Protein AF-0000000074541426 (afdb_homodimer)

Structure (mmCIF, N/CA/C/O backbone):
data_AF-0000000074541426-model_v1
#
loop_
_entity.id
_entity.type
_entity.pdbx_description
1 polymer 'Outer membrane efflux protein'
#
loop_
_atom_site.group_PDB
_atom_site.id
_atom_site.type_symbol
_atom_site.label_atom_id
_atom_site.label_alt_id
_atom_site.label_comp_id
_atom_site.label_asym_id
_atom_site.label_entity_id
_atom_site.label_seq_id
_atom_site.pdbx_PDB_ins_code
_atom_site.Cartn_x
_atom_site.Cartn_y
_atom_site.Cartn_z
_atom_site.occupancy
_atom_site.B_iso_or_equiv
_atom_site.auth_seq_id
_atom_site.auth_comp_id
_atom_site.auth_asym_id
_atom_site.auth_atom_id
_atom_site.pdbx_PDB_model_num
ATOM 1 N N . MET A 1 1 ? -15.211 45.75 -44.531 1 46.34 1 MET A N 1
ATOM 2 C CA . MET A 1 1 ? -15.938 44.594 -44.031 1 46.34 1 MET A CA 1
ATOM 3 C C . MET A 1 1 ? -15 43.625 -43.312 1 46.34 1 MET A C 1
ATOM 5 O O . MET A 1 1 ? -15.445 42.656 -42.688 1 46.34 1 MET A O 1
ATOM 9 N N . LYS A 1 2 ? -13.711 43.75 -43.688 1 56.62 2 LYS A N 1
ATOM 10 C CA . LYS A 1 2 ? -12.711 42.875 -43.094 1 56.62 2 LYS A CA 1
ATOM 11 C C . LYS A 1 2 ? -12.336 43.312 -41.688 1 56.62 2 LYS A C 1
ATOM 13 O O . LYS A 1 2 ? -12.047 42.469 -40.844 1 56.62 2 LYS A O 1
ATOM 18 N N . LYS A 1 3 ? -12.156 44.719 -41.469 1 61.34 3 LYS A N 1
ATOM 19 C CA . LYS A 1 3 ? -11.781 45.188 -40.125 1 61.34 3 LYS A CA 1
ATOM 20 C C . LYS A 1 3 ? -12.875 44.875 -39.094 1 61.34 3 LYS A C 1
ATOM 22 O O . LYS A 1 3 ? -12.586 44.531 -37.938 1 61.34 3 LYS A O 1
ATOM 27 N N . TYR A 1 4 ? -14.141 45 -39.625 1 60.19 4 TYR A N 1
ATOM 28 C CA . TYR A 1 4 ? -15.227 44.688 -38.719 1 60.19 4 TYR A CA 1
ATOM 29 C C . TYR A 1 4 ? -15.297 43.188 -38.438 1 60.19 4 TYR A C 1
ATOM 31 O O . TYR A 1 4 ? -15.625 42.781 -37.312 1 60.19 4 TYR A O 1
ATOM 39 N N . LEU A 1 5 ? -14.812 42.344 -39.375 1 60.94 5 LEU A N 1
ATOM 40 C CA . LEU A 1 5 ? -14.812 40.906 -39.156 1 60.94 5 LEU A CA 1
ATOM 41 C C . LEU A 1 5 ? -13.727 40.531 -38.156 1 60.94 5 LEU A C 1
ATOM 43 O O . LEU A 1 5 ? -13.953 39.656 -37.281 1 60.94 5 LEU A O 1
ATOM 47 N N . VAL A 1 6 ? -12.586 41.281 -38.219 1 62.78 6 VAL A N 1
ATOM 48 C CA . VAL A 1 6 ? -11.516 40.938 -37.312 1 62.78 6 VAL A CA 1
ATOM 49 C C . VAL A 1 6 ? -11.906 41.375 -35.875 1 62.78 6 VAL A C 1
ATOM 51 O O . VAL A 1 6 ? -11.641 40.656 -34.938 1 62.78 6 VAL A O 1
ATOM 54 N N . PHE A 1 7 ? -12.617 42.594 -35.844 1 60.62 7 PHE A N 1
ATOM 55 C CA . PHE A 1 7 ? -13.055 43.031 -34.531 1 60.62 7 PHE A CA 1
ATOM 56 C C . PHE A 1 7 ? -14.141 42.125 -33.969 1 60.62 7 PHE A C 1
ATOM 58 O O . PHE A 1 7 ? -14.125 41.75 -32.781 1 60.62 7 PHE A O 1
ATOM 65 N N . THR A 1 8 ? -15.078 41.594 -34.844 1 62.62 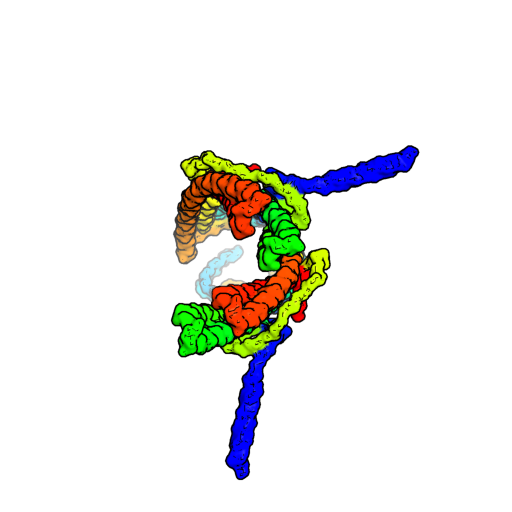8 THR A N 1
ATOM 66 C CA . THR A 1 8 ? -16.078 40.656 -34.344 1 62.62 8 THR A CA 1
ATOM 67 C C . THR A 1 8 ? -15.438 39.281 -34.031 1 62.62 8 THR A C 1
ATOM 69 O O . THR A 1 8 ? -15.805 38.656 -33.031 1 62.62 8 THR A O 1
ATOM 72 N N . CYS A 1 9 ? -14.422 38.844 -34.812 1 63.31 9 CYS A N 1
ATOM 73 C CA . CYS A 1 9 ? -13.75 37.594 -34.469 1 63.31 9 CYS A CA 1
ATOM 74 C C . CYS A 1 9 ? -12.922 37.75 -33.188 1 63.31 9 CYS A C 1
ATOM 76 O O . CYS A 1 9 ? -12.867 36.844 -32.375 1 63.31 9 CYS A O 1
ATOM 78 N N . SER A 1 10 ? -12.305 38.969 -33.031 1 61.44 10 SER A N 1
ATOM 79 C CA . SER A 1 10 ? -11.547 39.156 -31.797 1 61.44 10 SER A CA 1
ATOM 80 C C . SER A 1 10 ? -12.477 39.281 -30.594 1 61.44 10 SER A C 1
ATOM 82 O O . SER A 1 10 ? -12.18 38.75 -29.516 1 61.44 10 SER A O 1
ATOM 84 N N . LEU A 1 11 ? -13.672 39.875 -30.812 1 57.88 11 LEU A N 1
ATOM 85 C CA . LEU A 1 11 ? -14.633 39.906 -29.703 1 57.88 11 LEU A CA 1
ATOM 86 C C . LEU A 1 11 ? -15.195 38.5 -29.438 1 57.88 11 LEU A C 1
ATOM 88 O O . LEU A 1 11 ? -15.391 38.125 -28.297 1 57.88 11 LEU A O 1
ATOM 92 N N . LEU A 1 12 ? -15.523 37.688 -30.547 1 56.78 12 LEU A N 1
ATOM 93 C CA . LEU A 1 12 ? -15.93 36.312 -30.312 1 56.78 12 LEU A CA 1
ATOM 94 C C . LEU A 1 12 ? -14.805 35.5 -29.672 1 56.78 12 LEU A C 1
ATOM 96 O O . LEU A 1 12 ? -15.047 34.688 -28.797 1 56.78 12 LEU A O 1
ATOM 100 N N . PHE A 1 13 ? -13.547 35.719 -30.156 1 54.72 13 PHE A N 1
ATOM 101 C CA . PHE A 1 13 ? -12.43 35.031 -29.516 1 54.72 13 PHE A CA 1
ATOM 102 C C . PHE A 1 13 ? -12.273 35.469 -28.062 1 54.72 13 PHE A C 1
ATOM 104 O O . PHE A 1 13 ? -12.031 34.656 -27.172 1 54.72 13 PHE A O 1
ATOM 111 N N . LEU A 1 14 ? -12.414 36.812 -27.781 1 48.91 14 LEU A N 1
ATOM 112 C CA . LEU A 1 14 ? -12.398 37.25 -26.391 1 48.91 14 LEU A CA 1
ATOM 113 C C . LEU A 1 14 ? -13.617 36.719 -25.641 1 48.91 14 LEU A C 1
ATOM 115 O O . LEU A 1 14 ? -13.547 36.5 -24.438 1 48.91 14 LEU A O 1
ATOM 119 N N . ALA A 1 15 ? -14.914 36.75 -26.266 1 49.41 15 ALA A N 1
ATOM 120 C CA . ALA A 1 15 ? -16.078 36.156 -25.625 1 49.41 15 ALA A CA 1
ATOM 121 C C . ALA A 1 15 ? -15.859 34.656 -25.375 1 49.41 15 ALA A C 1
ATOM 123 O O . ALA A 1 15 ? -16.312 34.094 -24.375 1 49.41 15 ALA A O 1
ATOM 124 N N . LEU A 1 16 ? -15.266 33.906 -26.297 1 48.47 16 LEU A N 1
ATOM 125 C CA . LEU A 1 16 ? -14.945 32.5 -26.062 1 48.47 16 LEU A CA 1
ATOM 126 C C . LEU A 1 16 ? -13.875 32.344 -24.984 1 48.47 16 LEU A C 1
ATOM 128 O O . LEU A 1 16 ? -13.852 31.375 -24.234 1 48.47 16 LEU A O 1
ATOM 132 N N . LEU A 1 17 ? -12.922 33.312 -24.953 1 44.53 17 LEU A N 1
ATOM 133 C CA . LEU A 1 17 ? -11.969 33.25 -23.844 1 44.53 17 LEU A CA 1
ATOM 134 C C . LEU A 1 17 ? -12.656 33.594 -22.516 1 44.53 17 LEU A C 1
ATOM 136 O O . LEU A 1 17 ? -12.234 33.094 -21.469 1 44.53 17 LEU A O 1
ATOM 140 N N . ASN A 1 18 ? -13.617 34.594 -22.531 1 40.25 18 ASN A N 1
ATOM 141 C CA . ASN A 1 18 ? -14.312 34.875 -21.281 1 40.25 18 ASN A CA 1
ATOM 142 C C . ASN A 1 18 ? -15.172 33.688 -20.844 1 40.25 18 ASN A C 1
ATOM 144 O O . ASN A 1 18 ? -15.656 33.656 -19.703 1 40.25 18 ASN A O 1
ATOM 148 N N . GLN A 1 19 ? -15.852 33 -21.812 1 41.41 19 GLN A N 1
ATOM 149 C CA . GLN A 1 19 ? -16.547 31.844 -21.266 1 41.41 19 GLN A CA 1
ATOM 150 C C . GLN A 1 19 ? -15.562 30.906 -20.562 1 41.41 19 GLN A C 1
ATOM 152 O O . GLN A 1 19 ? -15.969 29.906 -19.969 1 41.41 19 GLN A O 1
ATOM 157 N N . ALA A 1 20 ? -14.352 31.016 -20.953 1 37.75 20 ALA A N 1
ATOM 158 C CA . ALA A 1 20 ? -13.438 30.078 -20.344 1 37.75 20 ALA A CA 1
ATOM 159 C C . ALA A 1 20 ? -13.297 30.344 -18.844 1 37.75 20 ALA A C 1
ATOM 161 O O . ALA A 1 20 ? -13.18 29.406 -18.047 1 37.75 20 ALA A O 1
ATOM 162 N N . ALA A 1 21 ? -12.961 31.75 -18.516 1 40.5 21 ALA A N 1
ATOM 163 C CA . ALA A 1 21 ? -12.656 31.859 -17.094 1 40.5 21 ALA A CA 1
ATOM 164 C C . ALA A 1 21 ? -13.922 31.703 -16.25 1 40.5 21 ALA A C 1
ATOM 166 O O . ALA A 1 21 ? -14.008 32.219 -15.141 1 40.5 21 ALA A O 1
ATOM 167 N N . ALA A 1 22 ? -15.117 31.688 -16.828 1 41.69 22 ALA A N 1
ATOM 168 C CA . ALA A 1 22 ? -16.219 31.484 -15.883 1 41.69 22 ALA A CA 1
ATOM 169 C C . ALA A 1 22 ? -15.797 30.547 -14.758 1 41.69 22 ALA A C 1
ATOM 171 O O . ALA A 1 22 ? -15.32 29.438 -15.016 1 41.69 22 ALA A O 1
ATOM 172 N N . GLN A 1 23 ? -15.422 31.062 -13.688 1 55.47 23 GLN A N 1
ATOM 173 C CA . GLN A 1 23 ? -15.094 30.328 -12.477 1 55.47 23 GLN A CA 1
ATOM 174 C C . GLN A 1 23 ? -15.992 29.109 -12.305 1 55.47 23 GLN A C 1
ATOM 176 O O . GLN A 1 23 ? -17.188 29.25 -12.086 1 55.47 23 GLN A O 1
ATOM 181 N N . ASN A 1 24 ? -15.844 27.969 -13.102 1 76.81 24 ASN A N 1
ATOM 182 C CA . ASN A 1 24 ? -16.625 26.75 -13.195 1 76.81 24 ASN A CA 1
ATOM 183 C C . ASN A 1 24 ? -17.016 26.219 -11.812 1 76.81 24 ASN A C 1
ATOM 185 O O . ASN A 1 24 ? -16.141 25.969 -10.977 1 76.81 24 ASN A O 1
ATOM 189 N N . ILE A 1 25 ? -18.234 26.641 -11.461 1 93.06 25 ILE A N 1
ATOM 190 C CA . ILE A 1 25 ? -18.828 26.109 -10.234 1 93.06 25 ILE A CA 1
ATOM 191 C C . ILE A 1 25 ? -18.953 24.594 -10.336 1 93.06 25 ILE A C 1
ATOM 193 O O . ILE A 1 25 ? -19.547 24.078 -11.297 1 93.06 25 ILE A O 1
ATOM 197 N N . LEU A 1 26 ? -18.281 23.938 -9.539 1 97.06 26 LEU A N 1
ATOM 198 C CA . LEU A 1 26 ? -18.391 22.484 -9.445 1 97.06 26 LEU A CA 1
ATOM 199 C C . LEU A 1 26 ? -19.5 22.078 -8.492 1 97.06 26 LEU A C 1
ATOM 201 O O . LEU A 1 26 ? -19.469 22.406 -7.305 1 97.06 26 LEU A O 1
ATOM 205 N N . THR A 1 27 ? -20.516 21.453 -9.031 1 96.5 27 THR A N 1
ATOM 206 C CA . THR A 1 27 ? -21.578 20.953 -8.172 1 96.5 27 THR A CA 1
ATOM 207 C C . THR A 1 27 ? -21.219 19.578 -7.613 1 96.5 27 THR A C 1
ATOM 209 O O . THR A 1 27 ? -20.344 18.891 -8.141 1 96.5 27 THR A O 1
ATOM 212 N N . LEU A 1 28 ? -21.875 19.234 -6.523 1 96.5 28 LEU A N 1
ATOM 213 C CA . LEU A 1 28 ? -21.641 17.922 -5.934 1 96.5 28 LEU A CA 1
ATOM 214 C C . LEU A 1 28 ? -21.953 16.812 -6.93 1 96.5 28 LEU A C 1
ATOM 216 O O . LEU A 1 28 ? -21.203 15.844 -7.051 1 96.5 28 LEU A O 1
ATOM 220 N N . ASP A 1 29 ? -23.078 16.938 -7.629 1 95.81 29 ASP A N 1
ATOM 221 C CA . ASP A 1 29 ? -23.5 15.914 -8.594 1 95.81 29 ASP A CA 1
ATOM 222 C C . ASP A 1 29 ? -22.438 15.727 -9.68 1 95.81 29 ASP A C 1
ATOM 224 O O . ASP A 1 29 ? -22.141 14.594 -10.078 1 95.81 29 ASP A O 1
ATOM 228 N N . GLU A 1 30 ? -21.953 16.828 -10.133 1 96.5 30 GLU A N 1
ATOM 229 C CA . GLU A 1 30 ? -20.891 16.75 -11.141 1 96.5 30 GLU A CA 1
ATOM 230 C C . GLU A 1 30 ? -19.641 16.078 -10.57 1 96.5 30 GLU A C 1
ATOM 232 O O . GLU A 1 30 ? -19.016 15.266 -11.25 1 96.5 30 GLU A O 1
ATOM 237 N N . ALA A 1 31 ? -19.25 16.406 -9.336 1 97.62 31 ALA A N 1
ATOM 238 C CA . ALA A 1 31 ? -18.078 15.82 -8.695 1 97.62 31 ALA A CA 1
ATOM 239 C C . ALA A 1 31 ? -18.234 14.305 -8.562 1 97.62 31 ALA A C 1
ATOM 241 O O . ALA A 1 31 ? -17.312 13.555 -8.844 1 97.62 31 ALA A O 1
ATOM 242 N N . ILE A 1 32 ? -19.406 13.898 -8.156 1 97.69 32 ILE A N 1
ATOM 243 C CA . ILE A 1 32 ? -19.688 12.477 -7.992 1 97.69 32 ILE A CA 1
ATOM 244 C C . ILE A 1 32 ? -19.641 11.781 -9.352 1 97.69 32 ILE A C 1
ATOM 246 O O . ILE A 1 32 ? -19.047 10.711 -9.484 1 97.69 32 ILE A O 1
ATOM 250 N N . ARG A 1 33 ? -20.234 12.367 -10.359 1 97.31 33 ARG A N 1
ATOM 251 C CA . ARG A 1 33 ? -20.25 11.789 -11.703 1 97.31 33 ARG A CA 1
ATOM 252 C C . ARG A 1 33 ? -18.828 11.609 -12.234 1 97.31 33 ARG A C 1
ATOM 254 O O . ARG A 1 33 ? -18.484 10.539 -12.742 1 97.31 33 ARG A O 1
ATOM 261 N N . ILE A 1 34 ? -18 12.641 -12.102 1 97.44 34 ILE A N 1
ATOM 262 C CA . ILE A 1 34 ? -16.625 12.586 -12.57 1 97.44 34 ILE A CA 1
ATOM 263 C C . ILE A 1 34 ? -15.867 11.5 -11.82 1 97.44 34 ILE A C 1
ATOM 265 O O . ILE A 1 34 ? -15.078 10.758 -12.406 1 97.44 34 ILE A O 1
ATOM 269 N N . THR A 1 35 ? -16.094 11.367 -10.516 1 97.62 35 THR A N 1
ATOM 270 C CA . THR A 1 35 ? -15.438 10.359 -9.688 1 97.62 35 THR A CA 1
ATOM 271 C C . THR A 1 35 ? -15.805 8.953 -10.148 1 97.62 35 THR A C 1
ATOM 273 O O . THR A 1 35 ? -14.93 8.102 -10.305 1 97.62 35 THR A O 1
ATOM 276 N N . LEU A 1 36 ? -17.094 8.75 -10.367 1 97.38 36 LEU A N 1
ATOM 277 C CA . LEU A 1 36 ? -17.562 7.434 -10.789 1 97.38 36 LEU A CA 1
ATOM 278 C C . LEU A 1 36 ? -16.969 7.047 -12.133 1 97.38 36 LEU A C 1
ATOM 280 O O . LEU A 1 36 ? -16.688 5.875 -12.383 1 97.38 36 LEU A O 1
ATOM 284 N N . GLU A 1 37 ? -16.656 8 -12.922 1 96.19 37 GLU A N 1
ATOM 285 C CA . GLU A 1 37 ? -16.156 7.738 -14.266 1 96.19 37 GLU A CA 1
ATOM 286 C C . GLU A 1 37 ? -14.648 7.574 -14.273 1 96.19 37 GLU A C 1
ATOM 288 O O . GLU A 1 37 ? -14.109 6.77 -15.039 1 96.19 37 GLU A O 1
ATOM 293 N N . ASN A 1 38 ? -13.953 8.305 -13.383 1 96.19 38 ASN A N 1
ATOM 294 C CA . ASN A 1 38 ? -12.523 8.445 -13.609 1 96.19 38 ASN A CA 1
ATOM 295 C C . ASN A 1 38 ? -11.711 7.918 -12.43 1 96.19 38 ASN A C 1
ATOM 297 O O . ASN A 1 38 ? -10.5 7.711 -12.547 1 96.19 38 ASN A O 1
ATOM 301 N N . ASN A 1 39 ? -12.32 7.715 -11.297 1 96.5 39 ASN A N 1
ATOM 302 C CA . ASN A 1 39 ? -11.555 7.359 -10.109 1 96.5 39 ASN A CA 1
ATOM 303 C C . ASN A 1 39 ? -10.773 6.062 -10.312 1 96.5 39 ASN A C 1
ATOM 305 O O . ASN A 1 39 ? -11.344 5.055 -10.734 1 96.5 39 ASN A O 1
ATOM 309 N N . TYR A 1 40 ? -9.492 6.059 -10.016 1 97.31 40 TYR A N 1
ATOM 310 C CA . TYR A 1 40 ? -8.594 4.953 -10.312 1 97.31 40 TYR A CA 1
ATOM 311 C C . TYR A 1 40 ? -8.906 3.74 -9.445 1 97.31 40 TYR A C 1
ATOM 313 O O . TYR A 1 40 ? -8.82 2.6 -9.906 1 97.31 40 TYR A O 1
ATOM 321 N N . ASN A 1 41 ? -9.234 3.92 -8.203 1 97 41 ASN A N 1
ATOM 322 C CA . ASN A 1 41 ? -9.555 2.805 -7.32 1 97 41 ASN A CA 1
ATOM 323 C C . ASN A 1 41 ? -10.758 2.02 -7.828 1 97 41 ASN A C 1
ATOM 325 O O . ASN A 1 41 ? -10.742 0.787 -7.84 1 97 41 ASN A O 1
ATOM 329 N N . ILE A 1 42 ? -11.773 2.758 -8.227 1 97.69 42 ILE A N 1
ATOM 330 C CA . ILE A 1 42 ? -12.977 2.121 -8.758 1 97.69 42 ILE A CA 1
ATOM 331 C C . ILE A 1 42 ? -12.625 1.327 -10.016 1 97.69 42 ILE A C 1
ATOM 333 O O . ILE A 1 42 ? -13.031 0.172 -10.156 1 97.69 42 ILE A O 1
ATOM 337 N N . LYS A 1 43 ? -11.805 1.904 -10.859 1 98.06 43 LYS A N 1
ATOM 338 C CA . LYS A 1 43 ? -11.414 1.243 -12.102 1 98.06 43 LYS A CA 1
ATOM 339 C C . LYS A 1 43 ? -10.594 -0.012 -11.82 1 98.06 43 LYS A C 1
ATOM 341 O O . LYS A 1 43 ? -10.758 -1.031 -12.5 1 98.06 43 LYS A O 1
ATOM 346 N N . LEU A 1 44 ? -9.711 0.07 -10.852 1 98.25 44 LEU A N 1
ATOM 347 C CA . LEU A 1 44 ? -8.875 -1.071 -10.5 1 98.25 44 LEU A CA 1
ATOM 348 C C . LEU A 1 44 ? -9.719 -2.215 -9.945 1 98.25 44 LEU A C 1
ATOM 350 O O . LEU A 1 44 ? -9.516 -3.375 -10.305 1 98.25 44 LEU A O 1
ATOM 354 N N . ILE A 1 45 ? -10.719 -1.908 -9.094 1 98.19 45 ILE A N 1
ATOM 355 C CA . ILE A 1 45 ? -11.586 -2.936 -8.523 1 98.19 45 ILE A CA 1
ATOM 356 C C . ILE A 1 45 ? -12.492 -3.504 -9.609 1 98.19 45 ILE A C 1
ATOM 358 O O . ILE A 1 45 ? -12.805 -4.695 -9.609 1 98.19 45 ILE A O 1
ATOM 362 N N . ALA A 1 46 ? -12.914 -2.672 -10.547 1 98.25 46 ALA A N 1
ATOM 363 C CA . ALA A 1 46 ? -13.688 -3.137 -11.695 1 98.25 46 ALA A CA 1
ATOM 364 C C . ALA A 1 46 ? -12.898 -4.141 -12.523 1 98.25 46 ALA A C 1
ATOM 366 O O . ALA A 1 46 ? -13.461 -5.113 -13.039 1 98.25 46 ALA A O 1
ATOM 367 N N . ASN A 1 47 ? -11.578 -3.896 -12.703 1 98 47 ASN A N 1
ATOM 368 C CA . ASN A 1 47 ? -10.719 -4.852 -13.391 1 98 47 ASN A CA 1
ATOM 369 C C . ASN A 1 47 ? -10.688 -6.195 -12.672 1 98 47 ASN A C 1
ATOM 371 O O . ASN A 1 47 ? -10.711 -7.246 -13.312 1 98 47 ASN A O 1
ATOM 375 N N . ASN A 1 48 ? -10.625 -6.219 -11.352 1 98.06 48 ASN A N 1
ATOM 376 C CA . ASN A 1 48 ? -10.664 -7.457 -10.578 1 98.06 48 ASN A CA 1
ATOM 377 C C . ASN A 1 48 ? -11.961 -8.227 -10.82 1 98.06 48 ASN A C 1
ATOM 379 O O . ASN A 1 48 ? -11.945 -9.453 -10.938 1 98.06 48 ASN A O 1
ATOM 383 N N . LEU A 1 49 ? -13.094 -7.469 -10.859 1 98.31 49 LEU A N 1
ATOM 384 C CA . LEU A 1 49 ? -14.383 -8.094 -11.141 1 98.31 49 LEU A CA 1
ATOM 385 C C . LEU A 1 49 ? -14.391 -8.719 -12.531 1 98.31 49 LEU A C 1
ATOM 387 O O . LEU A 1 49 ? -14.898 -9.82 -12.719 1 98.31 49 LEU A O 1
ATOM 391 N N . GLU A 1 50 ? -13.805 -8.023 -13.508 1 98.38 50 GLU A N 1
ATOM 392 C CA . GLU A 1 50 ? -13.742 -8.555 -14.867 1 98.38 50 GLU A CA 1
ATOM 393 C C . GLU A 1 50 ? -12.953 -9.859 -14.914 1 98.38 50 GLU A C 1
ATOM 395 O O . GLU A 1 50 ? -13.336 -10.805 -15.609 1 98.38 50 GLU A O 1
ATOM 400 N N . ILE A 1 51 ? -11.891 -9.922 -14.156 1 98.44 51 ILE A N 1
ATOM 401 C CA . ILE A 1 51 ? -11.086 -11.141 -14.086 1 98.44 51 ILE A CA 1
ATOM 402 C C . ILE A 1 51 ? -11.914 -12.266 -13.477 1 98.44 51 ILE A C 1
ATOM 404 O O . ILE A 1 51 ? -11.938 -13.383 -14 1 98.44 51 ILE A O 1
ATOM 408 N N . SER A 1 52 ? -12.609 -11.961 -12.375 1 98.19 52 SER A N 1
ATOM 409 C CA . SER A 1 52 ? -13.453 -12.969 -11.734 1 98.19 52 SER A CA 1
ATOM 410 C C . SER A 1 52 ? -14.547 -13.453 -12.688 1 98.19 52 SER A C 1
ATOM 412 O O . SER A 1 52 ? -14.867 -14.641 -12.711 1 98.19 52 SER A O 1
ATOM 414 N N . ARG A 1 53 ? -15.094 -12.57 -13.445 1 98.06 53 ARG A N 1
ATOM 415 C CA . ARG A 1 53 ? -16.125 -12.922 -14.422 1 98.06 53 ARG A CA 1
ATOM 416 C C . ARG A 1 53 ? -15.562 -13.828 -15.508 1 98.06 53 ARG A C 1
ATOM 418 O O . ARG A 1 53 ? -16.203 -14.805 -15.898 1 98.06 53 ARG A O 1
ATOM 425 N N . ASN A 1 54 ? -14.336 -13.523 -15.961 1 97.56 54 ASN A N 1
ATOM 426 C CA . ASN A 1 54 ? -13.672 -14.344 -16.969 1 97.56 54 ASN A CA 1
ATOM 427 C C . ASN A 1 54 ? -13.414 -15.758 -16.453 1 97.56 54 ASN A C 1
ATOM 429 O O . ASN A 1 54 ? -13.461 -16.719 -17.219 1 97.56 54 ASN A O 1
ATOM 433 N N . ASN A 1 55 ? -13.203 -15.914 -15.195 1 97.62 55 ASN A N 1
ATOM 434 C CA . ASN A 1 55 ? -12.828 -17.188 -14.609 1 97.62 55 ASN A CA 1
ATOM 435 C C . ASN A 1 55 ? -14.023 -18.125 -14.477 1 97.62 55 ASN A C 1
ATOM 437 O O . ASN A 1 55 ? -13.859 -19.328 -14.281 1 97.62 55 ASN A O 1
ATOM 441 N N . VAL A 1 56 ? -15.297 -17.547 -14.555 1 98 56 VAL A N 1
ATOM 442 C CA . VAL A 1 56 ? -16.5 -18.391 -14.484 1 98 56 VAL A CA 1
ATOM 443 C C . VAL A 1 56 ? -16.656 -19.156 -15.789 1 98 56 VAL A C 1
ATOM 445 O O . VAL A 1 56 ? -17.422 -18.766 -16.656 1 98 56 VAL A O 1
ATOM 448 N N . ASN A 1 57 ? -15.891 -20.281 -15.891 1 97.44 57 ASN A N 1
ATOM 449 C CA . ASN A 1 57 ? -15.82 -21.141 -17.062 1 97.44 57 ASN A CA 1
ATOM 450 C C . ASN A 1 57 ? -15.633 -22.609 -16.672 1 97.44 57 ASN A C 1
ATOM 452 O O . ASN A 1 57 ? -14.867 -22.906 -15.75 1 97.44 57 ASN A O 1
ATOM 456 N N . PRO A 1 58 ? -16.312 -23.531 -17.266 1 96.62 58 PRO A N 1
ATOM 457 C CA . PRO A 1 58 ? -16.172 -24.953 -16.938 1 96.62 58 PRO A CA 1
ATOM 458 C C . PRO A 1 58 ? -14.742 -25.453 -17.125 1 96.62 58 PRO A C 1
ATOM 460 O O . PRO A 1 58 ? -14.32 -26.391 -16.438 1 96.62 58 PRO A O 1
ATOM 463 N N . GLY A 1 59 ? -14.047 -24.812 -18.078 1 96.12 59 GLY A N 1
ATOM 464 C CA . GLY A 1 59 ? -12.656 -25.188 -18.266 1 96.12 59 GLY A CA 1
ATOM 465 C C . GLY A 1 59 ? -11.781 -24.859 -17.062 1 96.12 59 GLY A C 1
ATOM 466 O O . GLY A 1 59 ? -10.953 -25.688 -16.656 1 96.12 59 GLY A O 1
ATOM 467 N N . VAL A 1 60 ? -12.031 -23.766 -16.484 1 95.5 60 VAL A N 1
ATOM 468 C CA . VAL A 1 60 ? -11.281 -23.344 -15.305 1 95.5 60 VAL A CA 1
ATOM 469 C C . VAL A 1 60 ? -11.656 -24.234 -14.117 1 95.5 60 VAL A C 1
ATOM 471 O O . VAL A 1 60 ? -10.82 -24.5 -13.258 1 95.5 60 VAL A O 1
ATOM 474 N N . ALA A 1 61 ? -12.891 -24.797 -14.188 1 96.69 61 ALA A N 1
ATOM 475 C CA . ALA A 1 61 ? -13.375 -25.672 -13.125 1 96.69 61 ALA A CA 1
ATOM 476 C C . ALA A 1 61 ? -12.859 -27.094 -13.312 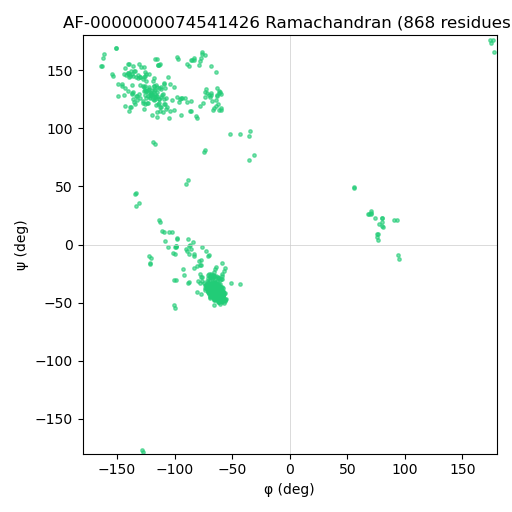1 96.69 61 ALA A C 1
ATOM 478 O O . ALA A 1 61 ? -13.07 -27.953 -12.453 1 96.69 61 ALA A O 1
ATOM 479 N N . GLY A 1 62 ? -12.219 -27.406 -14.422 1 95.38 62 GLY A N 1
ATOM 480 C CA . GLY A 1 62 ? -11.633 -28.703 -14.672 1 95.38 62 GLY A CA 1
ATOM 481 C C . GLY A 1 62 ? -12.594 -29.672 -15.359 1 95.38 62 GLY A C 1
ATOM 482 O O . GLY A 1 62 ? -12.367 -30.875 -15.359 1 95.38 62 GLY A O 1
ATOM 483 N N . ALA A 1 63 ? -13.672 -29.109 -16.047 1 95.19 63 ALA A N 1
ATOM 484 C CA . ALA A 1 63 ? -14.727 -29.969 -16.578 1 95.19 63 ALA A CA 1
ATOM 485 C C . ALA A 1 63 ? -14.523 -30.25 -18.062 1 95.19 63 ALA A C 1
ATOM 487 O O . ALA A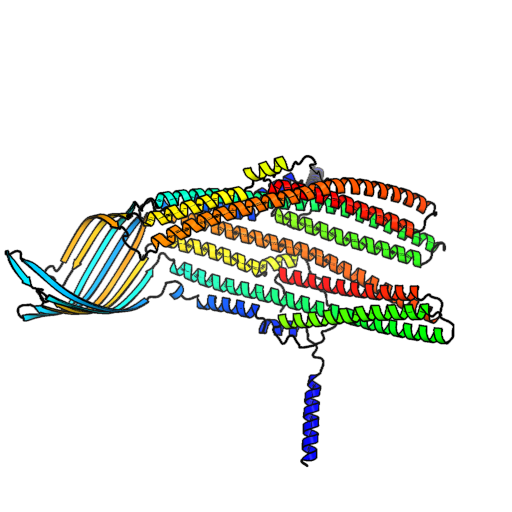 1 63 ? -15.25 -31.047 -18.672 1 95.19 63 ALA A O 1
ATOM 488 N N . LEU A 1 64 ? -13.453 -29.641 -18.672 1 95.88 64 LEU A N 1
ATOM 489 C CA . LEU A 1 64 ? -13.258 -29.797 -20.109 1 95.88 64 LEU A CA 1
ATOM 490 C C . LEU A 1 64 ? -11.992 -30.609 -20.406 1 95.88 64 LEU A C 1
ATOM 492 O O . LEU A 1 64 ? -11.07 -30.641 -19.594 1 95.88 64 LEU A O 1
ATOM 496 N N . PRO A 1 65 ? -11.898 -31.25 -21.531 1 96.06 65 PRO A N 1
ATOM 497 C CA . PRO A 1 65 ? -10.758 -32.094 -21.859 1 96.06 65 PRO A CA 1
ATOM 498 C C . PRO A 1 65 ? -9.508 -31.312 -22.25 1 96.06 65 PRO A C 1
ATOM 500 O O . PRO A 1 65 ? -9.594 -30.109 -22.484 1 96.06 65 PRO A O 1
ATOM 503 N N . TYR A 1 66 ? -8.375 -32 -22.234 1 94.81 66 TYR A N 1
ATOM 504 C CA . TYR A 1 66 ? -7.098 -31.531 -22.75 1 94.81 66 TYR A CA 1
ATOM 505 C C . TYR A 1 66 ? -6.668 -32.312 -23.984 1 94.81 66 TYR A C 1
ATOM 507 O O . TYR A 1 66 ? -6.766 -33.531 -24.016 1 94.81 66 TYR A O 1
ATOM 515 N N . VAL A 1 67 ? -6.344 -31.641 -25.094 1 95.56 67 VAL A N 1
ATOM 516 C CA . VAL A 1 67 ? -5.816 -32.281 -26.297 1 95.56 67 VAL A CA 1
ATOM 517 C C . VAL A 1 67 ? -4.398 -31.766 -26.562 1 95.56 67 VAL A C 1
ATOM 519 O O . VAL A 1 67 ? -4.152 -30.562 -26.562 1 95.56 67 VAL A O 1
ATOM 522 N N . GLY A 1 68 ? -3.523 -32.719 -26.75 1 94.31 68 GLY A N 1
ATOM 523 C CA . GLY A 1 68 ? -2.141 -32.375 -27.031 1 94.31 68 GLY A CA 1
ATOM 524 C C . GLY A 1 68 ? -1.498 -33.25 -28.094 1 94.31 68 GLY A C 1
ATOM 525 O O . GLY A 1 68 ? -1.947 -34.375 -28.328 1 94.31 68 GLY A O 1
ATOM 526 N N . GLY A 1 69 ? -0.45 -32.688 -28.766 1 93.44 69 GLY A N 1
ATOM 527 C CA . GLY A 1 69 ? 0.409 -33.438 -29.672 1 93.44 69 GLY A CA 1
ATOM 528 C C . GLY A 1 69 ? 1.779 -33.719 -29.078 1 93.44 69 GLY A C 1
ATOM 529 O O . GLY A 1 69 ? 2.334 -32.906 -28.344 1 93.44 69 GLY A O 1
ATOM 530 N N . THR A 1 70 ? 2.256 -34.906 -29.422 1 93.25 70 THR A N 1
ATOM 531 C CA . THR A 1 70 ? 3.576 -35.281 -28.922 1 93.25 70 THR A CA 1
ATOM 532 C C . THR A 1 70 ? 4.398 -35.938 -30.016 1 93.25 70 THR A C 1
ATOM 534 O O . THR A 1 70 ? 3.863 -36.688 -30.844 1 93.25 70 THR A O 1
ATOM 537 N N . LEU A 1 71 ? 5.668 -35.594 -30.141 1 91.75 71 LEU A N 1
ATOM 538 C CA . LEU A 1 71 ? 6.664 -36.219 -31 1 91.75 71 LEU A CA 1
ATOM 539 C C . LEU A 1 71 ? 7.914 -36.594 -30.203 1 91.75 71 LEU A C 1
ATOM 541 O O . LEU A 1 71 ? 8.484 -35.75 -29.516 1 91.75 71 LEU A O 1
ATOM 545 N N . THR A 1 72 ? 8.273 -37.875 -30.203 1 91.25 72 THR A N 1
ATOM 546 C CA . THR A 1 72 ? 9.469 -38.344 -29.516 1 91.25 72 THR A CA 1
ATOM 547 C C . THR A 1 72 ? 10.375 -39.125 -30.469 1 91.25 72 THR A C 1
ATOM 549 O O . THR A 1 72 ? 9.961 -40.125 -31.047 1 91.25 72 THR A O 1
ATOM 552 N N . ASN A 1 73 ? 11.555 -38.688 -30.641 1 90.5 73 ASN A N 1
ATOM 553 C CA . ASN A 1 73 ? 12.602 -39.344 -31.391 1 90.5 73 ASN A CA 1
ATOM 554 C C . ASN A 1 73 ? 13.734 -39.812 -30.484 1 90.5 73 ASN A C 1
ATOM 556 O O . ASN A 1 73 ? 14.375 -39.031 -29.812 1 90.5 73 ASN A O 1
ATOM 560 N N . THR A 1 74 ? 13.93 -41.125 -30.391 1 88.19 74 THR A N 1
ATOM 561 C CA . THR A 1 74 ? 14.961 -41.719 -29.531 1 88.19 74 THR A CA 1
ATOM 562 C C . THR A 1 74 ? 15.945 -42.531 -30.359 1 88.19 74 THR A C 1
ATOM 564 O O . THR A 1 74 ? 15.547 -43.344 -31.203 1 88.19 74 THR A O 1
ATOM 567 N N . ASN A 1 75 ? 17.25 -42.312 -30.094 1 87.62 75 ASN A N 1
ATOM 568 C CA . ASN A 1 75 ? 18.344 -43.031 -30.75 1 87.62 75 ASN A CA 1
ATOM 569 C C . ASN A 1 75 ? 19.344 -43.594 -29.734 1 87.62 75 ASN A C 1
ATOM 571 O O . ASN A 1 75 ? 19.531 -43 -28.656 1 87.62 75 ASN A O 1
ATOM 575 N N . SER A 1 76 ? 19.875 -44.781 -30.047 1 88.12 76 SER A N 1
ATOM 576 C CA . SER A 1 76 ? 20.875 -45.344 -29.141 1 88.12 76 SER A CA 1
ATOM 577 C C . SER A 1 76 ? 21.953 -46.094 -29.906 1 88.12 76 SER A C 1
ATOM 579 O O . SER A 1 76 ? 21.719 -46.562 -31.016 1 88.12 76 SER A O 1
ATOM 581 N N . VAL A 1 77 ? 23.172 -46.062 -29.391 1 87.06 77 VAL A N 1
ATOM 582 C CA . VAL A 1 77 ? 24.297 -46.906 -29.781 1 87.06 77 VAL A CA 1
ATOM 583 C C . VAL A 1 77 ? 24.766 -47.719 -28.594 1 87.06 77 VAL A C 1
ATOM 585 O O . VAL A 1 77 ? 25.312 -47.188 -27.625 1 87.06 77 VAL A O 1
ATOM 588 N N . LEU A 1 78 ? 24.531 -49.062 -28.688 1 85.56 78 LEU A N 1
ATOM 589 C CA . LEU A 1 78 ? 24.703 -49.906 -27.516 1 85.56 78 LEU A CA 1
ATOM 590 C C . LEU A 1 78 ? 25.672 -51.062 -27.797 1 85.56 78 LEU A C 1
ATOM 592 O O . LEU A 1 78 ? 25.672 -51.625 -28.891 1 85.56 78 LEU A O 1
ATOM 596 N N . ASP A 1 79 ? 26.469 -51.312 -26.766 1 86 79 ASP A N 1
ATOM 597 C CA . ASP A 1 79 ? 27.203 -52.562 -26.672 1 86 79 ASP A CA 1
ATOM 598 C C . ASP A 1 79 ? 26.469 -53.562 -25.766 1 86 79 ASP A C 1
ATOM 600 O O . ASP A 1 79 ? 26.016 -53.188 -24.688 1 86 79 ASP A O 1
ATOM 604 N N . SER A 1 80 ? 26.234 -54.75 -26.266 1 82.12 80 SER A N 1
ATOM 605 C CA . SER A 1 80 ? 25.484 -55.719 -25.469 1 82.12 80 SER A CA 1
ATOM 606 C C . SER A 1 80 ? 26.156 -57.094 -25.469 1 82.12 80 SER A C 1
ATOM 608 O O . SER A 1 80 ? 26.859 -57.438 -26.406 1 82.12 80 SER A O 1
ATOM 610 N N . ARG A 1 81 ? 26.016 -57.719 -24.281 1 82.12 81 ARG A N 1
ATOM 611 C CA . ARG A 1 81 ? 26.438 -59.094 -24.094 1 82.12 81 ARG A CA 1
ATOM 612 C C . ARG A 1 81 ? 25.328 -59.938 -23.438 1 82.12 81 ARG A C 1
ATOM 614 O O . ARG A 1 81 ? 24.703 -59.469 -22.469 1 82.12 81 ARG A O 1
ATOM 621 N N . GLN A 1 82 ? 24.984 -61.031 -24.062 1 82.12 82 GLN A N 1
ATOM 622 C CA . GLN A 1 82 ? 23.938 -61.875 -23.516 1 82.12 82 GLN A CA 1
ATOM 623 C C . GLN A 1 82 ? 24.438 -63.312 -23.391 1 82.12 82 GLN A C 1
ATOM 625 O O . GLN A 1 82 ? 25.094 -63.844 -24.297 1 82.12 82 GLN A O 1
ATOM 630 N N . VAL A 1 83 ? 24.125 -63.906 -22.281 1 79.75 83 VAL A N 1
ATOM 631 C CA . VAL A 1 83 ? 24.344 -65.312 -22.078 1 79.75 83 VAL A CA 1
ATOM 632 C C . VAL A 1 83 ? 23.016 -66.062 -22.031 1 79.75 83 VAL A C 1
ATOM 634 O O . VAL A 1 83 ? 22.156 -65.75 -21.203 1 79.75 83 VAL A O 1
ATOM 637 N N . GLN A 1 84 ? 22.75 -66.875 -22.938 1 78.62 84 GLN A N 1
ATOM 638 C CA . GLN A 1 84 ? 21.5 -67.625 -23.031 1 78.62 84 GLN A CA 1
ATOM 639 C C . GLN A 1 84 ? 21.469 -68.75 -22.047 1 78.62 84 GLN A C 1
ATOM 641 O O . GLN A 1 84 ? 22.5 -69.125 -21.453 1 78.62 84 GLN A O 1
ATOM 646 N N . ALA A 1 85 ? 20.234 -69.25 -21.891 1 76.25 85 ALA A N 1
ATOM 647 C CA . ALA A 1 85 ? 20.047 -70.312 -20.938 1 76.25 85 ALA A CA 1
ATOM 648 C C . ALA A 1 85 ? 20.828 -71.562 -21.359 1 76.25 85 ALA A C 1
ATOM 650 O O . ALA A 1 85 ? 21.266 -72.375 -20.5 1 76.25 85 ALA A O 1
ATOM 651 N N . ASN A 1 86 ? 21.047 -71.688 -22.656 1 74.81 86 ASN A N 1
ATOM 652 C CA . ASN A 1 86 ? 21.781 -72.812 -23.156 1 74.81 86 ASN A CA 1
ATOM 653 C C . ASN A 1 86 ? 23.281 -72.625 -23.109 1 74.81 86 ASN A C 1
ATOM 655 O O . ASN A 1 86 ? 24.062 -73.438 -23.578 1 74.81 86 ASN A O 1
ATOM 659 N N . GLY A 1 87 ? 23.75 -71.5 -22.578 1 77.44 87 GLY A N 1
ATOM 660 C CA . GLY A 1 87 ? 25.172 -71.188 -22.422 1 77.44 87 GLY A CA 1
ATOM 661 C C . GLY A 1 87 ? 25.734 -70.375 -23.562 1 77.44 87 GLY A C 1
ATOM 662 O O . GLY A 1 87 ? 26.875 -69.938 -23.484 1 77.44 87 GLY A O 1
ATOM 663 N N . THR A 1 88 ? 25 -70.25 -24.672 1 79.88 88 THR A N 1
ATOM 664 C CA . THR A 1 88 ? 25.469 -69.438 -25.828 1 79.88 88 THR A CA 1
ATOM 665 C C . THR A 1 88 ? 25.609 -68 -25.469 1 79.88 88 THR A C 1
ATOM 667 O O . THR A 1 88 ? 24.719 -67.375 -24.859 1 79.88 88 THR A O 1
ATOM 670 N N . VAL A 1 89 ? 26.875 -67.438 -25.781 1 83.69 89 VAL A N 1
ATOM 671 C CA . VAL A 1 89 ? 27.141 -66.062 -25.516 1 83.69 89 VAL A CA 1
ATOM 672 C C . VAL A 1 89 ? 27.016 -65.25 -26.812 1 83.69 89 VAL A C 1
ATOM 674 O O . VAL A 1 89 ? 27.641 -65.562 -27.812 1 83.69 89 VAL A O 1
ATOM 677 N N . THR A 1 90 ? 26.188 -64.438 -26.922 1 80.12 90 THR A N 1
ATOM 678 C CA . THR A 1 90 ? 26.031 -63.5 -28.062 1 80.12 90 THR A CA 1
ATOM 679 C C . THR A 1 90 ? 26.453 -62.094 -27.672 1 80.12 90 THR A C 1
ATOM 681 O O . THR A 1 90 ? 26 -61.562 -26.656 1 80.12 90 THR A O 1
ATOM 684 N N . GLU A 1 91 ? 27.5 -61.562 -28.375 1 82.75 91 GLU A N 1
ATOM 685 C CA . GLU A 1 91 ? 28 -60.219 -28.125 1 82.75 91 GLU A CA 1
ATOM 686 C C . GLU A 1 91 ? 27.812 -59.344 -29.359 1 82.75 91 GLU A C 1
ATOM 688 O O . GLU A 1 91 ? 28 -59.781 -30.484 1 82.75 91 GLU A O 1
ATOM 693 N N . ARG A 1 92 ? 27.312 -58.188 -29.172 1 80.81 92 ARG A N 1
ATOM 694 C CA . ARG A 1 92 ? 27.188 -57.188 -30.25 1 80.81 92 ARG A CA 1
ATOM 695 C C . ARG A 1 92 ? 27.734 -55.844 -29.797 1 80.81 92 ARG A C 1
ATOM 697 O O . ARG A 1 92 ? 27.438 -55.375 -28.703 1 80.81 92 ARG A O 1
ATOM 704 N N . ALA A 1 93 ? 28.672 -55.25 -30.703 1 83 93 ALA A N 1
ATOM 705 C CA . ALA A 1 93 ? 29.25 -53.938 -30.391 1 83 93 ALA A CA 1
ATOM 706 C C . ALA A 1 93 ? 28.688 -52.844 -31.328 1 83 93 ALA A C 1
ATOM 708 O O . ALA A 1 93 ? 28.578 -53.062 -32.531 1 83 93 ALA A O 1
ATOM 709 N N . GLY A 1 94 ? 28.312 -51.688 -30.766 1 84.25 94 GLY A N 1
ATOM 710 C CA . GLY A 1 94 ? 27.906 -50.5 -31.531 1 84.25 94 GLY A CA 1
ATOM 711 C C . GLY A 1 94 ? 26.562 -50.688 -32.219 1 84.25 94 GLY A C 1
ATOM 712 O O . GLY A 1 94 ? 26.359 -50.188 -33.312 1 84.25 94 GLY A O 1
ATOM 713 N N . ALA A 1 95 ? 25.672 -51.5 -31.688 1 82.81 95 ALA A N 1
ATOM 714 C CA . ALA A 1 95 ? 24.344 -51.688 -32.281 1 82.81 95 ALA A CA 1
ATOM 715 C C . ALA A 1 95 ? 23.531 -50.375 -32.25 1 82.81 95 ALA A C 1
ATOM 717 O O . ALA A 1 95 ? 23.422 -49.75 -31.203 1 82.81 95 ALA A O 1
ATOM 718 N N . ARG A 1 96 ? 23.062 -49.938 -33.438 1 86.69 96 ARG A N 1
ATOM 719 C CA . ARG A 1 96 ? 22.281 -48.719 -33.562 1 86.69 96 ARG A CA 1
ATOM 720 C C . ARG A 1 96 ? 20.781 -49.031 -33.531 1 86.69 96 ARG A C 1
ATOM 722 O O . ARG A 1 96 ? 20.312 -49.906 -34.281 1 86.69 96 ARG A O 1
ATOM 729 N N . ASN A 1 97 ? 20.078 -48.406 -32.656 1 85.12 97 ASN A N 1
ATOM 730 C CA . ASN A 1 97 ? 18.625 -48.5 -32.562 1 85.12 97 ASN A CA 1
ATOM 731 C C . ASN A 1 97 ? 17.969 -47.125 -32.688 1 85.12 97 ASN A C 1
ATOM 733 O O . ASN A 1 97 ? 18.5 -46.125 -32.188 1 85.12 97 ASN A O 1
ATOM 737 N N . THR A 1 98 ? 16.906 -47 -33.469 1 87.88 98 THR A N 1
ATOM 738 C CA . THR A 1 98 ? 16.141 -45.75 -33.594 1 87.88 98 THR A CA 1
ATOM 739 C C . THR A 1 98 ? 14.688 -45.969 -33.219 1 87.88 98 THR A C 1
ATOM 741 O O . THR A 1 98 ? 14.172 -47.094 -33.375 1 87.88 98 THR A O 1
ATOM 744 N N . GLY A 1 99 ? 14.047 -45.031 -32.656 1 88.69 99 GLY A N 1
ATOM 745 C CA . GLY A 1 99 ? 12.625 -45.031 -32.344 1 88.69 99 GLY A CA 1
ATOM 746 C C . GLY A 1 99 ? 11.969 -43.688 -32.531 1 88.69 99 GLY A C 1
ATOM 747 O O . GLY A 1 99 ? 12.438 -42.688 -32 1 88.69 99 GLY A O 1
ATOM 748 N N . LEU A 1 100 ? 10.961 -43.656 -33.469 1 89 100 LEU A N 1
ATOM 749 C CA . LEU A 1 100 ? 10.172 -42.469 -33.688 1 89 100 LEU A CA 1
ATOM 750 C C . LEU A 1 100 ? 8.703 -42.688 -33.344 1 89 100 LEU A C 1
ATOM 752 O O . LEU A 1 100 ? 8.078 -43.625 -33.875 1 89 100 LEU A O 1
ATOM 756 N N . ASN A 1 101 ? 8.25 -41.906 -32.406 1 92.19 101 ASN A N 1
ATOM 757 C CA . ASN A 1 101 ? 6.852 -41.938 -32 1 92.19 101 ASN A CA 1
ATOM 758 C C . ASN A 1 101 ? 6.211 -40.562 -32.094 1 92.19 101 ASN A C 1
ATOM 760 O O . ASN A 1 101 ? 6.762 -39.594 -31.562 1 92.19 101 ASN A O 1
ATOM 764 N N . TYR A 1 102 ? 5.105 -40.344 -32.781 1 92.5 102 TYR A N 1
ATOM 765 C CA . TYR A 1 102 ? 4.355 -39.094 -32.781 1 92.5 102 TYR A CA 1
ATOM 766 C C . TYR A 1 102 ? 2.854 -39.344 -32.844 1 92.5 102 TYR A C 1
ATOM 768 O O . TYR A 1 102 ? 2.42 -40.406 -33.312 1 92.5 102 TYR A O 1
ATOM 776 N N . GLY A 1 103 ? 2.053 -38.469 -32.312 1 94.81 103 GLY A N 1
ATOM 777 C CA . GLY A 1 103 ? 0.61 -38.656 -32.25 1 94.81 103 GLY A CA 1
ATOM 778 C C . GLY A 1 103 ? -0.111 -37.562 -31.531 1 94.81 103 GLY A C 1
ATOM 779 O O . GLY A 1 103 ? 0.503 -36.562 -31.141 1 94.81 103 GLY A O 1
ATOM 780 N N . ILE A 1 104 ? -1.502 -37.688 -31.547 1 94.44 104 ILE A N 1
ATOM 781 C CA . ILE A 1 104 ? -2.402 -36.781 -30.859 1 94.44 104 ILE A CA 1
ATOM 782 C C . ILE A 1 104 ? -3.141 -37.531 -29.75 1 94.44 104 ILE A C 1
ATOM 784 O O . ILE A 1 104 ? -3.533 -38.688 -29.938 1 94.44 104 ILE A O 1
ATOM 788 N N . GLY A 1 105 ? -3.186 -36.812 -28.578 1 95.06 105 GLY A N 1
ATOM 789 C CA . GLY A 1 105 ? -3.852 -37.438 -27.453 1 95.06 105 GLY A CA 1
ATOM 790 C C . GLY A 1 105 ? -4.871 -36.562 -26.781 1 95.06 105 GLY A C 1
ATOM 791 O O . GLY A 1 105 ? -4.703 -35.344 -26.75 1 95.06 105 GLY A O 1
ATOM 792 N N . LEU A 1 106 ? -5.965 -37.094 -26.297 1 95.81 106 LEU A N 1
ATOM 793 C CA . LEU A 1 106 ? -7.012 -36.438 -25.531 1 95.81 106 LEU A CA 1
ATOM 794 C C . LEU A 1 106 ? -7.125 -37.031 -24.125 1 95.81 106 LEU A C 1
ATOM 796 O O . LEU A 1 106 ? -7.156 -38.25 -23.969 1 95.81 106 LEU A O 1
ATOM 800 N N . ASN A 1 107 ? -7.027 -36.156 -23.188 1 95.75 107 ASN A N 1
ATOM 801 C CA . ASN A 1 107 ? -7.25 -36.531 -21.797 1 95.75 107 ASN A CA 1
ATOM 802 C C . ASN A 1 107 ? -8.422 -35.781 -21.188 1 95.75 107 ASN A C 1
ATOM 804 O O . ASN A 1 107 ? -8.453 -34.531 -21.234 1 95.75 107 ASN A O 1
ATOM 808 N N . TRP A 1 108 ? -9.43 -36.5 -20.625 1 96.31 108 TRP A N 1
ATOM 809 C CA . TRP A 1 108 ? -10.641 -35.875 -20.109 1 96.31 108 TRP A CA 1
ATOM 810 C C . TRP A 1 108 ? -11.039 -36.5 -18.781 1 96.31 108 TRP A C 1
ATOM 812 O O . TRP A 1 108 ? -11.305 -37.688 -18.688 1 96.31 108 TRP A O 1
ATOM 822 N N . THR A 1 109 ? -11.039 -35.656 -17.75 1 96.88 109 THR A N 1
ATOM 823 C CA . THR A 1 109 ? -11.625 -36.094 -16.5 1 96.88 109 THR A CA 1
ATOM 824 C C . THR A 1 109 ? -13.141 -35.969 -16.531 1 96.88 109 THR A C 1
ATOM 826 O O . THR A 1 109 ? -13.672 -34.844 -16.422 1 96.88 109 THR A O 1
ATOM 829 N N . ILE A 1 110 ? -13.812 -36.969 -16.578 1 95.62 110 ILE A N 1
ATOM 830 C CA . ILE A 1 110 ? -15.258 -36.906 -16.766 1 95.62 110 ILE A CA 1
ATOM 831 C C . ILE A 1 110 ? -15.961 -36.875 -15.406 1 95.62 110 ILE A C 1
ATOM 833 O O . ILE A 1 110 ? -17.125 -36.5 -15.312 1 95.62 110 ILE A O 1
ATOM 837 N N . PHE A 1 111 ? -15.281 -37.438 -14.406 1 96.62 111 PHE A N 1
ATOM 838 C CA . PHE A 1 111 ? -15.82 -37.438 -13.055 1 96.62 111 PHE A CA 1
ATOM 839 C C . PHE A 1 111 ? -14.703 -37.281 -12.031 1 96.62 111 PHE A C 1
ATOM 841 O O . PHE A 1 111 ? -13.703 -37.969 -12.086 1 96.62 111 PHE A O 1
ATOM 848 N N . ASP A 1 112 ? -14.914 -36.25 -11.086 1 96.75 112 ASP A N 1
ATOM 849 C CA . ASP A 1 112 ? -13.898 -36.031 -10.07 1 96.75 112 ASP A CA 1
ATOM 850 C C . ASP A 1 112 ? -14.523 -35.875 -8.688 1 96.75 112 ASP A C 1
ATOM 852 O O . ASP A 1 112 ? -14.148 -34.969 -7.922 1 96.75 112 ASP A O 1
ATOM 856 N N . GLY A 1 113 ? -15.484 -36.75 -8.398 1 96.75 113 GLY A N 1
ATOM 857 C CA . GLY A 1 113 ? -16.141 -36.719 -7.098 1 96.75 113 GLY A CA 1
ATOM 858 C C . GLY A 1 113 ? -17 -35.469 -6.895 1 96.75 113 GLY A C 1
ATOM 859 O O . GLY A 1 113 ? -17.078 -34.938 -5.789 1 96.75 113 GLY A O 1
ATOM 860 N N . PHE A 1 114 ? -17.516 -34.844 -7.973 1 96.94 114 PHE A N 1
ATOM 861 C CA . PHE A 1 114 ? -18.391 -33.688 -8 1 96.94 114 PHE A CA 1
ATOM 862 C C . PHE A 1 114 ? -17.609 -32.406 -7.719 1 96.94 114 PHE A C 1
ATOM 864 O O . PHE A 1 114 ? -18.203 -31.359 -7.461 1 96.94 114 PHE A O 1
ATOM 871 N N . GLY A 1 115 ? -16.281 -32.531 -7.699 1 97.69 115 GLY A N 1
ATOM 872 C CA . GLY A 1 115 ? -15.43 -31.375 -7.453 1 97.69 115 GLY A CA 1
ATOM 873 C C . GLY A 1 115 ? -15.562 -30.297 -8.516 1 97.69 115 GLY A C 1
ATOM 874 O O . GLY A 1 115 ? -15.578 -29.109 -8.203 1 97.69 115 GLY A O 1
ATOM 875 N N . MET A 1 116 ? -15.648 -30.703 -9.727 1 97.44 116 MET A N 1
ATOM 876 C CA . MET A 1 116 ? -15.734 -29.75 -10.828 1 97.44 116 MET A CA 1
ATOM 877 C C . MET A 1 116 ? -16.984 -28.891 -10.711 1 97.44 116 MET A C 1
ATOM 879 O O . MET A 1 116 ? -16.953 -27.688 -11.023 1 97.44 116 MET A O 1
ATOM 883 N N . PHE A 1 117 ? -18.109 -29.422 -10.234 1 97.75 117 PHE A N 1
ATOM 884 C CA . PHE A 1 117 ? -19.344 -28.656 -10.047 1 97.75 117 PHE A CA 1
ATOM 885 C C . PHE A 1 117 ? -19.203 -27.688 -8.875 1 97.75 117 PHE A C 1
ATOM 887 O O . PHE A 1 117 ? -19.625 -26.547 -8.961 1 97.75 117 PHE A O 1
ATOM 894 N N . ALA A 1 118 ? -18.547 -28.172 -7.812 1 98.31 118 ALA A N 1
ATOM 895 C CA . ALA A 1 118 ? -18.312 -27.312 -6.652 1 98.31 118 ALA A CA 1
ATOM 896 C C . ALA A 1 118 ? -17.391 -26.156 -7.012 1 98.31 118 ALA A C 1
ATOM 898 O O . ALA A 1 118 ? -17.625 -25.016 -6.609 1 98.31 118 ALA A O 1
ATOM 899 N N . ARG A 1 119 ? -16.391 -26.406 -7.738 1 98.44 119 ARG A N 1
ATOM 900 C CA . ARG A 1 119 ? -15.469 -25.359 -8.164 1 98.44 119 ARG A CA 1
ATOM 901 C C . ARG A 1 119 ? -16.156 -24.344 -9.055 1 98.44 119 ARG A C 1
ATOM 903 O O . ARG A 1 119 ? -15.922 -23.141 -8.93 1 98.44 119 ARG A O 1
ATOM 910 N N . TYR A 1 120 ? -16.984 -24.875 -10.016 1 98.25 120 TYR A N 1
ATOM 911 C CA . TYR A 1 120 ? -17.719 -23.969 -10.891 1 98.25 120 TYR A CA 1
ATOM 912 C C . TYR A 1 120 ? -18.625 -23.062 -10.07 1 98.25 120 TYR A C 1
ATOM 914 O O . TYR A 1 120 ? -18.688 -21.844 -10.312 1 98.25 120 TYR A O 1
ATOM 922 N N . ASP A 1 121 ? -19.297 -23.641 -9.102 1 98.56 121 ASP A N 1
ATOM 923 C CA . ASP A 1 121 ? -20.141 -22.844 -8.211 1 98.56 121 ASP A CA 1
ATOM 924 C C . ASP A 1 121 ? -19.312 -21.828 -7.418 1 98.56 121 ASP A C 1
ATOM 926 O O . ASP A 1 121 ? -19.766 -20.703 -7.184 1 98.56 121 ASP A O 1
ATOM 930 N N . GLN A 1 122 ? -18.156 -22.25 -6.953 1 98.5 122 GLN A N 1
ATOM 931 C CA . GLN A 1 122 ? -17.25 -21.344 -6.242 1 98.5 122 GLN A CA 1
ATOM 932 C C . GLN A 1 122 ? -16.875 -20.156 -7.109 1 98.5 122 GLN A C 1
ATOM 934 O O . GLN A 1 122 ? -16.844 -19.016 -6.629 1 98.5 122 GLN A O 1
ATOM 939 N N . LEU A 1 123 ? -16.547 -20.406 -8.398 1 98.56 123 LEU A N 1
ATOM 940 C CA . LEU A 1 123 ? -16.188 -19.344 -9.328 1 98.56 123 LEU A CA 1
ATOM 941 C C . LEU A 1 123 ? -17.328 -18.344 -9.484 1 98.56 123 LEU A C 1
ATOM 943 O O . LEU A 1 123 ? -17.094 -17.141 -9.539 1 98.56 123 LEU A O 1
ATOM 947 N N . LYS A 1 124 ? -18.547 -18.797 -9.531 1 98.56 124 LYS A N 1
ATOM 948 C CA . LYS A 1 124 ? -19.719 -17.938 -9.625 1 98.56 124 LYS A CA 1
ATOM 949 C C . LYS A 1 124 ? -19.844 -17.047 -8.383 1 98.56 124 LYS A C 1
ATOM 951 O O . LYS A 1 124 ? -20.125 -15.859 -8.492 1 98.56 124 LYS A O 1
ATOM 956 N N . GLU A 1 125 ? -19.641 -17.703 -7.207 1 98.56 125 GLU A N 1
ATOM 957 C CA . GLU A 1 125 ? -19.719 -16.938 -5.965 1 98.56 125 GLU A CA 1
ATOM 958 C C . GLU A 1 125 ? -18.609 -15.891 -5.895 1 98.56 125 GLU A C 1
ATOM 960 O O . GLU A 1 125 ? -18.828 -14.789 -5.375 1 98.56 125 GLU A O 1
ATOM 965 N N . LEU A 1 126 ? -17.453 -16.172 -6.41 1 98.44 126 LEU A N 1
ATOM 966 C CA . LEU A 1 126 ? -16.344 -15.234 -6.414 1 98.44 126 LEU A CA 1
ATOM 967 C C . LEU A 1 126 ? -16.641 -14.055 -7.332 1 98.44 126 LEU A C 1
ATOM 969 O O . LEU A 1 126 ? -16.219 -12.922 -7.051 1 98.44 126 LEU A O 1
ATOM 973 N N . GLU A 1 127 ? -17.344 -14.312 -8.445 1 98.5 127 GLU A N 1
ATOM 974 C CA . GLU A 1 127 ? -17.797 -13.211 -9.289 1 98.5 127 GLU A CA 1
ATOM 975 C C . GLU A 1 127 ? -18.766 -12.297 -8.539 1 98.5 127 GLU A C 1
ATOM 977 O O . GLU A 1 127 ? -18.625 -11.078 -8.578 1 98.5 127 GLU A O 1
ATOM 982 N N . ARG A 1 128 ? -19.672 -12.891 -7.789 1 98.38 128 ARG A N 1
ATOM 983 C CA . ARG A 1 128 ? -20.609 -12.117 -6.988 1 98.38 128 ARG A CA 1
ATOM 984 C C . ARG A 1 128 ? -19.891 -11.32 -5.902 1 98.38 128 ARG A C 1
ATOM 986 O O . ARG A 1 128 ? -20.266 -10.188 -5.602 1 98.38 128 ARG A O 1
ATOM 993 N N . LEU A 1 129 ? -18.891 -11.945 -5.285 1 98.25 129 LEU A N 1
ATOM 994 C CA . LEU A 1 129 ? -18.062 -11.258 -4.305 1 98.25 129 LEU A CA 1
ATOM 995 C C . LEU A 1 129 ? -17.406 -10.031 -4.918 1 98.25 129 LEU A C 1
ATOM 997 O O . LEU A 1 129 ? -17.328 -8.977 -4.285 1 98.25 129 LEU A O 1
ATOM 1001 N N . GLY A 1 130 ? -16.938 -10.195 -6.137 1 98.38 130 GLY A N 1
ATOM 1002 C CA . GLY A 1 130 ? -16.359 -9.07 -6.855 1 98.38 130 GLY A CA 1
ATOM 1003 C C . GLY A 1 130 ? -17.328 -7.93 -7.059 1 98.38 130 GLY A C 1
ATOM 1004 O O . GLY A 1 130 ? -16.953 -6.758 -6.965 1 98.38 130 GLY A O 1
ATOM 1005 N N . GLU A 1 131 ? -18.594 -8.266 -7.32 1 98.06 131 GLU A N 1
ATOM 1006 C CA . GLU A 1 131 ? -19.625 -7.254 -7.492 1 98.06 131 GLU A CA 1
ATOM 1007 C C . GLU A 1 131 ? -19.844 -6.461 -6.207 1 98.06 131 GLU A C 1
ATOM 1009 O O . GLU A 1 131 ? -19.938 -5.23 -6.238 1 98.06 131 GLU A O 1
ATOM 1014 N N . GLU A 1 132 ? -19.891 -7.18 -5.09 1 97.75 132 GLU A N 1
ATOM 1015 C CA . GLU A 1 132 ? -20.062 -6.512 -3.805 1 97.75 132 GLU A CA 1
ATOM 1016 C C . GLU A 1 132 ? -18.859 -5.648 -3.465 1 97.75 132 GLU A C 1
ATOM 1018 O O . GLU A 1 132 ? -19 -4.543 -2.939 1 97.75 132 GLU A O 1
ATOM 1023 N N . ASN A 1 133 ? -17.688 -6.109 -3.74 1 97.69 133 ASN A N 1
ATOM 1024 C CA . ASN A 1 133 ? -16.469 -5.344 -3.484 1 97.69 133 ASN A CA 1
ATOM 1025 C C . ASN A 1 133 ? -16.438 -4.059 -4.309 1 97.69 133 ASN A C 1
ATOM 1027 O O . ASN A 1 133 ? -15.945 -3.031 -3.84 1 97.69 133 ASN A O 1
ATOM 1031 N N . LEU A 1 134 ? -16.906 -4.152 -5.57 1 97.56 134 LEU A N 1
ATOM 1032 C CA . LEU A 1 134 ? -17 -2.951 -6.398 1 97.56 134 LEU A CA 1
ATOM 1033 C C . LEU A 1 134 ? -17.969 -1.941 -5.785 1 97.56 134 LEU A C 1
ATOM 1035 O O . LEU A 1 134 ? -17.688 -0.742 -5.762 1 97.56 134 LEU A O 1
ATOM 1039 N N . GLN A 1 135 ? -19.078 -2.418 -5.207 1 96.75 135 GLN A N 1
ATOM 1040 C CA . GLN A 1 135 ? -20.047 -1.533 -4.559 1 96.75 135 GLN A CA 1
ATOM 1041 C C . GLN A 1 135 ? -19.438 -0.875 -3.324 1 96.75 135 GLN A C 1
ATOM 1043 O O . GLN A 1 135 ? -19.688 0.302 -3.055 1 96.75 135 GLN A O 1
ATOM 1048 N N . VAL A 1 136 ? -18.656 -1.601 -2.562 1 96.62 136 VAL A N 1
ATOM 1049 C CA . VAL A 1 136 ? -17.969 -1.046 -1.406 1 96.62 136 VAL A CA 1
ATOM 1050 C C . VAL A 1 136 ? -17.047 0.087 -1.852 1 96.62 136 VAL A C 1
ATOM 1052 O O . VAL A 1 136 ? -17.047 1.165 -1.251 1 96.62 136 VAL A O 1
ATOM 1055 N N . ALA A 1 137 ? -16.312 -0.156 -2.934 1 96.88 137 ALA A N 1
ATOM 1056 C CA . ALA A 1 137 ? -15.375 0.838 -3.445 1 96.88 137 ALA A CA 1
ATOM 1057 C C . ALA A 1 137 ? -16.109 2.094 -3.91 1 96.88 137 ALA A C 1
ATOM 1059 O O . ALA A 1 137 ? -15.68 3.213 -3.611 1 96.88 137 ALA A O 1
ATOM 1060 N N . VAL A 1 138 ? -17.188 1.881 -4.594 1 96.94 138 VAL A N 1
ATOM 1061 C CA . VAL A 1 138 ? -17.969 3.006 -5.094 1 96.94 138 VAL A CA 1
ATOM 1062 C C . VAL A 1 138 ? -18.484 3.836 -3.924 1 96.94 138 VAL A C 1
ATOM 1064 O O . VAL A 1 138 ? -18.312 5.055 -3.887 1 96.94 138 VAL A O 1
ATOM 1067 N N . MET A 1 139 ? -19.062 3.217 -2.936 1 96.31 139 MET A N 1
ATOM 1068 C CA . MET A 1 139 ? -19.656 3.914 -1.794 1 96.31 139 MET A CA 1
ATOM 1069 C C . MET A 1 139 ? -18.578 4.652 -1.001 1 96.31 139 MET A C 1
ATOM 1071 O O . MET A 1 139 ? -18.797 5.789 -0.577 1 96.31 139 MET A O 1
ATOM 1075 N N . GLU A 1 140 ? -17.469 4.023 -0.808 1 96.19 140 GLU A N 1
ATOM 1076 C CA . GLU A 1 140 ? -16.375 4.637 -0.059 1 96.19 140 GLU A CA 1
ATOM 1077 C C . GLU A 1 140 ? -15.852 5.883 -0.764 1 96.19 140 GLU A C 1
ATOM 1079 O O . GLU A 1 140 ? -15.609 6.91 -0.124 1 96.19 140 GLU A O 1
ATOM 1084 N N . ASN A 1 141 ? -15.664 5.789 -2.08 1 97.06 141 ASN A N 1
ATOM 1085 C CA . ASN A 1 141 ? -15.125 6.922 -2.824 1 97.06 141 ASN A CA 1
ATOM 1086 C C . ASN A 1 141 ? -16.156 8.047 -2.953 1 97.06 141 ASN A C 1
ATOM 1088 O O . ASN A 1 141 ? -15.797 9.227 -2.891 1 97.06 141 ASN A O 1
ATOM 1092 N N . VAL A 1 142 ? -17.453 7.703 -3.107 1 97.06 142 VAL A N 1
ATOM 1093 C CA . VAL A 1 142 ? -18.5 8.711 -3.154 1 97.06 142 VAL A CA 1
ATOM 1094 C C . VAL A 1 142 ? -18.578 9.438 -1.81 1 97.06 142 VAL A C 1
ATOM 1096 O O . VAL A 1 142 ? -18.703 10.656 -1.761 1 97.06 142 VAL A O 1
ATOM 1099 N N . ALA A 1 143 ? -18.531 8.703 -0.724 1 97.25 143 ALA A N 1
ATOM 1100 C CA . ALA A 1 143 ? -18.547 9.305 0.606 1 97.25 143 ALA A CA 1
ATOM 1101 C C . ALA A 1 143 ? -17.375 10.258 0.791 1 97.25 143 ALA A C 1
ATOM 1103 O O . ALA A 1 143 ? -17.547 11.375 1.292 1 97.25 143 ALA A O 1
ATOM 1104 N N . GLU A 1 144 ? -16.203 9.852 0.347 1 97.56 144 GLU A N 1
ATOM 1105 C CA . GLU A 1 144 ? -15 10.664 0.507 1 97.56 144 GLU A CA 1
ATOM 1106 C C . GLU A 1 144 ? -15.086 11.945 -0.317 1 97.56 144 GLU A C 1
ATOM 1108 O O . GLU A 1 144 ? -14.734 13.023 0.165 1 97.56 144 GLU A O 1
ATOM 1113 N N . VAL A 1 145 ? -15.562 11.797 -1.497 1 97.94 145 VAL A N 1
ATOM 1114 C CA . VAL A 1 145 ? -15.727 12.961 -2.365 1 97.94 145 VAL A CA 1
ATOM 1115 C C . VAL A 1 145 ? -16.766 13.914 -1.768 1 97.94 145 VAL A C 1
ATOM 1117 O O . VAL A 1 145 ? -16.562 15.133 -1.755 1 97.94 145 VAL A O 1
ATOM 1120 N N . THR A 1 146 ? -17.875 13.406 -1.272 1 97.62 146 THR A N 1
ATOM 1121 C CA . THR A 1 146 ? -18.922 14.227 -0.677 1 97.62 146 THR A CA 1
ATOM 1122 C C . THR A 1 146 ? -18.391 14.984 0.539 1 97.62 146 THR A C 1
ATOM 1124 O O . THR A 1 146 ? -18.594 16.188 0.662 1 97.62 146 THR A O 1
ATOM 1127 N N . LYS A 1 147 ? -17.656 14.266 1.406 1 97.81 147 LYS A N 1
ATOM 1128 C CA . LYS A 1 147 ? -17.094 14.891 2.594 1 97.81 147 LYS A CA 1
ATOM 1129 C C . LYS A 1 147 ? -16.078 15.977 2.213 1 97.81 147 LYS A C 1
ATOM 1131 O O . LYS A 1 147 ? -16.109 17.078 2.775 1 97.81 147 LYS A O 1
ATOM 1136 N N . THR A 1 148 ? -15.227 15.68 1.277 1 98.31 148 THR A N 1
ATOM 1137 C CA . THR A 1 148 ? -14.211 16.641 0.854 1 98.31 148 THR A CA 1
ATOM 1138 C C . THR A 1 148 ? -14.859 17.859 0.189 1 98.31 148 THR A C 1
ATOM 1140 O O . THR A 1 148 ? -14.414 18.984 0.381 1 98.31 148 THR A O 1
ATOM 1143 N N . TYR A 1 149 ? -15.93 17.625 -0.598 1 98 149 TYR A N 1
ATOM 1144 C CA . TYR A 1 149 ? -16.672 18.703 -1.242 1 98 149 TYR A CA 1
ATOM 1145 C C . TYR A 1 149 ? -17.234 19.688 -0.21 1 98 149 TYR A C 1
ATOM 1147 O O . TYR A 1 149 ? -17.031 20.891 -0.314 1 98 149 TYR A O 1
ATOM 1155 N N . TYR A 1 150 ? -17.828 19.172 0.792 1 98.19 150 TYR A N 1
ATOM 1156 C CA . TYR A 1 150 ? -18.453 20.047 1.774 1 98.19 150 TYR A CA 1
ATOM 1157 C C . TYR A 1 150 ? -17.406 20.641 2.711 1 98.19 150 TYR A C 1
ATOM 1159 O O . TYR A 1 150 ? -17.609 21.703 3.293 1 98.19 150 TYR A O 1
ATOM 1167 N N . TYR A 1 151 ? -16.281 19.922 2.846 1 97.69 151 TYR A N 1
ATOM 1168 C CA . TYR A 1 151 ? -15.164 20.547 3.543 1 97.69 151 TYR A CA 1
ATOM 1169 C C . TYR A 1 151 ? -14.695 21.797 2.818 1 97.69 151 TYR A C 1
ATOM 1171 O O . TYR A 1 151 ? -14.367 22.812 3.451 1 97.69 151 TYR A O 1
ATOM 1179 N N . LEU A 1 152 ? -14.711 21.703 1.547 1 97.62 152 LEU A N 1
ATOM 1180 C CA . LEU A 1 152 ? -14.352 22.859 0.724 1 97.62 152 LEU A CA 1
ATOM 1181 C C . LEU A 1 152 ? -15.367 23.984 0.892 1 97.62 152 LEU A C 1
ATOM 1183 O O . LEU A 1 152 ? -14.992 25.156 0.954 1 97.62 152 LEU A O 1
ATOM 1187 N N . VAL A 1 153 ? -16.625 23.625 0.948 1 97.25 153 VAL A N 1
ATOM 1188 C CA . VAL A 1 153 ? -17.672 24.609 1.158 1 97.25 153 VAL A CA 1
ATOM 1189 C C . VAL A 1 153 ? -17.453 25.328 2.488 1 97.25 153 VAL A C 1
ATOM 1191 O O . VAL A 1 153 ? -17.516 26.562 2.557 1 97.25 153 VAL A O 1
ATOM 1194 N N . GLN A 1 154 ? -17.172 24.531 3.508 1 97.38 154 GLN A N 1
ATOM 1195 C CA . GLN A 1 154 ? -16.891 25.094 4.824 1 97.38 154 GLN A CA 1
ATOM 1196 C C . GLN A 1 154 ? -15.688 26.031 4.773 1 97.38 154 GLN A C 1
ATOM 1198 O O . GLN A 1 154 ? -15.719 27.125 5.359 1 97.38 154 GLN A O 1
ATOM 1203 N N . GLN A 1 155 ? -14.648 25.656 4.125 1 96.81 155 GLN A N 1
ATOM 1204 C CA . GLN A 1 155 ? -13.445 26.469 4.027 1 96.81 155 GLN A CA 1
ATOM 1205 C C . GLN A 1 155 ? -13.703 27.75 3.244 1 96.81 155 GLN A C 1
ATOM 1207 O O . GLN A 1 155 ? -13.125 28.797 3.549 1 96.81 155 GLN A O 1
ATOM 1212 N N . GLN A 1 156 ? -14.523 27.609 2.236 1 95.44 156 GLN A N 1
ATOM 1213 C CA . GLN A 1 156 ? -14.914 28.797 1.465 1 95.44 156 GLN A CA 1
ATOM 1214 C C . GLN A 1 156 ? -15.633 29.812 2.346 1 95.44 156 GLN A C 1
ATOM 1216 O O . GLN A 1 156 ? -15.375 31.016 2.24 1 95.44 156 GLN A O 1
ATOM 1221 N N . GLN A 1 157 ? -16.5 29.359 3.236 1 94.06 157 GLN A N 1
ATOM 1222 C CA . GLN A 1 157 ? -17.203 30.234 4.18 1 94.06 157 GLN A CA 1
ATOM 1223 C C . GLN A 1 157 ? -16.219 30.875 5.16 1 94.06 157 GLN A C 1
ATOM 1225 O O . GLN A 1 157 ? -16.312 32.062 5.453 1 94.06 157 GLN A O 1
ATOM 1230 N N . GLN A 1 158 ? -15.258 30.062 5.605 1 94.69 158 GLN A N 1
ATOM 1231 C CA . GLN A 1 158 ? -14.242 30.578 6.523 1 94.69 158 GLN A CA 1
ATOM 1232 C C . GLN A 1 158 ? -13.352 31.609 5.84 1 94.69 158 GLN A C 1
ATOM 1234 O O . GLN A 1 158 ? -12.992 32.625 6.441 1 94.69 158 GLN A O 1
ATOM 1239 N N . LEU A 1 159 ? -13 31.328 4.66 1 94.81 159 LEU A N 1
ATOM 1240 C CA . LEU A 1 159 ? -12.18 32.25 3.889 1 94.81 159 LEU A CA 1
ATOM 1241 C C . LEU A 1 159 ? -12.859 33.594 3.764 1 94.81 159 LEU A C 1
ATOM 1243 O O . LEU A 1 159 ? -12.203 34.656 3.908 1 94.81 159 LEU A O 1
ATOM 1247 N N . ASN A 1 160 ? -14.141 33.625 3.535 1 92.25 160 ASN A N 1
ATOM 1248 C CA . ASN A 1 160 ? -14.898 34.875 3.457 1 92.25 160 ASN A CA 1
ATOM 1249 C C . ASN A 1 160 ? -14.891 35.625 4.785 1 92.25 160 ASN A C 1
ATOM 1251 O O . ASN A 1 160 ? -14.781 36.844 4.809 1 92.25 160 ASN A O 1
ATOM 1255 N N . ALA A 1 161 ? -14.977 34.875 5.863 1 90.5 161 ALA A N 1
ATOM 1256 C CA . ALA A 1 161 ? -14.945 35.469 7.191 1 90.5 161 ALA A CA 1
ATOM 1257 C C . ALA A 1 161 ? -13.586 36.094 7.469 1 90.5 161 ALA A C 1
ATOM 1259 O O . ALA A 1 161 ? -13.516 37.219 7.98 1 90.5 161 ALA A O 1
ATOM 1260 N N . TYR A 1 162 ? -12.531 35.438 7.129 1 93.75 162 TYR A N 1
ATOM 1261 C CA . TYR A 1 162 ? -11.18 35.938 7.355 1 93.75 162 TYR A CA 1
ATOM 1262 C C . TYR A 1 162 ? -10.898 37.125 6.461 1 93.75 162 TYR A C 1
ATOM 1264 O O . TYR A 1 162 ? -10.188 38.062 6.859 1 93.75 162 TYR A O 1
ATOM 1272 N N . ASP A 1 163 ? -11.414 37.094 5.27 1 92.94 163 ASP A N 1
ATOM 1273 C CA . ASP A 1 163 ? -11.258 38.219 4.363 1 92.94 163 ASP A CA 1
ATOM 1274 C C . ASP A 1 163 ? -11.914 39.469 4.941 1 92.94 163 ASP A C 1
ATOM 1276 O O . ASP A 1 163 ? -11.32 40.562 4.906 1 92.94 163 ASP A O 1
ATOM 1280 N N . THR A 1 164 ? -13.102 39.312 5.484 1 89.19 164 THR A N 1
ATOM 1281 C CA . THR A 1 164 ? -13.805 40.406 6.133 1 89.19 164 THR A CA 1
ATOM 1282 C C . THR A 1 164 ? -13.031 40.906 7.344 1 89.19 164 THR A C 1
ATOM 1284 O O . THR A 1 164 ? -12.969 42.125 7.594 1 89.19 164 THR A O 1
ATOM 1287 N N . ALA A 1 165 ? -12.398 39.969 8.07 1 90.06 165 ALA A N 1
ATOM 1288 C CA . ALA A 1 165 ? -11.609 40.344 9.242 1 90.06 165 ALA A CA 1
ATOM 1289 C C . ALA A 1 165 ? -10.406 41.188 8.844 1 90.06 165 ALA A C 1
ATOM 1291 O O . ALA A 1 165 ? -10.109 42.188 9.508 1 90.06 165 ALA A O 1
ATOM 1292 N N . VAL A 1 166 ? -9.766 40.875 7.832 1 92.25 166 VAL A N 1
ATOM 1293 C CA . VAL A 1 166 ? -8.602 41.625 7.367 1 92.25 166 VAL A CA 1
ATOM 1294 C C . VAL A 1 166 ? -9.031 43.031 6.91 1 92.25 166 VAL A C 1
ATOM 1296 O O . VAL A 1 166 ? -8.352 44 7.191 1 92.25 166 VAL A O 1
ATOM 1299 N N . PHE A 1 167 ? -10.156 43.094 6.301 1 90.69 167 PHE A N 1
ATOM 1300 C CA . PHE A 1 167 ? -10.695 44.375 5.855 1 90.69 167 PHE A CA 1
ATOM 1301 C C . PHE A 1 167 ? -10.961 45.281 7.039 1 90.69 167 PHE A C 1
ATOM 1303 O O . PHE A 1 167 ? -10.562 46.469 7.031 1 90.69 167 PHE A O 1
ATOM 1310 N N . ILE A 1 168 ? -11.562 44.75 8.055 1 86.62 168 ILE A N 1
ATOM 1311 C CA . ILE A 1 168 ? -11.891 45.531 9.25 1 86.62 168 ILE A CA 1
ATOM 1312 C C . ILE A 1 168 ? -10.602 45.969 9.953 1 86.62 168 ILE A C 1
ATOM 1314 O O . ILE A 1 168 ? -10.477 47.094 10.398 1 86.62 168 ILE A O 1
ATOM 1318 N N . SER A 1 169 ? -9.688 45.031 10.016 1 90.5 169 SER A N 1
ATOM 1319 C CA . SER A 1 169 ? -8.422 45.344 10.672 1 90.5 169 SER A CA 1
ATOM 1320 C C . SER A 1 169 ? -7.656 46.406 9.906 1 90.5 169 SER A C 1
ATOM 1322 O O . SER A 1 169 ? -6.973 47.25 10.516 1 90.5 169 SER A O 1
ATOM 1324 N N . GLN A 1 170 ? -7.738 46.406 8.641 1 91.44 170 GLN A N 1
ATOM 1325 C CA . GLN A 1 170 ? -7.098 47.438 7.824 1 91.44 170 GLN A CA 1
ATOM 1326 C C . GLN A 1 170 ? -7.707 48.812 8.086 1 91.44 170 GLN A C 1
ATOM 1328 O O . GLN A 1 170 ? -6.988 49.812 8.172 1 91.44 170 GLN A O 1
ATOM 1333 N N . GLN A 1 171 ? -9.008 48.875 8.234 1 87.88 171 GLN A N 1
ATOM 1334 C CA . GLN A 1 171 ? -9.695 50.125 8.555 1 87.88 171 GLN A CA 1
ATOM 1335 C C . GLN A 1 171 ? -9.289 50.625 9.938 1 87.88 171 GLN A C 1
ATOM 1337 O O . GLN A 1 171 ? -9.141 51.812 10.141 1 87.88 171 GLN A O 1
ATOM 1342 N N . ARG A 1 172 ? -9.078 49.719 10.805 1 87.31 172 ARG A N 1
ATOM 1343 C CA . ARG A 1 172 ? -8.68 50.094 12.156 1 87.31 172 ARG A CA 1
ATOM 1344 C C . ARG A 1 172 ? -7.281 50.688 12.172 1 87.31 172 ARG A C 1
ATOM 1346 O O . ARG A 1 172 ? -7.023 51.656 12.914 1 87.31 172 ARG A O 1
ATOM 1353 N N . VAL A 1 173 ? -6.441 50.094 11.422 1 89.12 173 VAL A N 1
ATOM 1354 C CA . VAL A 1 173 ? -5.082 50.625 11.336 1 89.12 173 VAL A CA 1
ATOM 1355 C C . VAL A 1 173 ? -5.113 52.062 10.773 1 89.12 173 VAL A C 1
ATOM 1357 O O . VAL A 1 173 ? -4.465 52.969 11.305 1 89.12 173 VAL A O 1
ATOM 1360 N N . GLN A 1 174 ? -5.922 52.25 9.766 1 90.44 174 GLN A N 1
ATOM 1361 C CA . GLN A 1 174 ? -6.039 53.594 9.156 1 90.44 174 GLN A CA 1
ATOM 1362 C C . GLN A 1 174 ? -6.633 54.594 10.141 1 90.44 174 GLN A C 1
ATOM 1364 O O . GLN A 1 174 ? -6.176 55.719 10.219 1 90.44 174 GLN A O 1
ATOM 1369 N N . PHE A 1 175 ? -7.555 54.125 10.914 1 85.81 175 PHE A N 1
ATOM 1370 C CA . PHE A 1 175 ? -8.195 55 11.906 1 85.81 175 PHE A CA 1
ATOM 1371 C C . PHE A 1 175 ? -7.215 55.344 13.016 1 85.81 175 PHE A C 1
ATOM 1373 O O . PHE A 1 175 ? -7.137 56.531 13.414 1 85.81 175 PHE A O 1
ATOM 1380 N N . ALA A 1 176 ? -6.492 54.344 13.445 1 85.88 176 ALA A N 1
ATOM 1381 C CA . ALA A 1 176 ? -5.508 54.562 14.5 1 85.88 176 ALA A CA 1
ATOM 1382 C C . ALA A 1 176 ? -4.398 55.5 14.016 1 85.88 176 ALA A C 1
ATOM 1384 O O . ALA A 1 176 ? -3.928 56.344 14.766 1 85.88 176 ALA A O 1
ATOM 1385 N N . GLN A 1 177 ? -4.004 55.375 12.797 1 90.44 177 GLN A N 1
ATOM 1386 C CA . GLN A 1 177 ? -2.975 56.219 12.211 1 90.44 177 GLN A CA 1
ATOM 1387 C C . GLN A 1 177 ? -3.449 57.688 12.109 1 90.44 177 GLN A C 1
ATOM 1389 O O . GLN A 1 177 ? -2.691 58.594 12.398 1 90.44 177 GLN A O 1
ATOM 1394 N N . ASN A 1 178 ? -4.707 57.844 11.719 1 88 178 ASN A N 1
ATOM 1395 C CA . ASN A 1 178 ? -5.281 59.188 11.625 1 88 178 ASN A CA 1
ATOM 1396 C C . ASN A 1 178 ? -5.379 59.875 12.992 1 88 178 ASN A C 1
ATOM 1398 O O . ASN A 1 178 ? -5.07 61.031 13.133 1 88 178 ASN A O 1
ATOM 1402 N N . ARG A 1 179 ? -5.688 59.125 14 1 86.38 179 ARG A N 1
ATOM 1403 C CA . ARG A 1 179 ? -5.797 59.656 15.359 1 86.38 179 ARG A CA 1
ATOM 1404 C C . ARG A 1 179 ? -4.422 60 15.93 1 86.38 179 ARG A C 1
ATOM 1406 O O . ARG A 1 179 ? -4.273 60.969 16.688 1 86.38 179 ARG A O 1
ATOM 1413 N N . TYR A 1 180 ? -3.469 59.156 15.578 1 87.44 180 TYR A N 1
ATOM 1414 C CA . TYR A 1 180 ? -2.102 59.375 16.031 1 87.44 180 TYR A CA 1
ATOM 1415 C C . TYR A 1 180 ? -1.553 60.688 15.422 1 87.44 180 TYR A C 1
ATOM 1417 O O . TYR A 1 180 ? -0.896 61.469 16.109 1 87.44 180 TYR A O 1
ATOM 1425 N N . GLN A 1 181 ? -1.847 60.938 14.211 1 89.81 181 GLN A N 1
ATOM 1426 C CA . GLN A 1 181 ? -1.36 62.125 13.5 1 89.81 181 GLN A CA 1
ATOM 1427 C C . GLN A 1 181 ? -1.952 63.406 14.078 1 89.81 181 GLN A C 1
ATOM 1429 O O . GLN A 1 181 ? -1.304 64.438 14.078 1 89.81 181 GLN A O 1
ATOM 1434 N N . VAL A 1 182 ? -3.152 63.25 14.648 1 89.31 182 VAL A N 1
ATOM 1435 C CA . VAL A 1 182 ? -3.811 64.438 15.211 1 89.31 182 VAL A CA 1
ATOM 1436 C C . VAL A 1 182 ? -3.561 64.5 16.719 1 89.31 182 VAL A C 1
ATOM 1438 O O . VAL A 1 182 ? -4.066 65.375 17.391 1 89.31 182 VAL A O 1
ATOM 1441 N N . GLY A 1 183 ? -2.701 63.562 17.359 1 85.94 183 GLY A N 1
ATOM 1442 C CA . GLY A 1 183 ? -2.266 63.562 18.75 1 85.94 183 GLY A CA 1
ATOM 1443 C C . GLY A 1 183 ? -3.289 62.969 19.688 1 85.94 183 GLY A C 1
ATOM 1444 O O . GLY A 1 183 ? -3.213 63.156 20.906 1 85.94 183 GLY A O 1
ATOM 1445 N N . LYS A 1 184 ? -4.211 62.312 19.188 1 80.31 184 LYS A N 1
ATOM 1446 C CA . LYS A 1 184 ? -5.297 61.781 20.016 1 80.31 184 LYS A CA 1
ATOM 1447 C C . LYS A 1 184 ? -5.074 60.312 20.344 1 80.31 184 LYS A C 1
ATOM 1449 O O . LYS A 1 184 ? -5.828 59.719 21.125 1 80.31 184 LYS A O 1
ATOM 1454 N N . ALA A 1 185 ? -4.051 59.656 19.719 1 77.31 185 ALA A N 1
ATOM 1455 C CA . ALA A 1 185 ? -3.748 58.25 20.016 1 77.31 185 ALA A CA 1
ATOM 1456 C C . ALA A 1 185 ? -2.248 58.031 20.203 1 77.31 185 ALA A C 1
ATOM 1458 O O . ALA A 1 185 ? -1.438 58.812 19.703 1 77.31 185 ALA A O 1
ATOM 1459 N N . SER A 1 186 ? -1.998 57.094 21.016 1 80.12 186 SER A N 1
ATOM 1460 C CA . SER A 1 186 ? -0.598 56.75 21.266 1 80.12 186 SER A CA 1
ATOM 1461 C C . SER A 1 186 ? -0.016 55.906 20.156 1 80.12 186 SER A C 1
ATOM 1463 O O . SER A 1 186 ? -0.757 55.25 19.406 1 80.12 186 SER A O 1
ATOM 1465 N N . LYS A 1 187 ? 1.264 56 20.031 1 81.44 187 LYS A N 1
ATOM 1466 C CA . LYS A 1 187 ? 1.977 55.156 19.062 1 81.44 187 LYS A CA 1
ATOM 1467 C C . LYS A 1 187 ? 1.746 53.688 19.359 1 81.44 187 LYS A C 1
ATOM 1469 O O . LYS A 1 187 ? 1.701 52.875 18.438 1 81.44 187 LYS A O 1
ATOM 1474 N N . LEU A 1 188 ? 1.454 53.375 20.578 1 75.06 188 LEU A N 1
ATOM 1475 C CA . LEU A 1 188 ? 1.2 52 21 1 75.06 188 LEU A CA 1
ATOM 1476 C C . LEU A 1 188 ? -0.101 51.469 20.406 1 75.06 188 LEU A C 1
ATOM 1478 O O . LEU A 1 188 ? -0.191 50.312 20.031 1 75.06 188 LEU A O 1
ATOM 1482 N N . GLU A 1 189 ? -1.014 52.375 20.266 1 79.56 189 GLU A N 1
ATOM 1483 C CA . GLU A 1 189 ? -2.299 51.969 19.703 1 79.56 189 GLU A CA 1
ATOM 1484 C C . GLU A 1 189 ? -2.158 51.625 18.219 1 79.56 189 GLU A C 1
ATOM 1486 O O . GLU A 1 189 ? -2.783 50.688 17.75 1 79.56 189 GLU A O 1
ATOM 1491 N N . VAL A 1 190 ? -1.368 52.375 17.562 1 84.75 190 VAL A N 1
ATOM 1492 C CA . VAL A 1 190 ? -1.129 52.125 16.141 1 84.75 190 VAL A CA 1
ATOM 1493 C C . VAL A 1 190 ? -0.395 50.812 15.969 1 84.75 190 VAL A C 1
ATOM 1495 O O . VAL A 1 190 ? -0.767 50 15.125 1 84.75 190 VAL A O 1
ATOM 1498 N N . LEU A 1 191 ? 0.591 50.562 16.828 1 81.62 191 LEU A N 1
ATOM 1499 C CA . LEU A 1 191 ? 1.371 49.312 16.75 1 81.62 191 LEU A CA 1
ATOM 1500 C C . LEU A 1 191 ? 0.503 48.094 17.062 1 81.62 191 LEU A C 1
ATOM 1502 O O . LEU A 1 191 ? 0.635 47.062 16.406 1 81.62 191 LEU A O 1
ATOM 1506 N N . ASN A 1 192 ? -0.423 48.219 17.969 1 79.12 192 ASN A N 1
ATOM 1507 C CA . ASN A 1 192 ? -1.328 47.125 18.312 1 79.12 192 ASN A CA 1
ATOM 1508 C C . ASN A 1 192 ? -2.281 46.812 17.172 1 79.12 192 ASN A C 1
ATOM 1510 O O . ASN A 1 192 ? -2.541 45.625 16.875 1 79.12 192 ASN A O 1
ATOM 1514 N N . ALA A 1 193 ? -2.74 47.844 16.562 1 84.75 193 ALA A N 1
ATOM 1515 C CA . ALA A 1 193 ? -3.625 47.656 15.422 1 84.75 193 ALA A CA 1
ATOM 1516 C C . ALA A 1 193 ? -2.893 46.969 14.273 1 84.75 193 ALA A C 1
ATOM 1518 O O . ALA A 1 193 ? -3.473 46.125 13.57 1 84.75 193 ALA A O 1
ATOM 1519 N N . GLU A 1 194 ? -1.636 47.344 14.141 1 85.75 194 GLU A N 1
ATOM 1520 C CA . GLU A 1 194 ? -0.82 46.75 13.094 1 85.75 194 GLU A CA 1
ATOM 1521 C C . GLU A 1 194 ? -0.563 45.25 13.375 1 85.75 194 GLU A C 1
ATOM 1523 O O . GLU A 1 194 ? -0.581 44.438 12.469 1 85.75 194 GLU A O 1
ATOM 1528 N N . VAL A 1 195 ? -0.343 44.906 14.57 1 81.38 195 VAL A N 1
ATOM 1529 C CA . VAL A 1 195 ? -0.127 43.531 14.977 1 81.38 195 VAL A CA 1
ATOM 1530 C C . VAL A 1 195 ? -1.388 42.688 14.719 1 81.38 195 VAL A C 1
ATOM 1532 O O . VAL A 1 195 ? -1.312 41.562 14.219 1 81.38 195 VAL A O 1
ATOM 1535 N N . ASP A 1 196 ? -2.508 43.281 15.055 1 85.44 196 ASP A N 1
ATOM 1536 C CA . ASP A 1 196 ? -3.775 42.594 14.82 1 85.44 196 ASP A CA 1
ATOM 1537 C C . ASP A 1 196 ? -3.996 42.344 13.328 1 85.44 196 ASP A C 1
ATOM 1539 O O . ASP A 1 196 ? -4.43 41.25 12.938 1 85.44 196 ASP A O 1
ATOM 1543 N N . MET A 1 197 ? -3.693 43.375 12.594 1 88.44 197 MET A N 1
ATOM 1544 C CA . MET A 1 197 ? -3.842 43.25 11.148 1 88.44 197 MET A CA 1
ATOM 1545 C C . MET A 1 197 ? -2.928 42.156 10.602 1 88.44 197 MET A C 1
ATOM 1547 O O . MET A 1 197 ? -3.338 41.375 9.75 1 88.44 197 MET A O 1
ATOM 1551 N N . ASN A 1 198 ? -1.705 42.125 11.086 1 85.38 198 ASN A N 1
ATOM 1552 C CA . ASN A 1 198 ? -0.765 41.094 10.672 1 85.38 198 ASN A CA 1
ATOM 1553 C C . ASN A 1 198 ? -1.261 39.688 11.055 1 85.38 198 ASN A C 1
ATOM 1555 O O . ASN A 1 198 ? -1.126 38.75 10.273 1 85.38 198 ASN A O 1
ATOM 1559 N N . THR A 1 199 ? -1.771 39.562 12.219 1 85.75 199 THR A N 1
ATOM 1560 C CA . THR A 1 199 ? -2.318 38.281 12.68 1 85.75 199 THR A CA 1
ATOM 1561 C C . THR A 1 199 ? -3.473 37.844 11.789 1 85.75 199 THR A C 1
ATOM 1563 O O . THR A 1 199 ? -3.537 36.656 11.391 1 85.75 199 THR A O 1
ATOM 1566 N N . ASP A 1 200 ? -4.34 38.781 11.477 1 90.5 200 ASP A N 1
ATOM 1567 C CA . ASP A 1 200 ? -5.473 38.469 10.617 1 90.5 200 ASP A CA 1
ATOM 1568 C C . ASP A 1 200 ? -5.008 38.094 9.211 1 90.5 200 ASP A C 1
ATOM 1570 O O . ASP A 1 200 ? -5.562 37.188 8.594 1 90.5 200 ASP A O 1
ATOM 1574 N N . THR A 1 201 ? -4.035 38.781 8.789 1 90.12 201 THR A N 1
ATOM 1575 C CA . THR A 1 201 ? -3.479 38.5 7.477 1 90.12 201 THR A CA 1
ATOM 1576 C C . THR A 1 201 ? -2.854 37.094 7.457 1 90.12 201 THR A C 1
ATOM 1578 O O . THR A 1 201 ? -3.033 36.344 6.496 1 90.12 201 THR A O 1
ATOM 1581 N N . THR A 1 202 ? -2.146 36.75 8.461 1 88.62 202 THR A N 1
ATOM 1582 C CA . THR A 1 202 ? -1.559 35.438 8.586 1 88.62 202 THR A CA 1
ATOM 1583 C C . THR A 1 202 ? -2.643 34.344 8.562 1 88.62 202 THR A C 1
ATOM 1585 O O . THR A 1 202 ? -2.502 33.344 7.875 1 88.62 202 THR A O 1
ATOM 1588 N N . ASN A 1 203 ? -3.691 34.594 9.281 1 90.75 203 ASN A N 1
ATOM 1589 C CA . ASN A 1 203 ? -4.797 33.625 9.312 1 90.75 203 ASN A CA 1
ATOM 1590 C C . ASN A 1 203 ? -5.434 33.469 7.938 1 90.75 203 ASN A C 1
ATOM 1592 O O . ASN A 1 203 ? -5.781 32.344 7.539 1 90.75 203 ASN A O 1
ATOM 1596 N N . LEU A 1 204 ? -5.59 34.562 7.238 1 93.81 204 LEU A N 1
ATOM 1597 C CA . LEU A 1 204 ? -6.152 34.531 5.891 1 93.81 204 LEU A CA 1
ATOM 1598 C C . LEU A 1 204 ? -5.25 33.75 4.949 1 93.81 204 LEU A C 1
ATOM 1600 O O . LEU A 1 204 ? -5.73 32.906 4.176 1 93.81 204 LEU A O 1
ATOM 1604 N N . VAL A 1 205 ? -3.982 33.969 5 1 92.62 205 VAL A N 1
ATOM 1605 C CA . VAL A 1 205 ? -3.01 33.312 4.145 1 92.62 205 VAL A CA 1
ATOM 1606 C C . VAL A 1 205 ? -3.037 31.812 4.418 1 92.62 205 VAL A C 1
ATOM 1608 O O . VAL A 1 205 ? -3.047 31 3.482 1 92.62 205 VAL A O 1
ATOM 1611 N N . ARG A 1 206 ? -3.115 31.375 5.664 1 92.88 206 ARG A N 1
ATOM 1612 C CA . ARG A 1 206 ? -3.176 29.969 6.047 1 92.88 206 ARG A CA 1
ATOM 1613 C C . ARG A 1 206 ? -4.461 29.312 5.547 1 92.88 206 ARG A C 1
ATOM 1615 O O . ARG A 1 206 ? -4.445 28.188 5.055 1 92.88 206 ARG A O 1
ATOM 1622 N N . GLN A 1 207 ? -5.504 30.078 5.715 1 95 207 GLN A N 1
ATOM 1623 C CA . GLN A 1 207 ? -6.789 29.547 5.258 1 95 207 GLN A CA 1
ATOM 1624 C C . GLN A 1 207 ? -6.805 29.375 3.742 1 95 207 GLN A C 1
ATOM 1626 O O . GLN A 1 207 ? -7.387 28.422 3.227 1 95 207 GLN A O 1
ATOM 1631 N N . ASN A 1 208 ? -6.211 30.344 3.088 1 95 208 ASN A N 1
ATOM 1632 C CA . ASN A 1 208 ? -6.113 30.234 1.637 1 95 208 ASN A CA 1
ATOM 1633 C C . ASN A 1 208 ? -5.312 29.016 1.211 1 95 208 ASN A C 1
ATOM 1635 O O . ASN A 1 208 ? -5.676 28.328 0.251 1 95 208 ASN A O 1
ATOM 1639 N N . GLU A 1 209 ? -4.266 28.734 1.807 1 95.19 209 GLU A N 1
ATOM 1640 C CA . GLU A 1 209 ? -3.473 27.547 1.537 1 95.19 209 GLU A CA 1
ATOM 1641 C C . GLU A 1 209 ? -4.297 26.281 1.754 1 95.19 209 GLU A C 1
ATOM 1643 O O . GLU A 1 209 ? -4.273 25.359 0.922 1 95.19 209 GLU A O 1
ATOM 1648 N N . LEU A 1 210 ? -4.969 26.266 2.896 1 96.44 210 LEU A N 1
ATOM 1649 C CA . LEU A 1 210 ? -5.797 25.109 3.215 1 96.44 210 LEU A CA 1
ATOM 1650 C C . LEU A 1 210 ? -6.863 24.891 2.145 1 96.44 210 LEU A C 1
ATOM 1652 O O . LEU A 1 210 ? -7.09 23.75 1.712 1 96.44 210 LEU A O 1
ATOM 1656 N N . TYR A 1 211 ? -7.469 25.984 1.746 1 97 211 TYR A N 1
ATOM 1657 C CA . TYR A 1 211 ? -8.492 25.922 0.707 1 97 211 TYR A CA 1
ATOM 1658 C C . TYR A 1 211 ? -7.918 25.375 -0.595 1 97 211 TYR A C 1
ATOM 1660 O O . TYR A 1 211 ? -8.477 24.453 -1.188 1 97 211 TYR A O 1
ATOM 1668 N N . ASN A 1 212 ? -6.805 25.875 -1.032 1 96 212 ASN A N 1
ATOM 1669 C CA . ASN A 1 212 ? -6.16 25.438 -2.266 1 96 212 ASN A CA 1
ATOM 1670 C C . ASN A 1 212 ? -5.746 23.969 -2.199 1 96 212 ASN A C 1
ATOM 1672 O O . ASN A 1 212 ? -5.918 23.234 -3.166 1 96 212 ASN A O 1
ATOM 1676 N N . ASN A 1 213 ? -5.242 23.578 -1.138 1 96.88 213 ASN A N 1
ATOM 1677 C CA . ASN A 1 213 ? -4.82 22.188 -0.963 1 96.88 213 ASN A CA 1
ATOM 1678 C C . ASN A 1 213 ? -6.012 21.234 -0.972 1 96.88 213 ASN A C 1
ATOM 1680 O O . ASN A 1 213 ? -5.914 20.109 -1.485 1 96.88 213 ASN A O 1
ATOM 1684 N N . THR A 1 214 ? -7.086 21.672 -0.377 1 97.88 214 THR A N 1
ATOM 1685 C CA . THR A 1 214 ? -8.297 20.859 -0.396 1 97.88 214 THR A CA 1
ATOM 1686 C C . THR A 1 214 ? -8.836 20.734 -1.815 1 97.88 214 THR A C 1
ATOM 1688 O O . THR A 1 214 ? -9.336 19.672 -2.203 1 97.88 214 THR A O 1
ATOM 1691 N N . GLN A 1 215 ? -8.766 21.812 -2.562 1 97.12 215 GLN A N 1
ATOM 1692 C CA . GLN A 1 215 ? -9.148 21.734 -3.969 1 97.12 215 GLN A CA 1
ATOM 1693 C C . GLN A 1 215 ? -8.297 20.703 -4.707 1 97.12 215 GLN A C 1
ATOM 1695 O O . GLN A 1 215 ? -8.812 19.906 -5.488 1 97.12 215 GLN A O 1
ATOM 1700 N N . THR A 1 216 ? -7.02 20.766 -4.496 1 97.44 216 THR A N 1
ATOM 1701 C CA . THR A 1 216 ? -6.098 19.812 -5.102 1 97.44 216 THR A CA 1
ATOM 1702 C C . THR A 1 216 ? -6.469 18.375 -4.719 1 97.44 216 THR A C 1
ATOM 1704 O O . THR A 1 216 ? -6.484 17.484 -5.57 1 97.44 216 THR A O 1
ATOM 1707 N N . SER A 1 217 ? -6.824 18.172 -3.453 1 97.69 217 SER A N 1
ATOM 1708 C CA . SER A 1 217 ? -7.215 16.859 -2.959 1 97.69 217 SER A CA 1
ATOM 1709 C C . SER A 1 217 ?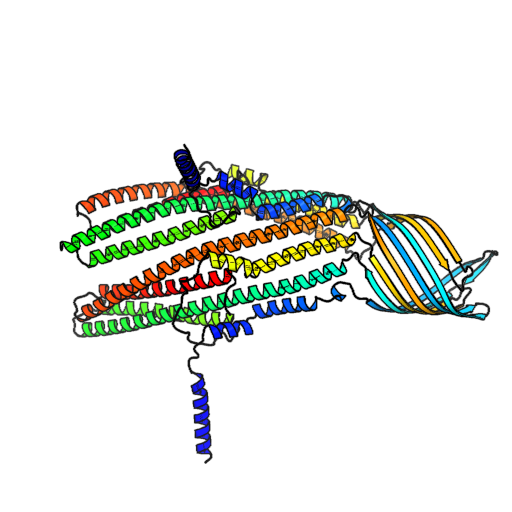 -8.484 16.359 -3.646 1 97.69 217 SER A C 1
ATOM 1711 O O . SER A 1 217 ? -8.586 15.188 -4.012 1 97.69 217 SER A O 1
ATOM 1713 N N . LEU A 1 218 ? -9.438 17.266 -3.75 1 98.06 218 LEU A N 1
ATOM 1714 C CA . LEU A 1 218 ? -10.688 16.891 -4.414 1 98.06 218 LEU A CA 1
ATOM 1715 C C . LEU A 1 218 ? -10.43 16.531 -5.875 1 98.06 218 LEU A C 1
ATOM 1717 O O . LEU A 1 218 ? -10.992 15.562 -6.387 1 98.06 218 LEU A O 1
ATOM 1721 N N . ASN A 1 219 ? -9.594 17.312 -6.523 1 97.44 219 ASN A N 1
ATOM 1722 C CA . ASN A 1 219 ? -9.219 17 -7.898 1 97.44 219 ASN A CA 1
ATOM 1723 C C . ASN A 1 219 ? -8.594 15.609 -8.008 1 97.44 219 ASN A C 1
ATOM 1725 O O . ASN A 1 219 ? -8.883 14.875 -8.945 1 97.44 219 ASN A O 1
ATOM 1729 N N . GLN A 1 220 ? -7.793 15.281 -7.074 1 97.38 220 GLN A N 1
ATOM 1730 C CA . GLN A 1 220 ? -7.16 13.969 -7.059 1 97.38 220 GLN A CA 1
ATOM 1731 C C . GLN A 1 220 ? -8.203 12.859 -6.93 1 97.38 220 GLN A C 1
ATOM 1733 O O . GLN A 1 220 ? -8.133 11.852 -7.641 1 97.38 220 GLN A O 1
ATOM 1738 N N . LEU A 1 221 ? -9.133 13.078 -6.023 1 97.19 221 LEU A N 1
ATOM 1739 C CA . LEU A 1 221 ? -10.203 12.102 -5.84 1 97.19 221 LEU A CA 1
ATOM 1740 C C . LEU A 1 221 ? -10.992 11.914 -7.129 1 97.19 221 LEU A C 1
ATOM 1742 O O . LEU A 1 221 ? -11.438 10.805 -7.438 1 97.19 221 LEU A O 1
ATOM 1746 N N . MET A 1 222 ? -11.172 12.977 -7.863 1 97.5 222 MET A N 1
ATOM 1747 C CA . MET A 1 222 ? -11.93 12.945 -9.109 1 97.5 222 MET A CA 1
ATOM 1748 C C . MET A 1 222 ? -11.047 12.555 -10.281 1 97.5 222 MET A C 1
ATOM 1750 O O . MET A 1 222 ? -11.5 12.508 -11.43 1 97.5 222 MET A O 1
ATOM 1754 N N . ALA A 1 223 ? -9.789 12.32 -10 1 96.44 223 ALA A N 1
ATOM 1755 C CA . ALA A 1 223 ? -8.812 11.906 -11.008 1 96.44 223 ALA A CA 1
ATOM 1756 C C . ALA A 1 223 ? -8.75 12.906 -12.156 1 96.44 223 ALA A C 1
ATOM 1758 O O . ALA A 1 223 ? -8.836 12.523 -13.328 1 96.44 223 ALA A O 1
ATOM 1759 N N . ARG A 1 224 ? -8.641 14.117 -11.875 1 95.31 224 ARG A N 1
ATOM 1760 C CA . ARG A 1 224 ? -8.445 15.164 -12.867 1 95.31 224 ARG A CA 1
ATOM 1761 C C . ARG A 1 224 ? -7.246 16.047 -12.516 1 95.31 224 ARG A C 1
ATOM 1763 O O . ARG A 1 224 ? -6.574 15.805 -11.508 1 95.31 224 ARG A O 1
ATOM 1770 N N . ASP A 1 225 ? -6.977 17.062 -13.281 1 94.5 225 ASP A N 1
ATOM 1771 C CA . ASP A 1 225 ? -5.785 17.891 -13.117 1 94.5 225 ASP A CA 1
ATOM 1772 C C . ASP A 1 225 ? -5.789 18.578 -11.75 1 94.5 225 ASP A C 1
ATOM 1774 O O . ASP A 1 225 ? -6.699 19.344 -11.445 1 94.5 225 ASP A O 1
ATOM 1778 N N . PRO A 1 226 ? -4.75 18.297 -10.992 1 94.31 226 PRO A N 1
ATOM 1779 C CA . PRO A 1 226 ? -4.695 18.859 -9.641 1 94.31 226 PRO A CA 1
ATOM 1780 C C . PRO A 1 226 ? -4.609 20.375 -9.641 1 94.31 226 PRO A C 1
ATOM 1782 O O . PRO A 1 226 ? -4.883 21.016 -8.617 1 94.31 226 PRO A O 1
ATOM 1785 N N . GLY A 1 227 ? -4.227 21.031 -10.688 1 92.19 227 GLY A N 1
ATOM 1786 C CA . GLY A 1 227 ? -4.043 22.469 -10.766 1 92.19 227 GLY A CA 1
ATOM 1787 C C . GLY A 1 227 ? -5.324 23.219 -11.086 1 92.19 227 GLY A C 1
ATOM 1788 O O . GLY A 1 227 ? -5.352 24.453 -11.055 1 92.19 227 GLY A O 1
ATOM 1789 N N . ILE A 1 228 ? -6.383 22.469 -11.328 1 94 228 ILE A N 1
ATOM 1790 C CA . ILE A 1 228 ? -7.652 23.094 -11.68 1 94 228 ILE A CA 1
ATOM 1791 C C . ILE A 1 228 ? -8.211 23.844 -10.469 1 94 228 ILE A C 1
ATOM 1793 O O . ILE A 1 228 ? -8.234 23.297 -9.359 1 94 228 ILE A O 1
ATOM 1797 N N . ARG A 1 229 ? -8.57 25.078 -10.648 1 94.62 229 ARG A N 1
ATOM 1798 C CA . ARG A 1 229 ? -9.211 25.875 -9.609 1 94.62 229 ARG A CA 1
ATOM 1799 C C . ARG A 1 229 ? -10.68 26.125 -9.938 1 94.62 229 ARG A C 1
ATOM 1801 O O . ARG A 1 229 ? -11.039 26.344 -11.094 1 94.62 229 ARG A O 1
ATOM 1808 N N . PHE A 1 230 ? -11.469 26.016 -8.898 1 95.38 230 PHE A N 1
ATOM 1809 C CA . PHE A 1 230 ? -12.914 26.141 -9.055 1 95.38 230 PHE A CA 1
ATOM 1810 C C . PHE A 1 230 ? -13.555 26.688 -7.785 1 95.38 230 PHE A C 1
ATOM 1812 O O . PHE A 1 230 ? -12.883 26.844 -6.766 1 95.38 230 PHE A O 1
ATOM 1819 N N . THR A 1 231 ? -14.844 27.062 -7.875 1 94 231 THR A N 1
ATOM 1820 C CA . THR A 1 231 ? -15.648 27.438 -6.719 1 94 231 THR A CA 1
ATOM 1821 C C . THR A 1 231 ? -16.781 26.438 -6.508 1 94 231 THR A C 1
ATOM 1823 O O . THR A 1 231 ? -17.094 25.641 -7.406 1 94 231 THR A O 1
ATOM 1826 N N . VAL A 1 232 ? -17.219 26.344 -5.293 1 96.31 232 VAL A N 1
ATOM 1827 C CA . VAL A 1 232 ? -18.281 25.391 -4.969 1 96.31 232 VAL A CA 1
ATOM 1828 C C . VAL A 1 232 ? -19.531 26.141 -4.508 1 96.31 232 VAL A C 1
ATOM 1830 O O . VAL A 1 232 ? -19.469 27.328 -4.199 1 96.31 232 VAL A O 1
ATOM 1833 N N . VAL A 1 233 ? -20.688 25.438 -4.598 1 94.62 233 VAL A N 1
ATOM 1834 C CA . VAL A 1 233 ? -21.938 26.016 -4.121 1 94.62 233 VAL A CA 1
ATOM 1835 C C . VAL A 1 233 ? -21.844 26.297 -2.623 1 94.62 233 VAL A C 1
ATOM 1837 O O . VAL A 1 233 ? -21.406 25.438 -1.852 1 94.62 233 VAL A O 1
ATOM 1840 N N . ASN A 1 234 ? -22.234 27.484 -2.217 1 93.12 234 ASN A N 1
ATOM 1841 C CA . ASN A 1 234 ? -22.016 27.922 -0.842 1 93.12 234 ASN A CA 1
ATOM 1842 C C . ASN A 1 234 ? -23.172 27.516 0.064 1 93.12 234 ASN A C 1
ATOM 1844 O O . ASN A 1 234 ? -23.797 28.359 0.712 1 93.12 234 ASN A O 1
ATOM 1848 N N . GLU A 1 235 ? -23.531 26.281 0.143 1 92.56 235 GLU A N 1
ATOM 1849 C CA . GLU A 1 235 ? -24.594 25.75 1 1 92.56 235 GLU A CA 1
ATOM 1850 C C . GLU A 1 235 ? -24.281 24.312 1.431 1 92.56 235 GLU A C 1
ATOM 1852 O O . GLU A 1 235 ? -23.75 23.531 0.649 1 92.56 235 GLU A O 1
ATOM 1857 N N . ILE A 1 236 ? -24.562 24.078 2.693 1 96.19 236 ILE A N 1
ATOM 1858 C CA . ILE A 1 236 ? -24.406 22.719 3.207 1 96.19 236 ILE A CA 1
ATOM 1859 C C . ILE A 1 236 ? -25.75 22.203 3.703 1 96.19 236 ILE A C 1
ATOM 1861 O O . ILE A 1 236 ? -26.078 22.312 4.891 1 96.19 236 ILE A O 1
ATOM 1865 N N . PRO A 1 237 ? -26.531 21.578 2.777 1 94.19 237 PRO A N 1
ATOM 1866 C CA . PRO A 1 237 ? -27.812 21.031 3.207 1 94.19 237 PRO A CA 1
ATOM 1867 C C . PRO A 1 237 ? -27.656 19.781 4.082 1 94.19 237 PRO A C 1
ATOM 1869 O O . PRO A 1 237 ? -26.922 18.859 3.73 1 94.19 237 PRO A O 1
ATOM 1872 N N . VAL A 1 238 ? -28.328 19.75 5.223 1 94.69 238 VAL A N 1
ATOM 1873 C CA . VAL A 1 238 ? -28.266 18.609 6.129 1 94.69 238 VAL A CA 1
ATOM 1874 C C . VAL A 1 238 ? -29.641 17.969 6.262 1 94.69 238 VAL A C 1
ATOM 1876 O O . VAL A 1 238 ? -30.641 18.672 6.469 1 94.69 238 VAL A O 1
ATOM 1879 N N . ASP A 1 239 ? -29.734 16.688 6.043 1 93.5 239 ASP A N 1
ATOM 1880 C CA . ASP A 1 239 ? -30.969 15.938 6.223 1 93.5 239 ASP A CA 1
ATOM 1881 C C . ASP A 1 239 ? -31.266 15.695 7.703 1 93.5 239 ASP A C 1
ATOM 1883 O O . ASP A 1 239 ? -30.531 14.977 8.375 1 93.5 239 ASP A O 1
ATOM 1887 N N . LYS A 1 240 ? -32.375 16.125 8.188 1 93.56 240 LYS A N 1
ATOM 1888 C CA . LYS A 1 240 ? -32.688 16.047 9.609 1 93.56 240 LYS A CA 1
ATOM 1889 C C . LYS A 1 240 ? -33.688 14.93 9.891 1 93.56 240 LYS A C 1
ATOM 1891 O O . LYS A 1 240 ? -34.156 14.789 11.016 1 93.56 240 LYS A O 1
ATOM 1896 N N . SER A 1 241 ? -33.969 14.055 8.922 1 94.38 241 SER A N 1
ATOM 1897 C CA . SER A 1 241 ? -35.062 13.109 9.055 1 94.38 241 SER A CA 1
ATOM 1898 C C . SER A 1 241 ? -34.562 11.68 9.203 1 94.38 241 SER A C 1
ATOM 1900 O O . SER A 1 241 ? -35.344 10.727 9.102 1 94.38 241 SER A O 1
ATOM 1902 N N . LEU A 1 242 ? -33.312 11.453 9.43 1 96.19 242 LEU A N 1
ATOM 1903 C CA . LEU A 1 242 ? -32.75 10.102 9.508 1 96.19 242 LEU A CA 1
ATOM 1904 C C . LEU A 1 242 ? -33.156 9.422 10.812 1 96.19 242 LEU A C 1
ATOM 1906 O O . LEU A 1 242 ? -33.156 10.055 11.867 1 96.19 242 LEU A O 1
ATOM 1910 N N . LEU A 1 243 ? -33.656 8.133 10.695 1 96.12 243 LEU A N 1
ATOM 1911 C CA . LEU A 1 243 ? -34.094 7.367 11.859 1 96.12 243 LEU A CA 1
ATOM 1912 C C . LEU A 1 243 ? -33.25 6.105 12.023 1 96.12 243 LEU A C 1
ATOM 1914 O O . LEU A 1 243 ? -33 5.375 11.062 1 96.12 243 LEU A O 1
ATOM 1918 N N . ILE A 1 244 ? -32.875 5.844 13.273 1 96.19 244 ILE A N 1
ATOM 1919 C CA . ILE A 1 244 ? -31.953 4.75 13.562 1 96.19 244 ILE A CA 1
ATOM 1920 C C . ILE A 1 244 ? -32.594 3.422 13.156 1 96.19 244 ILE A C 1
ATOM 1922 O O . ILE A 1 244 ? -31.906 2.533 12.641 1 96.19 244 ILE A O 1
ATOM 1926 N N . GLY A 1 245 ? -33.875 3.197 13.438 1 95.62 245 GLY A N 1
ATOM 1927 C CA . GLY A 1 245 ? -34.562 1.967 13.078 1 95.62 245 GLY A CA 1
ATOM 1928 C C . GLY A 1 245 ? -34.5 1.677 11.586 1 95.62 245 GLY A C 1
ATOM 1929 O O . GLY A 1 245 ? -34.188 0.559 11.18 1 95.62 245 GLY A O 1
ATOM 1930 N N . THR A 1 246 ? -34.844 2.639 10.773 1 95.56 246 THR A N 1
ATOM 1931 C CA . THR A 1 246 ? -34.812 2.514 9.32 1 95.56 246 THR A CA 1
ATOM 1932 C C . THR A 1 246 ? -33.406 2.24 8.82 1 95.56 246 THR A C 1
ATOM 1934 O O . THR A 1 246 ? -33.188 1.37 7.973 1 95.56 246 THR A O 1
ATOM 1937 N N . LEU A 1 247 ? -32.438 2.936 9.359 1 96.62 247 LEU A N 1
ATOM 1938 C CA . LEU A 1 247 ? -31.031 2.793 8.953 1 96.62 247 LEU A CA 1
ATOM 1939 C C . LEU A 1 247 ? -30.5 1.397 9.281 1 96.62 247 LEU A C 1
ATOM 1941 O O . LEU A 1 247 ? -29.766 0.81 8.492 1 96.62 247 LEU A O 1
ATOM 1945 N N . THR A 1 248 ? -30.922 0.912 10.43 1 96.38 248 THR A N 1
ATOM 1946 C CA . THR A 1 248 ? -30.484 -0.421 10.844 1 96.38 248 THR A CA 1
ATOM 1947 C C . THR A 1 248 ? -31.047 -1.482 9.891 1 96.38 248 THR A C 1
ATOM 1949 O O . THR A 1 248 ? -30.312 -2.398 9.492 1 96.38 248 THR A O 1
ATOM 1952 N N . GLU A 1 249 ? -32.281 -1.355 9.523 1 95.25 249 GLU A N 1
ATOM 1953 C CA . GLU A 1 249 ? -32.906 -2.285 8.578 1 95.25 249 GLU A CA 1
ATOM 1954 C C . GLU A 1 249 ? -32.25 -2.209 7.211 1 95.25 249 GLU A C 1
ATOM 1956 O O . GLU A 1 249 ? -32 -3.236 6.578 1 95.25 249 GLU A O 1
ATOM 1961 N N . GLN A 1 250 ? -31.969 -1.068 6.82 1 95.06 250 GLN A N 1
ATOM 1962 C CA . GLN A 1 250 ? -31.328 -0.858 5.527 1 95.06 250 GLN A CA 1
ATOM 1963 C C . GLN A 1 250 ? -29.906 -1.428 5.523 1 95.06 250 GLN A C 1
ATOM 1965 O O . GLN A 1 250 ? -29.484 -2.025 4.535 1 95.06 250 GLN A O 1
ATOM 1970 N N . ALA A 1 251 ? -29.109 -1.222 6.582 1 95.62 251 ALA A N 1
ATOM 1971 C CA . ALA A 1 251 ? -27.75 -1.739 6.684 1 95.62 251 ALA A CA 1
ATOM 1972 C C . ALA A 1 251 ? -27.734 -3.26 6.555 1 95.62 251 ALA A C 1
ATOM 1974 O O . ALA A 1 251 ? -26.875 -3.82 5.867 1 95.62 251 ALA A O 1
ATOM 1975 N N . SER A 1 252 ? -28.734 -3.873 7.176 1 93.88 252 SER A N 1
ATOM 1976 C CA . SER A 1 252 ? -28.797 -5.328 7.148 1 93.88 252 SER A CA 1
ATOM 1977 C C . SER A 1 252 ? -29.078 -5.844 5.742 1 93.88 252 SER A C 1
ATOM 1979 O O . SER A 1 252 ? -28.578 -6.902 5.352 1 93.88 252 SER A O 1
ATOM 1981 N N . LYS A 1 253 ? -29.75 -5.07 4.961 1 93 253 LYS A N 1
ATOM 1982 C CA . LYS A 1 253 ? -30.203 -5.535 3.654 1 93 253 LYS A CA 1
ATOM 1983 C C . LYS A 1 253 ? -29.266 -5.047 2.545 1 93 253 LYS A C 1
ATOM 1985 O O . LYS A 1 253 ? -29.062 -5.742 1.546 1 93 253 LYS A O 1
ATOM 1990 N N . HIS A 1 254 ? -28.656 -3.902 2.748 1 91.81 254 HIS A N 1
ATOM 1991 C CA . HIS A 1 254 ? -28.062 -3.25 1.586 1 91.81 254 HIS A CA 1
ATOM 1992 C C . HIS A 1 254 ? -26.578 -3.018 1.788 1 91.81 254 HIS A C 1
ATOM 1994 O O . HIS A 1 254 ? -25.875 -2.65 0.848 1 91.81 254 HIS A O 1
ATOM 2000 N N . ASN A 1 255 ? -26.016 -3.217 2.992 1 95.56 255 ASN A N 1
ATOM 2001 C CA . ASN A 1 255 ? -24.594 -2.967 3.207 1 95.56 255 ASN A CA 1
ATOM 2002 C C . ASN A 1 255 ? -23.719 -3.955 2.43 1 95.56 255 ASN A C 1
ATOM 2004 O O . ASN A 1 255 ? -23.75 -5.156 2.699 1 95.56 255 ASN A O 1
ATOM 2008 N N . PRO A 1 256 ? -22.969 -3.459 1.506 1 96.31 256 PRO A N 1
ATOM 2009 C CA . PRO A 1 256 ? -22.234 -4.375 0.63 1 96.31 256 PRO A CA 1
ATOM 2010 C C . PRO A 1 256 ? -21.172 -5.168 1.374 1 96.31 256 PRO A C 1
ATOM 2012 O O . PRO A 1 256 ? -20.844 -6.293 0.983 1 96.31 256 PRO A O 1
ATOM 2015 N N . ALA A 1 257 ? -20.578 -4.645 2.391 1 97 257 ALA A N 1
ATOM 2016 C CA . ALA A 1 257 ? -19.594 -5.383 3.168 1 97 257 ALA A CA 1
ATOM 2017 C C . ALA A 1 257 ? -20.219 -6.59 3.855 1 97 257 ALA A C 1
ATOM 2019 O O . ALA A 1 257 ? -19.609 -7.66 3.922 1 97 257 ALA A O 1
ATOM 2020 N N . LEU A 1 258 ? -21.438 -6.422 4.34 1 96.38 258 LEU A N 1
ATOM 2021 C CA . LEU A 1 258 ? -22.172 -7.527 4.957 1 96.38 258 LEU A CA 1
ATOM 2022 C C . LEU A 1 258 ? -22.562 -8.57 3.92 1 96.38 258 LEU A C 1
ATOM 2024 O O . LEU A 1 258 ? -22.453 -9.773 4.176 1 96.38 258 LEU A O 1
ATOM 2028 N N . GLN A 1 259 ? -22.984 -8.07 2.789 1 96.62 259 GLN A N 1
ATOM 2029 C CA . GLN A 1 259 ? -23.297 -8.992 1.704 1 96.62 259 GLN A CA 1
ATOM 2030 C C . GLN A 1 259 ? -22.078 -9.797 1.276 1 96.62 259 GLN A C 1
ATOM 2032 O O . GLN A 1 259 ? -22.172 -10.992 1.016 1 96.62 259 GLN A O 1
ATOM 2037 N N . ALA A 1 260 ? -20.922 -9.125 1.209 1 97.94 260 ALA A N 1
ATOM 2038 C CA . ALA A 1 260 ? -19.672 -9.812 0.879 1 97.94 260 ALA A CA 1
ATOM 2039 C C . ALA A 1 260 ? -19.344 -10.883 1.909 1 97.94 260 ALA A C 1
ATOM 2041 O O . ALA A 1 260 ? -18.875 -11.969 1.556 1 97.94 260 ALA A O 1
ATOM 2042 N N . ALA A 1 261 ? -19.609 -10.617 3.148 1 97.81 261 ALA A N 1
ATOM 2043 C CA . ALA A 1 261 ? -19.344 -11.578 4.211 1 97.81 261 ALA A CA 1
ATOM 2044 C C . ALA A 1 261 ? -20.234 -12.805 4.078 1 97.81 261 ALA A C 1
ATOM 2046 O O . ALA A 1 261 ? -19.797 -13.93 4.344 1 97.81 261 ALA A O 1
ATOM 2047 N N . ILE A 1 262 ? -21.484 -12.641 3.672 1 97.44 262 ILE A N 1
ATOM 2048 C CA . ILE A 1 262 ? -22.406 -13.742 3.438 1 97.44 262 ILE A CA 1
ATOM 2049 C C . ILE A 1 262 ? -21.875 -14.617 2.301 1 97.44 262 ILE A C 1
ATOM 2051 O O . ILE A 1 262 ? -21.891 -15.844 2.396 1 97.44 262 ILE A O 1
ATOM 2055 N N . ILE A 1 263 ? -21.391 -13.945 1.301 1 98.25 263 ILE A N 1
ATOM 2056 C CA . ILE A 1 263 ? -20.875 -14.68 0.155 1 98.25 263 ILE A CA 1
ATOM 2057 C C . ILE A 1 263 ? -19.609 -15.445 0.568 1 98.25 263 ILE A C 1
ATOM 2059 O O . ILE A 1 263 ? -19.406 -16.578 0.142 1 98.25 263 ILE A O 1
ATOM 2063 N N . ASN A 1 264 ? -18.734 -14.883 1.396 1 98.12 264 ASN A N 1
ATOM 2064 C CA . ASN A 1 264 ? -17.531 -15.555 1.885 1 98.12 264 ASN A CA 1
ATOM 2065 C C . ASN A 1 264 ? -17.875 -16.812 2.66 1 98.12 264 ASN A C 1
ATOM 2067 O O . ASN A 1 264 ? -17.141 -17.812 2.598 1 98.12 264 ASN A O 1
ATOM 2071 N N . LYS A 1 265 ? -19 -16.781 3.365 1 97.88 265 LYS A N 1
ATOM 2072 C CA . LYS A 1 265 ? -19.484 -17.969 4.055 1 97.88 265 LYS A CA 1
ATOM 2073 C C . LYS A 1 265 ? -19.859 -19.062 3.061 1 97.88 265 LYS A C 1
ATOM 2075 O O . LYS A 1 265 ? -19.516 -20.234 3.252 1 97.88 265 LYS A O 1
ATOM 2080 N N . ARG A 1 266 ? -20.5 -18.656 2.025 1 98.25 266 ARG A N 1
ATOM 2081 C CA . ARG A 1 266 ? -20.875 -19.609 0.981 1 98.25 266 ARG A CA 1
ATOM 2082 C C . ARG A 1 266 ? -19.641 -20.188 0.302 1 98.25 266 ARG A C 1
ATOM 2084 O O . ARG A 1 266 ? -19.609 -21.391 -0.014 1 98.25 266 ARG A O 1
ATOM 2091 N N . VAL A 1 267 ? -18.625 -19.328 0.1 1 98.56 267 VAL A N 1
ATOM 2092 C CA . VAL A 1 267 ? -17.375 -19.781 -0.499 1 98.56 267 VAL A CA 1
ATOM 2093 C C . VAL A 1 267 ? -16.719 -20.828 0.411 1 98.56 267 VAL A C 1
ATOM 2095 O O . VAL A 1 267 ? -16.219 -21.844 -0.063 1 98.56 267 VAL A O 1
ATOM 2098 N N . ALA A 1 268 ? -16.75 -20.594 1.687 1 98.56 268 ALA A N 1
ATOM 2099 C CA . ALA A 1 268 ? -16.188 -21.547 2.641 1 98.56 268 ALA A CA 1
ATOM 2100 C C . ALA A 1 268 ? -16.922 -22.875 2.594 1 98.56 268 ALA A C 1
ATOM 2102 O O . ALA A 1 268 ? -16.312 -23.953 2.686 1 98.56 268 ALA A O 1
ATOM 2103 N N . GLN A 1 269 ? -18.297 -22.859 2.436 1 98.69 269 GLN A N 1
ATOM 2104 C CA . GLN A 1 269 ? -19.094 -24.078 2.307 1 98.69 269 GLN A CA 1
ATOM 2105 C C . GLN A 1 269 ? -18.734 -24.844 1.037 1 98.69 269 GLN A C 1
ATOM 2107 O O . GLN A 1 269 ? -18.656 -26.078 1.048 1 98.69 269 GLN A O 1
ATOM 2112 N N . LEU A 1 270 ? -18.469 -24.094 -0.005 1 98.62 270 LEU A N 1
ATOM 2113 C CA . LEU A 1 270 ? -18.094 -24.719 -1.266 1 98.62 270 LEU A CA 1
ATOM 2114 C C . LEU A 1 270 ? -16.688 -25.312 -1.177 1 98.62 270 LEU A C 1
ATOM 2116 O O . LEU A 1 270 ? -16.391 -26.344 -1.782 1 98.62 270 LEU A O 1
ATOM 2120 N N . ASP A 1 271 ? -15.781 -24.734 -0.391 1 98.5 271 ASP A N 1
ATOM 2121 C CA . ASP A 1 271 ? -14.453 -25.281 -0.157 1 98.5 271 ASP A CA 1
ATOM 2122 C C . ASP A 1 271 ? -14.547 -26.656 0.499 1 98.5 271 ASP A C 1
ATOM 2124 O O . ASP A 1 271 ? -13.812 -27.578 0.126 1 98.5 271 ASP A O 1
ATOM 2128 N N . LEU A 1 272 ? -15.43 -26.766 1.499 1 98.56 272 LEU A N 1
ATOM 2129 C CA . LEU A 1 272 ? -15.633 -28.078 2.133 1 98.56 272 LEU A CA 1
ATOM 2130 C C . LEU A 1 272 ? -16.141 -29.094 1.124 1 98.56 272 LEU A C 1
ATOM 2132 O O . LEU A 1 272 ? -15.703 -30.25 1.125 1 98.56 272 LEU A O 1
ATOM 2136 N N . ARG A 1 273 ? -17.031 -28.641 0.235 1 98.31 273 ARG A N 1
ATOM 2137 C CA . ARG A 1 273 ? -17.547 -29.547 -0.787 1 98.31 273 ARG A CA 1
ATOM 2138 C C . ARG A 1 273 ? -16.438 -30.016 -1.716 1 98.31 273 ARG A C 1
ATOM 2140 O O . ARG A 1 273 ? -16.422 -31.188 -2.135 1 98.31 273 ARG A O 1
ATOM 2147 N N . ILE A 1 274 ? -15.477 -29.125 -2.02 1 98.31 274 ILE A N 1
ATOM 2148 C CA . ILE A 1 274 ? -14.344 -29.469 -2.869 1 98.31 274 ILE A CA 1
ATOM 2149 C C . ILE A 1 274 ? -13.445 -30.484 -2.15 1 98.31 274 ILE A C 1
ATOM 2151 O O . ILE A 1 274 ? -13.047 -31.484 -2.734 1 98.31 274 ILE A O 1
ATOM 2155 N N . ILE A 1 275 ? -13.242 -30.266 -0.89 1 98.06 275 ILE A N 1
ATOM 2156 C CA . ILE A 1 275 ? -12.406 -31.172 -0.113 1 98.06 275 ILE A CA 1
ATOM 2157 C C . ILE A 1 275 ? -13.078 -32.531 0.004 1 98.06 275 ILE A C 1
ATOM 2159 O O . ILE A 1 275 ? -12.422 -33.562 -0.113 1 98.06 275 ILE A O 1
ATOM 2163 N N . LYS A 1 276 ? -14.391 -32.656 0.171 1 97.56 276 LYS A N 1
ATOM 2164 C CA . LYS A 1 276 ? -15.133 -33.906 0.282 1 97.56 276 LYS A CA 1
ATOM 2165 C C . LYS A 1 276 ? -15.102 -34.688 -1.029 1 97.56 276 LYS A C 1
ATOM 2167 O O . LYS A 1 276 ? -15.164 -35.906 -1.028 1 97.56 276 LYS A O 1
ATOM 2172 N N . SER A 1 277 ? -14.93 -33.906 -2.082 1 97.31 277 SER A N 1
ATOM 2173 C CA . SER A 1 277 ? -14.93 -34.531 -3.391 1 97.31 277 SER A CA 1
ATOM 2174 C C . SER A 1 277 ? -13.727 -35.469 -3.547 1 97.31 277 SER A C 1
ATOM 2176 O O . SER A 1 277 ? -13.758 -36.406 -4.328 1 97.31 277 SER A O 1
ATOM 2178 N N . TYR A 1 278 ? -12.656 -35.25 -2.787 1 96.38 278 TYR A N 1
ATOM 2179 C CA . TYR A 1 278 ? -11.43 -36.031 -2.914 1 96.38 278 TYR A CA 1
ATOM 2180 C C . TYR A 1 278 ? -11.609 -37.438 -2.355 1 96.38 278 TYR A C 1
ATOM 2182 O O . TYR A 1 278 ? -10.758 -38.312 -2.553 1 96.38 278 TYR A O 1
ATOM 2190 N N . ARG A 1 279 ? -12.844 -37.781 -1.699 1 94.94 279 ARG A N 1
ATOM 2191 C CA . ARG A 1 279 ? -13.156 -39.125 -1.198 1 94.94 279 ARG A CA 1
ATOM 2192 C C . ARG A 1 279 ? -13.641 -40.031 -2.322 1 94.94 279 ARG A C 1
ATOM 2194 O O . ARG A 1 279 ? -13.57 -41.25 -2.215 1 94.94 279 ARG A O 1
ATOM 2201 N N . TYR A 1 280 ? -14.047 -39.375 -3.373 1 95.81 280 TYR A N 1
ATOM 2202 C CA . TYR A 1 280 ? -14.719 -40.125 -4.426 1 95.81 280 TYR A CA 1
ATOM 2203 C C . TYR A 1 280 ? -13.75 -40.5 -5.543 1 95.81 280 TYR A C 1
ATOM 2205 O O . TYR A 1 280 ? -12.664 -39.906 -5.641 1 95.81 280 TYR A O 1
ATOM 2213 N N . PRO A 1 281 ? -14.031 -41.438 -6.32 1 95.25 281 PRO A N 1
ATOM 2214 C CA . PRO A 1 281 ? -13.156 -41.812 -7.43 1 95.25 281 PRO A CA 1
ATOM 2215 C C . PRO A 1 281 ? -13.023 -40.719 -8.484 1 95.25 281 PRO A C 1
ATOM 2217 O O . PRO A 1 281 ? -13.945 -39.938 -8.672 1 95.25 281 PRO A O 1
ATOM 2220 N N . ILE A 1 282 ? -11.906 -40.625 -9.117 1 96.56 282 ILE A N 1
ATOM 2221 C CA . ILE A 1 282 ? -11.672 -39.812 -10.305 1 96.56 282 ILE A CA 1
ATOM 2222 C C . ILE A 1 282 ? -11.672 -40.688 -11.555 1 96.56 282 ILE A C 1
ATOM 2224 O O . ILE A 1 282 ? -10.992 -41.719 -11.594 1 96.56 282 ILE A O 1
ATOM 2228 N N . LEU A 1 283 ? -12.523 -40.344 -12.5 1 97.06 283 LEU A N 1
ATOM 2229 C CA . LEU A 1 283 ? -12.609 -41.094 -13.758 1 97.06 283 LEU A CA 1
ATOM 2230 C C . LEU A 1 283 ? -12.031 -40.25 -14.898 1 97.06 283 LEU A C 1
ATOM 2232 O O . LEU A 1 283 ? -12.477 -39.156 -15.156 1 97.06 283 LEU A O 1
ATOM 2236 N N . ASN A 1 284 ? -11.023 -40.812 -15.523 1 96.69 284 ASN A N 1
ATOM 2237 C CA . ASN A 1 284 ? -10.383 -40.188 -16.672 1 96.69 284 ASN A CA 1
ATOM 2238 C C . ASN A 1 284 ? -10.539 -41 -17.938 1 96.69 284 ASN A C 1
ATOM 2240 O O . ASN A 1 284 ? -10.445 -42.25 -17.906 1 96.69 284 ASN A O 1
ATOM 2244 N N . VAL A 1 285 ? -10.828 -40.312 -18.984 1 95.94 285 VAL A N 1
ATOM 2245 C CA . VAL A 1 285 ? -10.891 -40.906 -20.312 1 95.94 285 VAL A CA 1
ATOM 2246 C C . VAL A 1 285 ? -9.711 -40.438 -21.156 1 95.94 285 VAL A C 1
ATOM 2248 O O . VAL A 1 285 ? -9.398 -39.25 -21.188 1 95.94 285 VAL A O 1
ATOM 2251 N N . ASN A 1 286 ? -8.977 -41.375 -21.688 1 95.31 286 ASN A N 1
ATOM 2252 C CA . ASN A 1 286 ? -7.859 -41.062 -22.578 1 95.31 286 ASN A CA 1
ATOM 2253 C C . ASN A 1 286 ? -8.039 -41.688 -23.953 1 95.31 286 ASN A C 1
ATOM 2255 O O . ASN A 1 286 ? -8.508 -42.812 -24.062 1 95.31 286 ASN A O 1
ATOM 2259 N N . THR A 1 287 ? -7.875 -40.938 -24.953 1 94.25 287 THR A N 1
ATOM 2260 C CA . THR A 1 287 ? -7.875 -41.406 -26.328 1 94.25 287 THR A CA 1
ATOM 2261 C C . THR A 1 287 ? -6.758 -40.75 -27.141 1 94.25 287 THR A C 1
ATOM 2263 O O . THR A 1 287 ? -6.262 -39.688 -26.766 1 94.25 287 THR A O 1
ATOM 2266 N N . GLY A 1 288 ? -6.203 -41.562 -28.125 1 94.12 288 GLY A N 1
ATOM 2267 C CA . GLY A 1 288 ? -5.148 -41 -28.953 1 94.12 288 GLY A CA 1
ATOM 2268 C C . GLY A 1 288 ? -4.91 -41.781 -30.219 1 94.12 288 GLY A C 1
ATOM 2269 O O . GLY A 1 288 ? -5.379 -42.938 -30.359 1 94.12 288 GLY A O 1
ATOM 2270 N N . TYR A 1 289 ? -4.43 -41.156 -31.188 1 94.56 289 TYR A N 1
ATOM 2271 C CA . TYR A 1 289 ? -3.955 -41.75 -32.438 1 94.56 289 TYR A CA 1
ATOM 2272 C C . TYR A 1 289 ? -2.449 -41.594 -32.562 1 94.56 289 TYR A C 1
ATOM 2274 O O . TYR A 1 289 ? -1.955 -40.469 -32.656 1 94.56 289 TYR A O 1
ATOM 2282 N N . ASN A 1 290 ? -1.743 -42.75 -32.625 1 93.06 290 ASN A N 1
ATOM 2283 C CA . ASN A 1 290 ? -0.286 -42.688 -32.562 1 93.06 290 ASN A CA 1
ATOM 2284 C C . ASN A 1 290 ? 0.339 -43.406 -33.75 1 93.06 290 ASN A C 1
ATOM 2286 O O . ASN A 1 290 ? -0.253 -44.344 -34.312 1 93.06 290 ASN A O 1
ATOM 2290 N N . PHE A 1 291 ? 1.508 -42.906 -34.188 1 93.62 291 PHE A N 1
ATOM 2291 C CA . PHE A 1 291 ? 2.375 -43.531 -35.188 1 93.62 291 PHE A CA 1
ATOM 2292 C C . PHE A 1 291 ? 3.713 -43.906 -34.594 1 93.62 291 PHE A C 1
ATOM 2294 O O . PHE A 1 291 ? 4.328 -43.125 -33.875 1 93.62 291 PHE A O 1
ATOM 2301 N N . THR A 1 292 ? 4.133 -45.125 -34.75 1 91.44 292 THR A N 1
ATOM 2302 C CA . THR A 1 292 ? 5.398 -45.594 -34.219 1 91.44 292 THR A CA 1
ATOM 2303 C C . THR A 1 292 ? 6.262 -46.219 -35.312 1 91.44 292 THR A C 1
ATOM 2305 O O . THR A 1 292 ? 5.75 -46.875 -36.219 1 91.44 292 THR A O 1
ATOM 2308 N N . ASN A 1 293 ? 7.566 -45.875 -35.406 1 90 293 ASN A N 1
ATOM 2309 C CA . ASN A 1 293 ? 8.602 -46.469 -36.25 1 90 293 ASN A CA 1
ATOM 2310 C C . ASN A 1 293 ? 9.875 -46.75 -35.469 1 90 293 ASN A C 1
ATOM 2312 O O . ASN A 1 293 ? 10.367 -45.906 -34.75 1 90 293 ASN A O 1
ATOM 2316 N N . SER A 1 294 ? 10.328 -48 -35.5 1 89.5 294 SER A N 1
ATOM 2317 C CA . SER A 1 294 ? 11.562 -48.312 -34.781 1 89.5 294 SER A CA 1
ATOM 2318 C C . SER A 1 294 ? 12.43 -49.281 -35.594 1 89.5 294 SER A C 1
ATOM 2320 O O . SER A 1 294 ? 11.914 -50.062 -36.406 1 89.5 294 SER A O 1
ATOM 2322 N N . THR A 1 295 ? 13.75 -49.188 -35.5 1 85.44 295 THR A N 1
ATOM 2323 C CA . THR A 1 295 ? 14.727 -50.125 -36.062 1 85.44 295 THR A CA 1
ATOM 2324 C C . THR A 1 295 ? 15.625 -50.688 -34.938 1 85.44 295 THR A C 1
ATOM 2326 O O . THR A 1 295 ? 15.938 -50 -33.969 1 85.44 295 THR A O 1
ATOM 2329 N N . SER A 1 296 ? 15.836 -51.938 -34.906 1 81.62 296 SER A N 1
ATOM 2330 C CA . SER A 1 296 ? 16.719 -52.594 -33.938 1 81.62 296 SER A CA 1
ATOM 2331 C C . SER A 1 296 ? 17.75 -53.469 -34.656 1 81.62 296 SER A C 1
ATOM 2333 O O . SER A 1 296 ? 17.422 -54.281 -35.531 1 81.62 296 SER A O 1
ATOM 2335 N N . ALA A 1 297 ? 18.969 -53.312 -34.25 1 73.5 297 ALA A N 1
ATOM 2336 C CA . ALA A 1 297 ? 20.031 -54.094 -34.875 1 73.5 297 ALA A CA 1
ATOM 2337 C C . ALA A 1 297 ? 20.031 -55.531 -34.375 1 73.5 297 ALA A C 1
ATOM 2339 O O . ALA A 1 297 ? 20.484 -56.469 -35.094 1 73.5 297 ALA A O 1
ATOM 2340 N N . LEU A 1 298 ? 19.609 -55.625 -33.125 1 61.41 298 LEU A N 1
ATOM 2341 C CA . LEU A 1 298 ? 19.75 -56.969 -32.531 1 61.41 298 LEU A CA 1
ATOM 2342 C C . LEU A 1 298 ? 18.375 -57.625 -32.375 1 61.41 298 LEU A C 1
ATOM 2344 O O . LEU A 1 298 ? 18.297 -58.75 -31.906 1 61.41 298 LEU A O 1
ATOM 2348 N N . GLY A 1 299 ? 17.391 -56.969 -32.812 1 60.94 299 GLY A N 1
ATOM 2349 C CA . GLY A 1 299 ? 16.094 -57.594 -32.562 1 60.94 299 GLY A CA 1
ATOM 2350 C C . GLY A 1 299 ? 15.664 -58.562 -33.688 1 60.94 299 GLY A C 1
ATOM 2351 O O . GLY A 1 299 ? 16.297 -58.594 -34.719 1 60.94 299 GLY A O 1
ATOM 2352 N N . PHE A 1 300 ? 14.812 -59.469 -33.219 1 63.47 300 PHE A N 1
ATOM 2353 C CA . PHE A 1 300 ? 14.234 -60.375 -34.219 1 63.47 300 PHE A CA 1
ATOM 2354 C C . PHE A 1 300 ? 13.656 -59.594 -35.375 1 63.47 300 PHE A C 1
ATOM 2356 O O . PHE A 1 300 ? 13.773 -60.031 -36.531 1 63.47 300 PHE A O 1
ATOM 2363 N N . ALA A 1 301 ? 13.156 -58.438 -35.062 1 70.81 301 ALA A N 1
ATOM 2364 C CA . ALA A 1 301 ? 12.664 -57.531 -36.094 1 70.81 301 ALA A CA 1
ATOM 2365 C C . ALA A 1 301 ? 13.594 -56.344 -36.281 1 70.81 301 ALA A C 1
ATOM 2367 O O . ALA A 1 301 ? 13.789 -55.562 -35.344 1 70.81 301 ALA A O 1
ATOM 2368 N N . THR A 1 302 ? 14.164 -56.188 -37.344 1 78.12 302 THR A N 1
ATOM 2369 C CA . THR A 1 302 ? 15.125 -55.094 -37.625 1 78.12 302 THR A CA 1
ATOM 2370 C C . THR A 1 302 ? 14.406 -53.781 -37.844 1 78.12 302 THR A C 1
ATOM 2372 O O . THR A 1 302 ? 14.992 -52.719 -37.656 1 78.12 302 THR A O 1
ATOM 2375 N N . GLN A 1 303 ? 13.094 -53.906 -38.344 1 84.56 303 GLN A N 1
ATOM 2376 C CA . GLN A 1 303 ? 12.281 -52.719 -38.531 1 84.56 303 GLN A CA 1
ATOM 2377 C C . GLN A 1 303 ? 10.828 -52.969 -38.125 1 84.56 303 GLN A C 1
ATOM 2379 O O . GLN A 1 303 ? 10.258 -54.031 -38.469 1 84.56 303 GLN A O 1
ATOM 2384 N N . THR A 1 304 ? 10.305 -52.156 -37.406 1 86.5 304 THR A N 1
ATOM 2385 C CA . THR A 1 304 ? 8.906 -52.25 -37 1 86.5 304 THR A CA 1
ATOM 2386 C C . THR A 1 304 ? 8.195 -50.906 -37.156 1 86.5 304 THR A C 1
ATOM 2388 O O . THR A 1 304 ? 8.758 -49.875 -36.812 1 86.5 304 THR A O 1
ATOM 2391 N N . SER A 1 305 ? 7 -50.875 -37.875 1 89.62 305 SER A N 1
ATOM 2392 C CA . SER A 1 305 ? 6.164 -49.688 -37.969 1 89.62 305 SER A CA 1
ATOM 2393 C C . SER A 1 305 ? 4.73 -49.969 -37.531 1 89.62 305 SER A C 1
ATOM 2395 O O . SER A 1 305 ? 4.258 -51.094 -37.656 1 89.62 305 SER A O 1
ATOM 2397 N N . GLY A 1 306 ? 4.117 -49 -36.906 1 90.69 306 GLY A N 1
ATOM 2398 C CA . GLY A 1 306 ? 2.752 -49.188 -36.438 1 90.69 306 GLY A CA 1
ATOM 2399 C C . GLY A 1 306 ? 1.988 -47.875 -36.344 1 90.69 306 GLY A C 1
ATOM 2400 O O . GLY A 1 306 ? 2.59 -46.781 -36.25 1 90.69 306 GLY A O 1
ATOM 2401 N N . LYS A 1 307 ? 0.664 -47.781 -36.625 1 91.62 307 LYS A N 1
ATOM 2402 C CA . LYS A 1 307 ? -0.246 -46.656 -36.375 1 91.62 307 LYS A CA 1
ATOM 2403 C C . LYS A 1 307 ? -1.6 -47.156 -35.875 1 91.62 307 LYS A C 1
ATOM 2405 O O . LYS A 1 307 ? -2.039 -48.25 -36.25 1 91.62 307 LYS A O 1
ATOM 2410 N N . GLY A 1 308 ? -2.307 -46.469 -34.969 1 91.88 308 GLY A N 1
ATOM 2411 C CA . GLY A 1 308 ? -3.609 -46.938 -34.5 1 91.88 308 GLY A CA 1
ATOM 2412 C C . GLY A 1 308 ? -4.215 -46.062 -33.438 1 91.88 308 GLY A C 1
ATOM 2413 O O . GLY A 1 308 ? -3.58 -45.094 -32.969 1 91.88 308 GLY A O 1
ATOM 2414 N N . LEU A 1 309 ? -5.523 -46.312 -33.219 1 94 309 LEU A N 1
ATOM 2415 C CA . LEU A 1 309 ? -6.332 -45.625 -32.219 1 94 309 LEU A CA 1
ATOM 2416 C C . LEU A 1 309 ? -6.195 -46.312 -30.859 1 94 309 LEU A C 1
ATOM 2418 O O . LEU A 1 309 ? -6.207 -47.531 -30.781 1 94 309 LEU A O 1
ATOM 2422 N N . THR A 1 310 ? -5.797 -45.531 -29.906 1 92.62 310 THR A N 1
ATOM 2423 C CA . THR A 1 310 ? -5.805 -46.062 -28.531 1 92.62 310 THR A CA 1
ATOM 2424 C C . THR A 1 310 ? -6.883 -45.344 -27.703 1 92.62 310 THR A C 1
ATOM 2426 O O . THR A 1 310 ? -7.109 -44.156 -27.859 1 92.62 310 THR A O 1
ATOM 2429 N N . TYR A 1 311 ? -7.719 -46 -26.938 1 93 311 TYR A N 1
ATOM 2430 C CA . TYR A 1 311 ? -8.695 -45.469 -26 1 93 311 TYR A CA 1
ATOM 2431 C C . TYR A 1 311 ? -8.688 -46.25 -24.688 1 93 311 TYR A C 1
ATOM 2433 O O . TYR A 1 311 ? -8.328 -47.438 -24.656 1 93 311 TYR A O 1
ATOM 2441 N N . GLY A 1 312 ? -8.914 -45.594 -23.625 1 94.31 312 GLY A N 1
ATOM 2442 C CA . GLY A 1 312 ? -8.914 -46.25 -22.312 1 94.31 312 GLY A CA 1
ATOM 2443 C C . GLY A 1 312 ? -9.602 -45.438 -21.234 1 94.31 312 GLY A C 1
ATOM 2444 O O . GLY A 1 312 ? -9.945 -44.281 -21.469 1 94.31 312 GLY A O 1
ATOM 2445 N N . LEU A 1 313 ? -9.992 -46.062 -20.172 1 93.81 313 LEU A N 1
ATOM 2446 C CA . LEU A 1 313 ? -10.602 -45.5 -18.984 1 93.81 313 LEU A CA 1
ATOM 2447 C C . LEU A 1 313 ? -9.781 -45.812 -17.734 1 93.81 313 LEU A C 1
ATOM 2449 O O . LEU A 1 313 ? -9.305 -46.938 -17.578 1 93.81 313 LEU A O 1
ATOM 2453 N N . THR A 1 314 ? -9.5 -44.75 -17.047 1 94.94 314 THR A N 1
ATOM 2454 C CA . THR A 1 314 ? -8.781 -44.969 -15.789 1 94.94 314 THR A CA 1
ATOM 2455 C C . THR A 1 314 ? -9.586 -44.438 -14.609 1 94.94 314 THR A C 1
ATOM 2457 O O . THR A 1 314 ? -10.062 -43.312 -14.641 1 94.94 314 THR A O 1
ATOM 2460 N N . ALA A 1 315 ? -9.727 -45.281 -13.586 1 94.12 315 ALA A N 1
ATOM 2461 C CA . ALA A 1 315 ? -10.383 -44.875 -12.344 1 94.12 315 ALA A CA 1
ATOM 2462 C C . ALA A 1 315 ? -9.43 -45 -11.164 1 94.12 315 ALA A C 1
ATOM 2464 O O . ALA A 1 315 ? -8.688 -45.969 -11.039 1 94.12 315 ALA A O 1
ATOM 2465 N N . THR A 1 316 ? -9.367 -43.906 -10.445 1 95.25 316 THR A N 1
ATOM 2466 C CA . THR A 1 316 ? -8.531 -43.906 -9.242 1 95.25 316 THR A CA 1
ATOM 2467 C C . THR A 1 316 ? -9.359 -43.531 -8.016 1 95.25 316 THR A C 1
ATOM 2469 O O . THR A 1 316 ? -10.07 -42.531 -8.023 1 95.25 316 THR A O 1
ATOM 2472 N N . VAL A 1 317 ? -9.297 -44.344 -6.996 1 93.38 317 VAL A N 1
ATOM 2473 C CA . VAL A 1 317 ? -10.039 -44.094 -5.77 1 93.38 317 VAL A CA 1
ATOM 2474 C C . VAL A 1 317 ? -9.094 -44.125 -4.57 1 93.38 317 VAL A C 1
ATOM 2476 O O . VAL A 1 317 ? -8.406 -45.125 -4.359 1 93.38 317 VAL A O 1
ATOM 2479 N N . PRO A 1 318 ? -8.961 -43.031 -3.889 1 93.25 318 PRO A N 1
ATOM 2480 C CA . PRO A 1 318 ? -8.164 -43.094 -2.66 1 93.25 318 PRO A CA 1
ATOM 2481 C C . PRO A 1 318 ? -8.852 -43.906 -1.561 1 93.25 318 PRO A C 1
ATOM 2483 O O . PRO A 1 318 ? -10.016 -43.656 -1.235 1 93.25 318 PRO A O 1
ATOM 2486 N N . ILE A 1 319 ? -8.18 -44.875 -1.008 1 93.94 319 ILE A N 1
ATOM 2487 C CA . ILE A 1 319 ? -8.719 -45.75 0.044 1 93.94 319 ILE A CA 1
ATOM 2488 C C . ILE A 1 319 ? -8.211 -45.25 1.405 1 93.94 319 ILE A C 1
ATOM 2490 O O . ILE A 1 319 ? -9 -45.062 2.336 1 93.94 319 ILE A O 1
ATOM 2494 N N . PHE A 1 320 ? -6.91 -45.125 1.518 1 94.5 320 PHE A N 1
ATOM 2495 C CA . PHE A 1 320 ? -6.289 -44.656 2.748 1 94.5 320 PHE A CA 1
ATOM 2496 C C . PHE A 1 320 ? -5.184 -43.656 2.445 1 94.5 320 PHE A C 1
ATOM 2498 O O . PHE A 1 320 ? -4.324 -43.906 1.596 1 94.5 320 PHE A O 1
ATOM 2505 N N . ASN A 1 321 ? -5.254 -42.469 3.148 1 94.12 321 ASN A N 1
ATOM 2506 C CA . ASN A 1 321 ? -4.246 -41.438 2.934 1 94.12 321 ASN A CA 1
ATOM 2507 C C . ASN A 1 321 ? -3.688 -40.938 4.254 1 94.12 321 ASN A C 1
ATOM 2509 O O . ASN A 1 321 ? -3.527 -39.719 4.43 1 94.12 321 ASN A O 1
ATOM 2513 N N . GLY A 1 322 ? -3.52 -41.75 5.258 1 95.12 322 GLY A N 1
ATOM 2514 C CA . GLY A 1 322 ? -2.912 -41.375 6.52 1 95.12 322 GLY A CA 1
ATOM 2515 C C . GLY A 1 322 ? -3.777 -40.406 7.34 1 95.12 322 GLY A C 1
ATOM 2516 O O . GLY A 1 322 ? -3.264 -39.531 8.016 1 95.12 322 GLY A O 1
ATOM 2517 N N . PHE A 1 323 ? -5.121 -40.438 7.129 1 95.88 323 PHE A N 1
ATOM 2518 C CA . PHE A 1 323 ? -6.125 -39.688 7.875 1 95.88 323 PHE A CA 1
ATOM 2519 C C . PHE A 1 323 ? -6.121 -38.219 7.457 1 95.88 323 PHE A C 1
ATOM 2521 O O . PHE A 1 323 ? -6.797 -37.406 8.078 1 95.88 323 PHE A O 1
ATOM 2528 N N . THR A 1 324 ? -5.348 -37.844 6.414 1 96.56 324 THR A N 1
ATOM 2529 C CA . THR A 1 324 ? -5.23 -36.469 5.988 1 96.56 324 THR A CA 1
ATOM 2530 C C . THR A 1 324 ? -6.562 -35.938 5.441 1 96.56 324 THR A C 1
ATOM 2532 O O . THR A 1 324 ? -6.914 -34.781 5.641 1 96.56 324 THR A O 1
ATOM 2535 N N . GLN A 1 325 ? -7.375 -36.844 4.777 1 96.44 325 GLN A N 1
ATOM 2536 C CA . GLN A 1 325 ? -8.68 -36.469 4.246 1 96.44 325 GLN A CA 1
ATOM 2537 C C . GLN A 1 325 ? -9.648 -36.094 5.371 1 96.44 325 GLN A C 1
ATOM 2539 O O . GLN A 1 325 ? -10.32 -35.062 5.312 1 96.44 325 GLN A O 1
ATOM 2544 N N . ASN A 1 326 ? -9.703 -36.938 6.375 1 96.62 326 ASN A N 1
ATOM 2545 C CA . ASN A 1 326 ? -10.562 -36.688 7.523 1 96.62 326 ASN A CA 1
ATOM 2546 C C . ASN A 1 326 ? -10.172 -35.375 8.227 1 96.62 326 ASN A C 1
ATOM 2548 O O . ASN A 1 326 ? -11.039 -34.594 8.609 1 96.62 326 ASN A O 1
ATOM 2552 N N . ILE A 1 327 ? -8.898 -35.156 8.43 1 97.44 327 ILE A N 1
ATOM 2553 C CA . ILE A 1 327 ? -8.398 -33.969 9.086 1 97.44 327 ILE A CA 1
ATOM 2554 C C . ILE A 1 327 ? -8.75 -32.719 8.258 1 97.44 327 ILE A C 1
ATOM 2556 O O . ILE A 1 327 ? -9.219 -31.719 8.797 1 97.44 327 ILE A O 1
ATOM 2560 N N . ALA A 1 328 ? -8.523 -32.781 6.91 1 97.81 328 ALA A N 1
ATOM 2561 C CA . ALA A 1 328 ? -8.836 -31.656 6.031 1 97.81 328 ALA A CA 1
ATOM 2562 C C . ALA A 1 328 ? -10.32 -31.297 6.105 1 97.81 328 ALA A C 1
ATOM 2564 O O . ALA A 1 328 ? -10.672 -30.125 6.199 1 97.81 328 ALA A O 1
ATOM 2565 N N . GLU A 1 329 ? -11.234 -32.312 6.078 1 97.75 329 GLU A N 1
ATOM 2566 C CA . GLU A 1 329 ? -12.672 -32.031 6.164 1 97.75 329 GLU A CA 1
ATOM 2567 C C . GLU A 1 329 ? -13.031 -31.375 7.484 1 97.75 329 GLU A C 1
ATOM 2569 O O . GLU A 1 329 ? -13.836 -30.438 7.512 1 97.75 329 GLU A O 1
ATOM 2574 N N . HIS A 1 330 ? -12.43 -31.859 8.562 1 97.94 330 HIS A N 1
ATOM 2575 C CA . HIS A 1 330 ? -12.688 -31.25 9.859 1 97.94 330 HIS A CA 1
ATOM 2576 C C . HIS A 1 330 ? -12.195 -29.812 9.891 1 97.94 330 HIS A C 1
ATOM 2578 O O . HIS A 1 330 ? -12.891 -28.922 10.398 1 97.94 330 HIS A O 1
ATOM 2584 N N . ASN A 1 331 ? -10.961 -29.594 9.383 1 98.25 331 ASN A N 1
ATOM 2585 C CA . ASN A 1 331 ? -10.406 -28.234 9.344 1 98.25 331 ASN A CA 1
ATOM 2586 C C . ASN A 1 331 ? -11.297 -27.281 8.547 1 98.25 331 ASN A C 1
ATOM 2588 O O . ASN A 1 331 ? -11.516 -26.141 8.961 1 98.25 331 ASN A O 1
ATOM 2592 N N . TYR A 1 332 ? -11.781 -27.719 7.375 1 98.5 332 TYR A N 1
ATOM 2593 C CA . TYR A 1 332 ? -12.602 -26.844 6.539 1 98.5 332 TYR A CA 1
ATOM 2594 C C . TYR A 1 332 ? -13.953 -26.578 7.184 1 98.5 332 TYR A C 1
ATOM 2596 O O . TYR A 1 332 ? -14.562 -25.531 6.957 1 98.5 332 TYR A O 1
ATOM 2604 N N . LYS A 1 333 ? -14.477 -27.516 8.008 1 98.38 333 LYS A N 1
ATOM 2605 C CA . LYS A 1 333 ? -15.664 -27.234 8.812 1 98.38 333 LYS A CA 1
ATOM 2606 C C . LYS A 1 333 ? -15.398 -26.109 9.812 1 98.38 333 LYS A C 1
ATOM 2608 O O . LYS A 1 333 ? -16.25 -25.25 10.023 1 98.38 333 LYS A O 1
ATOM 2613 N N . ILE A 1 334 ? -14.195 -26.141 10.453 1 98.31 334 ILE A N 1
ATOM 2614 C CA . ILE A 1 334 ? -13.812 -25.078 11.375 1 98.31 334 ILE A CA 1
ATOM 2615 C C . ILE A 1 334 ? -13.734 -23.734 10.625 1 98.31 334 ILE A C 1
ATOM 2617 O O . ILE A 1 334 ? -14.141 -22.703 11.148 1 98.31 334 ILE A O 1
ATOM 2621 N N . LEU A 1 335 ? -13.25 -23.812 9.367 1 98.19 335 LEU A N 1
ATOM 2622 C CA . LEU A 1 335 ? -13.133 -22.594 8.578 1 98.19 335 LEU A CA 1
ATOM 2623 C C . LEU A 1 335 ? -14.508 -22.016 8.25 1 98.19 335 LEU A C 1
ATOM 2625 O O . LEU A 1 335 ? -14.688 -20.812 8.172 1 98.19 335 LEU A O 1
ATOM 2629 N N . ILE A 1 336 ? -15.555 -22.906 8.031 1 98.38 336 ILE A N 1
ATOM 2630 C CA . ILE A 1 336 ? -16.922 -22.453 7.848 1 98.38 336 ILE A CA 1
ATOM 2631 C C . ILE A 1 336 ? -17.406 -21.75 9.117 1 98.38 336 ILE A C 1
ATOM 2633 O O . ILE A 1 336 ? -18.016 -20.672 9.047 1 98.38 336 ILE A O 1
ATOM 2637 N N . ASN A 1 337 ? -17.109 -22.312 10.297 1 98.31 337 ASN A N 1
ATOM 2638 C CA . ASN A 1 337 ? -17.453 -21.672 11.562 1 98.31 337 ASN A CA 1
ATOM 2639 C C . ASN A 1 337 ? -16.766 -20.312 11.711 1 98.31 337 ASN A C 1
ATOM 2641 O O . ASN A 1 337 ? -17.375 -19.359 12.18 1 98.31 337 ASN A O 1
ATOM 2645 N N . SER A 1 338 ? -15.484 -20.266 11.289 1 98.25 338 SER A N 1
ATOM 2646 C CA . SER A 1 338 ? -14.758 -19 11.328 1 98.25 338 SER A CA 1
ATOM 2647 C C . SER A 1 338 ? -15.422 -17.953 10.445 1 98.25 338 SER A C 1
ATOM 2649 O O . SER A 1 338 ? -15.516 -16.781 10.828 1 98.25 338 SER A O 1
ATOM 2651 N N . ALA A 1 339 ? -15.875 -18.391 9.234 1 98.19 339 ALA A N 1
ATOM 2652 C CA . ALA A 1 339 ? -16.562 -17.469 8.336 1 98.19 339 ALA A CA 1
ATOM 2653 C C . ALA A 1 339 ? -17.859 -16.953 8.945 1 98.19 339 ALA A C 1
ATOM 2655 O O . ALA A 1 339 ? -18.203 -15.781 8.797 1 98.19 339 ALA A O 1
ATOM 2656 N N . ASP A 1 340 ? -18.547 -17.844 9.664 1 97.81 340 ASP A N 1
ATOM 2657 C CA . ASP A 1 340 ? -19.766 -17.469 10.367 1 97.81 340 ASP A CA 1
ATOM 2658 C C . ASP A 1 340 ? -19.484 -16.453 11.469 1 97.81 340 ASP A C 1
ATOM 2660 O O . ASP A 1 340 ? -20.188 -15.461 11.602 1 97.81 340 ASP A O 1
ATOM 2664 N N . LEU A 1 341 ? -18.453 -16.641 12.227 1 98.25 341 LEU A N 1
ATOM 2665 C CA . LEU A 1 341 ? -18.062 -15.734 13.297 1 98.25 341 LEU A CA 1
ATOM 2666 C C . LEU A 1 341 ? -17.625 -14.383 12.727 1 98.25 341 LEU A C 1
ATOM 2668 O O . LEU A 1 341 ? -17.922 -13.336 13.305 1 98.25 341 LEU A O 1
ATOM 2672 N N . ARG A 1 342 ? -16.938 -14.422 11.586 1 98.06 342 ARG A N 1
ATOM 2673 C CA . ARG A 1 342 ? -16.531 -13.172 10.938 1 98.06 342 ARG A CA 1
ATOM 2674 C C . ARG A 1 342 ? -17.75 -12.367 10.508 1 98.06 342 ARG A C 1
ATOM 2676 O O . ARG A 1 342 ? -17.75 -11.141 10.609 1 98.06 342 ARG A O 1
ATOM 2683 N N . TYR A 1 343 ? -18.781 -13.078 10.008 1 97.12 343 TYR A N 1
ATOM 2684 C CA . TYR A 1 343 ? -20.031 -12.414 9.648 1 97.12 343 TYR A CA 1
ATOM 2685 C C . TYR A 1 343 ? -20.672 -11.773 10.867 1 97.12 343 TYR A C 1
ATOM 2687 O O . TYR A 1 343 ? -21.078 -10.609 10.828 1 97.12 343 TYR A O 1
ATOM 2695 N N . GLU A 1 344 ? -20.734 -12.453 11.984 1 97.75 344 GLU A N 1
ATOM 2696 C CA . GLU A 1 344 ? -21.359 -11.945 13.211 1 97.75 344 GLU A CA 1
ATOM 2697 C C . GLU A 1 344 ? -20.562 -10.758 13.773 1 97.75 344 GLU A C 1
ATOM 2699 O O . GLU A 1 344 ? -21.156 -9.773 14.219 1 97.75 344 GLU A O 1
ATOM 2704 N N . GLN A 1 345 ? -19.266 -10.906 13.703 1 97.88 345 GLN A N 1
ATOM 2705 C CA . GLN A 1 345 ? -18.406 -9.828 14.148 1 97.88 345 GLN A CA 1
ATOM 2706 C C . GLN A 1 345 ? -18.625 -8.57 13.312 1 97.88 345 GLN A C 1
ATOM 2708 O O . GLN A 1 345 ? -18.75 -7.469 13.859 1 97.88 345 GLN A O 1
ATOM 2713 N N . LEU A 1 346 ? -18.688 -8.734 11.992 1 97.56 346 LEU A N 1
ATOM 2714 C CA . LEU A 1 346 ? -18.891 -7.602 11.102 1 97.56 346 LEU A CA 1
ATOM 2715 C C . LEU A 1 346 ? -20.266 -6.98 11.312 1 97.56 346 LEU A C 1
ATOM 2717 O O . LEU A 1 346 ? -20.406 -5.754 11.344 1 97.56 346 LEU A O 1
ATOM 2721 N N . ASN A 1 347 ? -21.219 -7.832 11.492 1 96.62 347 ASN A N 1
ATOM 2722 C CA . ASN A 1 347 ? -22.578 -7.344 11.758 1 96.62 347 ASN A CA 1
ATOM 2723 C C . ASN A 1 347 ? -22.625 -6.52 13.039 1 96.62 347 ASN A C 1
ATOM 2725 O O . ASN A 1 347 ? -23.219 -5.441 13.07 1 96.62 347 ASN A O 1
ATOM 2729 N N . GLN A 1 348 ? -21.984 -6.965 14.078 1 97.06 348 GLN A N 1
ATOM 2730 C CA . GLN A 1 348 ? -21.922 -6.234 15.336 1 97.06 348 GLN A CA 1
ATOM 2731 C C . GLN A 1 348 ? -21.188 -4.91 15.172 1 97.06 348 GLN A C 1
ATOM 2733 O O . GLN A 1 348 ? -21.594 -3.891 15.734 1 97.06 348 GLN A O 1
ATOM 2738 N N . THR A 1 349 ? -20.094 -4.973 14.438 1 97.62 349 THR A N 1
ATOM 2739 C CA . THR A 1 349 ? -19.312 -3.76 14.188 1 97.62 349 THR A CA 1
ATOM 2740 C C . THR A 1 349 ? -20.156 -2.73 13.438 1 97.62 349 THR A C 1
ATOM 2742 O O . THR A 1 349 ? -20.156 -1.549 13.789 1 97.62 349 THR A O 1
ATOM 2745 N N . ILE A 1 350 ? -20.891 -3.162 12.43 1 96.88 350 ILE A N 1
ATOM 2746 C CA . ILE A 1 350 ? -21.719 -2.271 11.625 1 96.88 350 ILE A CA 1
ATOM 2747 C C . ILE A 1 350 ? -22.812 -1.651 12.492 1 96.88 350 ILE A C 1
ATOM 2749 O O . ILE A 1 350 ? -23.031 -0.438 12.453 1 96.88 350 ILE A O 1
ATOM 2753 N N . ILE A 1 351 ? -23.438 -2.41 13.367 1 96.06 351 ILE A N 1
ATOM 2754 C CA . ILE A 1 351 ? -24.516 -1.918 14.234 1 96.06 351 ILE A CA 1
ATOM 2755 C C . ILE A 1 351 ? -23.938 -0.946 15.266 1 96.06 351 ILE A C 1
ATOM 2757 O O . ILE A 1 351 ? -24.531 0.091 15.555 1 96.06 351 ILE A O 1
ATOM 2761 N N . SER A 1 352 ? -22.797 -1.264 15.828 1 97.25 352 SER A N 1
ATOM 2762 C CA . SER A 1 352 ? -22.141 -0.375 16.781 1 97.25 352 SER A CA 1
ATOM 2763 C C . SER A 1 352 ? -21.781 0.955 16.125 1 97.25 352 SER A C 1
ATOM 2765 O O . SER A 1 352 ? -22.031 2.02 16.703 1 97.25 352 SER A O 1
ATOM 2767 N N . ASN A 1 353 ? -21.156 0.845 14.938 1 96.75 353 ASN A N 1
ATOM 2768 C CA . ASN A 1 353 ? -20.797 2.055 14.211 1 96.75 353 ASN A CA 1
ATOM 2769 C C . ASN A 1 353 ? -22.031 2.893 13.867 1 96.75 353 ASN A C 1
ATOM 2771 O O . ASN A 1 353 ? -21.984 4.121 13.961 1 96.75 353 ASN A O 1
ATOM 2775 N N . LEU A 1 354 ? -23.078 2.244 13.461 1 96.62 354 LEU A N 1
ATOM 2776 C CA . LEU A 1 354 ? -24.312 2.936 13.133 1 96.62 354 LEU A CA 1
ATOM 2777 C C . LEU A 1 354 ? -24.891 3.635 14.359 1 96.62 354 LEU A C 1
ATOM 2779 O O . LEU A 1 354 ? -25.312 4.789 14.281 1 96.62 354 LEU A O 1
ATOM 2783 N N . THR A 1 355 ? -24.859 3.023 15.555 1 96.88 355 THR A N 1
ATOM 2784 C CA . THR A 1 355 ? -25.359 3.582 16.812 1 96.88 355 THR A CA 1
ATOM 2785 C C . THR A 1 355 ? -24.562 4.812 17.219 1 96.88 355 THR A C 1
ATOM 2787 O O . THR A 1 355 ? -25.125 5.848 17.562 1 96.88 355 THR A O 1
ATOM 2790 N N . SER A 1 356 ? -23.25 4.695 17.094 1 97.56 356 SER A N 1
ATOM 2791 C CA . SER A 1 356 ? -22.391 5.812 17.438 1 97.56 356 SER A CA 1
ATOM 2792 C C . SER A 1 356 ? -22.547 6.965 16.453 1 97.56 356 SER A C 1
ATOM 2794 O O . SER A 1 356 ? -22.625 8.125 16.859 1 97.56 356 SER A O 1
ATOM 2796 N N . ALA A 1 357 ? -22.578 6.613 15.188 1 97.44 357 ALA A N 1
ATOM 2797 C CA . ALA A 1 357 ? -22.734 7.637 14.156 1 97.44 357 ALA A CA 1
ATOM 2798 C C . ALA A 1 357 ? -24.062 8.367 14.305 1 97.44 357 ALA A C 1
ATOM 2800 O O . ALA A 1 357 ? -24.141 9.578 14.07 1 97.44 357 ALA A O 1
ATOM 2801 N N . TYR A 1 358 ? -25.094 7.637 14.719 1 97.62 358 TYR A N 1
ATOM 2802 C CA . TYR A 1 358 ? -26.406 8.25 14.898 1 97.62 358 TYR A CA 1
ATOM 2803 C C . TYR A 1 358 ? -26.406 9.211 16.078 1 97.62 358 TYR A C 1
ATOM 2805 O O . TYR A 1 358 ? -27.016 10.289 16 1 97.62 358 TYR A O 1
ATOM 2813 N N . GLN A 1 359 ? -25.703 8.859 17.156 1 97.75 359 GLN A N 1
ATOM 2814 C CA . GLN A 1 359 ? -25.562 9.766 18.281 1 97.75 359 GLN A CA 1
ATOM 2815 C C . GLN A 1 359 ? -24.828 11.039 17.891 1 97.75 359 GLN A C 1
ATOM 2817 O O . GLN A 1 359 ? -25.219 12.141 18.281 1 97.75 359 GLN A O 1
ATOM 2822 N N . THR A 1 360 ? -23.797 10.828 17.125 1 97.75 360 THR A N 1
ATOM 2823 C CA . THR A 1 360 ? -23.047 11.977 16.625 1 97.75 360 THR A CA 1
ATOM 2824 C C . THR A 1 360 ? -23.938 12.852 15.742 1 97.75 360 THR A C 1
ATOM 2826 O O . THR A 1 360 ? -23.906 14.078 15.844 1 97.75 360 THR A O 1
ATOM 2829 N N . TYR A 1 361 ? -24.781 12.234 14.875 1 97.69 361 TYR A N 1
ATOM 2830 C CA . TYR A 1 361 ? -25.703 12.93 13.992 1 97.69 361 TYR A CA 1
ATOM 2831 C C . TYR A 1 361 ? -26.703 13.758 14.789 1 97.69 361 TYR A C 1
ATOM 2833 O O . TYR A 1 361 ? -26.906 14.945 14.516 1 97.69 361 TYR A O 1
ATOM 2841 N N . LYS A 1 362 ? -27.219 13.211 15.844 1 97.56 362 LYS A N 1
ATOM 2842 C CA . LYS A 1 362 ? -28.172 13.922 16.688 1 97.56 362 LYS A CA 1
ATOM 2843 C C . LYS A 1 362 ? -27.516 15.102 17.391 1 97.56 362 LYS A C 1
ATOM 2845 O O . LYS A 1 362 ? -28.078 16.203 17.422 1 97.56 362 LYS A O 1
ATOM 2850 N N . THR A 1 363 ? -26.391 14.828 17.906 1 97.81 363 THR A N 1
ATOM 2851 C CA . THR A 1 363 ? -25.672 15.883 18.609 1 97.81 363 THR A CA 1
ATOM 2852 C C . THR A 1 363 ? -25.281 17.016 17.656 1 97.81 363 THR A C 1
ATOM 2854 O O . THR A 1 363 ? -25.406 18.188 17.984 1 97.81 363 THR A O 1
ATOM 2857 N N . SER A 1 364 ? -24.781 16.625 16.5 1 97.88 364 SER A N 1
ATOM 2858 C CA . SER A 1 364 ? -24.359 17.625 15.5 1 97.88 364 SER A CA 1
ATOM 2859 C C . SER A 1 364 ? -25.531 18.5 15.086 1 97.88 364 SER A C 1
ATOM 2861 O O . SER A 1 364 ? -25.359 19.703 14.836 1 97.88 364 SER A O 1
ATOM 2863 N N . LEU A 1 365 ? -26.75 17.953 14.984 1 97.19 365 LEU A N 1
ATOM 2864 C CA . LEU A 1 365 ? -27.938 18.734 14.633 1 97.19 365 LEU A CA 1
ATOM 2865 C C . LEU A 1 365 ? -28.234 19.781 15.695 1 97.19 365 LEU A C 1
ATOM 2867 O O . LEU A 1 365 ? -28.547 20.922 15.375 1 97.19 365 LEU A O 1
ATOM 2871 N N . VAL A 1 366 ? -28.078 19.359 16.953 1 97.44 366 VAL A N 1
ATOM 2872 C CA . VAL A 1 366 ? -28.297 20.281 18.078 1 97.44 366 VAL A CA 1
ATOM 2873 C C . VAL A 1 366 ? -27.25 21.391 18.047 1 97.44 366 VAL A C 1
ATOM 2875 O O . VAL A 1 366 ? -27.578 22.562 18.234 1 97.44 366 VAL A O 1
ATOM 2878 N N . LEU A 1 367 ? -26 21 17.75 1 97.31 367 LEU A N 1
ATOM 2879 C CA . LEU A 1 367 ? -24.906 21.969 17.734 1 97.31 367 LEU A CA 1
ATOM 2880 C C . LEU A 1 367 ? -25.078 22.969 16.594 1 97.31 367 LEU A C 1
ATOM 2882 O O . LEU A 1 367 ? -24.734 24.156 16.734 1 97.31 367 LEU A O 1
ATOM 2886 N N . VAL A 1 368 ? -25.594 22.531 15.477 1 97.25 368 VAL A N 1
ATOM 2887 C CA . VAL A 1 368 ? -25.844 23.438 14.359 1 97.25 368 VAL A CA 1
ATOM 2888 C C . VAL A 1 368 ? -26.812 24.531 14.789 1 97.25 368 VAL A C 1
ATOM 2890 O O . VAL A 1 368 ? -26.594 25.719 14.531 1 97.25 368 VAL A O 1
ATOM 2893 N N . THR A 1 369 ? -27.891 24.188 15.516 1 96.5 369 THR A N 1
ATOM 2894 C CA . THR A 1 369 ? -28.906 25.125 15.961 1 96.5 369 THR A CA 1
ATOM 2895 C C . THR A 1 369 ? -28.328 26.094 17 1 96.5 369 THR A C 1
ATOM 2897 O O . THR A 1 369 ? -28.578 27.297 16.938 1 96.5 369 THR A O 1
ATOM 2900 N N . LEU A 1 370 ? -27.484 25.547 17.859 1 97.12 370 LEU A N 1
ATOM 2901 C CA . LEU A 1 370 ? -26.891 26.375 18.906 1 97.12 370 LEU A CA 1
ATOM 2902 C C . LEU A 1 370 ? -25.906 27.375 18.328 1 97.12 370 LEU A C 1
ATOM 2904 O O . LEU A 1 370 ? -25.922 28.562 18.672 1 97.12 370 LEU A O 1
ATOM 2908 N N . GLU A 1 371 ? -25.047 26.922 17.453 1 97.25 371 GLU A N 1
ATOM 2909 C CA . GLU A 1 371 ? -24 27.766 16.875 1 97.25 371 GLU A CA 1
ATOM 2910 C C . GLU A 1 371 ? -24.594 28.797 15.914 1 97.25 371 GLU A C 1
ATOM 2912 O O . GLU A 1 371 ? -24.078 29.906 15.781 1 97.25 371 GLU A O 1
ATOM 2917 N N . GLU A 1 372 ? -25.703 28.391 15.242 1 95.75 372 GLU A N 1
ATOM 2918 C CA . GLU A 1 372 ? -26.406 29.359 14.422 1 95.75 372 GLU A CA 1
ATOM 2919 C C . GLU A 1 372 ? -26.891 30.547 15.266 1 95.75 372 GLU A C 1
ATOM 2921 O O . GLU A 1 372 ? -26.75 31.703 14.867 1 95.75 372 GLU A O 1
ATOM 2926 N N . ARG A 1 373 ? -27.438 30.25 16.422 1 96.38 373 ARG A N 1
ATOM 2927 C CA . ARG A 1 373 ? -27.906 31.281 17.344 1 96.38 373 ARG A CA 1
ATOM 2928 C C . ARG A 1 373 ? -26.734 32.125 17.859 1 96.38 373 ARG A C 1
ATOM 2930 O O . ARG A 1 373 ? -26.828 33.344 17.938 1 96.38 373 ARG A O 1
ATOM 2937 N N . ASN A 1 374 ? -25.641 31.453 18.141 1 96.06 374 ASN A N 1
ATOM 2938 C CA . ASN A 1 374 ? -24.453 32.156 18.625 1 96.06 374 ASN A CA 1
ATOM 2939 C C . ASN A 1 374 ? -23.906 33.125 17.578 1 96.06 374 ASN A C 1
ATOM 2941 O O . ASN A 1 374 ? -23.484 34.219 17.891 1 96.06 374 ASN A O 1
ATOM 2945 N N . GLN A 1 375 ? -23.844 32.625 16.406 1 95.38 375 GLN A N 1
ATOM 2946 C CA . GLN A 1 375 ? -23.344 33.469 15.32 1 95.38 375 GLN A CA 1
ATOM 2947 C C . GLN A 1 375 ? -24.234 34.719 15.141 1 95.38 375 GLN A C 1
ATOM 2949 O O . GLN A 1 375 ? -23.734 35.812 14.914 1 95.38 375 GLN A O 1
ATOM 2954 N N . ARG A 1 376 ? -25.578 34.531 15.305 1 95.81 376 ARG A N 1
ATOM 2955 C CA . ARG A 1 376 ? -26.516 35.656 15.172 1 95.81 376 ARG A CA 1
ATOM 2956 C C . ARG A 1 376 ? -26.312 36.688 16.281 1 95.81 376 ARG A C 1
ATOM 2958 O O . ARG A 1 376 ? -26.312 37.875 16.016 1 95.81 376 ARG A O 1
ATOM 2965 N N . ILE A 1 377 ? -26.062 36.188 17.438 1 96.31 377 ILE A N 1
ATOM 2966 C CA . ILE A 1 377 ? -25.844 37.062 18.578 1 96.31 377 ILE A CA 1
ATOM 2967 C C . ILE A 1 377 ? -24.516 37.812 18.406 1 96.31 377 ILE A C 1
ATOM 2969 O O . ILE A 1 377 ? -24.453 39.031 18.641 1 96.31 377 ILE A O 1
ATOM 2973 N N . ALA A 1 378 ? -23.484 37.062 18 1 94.81 378 ALA A N 1
ATOM 2974 C CA . ALA A 1 378 ? -22.172 37.688 17.812 1 94.81 378 ALA A CA 1
ATOM 2975 C C . ALA A 1 378 ? -22.219 38.75 16.703 1 94.81 378 ALA A C 1
ATOM 2977 O O . ALA A 1 378 ? -21.531 39.75 16.797 1 94.81 378 ALA A O 1
ATOM 2978 N N . LYS A 1 379 ? -22.969 38.469 15.695 1 93.75 379 LYS A N 1
ATOM 2979 C CA . LYS A 1 379 ? -23.109 39.438 14.609 1 93.75 379 LYS A CA 1
ATOM 2980 C C . LYS A 1 379 ? -23.781 40.688 15.086 1 93.75 379 LYS A C 1
ATOM 2982 O O . LYS A 1 379 ? -23.328 41.812 14.773 1 93.75 379 LYS A O 1
ATOM 2987 N N . GLU A 1 380 ? -24.844 40.562 15.859 1 94.75 380 GLU A N 1
ATOM 2988 C CA . GLU A 1 380 ? -25.547 41.719 16.422 1 94.75 380 GLU A CA 1
ATOM 2989 C C . GLU A 1 380 ? -24.625 42.531 17.344 1 94.75 380 GLU A C 1
ATOM 2991 O O . GLU A 1 380 ? -24.625 43.75 17.312 1 94.75 380 GLU A O 1
ATOM 2996 N N . ASN A 1 381 ? -23.891 41.812 18.078 1 94.31 381 ASN A N 1
ATOM 2997 C CA . ASN A 1 381 ? -22.938 42.469 18.969 1 94.31 381 ASN A CA 1
ATOM 2998 C C . ASN A 1 381 ? -21.891 43.25 18.188 1 94.31 381 ASN A C 1
ATOM 3000 O O . ASN A 1 381 ? -21.531 44.375 18.578 1 94.31 381 ASN A O 1
ATOM 3004 N N . LEU A 1 382 ? -21.391 42.656 17.188 1 92.06 382 LEU A N 1
ATOM 3005 C CA . LEU A 1 382 ? -20.391 43.312 16.375 1 92.06 382 LEU A CA 1
ATOM 3006 C C . LEU A 1 382 ? -20.984 44.562 15.719 1 92.06 382 LEU A C 1
ATOM 3008 O O . LEU A 1 382 ? -20.328 45.625 15.695 1 92.06 382 LEU A O 1
ATOM 3012 N N . ASP A 1 383 ? -22.203 44.531 15.266 1 91.88 383 ASP A N 1
ATOM 3013 C CA . ASP A 1 383 ? -22.859 45.656 14.625 1 91.88 383 ASP A CA 1
ATOM 3014 C C . ASP A 1 383 ? -23.031 46.812 15.602 1 91.88 383 ASP A C 1
ATOM 3016 O O . ASP A 1 383 ? -22.75 47.969 15.258 1 91.88 383 ASP A O 1
ATOM 3020 N N . ILE A 1 384 ? -23.359 46.469 16.812 1 93.19 384 ILE A N 1
ATOM 3021 C CA . ILE A 1 384 ? -23.516 47.469 17.859 1 93.19 384 ILE A CA 1
ATOM 3022 C C . ILE A 1 384 ? -22.156 48.094 18.203 1 93.19 384 ILE A C 1
ATOM 3024 O O . ILE A 1 384 ? -22.031 49.312 18.344 1 93.19 384 ILE A O 1
ATOM 3028 N N . THR A 1 385 ? -21.188 47.188 18.281 1 91.69 385 THR A N 1
ATOM 3029 C CA . THR A 1 385 ? -19.844 47.625 18.641 1 91.69 385 THR A CA 1
ATOM 3030 C C . THR A 1 385 ? -19.266 48.531 17.562 1 91.69 385 THR A C 1
ATOM 3032 O O . THR A 1 385 ? -18.594 49.531 17.875 1 91.69 385 THR A O 1
ATOM 3035 N N . ILE A 1 386 ? -19.516 48.219 16.312 1 86.75 386 ILE A N 1
ATOM 3036 C CA . ILE A 1 386 ? -19.031 49.031 15.211 1 86.75 386 ILE A CA 1
ATOM 3037 C C . ILE A 1 386 ? -19.641 50.438 15.305 1 86.75 386 ILE A C 1
ATOM 3039 O O . ILE A 1 386 ? -18.953 51.438 15.148 1 86.75 386 ILE A O 1
ATOM 3043 N N . GLU A 1 387 ? -20.906 50.531 15.656 1 88.81 387 GLU A N 1
ATOM 3044 C CA . GLU A 1 387 ? -21.594 51.812 15.781 1 88.81 387 GLU A CA 1
ATOM 3045 C C . GLU A 1 387 ? -21.078 52.625 16.969 1 88.81 387 GLU A C 1
ATOM 3047 O O . GLU A 1 387 ? -20.844 53.844 16.859 1 88.81 387 GLU A O 1
ATOM 3052 N N . LYS A 1 388 ? -20.812 51.969 18.078 1 90.69 388 LYS A N 1
ATOM 3053 C CA . LYS A 1 388 ? -20.297 52.625 19.266 1 90.69 388 LYS A CA 1
ATOM 3054 C C . LYS A 1 388 ? -18.859 53.094 19.078 1 90.69 388 LYS A C 1
ATOM 3056 O O . LYS A 1 388 ? -18.453 54.125 19.609 1 90.69 388 LYS A O 1
ATOM 3061 N N . PHE A 1 389 ? -18.078 52.312 18.438 1 85.69 389 PHE A N 1
ATOM 3062 C CA . PHE A 1 389 ? -16.688 52.656 18.172 1 85.69 389 PHE A CA 1
ATOM 3063 C C . PHE A 1 389 ? -16.594 53.875 17.281 1 85.69 389 PHE A C 1
ATOM 3065 O O . PHE A 1 389 ? -15.742 54.75 17.5 1 85.69 389 PHE A O 1
ATOM 3072 N N . ARG A 1 390 ? -17.531 54 16.312 1 81.75 390 ARG A N 1
ATOM 3073 C CA . ARG A 1 390 ? -17.578 55.188 15.43 1 81.75 390 ARG A CA 1
ATOM 3074 C C . ARG A 1 390 ? -17.922 56.438 16.203 1 81.75 390 ARG A C 1
ATOM 3076 O O . ARG A 1 390 ? -17.438 57.531 15.883 1 81.75 390 ARG A O 1
ATOM 3083 N N . LEU A 1 391 ? -18.672 56.219 17.344 1 81.56 391 LEU A N 1
ATOM 3084 C CA . LEU A 1 391 ? -19.078 57.344 18.203 1 81.56 391 LEU A CA 1
ATOM 3085 C C . LEU A 1 391 ? -18.016 57.656 19.25 1 81.56 391 LEU A C 1
ATOM 3087 O O . LEU A 1 391 ? -18.078 58.688 19.922 1 81.56 391 LEU A O 1
ATOM 3091 N N . GLY A 1 392 ? -16.938 56.75 19.344 1 78.06 392 GLY A N 1
ATOM 3092 C CA . GLY A 1 392 ? -15.836 56.969 20.266 1 78.06 392 GLY A CA 1
ATOM 3093 C C . GLY A 1 392 ? -16.156 56.562 21.688 1 78.06 392 GLY A C 1
ATOM 3094 O O . GLY A 1 392 ? -15.492 56.969 22.625 1 78.06 392 GLY A O 1
ATOM 3095 N N . SER A 1 393 ? -17.156 55.75 21.844 1 84.38 393 SER A N 1
ATOM 3096 C CA . SER A 1 393 ? -17.625 55.438 23.188 1 84.38 393 SER A CA 1
ATOM 3097 C C . SER A 1 393 ? -17.062 54.094 23.656 1 84.38 393 SER A C 1
ATOM 3099 O O . SER A 1 393 ? -17.344 53.656 24.781 1 84.38 393 SER A O 1
ATOM 3101 N N . ILE A 1 394 ? -16.234 53.375 22.734 1 85.81 394 ILE A N 1
ATOM 3102 C CA . ILE A 1 394 ? -15.68 52.094 23.141 1 85.81 394 ILE A CA 1
ATOM 3103 C C . ILE A 1 394 ? -14.18 52.031 22.844 1 85.81 394 ILE A C 1
ATOM 3105 O O . ILE A 1 394 ? -13.688 52.781 22 1 85.81 394 ILE A O 1
ATOM 3109 N N . THR A 1 395 ? -13.602 51.219 23.578 1 82.19 395 THR A N 1
ATOM 3110 C CA . THR A 1 395 ? -12.156 51.094 23.438 1 82.19 395 THR A CA 1
ATOM 3111 C C . THR A 1 395 ? -11.797 50.156 22.297 1 82.19 395 THR A C 1
ATOM 3113 O O . THR A 1 395 ? -12.641 49.375 21.844 1 82.19 395 THR A O 1
ATOM 3116 N N . THR A 1 396 ? -10.617 50.312 21.828 1 80.62 396 THR A N 1
ATOM 3117 C CA . THR A 1 396 ? -10.109 49.438 20.75 1 80.62 396 THR A CA 1
ATOM 3118 C C . THR A 1 396 ? -10.07 48 21.188 1 80.62 396 THR A C 1
ATOM 3120 O O . THR A 1 396 ? -10.273 47.094 20.375 1 80.62 396 THR A O 1
ATOM 3123 N N . VAL A 1 397 ? -9.906 47.75 22.375 1 80.5 397 VAL A N 1
ATOM 3124 C CA . VAL A 1 397 ? -9.836 46.406 22.922 1 80.5 397 VAL A CA 1
ATOM 3125 C C . VAL A 1 397 ? -11.211 45.75 22.844 1 80.5 397 VAL A C 1
ATOM 3127 O O . VAL A 1 397 ? -11.328 44.562 22.484 1 80.5 397 VAL A O 1
ATOM 3130 N N . GLU A 1 398 ? -12.188 46.594 23.188 1 86.19 398 GLU A N 1
ATOM 3131 C CA . GLU A 1 398 ? -13.555 46.094 23.125 1 86.19 398 GLU A CA 1
ATOM 3132 C C . GLU A 1 398 ? -13.977 45.781 21.688 1 86.19 398 GLU A C 1
ATOM 3134 O O . GLU A 1 398 ? -14.672 44.812 21.438 1 86.19 398 GLU A O 1
ATOM 3139 N N . PHE A 1 399 ? -13.609 46.562 20.859 1 86.81 399 PHE A N 1
ATOM 3140 C CA . PHE A 1 399 ? -13.898 46.375 19.438 1 86.81 399 PHE A CA 1
ATOM 3141 C C . PHE A 1 399 ? -13.266 45.062 18.938 1 86.81 399 PHE A C 1
ATOM 3143 O O . PHE A 1 399 ? -13.922 44.25 18.297 1 86.81 399 PHE A O 1
ATOM 3150 N N . ARG A 1 400 ? -11.977 44.938 19.234 1 87.19 400 ARG A N 1
ATOM 3151 C CA . ARG A 1 400 ? -11.258 43.75 18.797 1 87.19 400 ARG A CA 1
ATOM 3152 C C . ARG A 1 400 ? -11.891 42.5 19.375 1 87.19 400 ARG A C 1
ATOM 3154 O O . ARG A 1 400 ? -12 41.469 18.688 1 87.19 400 ARG A O 1
ATOM 3161 N N . ALA A 1 401 ? -12.297 42.562 20.531 1 89.06 401 ALA A N 1
ATOM 3162 C CA . ALA A 1 401 ? -12.938 41.406 21.172 1 89.06 401 ALA A CA 1
ATOM 3163 C C . ALA A 1 401 ? -14.227 41.031 20.453 1 89.06 401 ALA A C 1
ATOM 3165 O O . ALA A 1 401 ? -14.484 39.844 20.219 1 89.06 401 ALA A O 1
ATOM 3166 N N . ALA A 1 402 ? -14.992 42.031 20.109 1 90.62 402 ALA A N 1
ATOM 3167 C CA . ALA A 1 402 ? -16.234 41.781 19.406 1 90.62 402 ALA A CA 1
ATOM 3168 C C . ALA A 1 402 ? -15.969 41.188 18.016 1 90.62 402 ALA A C 1
ATOM 3170 O O . ALA A 1 402 ? -16.703 40.312 17.547 1 90.62 402 ALA A O 1
ATOM 3171 N N . GLN A 1 403 ? -14.992 41.719 17.406 1 89.5 403 GLN A N 1
ATOM 3172 C CA . GLN A 1 403 ? -14.602 41.25 16.094 1 89.5 403 GLN A CA 1
ATOM 3173 C C . GLN A 1 403 ? -14.188 39.781 16.156 1 89.5 403 GLN A C 1
ATOM 3175 O O . GLN A 1 403 ? -14.648 38.969 15.344 1 89.5 403 GLN A O 1
ATOM 3180 N N . LEU A 1 404 ? -13.336 39.438 17.078 1 90.44 404 LEU A N 1
ATOM 3181 C CA . LEU A 1 404 ? -12.852 38.062 17.219 1 90.44 404 LEU A CA 1
ATOM 3182 C C . LEU A 1 404 ? -14 37.125 17.562 1 90.44 404 LEU A C 1
ATOM 3184 O O . LEU A 1 404 ? -14.039 36 17.078 1 90.44 404 LEU A O 1
ATOM 3188 N N . ASN A 1 405 ? -14.875 37.688 18.359 1 91.25 405 ASN A N 1
ATOM 3189 C CA . ASN A 1 405 ? -16.016 36.875 18.75 1 91.25 405 ASN A CA 1
ATOM 3190 C C . ASN A 1 405 ? -16.875 36.5 17.547 1 91.25 405 ASN A C 1
ATOM 3192 O O . ASN A 1 405 ? -17.344 35.375 17.422 1 91.25 405 ASN A O 1
ATOM 3196 N N . TYR A 1 406 ? -17.125 37.406 16.75 1 92.62 406 TYR A N 1
ATOM 3197 C CA . TYR A 1 406 ? -17.938 37.125 15.562 1 92.62 406 TYR A CA 1
ATOM 3198 C C . TYR A 1 406 ? -17.25 36.156 14.625 1 92.62 406 TYR A C 1
ATOM 3200 O O . TYR A 1 406 ? -17.875 35.219 14.109 1 92.62 406 TYR A O 1
ATOM 3208 N N . ILE A 1 407 ? -15.961 36.375 14.352 1 91.31 407 ILE A N 1
ATOM 3209 C CA . ILE A 1 407 ? -15.195 35.5 13.484 1 91.31 407 ILE A CA 1
ATOM 3210 C C . ILE A 1 407 ? -15.219 34.062 14.039 1 91.31 407 ILE A C 1
ATOM 3212 O O . ILE A 1 407 ? -15.492 33.125 13.305 1 91.31 407 ILE A O 1
ATOM 3216 N N . ASN A 1 408 ? -14.953 33.938 15.305 1 93.38 408 ASN A N 1
ATOM 3217 C CA . ASN A 1 408 ? -14.938 32.625 15.953 1 93.38 408 ASN A CA 1
ATOM 3218 C C . ASN A 1 408 ? -16.297 31.969 15.883 1 93.38 408 ASN A C 1
ATOM 3220 O O . ASN A 1 408 ? -16.391 30.75 15.641 1 93.38 408 ASN A O 1
ATOM 3224 N N . ALA A 1 409 ? -17.312 32.781 16.156 1 94.06 409 ALA A N 1
ATOM 3225 C CA . ALA A 1 409 ? -18.672 32.25 16.078 1 94.06 409 ALA A CA 1
ATOM 3226 C C . ALA A 1 409 ? -18.984 31.766 14.664 1 94.06 409 ALA A C 1
ATOM 3228 O O . ALA A 1 409 ? -19.672 30.75 14.484 1 94.06 409 ALA A O 1
ATOM 3229 N N . THR A 1 410 ? -18.578 32.5 13.68 1 93.38 410 THR A N 1
ATOM 3230 C CA . THR A 1 410 ? -18.797 32.125 12.289 1 93.38 410 THR A CA 1
ATOM 3231 C C . THR A 1 410 ? -18.062 30.844 11.953 1 93.38 410 THR A C 1
ATOM 3233 O O . THR A 1 410 ? -18.609 29.969 11.281 1 93.38 410 THR A O 1
ATOM 3236 N N . VAL A 1 411 ? -16.859 30.688 12.367 1 93.5 411 VAL A N 1
ATOM 3237 C CA . VAL A 1 411 ? -16.062 29.484 12.148 1 93.5 411 VAL A CA 1
ATOM 3238 C C . VAL A 1 411 ? -16.719 28.297 12.836 1 93.5 411 VAL A C 1
ATOM 3240 O O . VAL A 1 411 ? -16.828 27.219 12.25 1 93.5 411 VAL A O 1
ATOM 3243 N N . ARG A 1 412 ? -17.188 28.531 13.992 1 94.81 412 ARG A N 1
ATOM 3244 C CA . ARG A 1 412 ? -17.844 27.469 14.742 1 94.81 412 ARG A CA 1
ATOM 3245 C C . ARG A 1 412 ? -19.125 27.016 14.055 1 94.81 412 ARG A C 1
ATOM 3247 O O . ARG A 1 412 ? -19.406 25.828 13.984 1 94.81 412 ARG A O 1
ATOM 3254 N N . TYR A 1 413 ? -19.906 27.969 13.602 1 95.62 413 TYR A N 1
ATOM 3255 C CA . TYR A 1 413 ? -21.156 27.656 12.922 1 95.62 413 TYR A CA 1
ATOM 3256 C C . TYR A 1 413 ? -20.891 26.859 11.641 1 95.62 413 TYR A C 1
ATOM 3258 O O . TYR A 1 413 ? -21.531 25.844 11.398 1 95.62 413 TYR A O 1
ATOM 3266 N N . SER A 1 414 ? -19.969 27.281 10.852 1 95.12 414 SER A N 1
ATOM 3267 C CA . SER A 1 414 ? -19.625 26.578 9.625 1 95.12 414 SER A CA 1
ATOM 3268 C C . SER A 1 414 ? -19.094 25.188 9.922 1 95.12 414 SER A C 1
ATOM 3270 O O . SER A 1 414 ? -19.406 24.234 9.203 1 95.12 414 SER A O 1
ATOM 3272 N N . THR A 1 415 ? -18.297 25.016 10.953 1 96.56 415 THR A N 1
ATOM 3273 C CA . THR A 1 415 ? -17.781 23.719 11.375 1 96.56 415 THR A CA 1
ATOM 3274 C C . THR A 1 415 ? -18.906 22.797 11.82 1 96.56 415 THR A C 1
ATOM 3276 O O . THR A 1 415 ? -18.906 21.609 11.508 1 96.56 415 THR A O 1
ATOM 3279 N N . ALA A 1 416 ? -19.812 23.391 12.562 1 97.19 416 ALA A N 1
ATOM 3280 C CA . ALA A 1 416 ? -20.969 22.594 13.023 1 97.19 416 ALA A CA 1
ATOM 3281 C C . ALA A 1 416 ? -21.766 22.062 11.844 1 97.19 416 ALA A C 1
ATOM 3283 O O . ALA A 1 416 ? -22.188 20.906 11.836 1 97.19 416 ALA A O 1
ATOM 3284 N N . GLN A 1 417 ? -22.016 22.906 10.859 1 96.94 417 GLN A N 1
ATOM 3285 C CA . GLN A 1 417 ? -22.734 22.484 9.664 1 96.94 417 GLN A CA 1
ATOM 3286 C C . GLN A 1 417 ? -22 21.359 8.938 1 96.94 417 GLN A C 1
ATOM 3288 O O . GLN A 1 417 ? -22.609 20.375 8.516 1 96.94 417 GLN A O 1
ATOM 3293 N N . TYR A 1 418 ? -20.797 21.5 8.734 1 97.88 418 TYR A N 1
ATOM 3294 C CA . TYR A 1 418 ? -19.984 20.484 8.07 1 97.88 418 TYR A CA 1
ATOM 3295 C C . TYR A 1 418 ? -20.031 19.156 8.82 1 97.88 418 TYR A C 1
ATOM 3297 O O . TYR A 1 418 ? -20.219 18.109 8.219 1 97.88 418 TYR A O 1
ATOM 3305 N N . ASN A 1 419 ? -19.828 19.266 10.148 1 97.94 419 ASN A N 1
ATOM 3306 C CA . ASN A 1 419 ? -19.844 18.062 10.961 1 97.94 419 ASN A CA 1
ATOM 3307 C C . ASN A 1 419 ? -21.188 17.328 10.859 1 97.94 419 ASN A C 1
ATOM 3309 O O . ASN A 1 419 ? -21.219 16.094 10.844 1 97.94 419 ASN A O 1
ATOM 3313 N N . ALA A 1 420 ? -22.219 18.109 10.867 1 97.75 420 ALA A N 1
ATOM 3314 C CA . ALA A 1 420 ? -23.547 17.5 10.719 1 97.75 420 ALA A CA 1
ATOM 3315 C C . ALA A 1 420 ? -23.672 16.797 9.375 1 97.75 420 ALA A C 1
ATOM 3317 O O . ALA A 1 420 ? -24.219 15.695 9.297 1 97.75 420 ALA A O 1
ATOM 3318 N N . LYS A 1 421 ? -23.172 17.375 8.375 1 97.88 421 LYS A N 1
ATOM 3319 C CA . LYS A 1 421 ? -23.219 16.781 7.047 1 97.88 421 LYS A CA 1
ATOM 3320 C C . LYS A 1 421 ? -22.375 15.508 6.992 1 97.88 421 LYS A C 1
ATOM 3322 O O . LYS A 1 421 ? -22.781 14.508 6.41 1 97.88 421 LYS A O 1
ATOM 3327 N N . VAL A 1 422 ? -21.188 15.547 7.535 1 97.75 422 VAL A N 1
ATOM 3328 C CA . VAL A 1 422 ? -20.297 14.383 7.59 1 97.75 422 VAL A CA 1
ATOM 3329 C C . VAL A 1 422 ? -21 13.234 8.312 1 97.75 422 VAL A C 1
ATOM 3331 O O . VAL A 1 422 ? -20.906 12.078 7.895 1 97.75 422 VAL A O 1
ATOM 3334 N N . ALA A 1 423 ? -21.656 13.617 9.391 1 97.38 423 ALA A N 1
ATOM 3335 C CA . ALA A 1 423 ? -22.406 12.609 10.141 1 97.38 423 ALA A CA 1
ATOM 3336 C C . ALA A 1 423 ? -23.5 11.984 9.273 1 97.38 423 ALA A C 1
ATOM 3338 O O . ALA A 1 423 ? -23.672 10.758 9.273 1 97.38 423 ALA A O 1
ATOM 3339 N N . GLU A 1 424 ? -24.25 12.781 8.57 1 97.31 424 GLU A N 1
ATOM 3340 C CA . GLU A 1 424 ? -25.266 12.297 7.637 1 97.31 424 GLU A CA 1
ATOM 3341 C C . GLU A 1 424 ? -24.656 11.352 6.602 1 97.31 424 GLU A C 1
ATOM 3343 O O . GLU A 1 424 ? -25.188 10.266 6.367 1 97.31 424 GLU A O 1
ATOM 3348 N N . VAL A 1 425 ? -23.562 11.734 5.973 1 97.12 425 VAL A N 1
ATOM 3349 C CA . VAL A 1 425 ? -22.891 10.945 4.938 1 97.12 425 VAL A CA 1
ATOM 3350 C C . VAL A 1 425 ? -22.422 9.617 5.52 1 97.12 425 VAL A C 1
ATOM 3352 O O . VAL A 1 425 ? -22.562 8.57 4.883 1 97.12 425 VAL A O 1
ATOM 3355 N N . SER A 1 426 ? -21.891 9.68 6.719 1 96.94 426 SER A N 1
ATOM 3356 C CA . SER A 1 426 ? -21.422 8.469 7.387 1 96.94 426 SER A CA 1
ATOM 3357 C C . SER A 1 426 ? -22.562 7.48 7.605 1 96.94 426 SER A C 1
ATOM 3359 O O . SER A 1 426 ? -22.406 6.281 7.375 1 96.94 426 SER A O 1
ATOM 3361 N N . LEU A 1 427 ? -23.703 7.984 8.078 1 97.12 427 LEU A N 1
ATOM 3362 C CA . LEU A 1 427 ? -24.875 7.133 8.289 1 97.12 427 LEU A CA 1
ATOM 3363 C C . LEU A 1 427 ? -25.328 6.496 6.98 1 97.12 427 LEU A C 1
ATOM 3365 O O . LEU A 1 427 ? -25.609 5.297 6.938 1 97.12 427 LEU A O 1
ATOM 3369 N N . ASN A 1 428 ? -25.359 7.273 5.957 1 96 428 ASN A N 1
ATOM 3370 C CA . ASN A 1 428 ? -25.766 6.758 4.652 1 96 428 ASN A CA 1
ATOM 3371 C C . ASN A 1 428 ? -24.797 5.707 4.133 1 96 428 ASN A C 1
ATOM 3373 O O . ASN A 1 428 ? -25.219 4.723 3.516 1 96 428 ASN A O 1
ATOM 3377 N N . GLN A 1 429 ? -23.531 5.918 4.367 1 95.88 429 GLN A N 1
ATOM 3378 C CA . GLN A 1 429 ? -22.516 4.957 3.934 1 95.88 429 GLN A CA 1
ATOM 3379 C C . GLN A 1 429 ? -22.656 3.635 4.68 1 95.88 429 GLN A C 1
ATOM 3381 O O . GLN A 1 429 ? -22.672 2.566 4.062 1 95.88 429 GLN A O 1
ATOM 3386 N N . ILE A 1 430 ? -22.797 3.725 5.988 1 96.38 430 ILE A N 1
ATOM 3387 C CA . ILE A 1 430 ? -22.875 2.527 6.816 1 96.38 430 ILE A CA 1
ATOM 3388 C C . ILE A 1 430 ? -24.156 1.759 6.512 1 96.38 430 ILE A C 1
ATOM 3390 O O . ILE A 1 430 ? -24.156 0.526 6.496 1 96.38 430 ILE A O 1
ATOM 3394 N N . SER A 1 431 ? -25.297 2.457 6.285 1 94.88 431 SER A N 1
ATOM 3395 C CA . SER A 1 431 ? -26.578 1.824 6.027 1 94.88 431 SER A CA 1
ATOM 3396 C C . SER A 1 431 ? -26.672 1.301 4.598 1 94.88 431 SER A C 1
ATOM 3398 O O . SER A 1 431 ? -27.562 0.531 4.266 1 94.88 431 SER A O 1
ATOM 3400 N N . GLY A 1 432 ? -25.75 1.729 3.77 1 92.81 432 GLY A N 1
ATOM 3401 C CA . GLY A 1 432 ? -25.75 1.283 2.387 1 92.81 432 GLY A CA 1
ATOM 3402 C C . GLY A 1 432 ? -26.75 2.031 1.521 1 92.81 432 GLY A C 1
ATOM 3403 O O . GLY A 1 432 ? -27.219 1.508 0.506 1 92.81 432 GLY A O 1
ATOM 3404 N N . THR A 1 433 ? -27.141 3.197 1.9 1 88.31 433 THR A N 1
ATOM 3405 C CA . THR A 1 433 ? -28.188 3.924 1.189 1 88.31 433 THR A CA 1
ATOM 3406 C C . THR A 1 433 ? -27.625 5.176 0.522 1 88.31 433 THR A C 1
ATOM 3408 O O . THR A 1 433 ? -28.375 6.105 0.203 1 88.31 433 THR A O 1
ATOM 3411 N N . MET A 1 434 ? -26.344 5.211 0.301 1 88.12 434 MET A N 1
ATOM 3412 C CA . MET A 1 434 ? -25.781 6.352 -0.405 1 88.12 434 MET A CA 1
ATOM 3413 C C . MET A 1 434 ? -26.328 6.457 -1.82 1 88.12 434 MET A C 1
ATOM 3415 O O . MET A 1 434 ? -26.484 5.445 -2.506 1 88.12 434 MET A O 1
ATOM 3419 N N . GLU A 1 435 ? -26.781 7.609 -2.113 1 79.69 435 GLU A N 1
ATOM 3420 C CA . GLU A 1 435 ? -27.344 7.84 -3.443 1 79.69 435 GLU A CA 1
ATOM 3421 C C . GLU A 1 435 ? -26.281 8.391 -4.398 1 79.69 435 GLU A C 1
ATOM 3423 O O . GLU A 1 435 ? -25.453 9.219 -4.008 1 79.69 435 GLU A O 1
ATOM 3428 N N . TYR A 1 436 ? -26.125 7.738 -5.496 1 80.06 436 TYR A N 1
ATOM 3429 C CA . TYR A 1 436 ? -25.219 8.234 -6.531 1 80.06 436 TYR A CA 1
ATOM 3430 C C . TYR A 1 436 ? -25.672 7.766 -7.91 1 80.06 436 TYR A C 1
ATOM 3432 O O . TYR A 1 436 ? -26.391 6.773 -8.031 1 80.06 436 TYR A O 1
ATOM 3440 N N . MET B 1 1 ? 65.438 10.555 33.562 1 45.97 1 MET B N 1
ATOM 3441 C CA . MET B 1 1 ? 64.938 10.75 32.219 1 45.97 1 MET B CA 1
ATOM 3442 C C . MET B 1 1 ? 63.625 10.008 32 1 45.97 1 MET B C 1
ATOM 3444 O O . MET B 1 1 ? 62.969 10.156 30.969 1 45.97 1 MET B O 1
ATOM 3448 N N . LYS B 1 2 ? 63.406 9.039 32.906 1 56.28 2 LYS B N 1
ATOM 3449 C CA . LYS B 1 2 ? 62.188 8.227 32.781 1 56.28 2 LYS B CA 1
ATOM 3450 C C . LYS B 1 2 ? 61 8.961 33.344 1 56.28 2 LYS B C 1
ATOM 3452 O O . LYS B 1 2 ? 59.875 8.805 32.844 1 56.28 2 LYS B O 1
ATOM 3457 N N . LYS B 1 3 ? 61.156 9.711 34.562 1 62.09 3 LYS B N 1
ATOM 3458 C CA . LYS B 1 3 ? 60 10.414 35.125 1 62.09 3 LYS B CA 1
ATOM 3459 C C . LYS B 1 3 ? 59.5 11.5 34.156 1 62.09 3 LYS B C 1
ATOM 3461 O O . LYS B 1 3 ? 58.312 11.742 34.062 1 62.09 3 LYS B O 1
ATOM 3466 N N . TYR B 1 4 ? 60.562 12.109 33.5 1 61.06 4 TYR B N 1
ATOM 3467 C CA . TYR B 1 4 ? 60.156 13.133 32.531 1 61.06 4 TYR B CA 1
ATOM 3468 C C . TYR B 1 4 ? 59.469 12.516 31.328 1 61.06 4 TYR B C 1
ATOM 3470 O O . TYR B 1 4 ? 58.531 13.102 30.766 1 61.06 4 TYR B O 1
ATOM 3478 N N . LEU B 1 5 ? 59.812 11.25 31 1 62.81 5 LEU B N 1
ATOM 3479 C CA . LEU B 1 5 ? 59.156 10.578 29.859 1 62.81 5 LEU B CA 1
ATOM 3480 C C . LEU B 1 5 ? 57.719 10.211 30.203 1 62.81 5 LEU B C 1
ATOM 3482 O O . LEU B 1 5 ? 56.844 10.344 29.359 1 62.81 5 LEU B O 1
ATOM 3486 N N . VAL B 1 6 ? 57.5 9.859 31.469 1 64.75 6 VAL B N 1
ATOM 3487 C CA . VAL B 1 6 ? 56.125 9.492 31.859 1 64.75 6 VAL B CA 1
ATOM 3488 C C . VAL B 1 6 ? 55.25 10.734 31.891 1 64.75 6 VAL B C 1
ATOM 3490 O O . VAL B 1 6 ? 54.094 10.703 31.453 1 64.75 6 VAL B O 1
ATOM 3493 N N . PHE B 1 7 ? 55.938 11.883 32.406 1 61.78 7 PHE B N 1
ATOM 3494 C CA . PHE B 1 7 ? 55.156 13.125 32.438 1 61.78 7 PHE B CA 1
ATOM 3495 C C . PHE B 1 7 ? 54.875 13.641 31.047 1 61.78 7 PHE B C 1
ATOM 3497 O O . PHE B 1 7 ? 53.75 14.086 30.75 1 61.78 7 PHE B O 1
ATOM 3504 N N . THR B 1 8 ? 55.812 13.453 30.094 1 64.44 8 THR B N 1
ATOM 3505 C CA . THR B 1 8 ? 55.594 13.883 28.719 1 64.44 8 THR B CA 1
ATOM 3506 C C . THR B 1 8 ? 54.594 12.938 28.031 1 64.44 8 THR B C 1
ATOM 3508 O O . THR B 1 8 ? 53.75 13.383 27.266 1 64.44 8 THR B O 1
ATOM 3511 N N . CYS B 1 9 ? 54.656 11.633 28.312 1 64.62 9 CYS B N 1
ATOM 3512 C CA . CYS B 1 9 ? 53.688 10.727 27.734 1 64.62 9 CYS B CA 1
ATOM 3513 C C . CYS B 1 9 ? 52.281 10.969 28.312 1 64.62 9 CYS B C 1
ATOM 3515 O O . CYS B 1 9 ? 51.281 10.906 27.594 1 64.62 9 CYS B O 1
ATOM 3517 N N . SER B 1 10 ? 52.25 11.32 29.625 1 63.94 10 SER B N 1
ATOM 3518 C CA . SER B 1 10 ? 50.938 11.609 30.219 1 63.94 10 SER B CA 1
ATOM 3519 C C . SER B 1 10 ? 50.375 12.922 29.688 1 63.94 10 SER B C 1
ATOM 3521 O O . SER B 1 10 ? 49.156 13.031 29.438 1 63.94 10 SER B O 1
ATOM 3523 N N . LEU B 1 11 ? 51.281 13.859 29.453 1 60.03 11 LEU B N 1
ATOM 3524 C CA . LEU B 1 11 ? 50.812 15.102 28.859 1 60.03 11 LEU B CA 1
ATOM 3525 C C . LEU B 1 11 ? 50.375 14.891 27.406 1 60.03 11 LEU B C 1
ATOM 3527 O O . LEU B 1 11 ? 49.375 15.453 26.953 1 60.03 11 LEU B O 1
ATOM 3531 N N . LEU B 1 12 ? 51.188 14.047 26.609 1 58.88 12 LEU B N 1
ATOM 3532 C CA . LEU B 1 12 ? 50.75 13.719 25.25 1 58.88 12 LEU B CA 1
ATOM 3533 C C . LEU B 1 12 ? 49.438 12.93 25.266 1 58.88 12 LEU B C 1
ATOM 3535 O O . LEU B 1 12 ? 48.562 13.156 24.422 1 58.88 12 LEU B O 1
ATOM 3539 N N . PHE B 1 13 ? 49.281 11.992 26.219 1 58 13 PHE B N 1
ATOM 3540 C CA . PHE B 1 13 ? 48 11.266 26.328 1 58 13 PHE B CA 1
ATOM 3541 C C . PHE B 1 13 ? 46.875 12.203 26.703 1 58 13 PHE B C 1
ATOM 3543 O O . PHE B 1 13 ? 45.781 12.094 26.172 1 58 13 PHE B O 1
ATOM 3550 N N . LEU B 1 14 ? 47.125 13.164 27.625 1 51.56 14 LEU B N 1
ATOM 3551 C CA . LEU B 1 14 ? 46.094 14.141 27.953 1 51.56 14 LEU B CA 1
ATOM 3552 C C . LEU B 1 14 ? 45.844 15.07 26.766 1 51.56 14 LEU B C 1
ATOM 3554 O O . LEU B 1 14 ? 44.719 15.492 26.531 1 51.56 14 LEU B O 1
ATOM 3558 N N . ALA B 1 15 ? 46.938 15.523 26 1 51.97 15 ALA B N 1
ATOM 3559 C CA . ALA B 1 15 ? 46.75 16.328 24.797 1 51.97 15 ALA B CA 1
ATOM 3560 C C . ALA B 1 15 ? 45.969 15.555 23.734 1 51.97 15 ALA B C 1
ATOM 3562 O O . ALA B 1 15 ? 45.125 16.125 23.016 1 51.97 15 ALA B O 1
ATOM 3563 N N . LEU B 1 16 ? 46.25 14.266 23.547 1 50.97 16 LEU B N 1
ATOM 3564 C CA . LEU B 1 16 ? 45.438 13.461 22.625 1 50.97 16 LEU B CA 1
ATOM 3565 C C . LEU B 1 16 ? 44 13.305 23.125 1 50.97 16 LEU B C 1
ATOM 3567 O O . LEU B 1 16 ? 43.094 13.188 22.328 1 50.97 16 LEU B O 1
ATOM 3571 N N . LEU B 1 17 ? 43.812 13.258 24.453 1 46.41 17 LEU B N 1
ATOM 3572 C CA . LEU B 1 17 ? 42.438 13.203 24.969 1 46.41 17 LEU B CA 1
ATOM 3573 C C . LEU B 1 17 ? 41.719 14.523 24.734 1 46.41 17 LEU B C 1
ATOM 3575 O O . LEU B 1 17 ? 40.5 14.555 24.594 1 46.41 17 LEU B O 1
ATOM 3579 N N . ASN B 1 18 ? 42.5 15.648 24.875 1 41.69 18 ASN B N 1
ATOM 3580 C CA . ASN B 1 18 ? 41.812 16.922 24.688 1 41.69 18 ASN B CA 1
ATOM 3581 C C . ASN B 1 18 ? 41.344 17.094 23.234 1 41.69 18 ASN B C 1
ATOM 3583 O O . ASN B 1 18 ? 40.625 18.031 22.922 1 41.69 18 ASN B O 1
ATOM 3587 N N . GLN B 1 19 ? 42.219 16.609 22.266 1 42.22 19 GLN B N 1
ATOM 3588 C CA . GLN B 1 19 ? 41.625 16.75 20.938 1 42.22 19 GLN B CA 1
ATOM 3589 C C . GLN B 1 19 ? 40.281 16.062 20.844 1 42.22 19 GLN B C 1
ATOM 3591 O O . GLN B 1 19 ? 39.594 16.141 19.812 1 42.22 19 GLN B O 1
ATOM 3596 N N . ALA B 1 20 ? 40.094 15.18 21.734 1 37.44 20 ALA B N 1
ATOM 3597 C CA . ALA B 1 20 ? 38.844 14.461 21.562 1 37.44 20 ALA B CA 1
ATOM 3598 C C . ALA B 1 20 ? 37.656 15.391 21.766 1 37.44 20 ALA B C 1
ATOM 3600 O O . ALA B 1 20 ? 36.562 15.172 21.203 1 37.44 20 ALA B O 1
ATOM 3601 N N . ALA B 1 21 ? 37.719 16.234 22.938 1 39.28 21 ALA B N 1
ATOM 3602 C CA . ALA B 1 21 ? 36.438 16.859 23.188 1 39.28 21 ALA B CA 1
ATOM 3603 C C . ALA B 1 21 ? 36.125 17.906 22.125 1 39.28 21 ALA B C 1
ATOM 3605 O O . ALA B 1 21 ? 35.344 18.844 22.375 1 39.28 21 ALA B O 1
ATOM 3606 N N . ALA B 1 22 ? 37 18.25 21.297 1 41.5 22 ALA B N 1
ATOM 3607 C CA . ALA B 1 22 ? 36.5 19.203 20.312 1 41.5 22 ALA B CA 1
ATOM 3608 C C . ALA B 1 22 ? 35.062 18.906 19.953 1 41.5 22 ALA B C 1
ATOM 3610 O O . ALA B 1 22 ? 34.719 17.781 19.578 1 41.5 22 ALA B O 1
ATOM 3611 N N . GLN B 1 23 ? 34.062 19.516 20.609 1 54.59 23 GLN B N 1
ATOM 3612 C CA . GLN B 1 23 ? 32.625 19.469 20.375 1 54.59 23 GLN B CA 1
ATOM 3613 C C . GLN B 1 23 ? 32.344 19.266 18.891 1 54.59 23 GLN B C 1
ATOM 3615 O O . GLN B 1 23 ? 32.625 20.141 18.062 1 54.59 23 GLN B O 1
ATOM 3620 N N . ASN B 1 24 ? 32.469 18.062 18.281 1 76.12 24 ASN B N 1
ATOM 3621 C CA . ASN B 1 24 ? 32.406 17.641 16.875 1 76.12 24 ASN B CA 1
ATOM 3622 C C . ASN B 1 24 ? 31.125 18.156 16.203 1 76.12 24 ASN B C 1
ATOM 3624 O O . ASN B 1 24 ? 30.016 17.906 16.672 1 76.12 24 ASN B O 1
ATOM 3628 N N . ILE B 1 25 ? 31.297 19.281 15.562 1 93.19 25 ILE B N 1
ATOM 3629 C CA . ILE B 1 25 ? 30.219 19.844 14.758 1 93.19 25 ILE B CA 1
ATOM 3630 C C . ILE B 1 25 ? 29.859 18.875 13.633 1 93.19 25 ILE B C 1
ATOM 3632 O O . ILE B 1 25 ? 30.719 18.438 12.875 1 93.19 25 ILE B O 1
ATOM 3636 N N . LEU B 1 26 ? 28.688 18.406 13.711 1 96.62 26 LEU B N 1
ATOM 3637 C CA . LEU B 1 26 ? 28.156 17.562 12.656 1 96.62 26 LEU B CA 1
ATOM 3638 C C . LEU B 1 26 ? 27.531 18.391 11.539 1 96.62 26 LEU B C 1
ATOM 3640 O O . LEU B 1 26 ? 26.578 19.125 11.766 1 96.62 26 LEU B O 1
ATOM 3644 N N . THR B 1 27 ? 28.109 18.328 10.391 1 96.31 27 THR B N 1
ATOM 3645 C CA . THR B 1 27 ? 27.531 19.016 9.242 1 96.31 27 THR B CA 1
ATOM 3646 C C . THR B 1 27 ? 26.484 18.156 8.562 1 96.31 27 THR B C 1
ATOM 3648 O O . THR B 1 27 ? 26.438 16.938 8.766 1 96.31 27 THR B O 1
ATOM 3651 N N . LEU B 1 28 ? 25.625 18.812 7.816 1 96.56 28 LEU B N 1
ATOM 3652 C CA . LEU B 1 28 ? 24.594 18.062 7.09 1 96.56 28 LEU B CA 1
ATOM 3653 C C . LEU B 1 28 ? 25.234 17.078 6.129 1 96.56 28 LEU B C 1
ATOM 3655 O O . LEU B 1 28 ? 24.781 15.922 6.031 1 96.56 28 LEU B O 1
ATOM 3659 N N . ASP B 1 29 ? 26.281 17.469 5.418 1 95.75 29 ASP B N 1
ATOM 3660 C CA . ASP B 1 29 ? 26.953 16.594 4.449 1 95.75 29 ASP B CA 1
ATOM 3661 C C . ASP B 1 29 ? 27.5 15.344 5.125 1 95.75 29 ASP B C 1
ATOM 3663 O O . ASP B 1 29 ? 27.406 14.242 4.582 1 95.75 29 ASP B O 1
ATOM 3667 N N . GLU B 1 30 ? 28.062 15.586 6.254 1 96.19 30 GLU B N 1
ATOM 3668 C CA . GLU B 1 30 ? 28.594 14.453 7.012 1 96.19 30 GLU B CA 1
ATOM 3669 C C . GLU B 1 30 ? 27.484 13.516 7.469 1 96.19 30 GLU B C 1
ATOM 3671 O O . GLU B 1 30 ? 27.609 12.297 7.398 1 96.19 30 GLU B O 1
ATOM 3676 N N . ALA B 1 31 ? 26.375 14.102 7.977 1 97.56 31 ALA B N 1
ATOM 3677 C CA . ALA B 1 31 ? 25.234 13.305 8.422 1 97.56 31 ALA B CA 1
ATOM 3678 C C . ALA B 1 31 ? 24.672 12.453 7.277 1 97.56 31 ALA B C 1
ATOM 3680 O O . ALA B 1 31 ? 24.391 11.273 7.457 1 97.56 31 ALA B O 1
ATOM 3681 N N . ILE B 1 32 ? 24.547 13.016 6.102 1 97.69 32 ILE B N 1
ATOM 3682 C CA . ILE B 1 32 ? 24.031 12.32 4.926 1 97.69 32 ILE B CA 1
ATOM 3683 C C . ILE B 1 32 ? 25 11.203 4.523 1 97.69 32 ILE B C 1
ATOM 3685 O O . ILE B 1 32 ? 24.578 10.086 4.238 1 97.69 32 ILE B O 1
ATOM 3689 N N . ARG B 1 33 ? 26.312 11.5 4.527 1 97.12 33 ARG B N 1
ATOM 3690 C CA . ARG B 1 33 ? 27.312 10.508 4.16 1 97.12 33 ARG B CA 1
ATOM 3691 C C . ARG B 1 33 ? 27.266 9.305 5.09 1 97.12 33 ARG B C 1
ATOM 3693 O O . ARG B 1 33 ? 27.266 8.156 4.633 1 97.12 33 ARG B O 1
ATOM 3700 N N . ILE B 1 34 ? 27.203 9.578 6.387 1 97.25 34 ILE B N 1
ATOM 3701 C CA . ILE B 1 34 ? 27.156 8.508 7.379 1 97.25 34 ILE B CA 1
ATOM 3702 C C . ILE B 1 34 ? 25.891 7.684 7.172 1 97.25 34 ILE B C 1
ATOM 3704 O O . ILE B 1 34 ? 25.922 6.453 7.258 1 97.25 34 ILE B O 1
ATOM 3708 N N . THR B 1 35 ? 24.766 8.336 6.895 1 97.62 35 THR B N 1
ATOM 3709 C CA . THR B 1 35 ? 23.5 7.656 6.672 1 97.62 35 THR B CA 1
ATOM 3710 C C . THR B 1 35 ? 23.578 6.746 5.449 1 97.62 35 THR B C 1
ATOM 3712 O O . THR B 1 35 ? 23.156 5.586 5.504 1 97.62 35 THR B O 1
ATOM 3715 N N . LEU B 1 36 ? 24.125 7.246 4.375 1 97.31 36 LEU B N 1
ATOM 3716 C CA . LEU B 1 36 ? 24.234 6.473 3.143 1 97.31 36 LEU B CA 1
ATOM 3717 C C . LEU B 1 36 ? 25.109 5.238 3.355 1 97.31 36 LEU B C 1
ATOM 3719 O O . LEU B 1 36 ? 24.844 4.184 2.768 1 97.31 36 LEU B O 1
ATOM 3723 N N . GLU B 1 37 ? 26.016 5.344 4.246 1 96 37 GLU B N 1
ATOM 3724 C CA . GLU B 1 37 ? 26.969 4.258 4.469 1 96 37 GLU B CA 1
ATOM 3725 C C . GLU B 1 37 ? 26.422 3.24 5.465 1 96 37 GLU B C 1
ATOM 3727 O O . GLU B 1 37 ? 26.672 2.039 5.336 1 96 37 GLU B O 1
ATOM 3732 N N . ASN B 1 38 ? 25.609 3.75 6.434 1 96.44 38 ASN B N 1
ATOM 3733 C CA . ASN B 1 38 ? 25.391 2.893 7.594 1 96.44 38 ASN B CA 1
ATOM 3734 C C . ASN B 1 38 ? 23.906 2.592 7.777 1 96.44 38 ASN B C 1
ATOM 3736 O O . ASN B 1 38 ? 23.531 1.674 8.516 1 96.44 38 ASN B O 1
ATOM 3740 N N . ASN B 1 39 ? 23 3.299 7.188 1 96.56 39 ASN B N 1
ATOM 3741 C CA . ASN B 1 39 ? 21.562 3.139 7.469 1 96.56 39 ASN B CA 1
ATOM 3742 C C . ASN B 1 39 ? 21.094 1.729 7.129 1 96.56 39 ASN B C 1
ATOM 3744 O O . ASN B 1 39 ? 21.297 1.246 6.016 1 96.56 39 ASN B O 1
ATOM 3748 N N . TYR B 1 40 ? 20.375 1.09 8.039 1 96.75 40 TYR B N 1
ATOM 3749 C CA . TYR B 1 40 ? 19.984 -0.312 7.914 1 96.75 40 TYR B CA 1
ATOM 3750 C C . TYR B 1 40 ? 18.953 -0.5 6.816 1 96.75 40 TYR B C 1
ATOM 3752 O O . TYR B 1 40 ? 18.969 -1.509 6.105 1 96.75 40 TYR B O 1
ATOM 3760 N N . ASN B 1 41 ? 18.078 0.337 6.723 1 97.25 41 ASN B N 1
ATOM 3761 C CA . ASN B 1 41 ? 17.062 0.215 5.688 1 97.25 41 ASN B CA 1
ATOM 3762 C C . ASN B 1 41 ? 17.672 0.223 4.289 1 97.25 41 ASN B C 1
ATOM 3764 O O . ASN B 1 41 ? 17.297 -0.586 3.439 1 97.25 41 ASN B O 1
ATOM 3768 N N . ILE B 1 42 ? 18.578 1.171 4.031 1 97.38 42 ILE B N 1
ATOM 3769 C CA . ILE B 1 42 ? 19.25 1.261 2.74 1 97.38 42 ILE B CA 1
ATOM 3770 C C . ILE B 1 42 ? 20.016 -0.033 2.467 1 97.38 42 ILE B C 1
ATOM 3772 O O . ILE B 1 42 ? 19.922 -0.598 1.375 1 97.38 42 ILE B O 1
ATOM 3776 N N . LYS B 1 43 ? 20.656 -0.535 3.455 1 97.62 43 LYS B N 1
ATOM 3777 C CA . LYS B 1 43 ? 21.453 -1.755 3.303 1 97.62 43 LYS B CA 1
ATOM 3778 C C . LYS B 1 43 ? 20.547 -2.955 3.008 1 97.62 43 LYS B C 1
ATOM 3780 O O . LYS B 1 43 ? 20.906 -3.814 2.199 1 97.62 43 LYS B O 1
ATOM 3785 N N . LEU B 1 44 ? 19.453 -3.047 3.684 1 97.88 44 LEU B N 1
ATOM 3786 C CA . LEU B 1 44 ? 18.516 -4.145 3.467 1 97.88 44 LEU B CA 1
ATOM 3787 C C . LEU B 1 44 ? 17.969 -4.121 2.041 1 97.88 44 LEU B C 1
ATOM 3789 O O . LEU B 1 44 ? 17.875 -5.164 1.391 1 97.88 44 LEU B O 1
ATOM 3793 N N . ILE B 1 45 ? 17.578 -2.979 1.535 1 98.06 45 ILE B N 1
ATOM 3794 C CA . ILE B 1 45 ? 17.062 -2.861 0.177 1 98.06 45 ILE B CA 1
ATOM 3795 C C . ILE B 1 45 ? 18.172 -3.154 -0.828 1 98.06 45 ILE B C 1
ATOM 3797 O O . ILE B 1 45 ? 17.922 -3.74 -1.885 1 98.06 45 ILE B O 1
ATOM 3801 N N . ALA B 1 46 ? 19.391 -2.752 -0.506 1 98 46 ALA B N 1
ATOM 3802 C CA . ALA B 1 46 ? 20.531 -3.08 -1.35 1 98 46 ALA B CA 1
ATOM 3803 C C . ALA B 1 46 ? 20.719 -4.59 -1.464 1 98 46 ALA B C 1
ATOM 3805 O O . ALA B 1 46 ? 21.094 -5.098 -2.523 1 98 46 ALA B O 1
ATOM 3806 N N . ASN B 1 47 ? 20.469 -5.348 -0.378 1 98 47 ASN B N 1
ATOM 3807 C CA . ASN B 1 47 ? 20.516 -6.809 -0.41 1 98 47 ASN B CA 1
ATOM 3808 C C . ASN B 1 47 ? 19.484 -7.371 -1.383 1 98 47 ASN B C 1
ATOM 3810 O O . ASN B 1 47 ? 19.766 -8.32 -2.119 1 98 47 ASN B O 1
ATOM 3814 N N . ASN B 1 48 ? 18.328 -6.809 -1.304 1 97.94 48 ASN B N 1
ATOM 3815 C CA . ASN B 1 48 ? 17.297 -7.246 -2.24 1 97.94 48 ASN B CA 1
ATOM 3816 C C . ASN B 1 48 ? 17.719 -7.035 -3.688 1 97.94 48 ASN B C 1
ATOM 3818 O O . ASN B 1 48 ? 17.469 -7.879 -4.547 1 97.94 48 ASN B O 1
ATOM 3822 N N . LEU B 1 49 ? 18.328 -5.859 -3.967 1 98.12 49 LEU B N 1
ATOM 3823 C CA . LEU B 1 49 ? 18.828 -5.586 -5.309 1 98.12 49 LEU B CA 1
ATOM 3824 C C . LEU B 1 49 ? 19.891 -6.609 -5.711 1 98.12 49 LEU B C 1
ATOM 3826 O O . LEU B 1 49 ? 19.891 -7.086 -6.848 1 98.12 49 LEU B O 1
ATOM 3830 N N . GLU B 1 50 ? 20.734 -6.98 -4.77 1 98.31 50 GLU B N 1
ATOM 3831 C CA . GLU B 1 50 ? 21.766 -7.98 -5.047 1 98.31 50 GLU B CA 1
ATOM 3832 C C . GLU B 1 50 ? 21.141 -9.328 -5.414 1 98.31 50 GLU B C 1
ATOM 3834 O O . GLU B 1 50 ? 21.625 -10.008 -6.324 1 98.31 50 GLU B O 1
ATOM 3839 N N . ILE B 1 51 ? 20.109 -9.695 -4.723 1 98.25 51 ILE B N 1
ATOM 3840 C CA . ILE B 1 51 ? 19.391 -10.93 -5.027 1 98.25 51 ILE B CA 1
ATOM 3841 C C . ILE B 1 51 ? 18.844 -10.867 -6.445 1 98.25 51 ILE B C 1
ATOM 3843 O O . ILE B 1 51 ? 19 -11.805 -7.227 1 98.25 51 ILE B O 1
ATOM 3847 N N . SER B 1 52 ? 18.219 -9.758 -6.777 1 98.25 52 SER B N 1
ATOM 3848 C CA . SER B 1 52 ? 17.656 -9.594 -8.117 1 98.25 52 SER B CA 1
ATOM 3849 C C . SER B 1 52 ? 18.734 -9.664 -9.18 1 98.25 52 SER B C 1
ATOM 3851 O O . SER B 1 52 ? 18.531 -10.234 -10.25 1 98.25 52 SER B O 1
ATOM 3853 N N . ARG B 1 53 ? 19.859 -9.094 -8.875 1 98.06 53 ARG B N 1
ATOM 3854 C CA . ARG B 1 53 ? 21 -9.117 -9.797 1 98.06 53 ARG B CA 1
ATOM 3855 C C . ARG B 1 53 ? 21.5 -10.539 -10 1 98.06 53 ARG B C 1
ATOM 3857 O O . ARG B 1 53 ? 21.781 -10.945 -11.133 1 98.06 53 ARG B O 1
ATOM 3864 N N . ASN B 1 54 ? 21.547 -11.344 -8.922 1 97.94 54 ASN B N 1
ATOM 3865 C CA . ASN B 1 54 ? 21.969 -12.742 -8.984 1 97.94 54 ASN B CA 1
ATOM 3866 C C . ASN B 1 54 ? 21 -13.578 -9.82 1 97.94 54 ASN B C 1
ATOM 3868 O O . ASN B 1 54 ? 21.422 -14.523 -10.492 1 97.94 54 ASN B O 1
ATOM 3872 N N . ASN B 1 55 ? 19.812 -13.18 -9.805 1 97.94 55 ASN B N 1
ATOM 3873 C CA . ASN B 1 55 ? 18.781 -13.969 -10.469 1 97.94 55 ASN B CA 1
ATOM 3874 C C . ASN B 1 55 ? 18.812 -13.773 -11.984 1 97.94 55 ASN B C 1
ATOM 3876 O O . ASN B 1 55 ? 18.234 -14.57 -12.727 1 97.94 55 ASN B O 1
ATOM 3880 N N . VAL B 1 56 ? 19.484 -12.672 -12.438 1 98.06 56 VAL B N 1
ATOM 3881 C CA . VAL B 1 56 ? 19.578 -12.438 -13.875 1 98.06 56 VAL B CA 1
ATOM 3882 C C . VAL B 1 56 ? 20.578 -13.414 -14.492 1 98.06 56 VAL B C 1
ATOM 3884 O O . VAL B 1 56 ? 21.75 -13.07 -14.695 1 98.06 56 VAL B O 1
ATOM 3887 N N . ASN B 1 57 ? 20.078 -14.625 -14.703 1 97.69 57 ASN B N 1
ATOM 3888 C CA . ASN B 1 57 ? 20.844 -15.758 -15.203 1 97.69 57 ASN B CA 1
ATOM 3889 C C . ASN B 1 57 ? 20 -16.625 -16.141 1 97.69 57 ASN B C 1
ATOM 3891 O O . ASN B 1 57 ? 18.844 -16.906 -15.852 1 97.69 57 ASN B O 1
ATOM 3895 N N . PRO B 1 58 ? 20.531 -17.031 -17.266 1 96.69 58 PRO B N 1
ATOM 3896 C CA . PRO B 1 58 ? 19.766 -17.859 -18.203 1 96.69 58 PRO B CA 1
ATOM 3897 C C . PRO B 1 58 ? 19.312 -19.172 -17.562 1 96.69 58 PRO B C 1
ATOM 3899 O O . PRO B 1 58 ? 18.281 -19.719 -17.969 1 96.69 58 PRO B O 1
ATOM 3902 N N . GLY B 1 59 ? 20.078 -19.688 -16.594 1 96.62 59 GLY B N 1
ATOM 3903 C CA . GLY B 1 59 ? 19.672 -20.891 -15.898 1 96.62 59 GLY B CA 1
ATOM 3904 C C . GLY B 1 59 ? 18.391 -20.688 -15.094 1 96.62 59 GLY B C 1
ATOM 3905 O O . GLY B 1 59 ? 17.516 -21.547 -15.102 1 96.62 59 GLY B O 1
ATOM 3906 N N . VAL B 1 60 ? 18.312 -19.547 -14.492 1 95.5 60 VAL B N 1
ATOM 3907 C CA . VAL B 1 60 ? 17.125 -19.219 -13.719 1 95.5 60 VAL B CA 1
ATOM 3908 C C . VAL B 1 60 ? 15.938 -19.031 -14.648 1 95.5 60 VAL B C 1
ATOM 3910 O O . VAL B 1 60 ? 14.797 -19.359 -14.297 1 95.5 60 VAL B O 1
ATOM 3913 N N . ALA B 1 61 ? 16.25 -18.641 -15.914 1 96.69 61 ALA B N 1
ATOM 3914 C CA . ALA B 1 61 ? 15.219 -18.422 -16.922 1 96.69 61 ALA B CA 1
ATOM 3915 C C . ALA B 1 61 ? 14.812 -19.734 -17.578 1 96.69 61 ALA B C 1
ATOM 3917 O O . ALA B 1 61 ? 13.883 -19.766 -18.391 1 96.69 61 ALA B O 1
ATOM 3918 N N . GLY B 1 62 ? 15.516 -20.812 -17.344 1 95.56 62 GLY B N 1
ATOM 3919 C CA . GLY B 1 62 ? 15.18 -22.125 -17.859 1 95.56 62 GLY B CA 1
ATOM 3920 C C . GLY B 1 62 ? 15.867 -22.438 -19.188 1 95.56 62 GLY B C 1
ATOM 3921 O O . GLY B 1 62 ? 15.453 -23.344 -19.906 1 95.56 62 GLY B O 1
ATOM 3922 N N . ALA B 1 63 ? 16.984 -21.688 -19.453 1 95.38 63 ALA B N 1
ATOM 3923 C CA . ALA B 1 63 ? 17.578 -21.812 -20.781 1 95.38 63 ALA B CA 1
ATOM 3924 C C . ALA B 1 63 ? 18.781 -22.766 -20.766 1 95.38 63 ALA B C 1
ATOM 3926 O O . ALA B 1 63 ? 19.344 -23.078 -21.812 1 95.38 63 ALA B O 1
ATOM 3927 N N . LEU B 1 64 ? 19.109 -23.312 -19.516 1 96.19 64 LEU B N 1
ATOM 3928 C CA . LEU B 1 64 ? 20.312 -24.141 -19.422 1 96.19 64 LEU B CA 1
ATOM 3929 C C . LEU B 1 64 ? 19.953 -25.578 -19.109 1 96.19 64 LEU B C 1
ATOM 3931 O O . LEU B 1 64 ? 18.906 -25.844 -18.5 1 96.19 64 LEU B O 1
ATOM 3935 N N . PRO B 1 65 ? 20.766 -26.578 -19.469 1 96.25 65 PRO B N 1
ATOM 3936 C CA . PRO B 1 65 ? 20.469 -28 -19.266 1 96.25 65 PRO B CA 1
ATOM 3937 C C . PRO B 1 65 ? 20.672 -28.438 -17.828 1 96.25 65 PRO B C 1
ATOM 3939 O O . PRO B 1 65 ? 21.281 -27.719 -17.031 1 96.25 65 PRO B O 1
ATOM 3942 N N . TYR B 1 66 ? 20.047 -29.547 -17.531 1 96.06 66 TYR B N 1
ATOM 3943 C CA . TYR B 1 66 ? 20.266 -30.25 -16.266 1 96.06 66 TYR B CA 1
ATOM 3944 C C . TYR B 1 66 ? 21 -31.562 -16.5 1 96.06 66 TYR B C 1
ATOM 3946 O O . TYR B 1 66 ? 20.656 -32.312 -17.406 1 96.06 66 TYR B O 1
ATOM 3954 N N . VAL B 1 67 ? 22.078 -31.797 -15.781 1 95.88 67 VAL B N 1
ATOM 3955 C CA . VAL B 1 67 ? 22.828 -33.062 -15.828 1 95.88 67 VAL B CA 1
ATOM 3956 C C . VAL B 1 67 ? 22.703 -33.781 -14.5 1 95.88 67 VAL B C 1
ATOM 3958 O O . VAL B 1 67 ? 22.922 -33.188 -13.438 1 95.88 67 VAL B O 1
ATOM 3961 N N . GLY B 1 68 ? 22.25 -35.031 -14.602 1 95.31 68 GLY B N 1
ATOM 3962 C CA . GLY B 1 68 ? 22.094 -35.844 -13.391 1 95.31 68 GLY B CA 1
ATOM 3963 C C . GLY B 1 68 ? 22.594 -37.25 -13.539 1 95.31 68 GLY B C 1
ATOM 3964 O O . GLY B 1 68 ? 22.75 -37.75 -14.656 1 95.31 68 GLY B O 1
ATOM 3965 N N . GLY B 1 69 ? 22.984 -37.844 -12.414 1 93.62 69 GLY B N 1
ATOM 3966 C CA . GLY B 1 69 ? 23.297 -39.25 -12.297 1 93.62 69 GLY B CA 1
ATOM 3967 C C . GLY B 1 69 ? 22.219 -40.062 -11.617 1 93.62 69 GLY B C 1
ATOM 3968 O O . GLY B 1 69 ? 21.578 -39.594 -10.68 1 93.62 69 GLY B O 1
ATOM 3969 N N . THR B 1 70 ? 22.031 -41.281 -12.273 1 93.31 70 THR B N 1
ATOM 3970 C CA . THR B 1 70 ? 21.016 -42.125 -11.672 1 93.31 70 THR B CA 1
ATOM 3971 C C . THR B 1 70 ? 21.547 -43.562 -11.5 1 93.31 70 THR B C 1
ATOM 3973 O O . THR B 1 70 ? 22.328 -44.031 -12.32 1 93.31 70 THR B O 1
ATOM 3976 N N . LEU B 1 71 ? 21.125 -44.188 -10.375 1 92.38 71 LEU B N 1
ATOM 3977 C CA . LEU B 1 71 ? 21.375 -45.594 -10.094 1 92.38 71 LEU B CA 1
ATOM 3978 C C . LEU B 1 71 ? 20.109 -46.281 -9.586 1 92.38 71 LEU B C 1
ATOM 3980 O O . LEU B 1 71 ? 19.5 -45.812 -8.625 1 92.38 71 LEU B O 1
ATOM 3984 N N . THR B 1 72 ? 19.75 -47.312 -10.391 1 92.19 72 THR B N 1
ATOM 3985 C CA . THR B 1 72 ? 18.578 -48.094 -10 1 92.19 72 THR B CA 1
ATOM 3986 C C . THR B 1 72 ? 18.938 -49.562 -9.875 1 92.19 72 THR B C 1
ATOM 3988 O O . THR B 1 72 ? 19.406 -50.188 -10.844 1 92.19 72 THR B O 1
ATOM 3991 N N . ASN B 1 73 ? 18.734 -50.094 -8.75 1 91.5 73 ASN B N 1
ATOM 3992 C CA . ASN B 1 73 ? 18.906 -51.531 -8.477 1 91.5 73 ASN B CA 1
ATOM 3993 C C . ASN B 1 73 ? 17.578 -52.188 -8.125 1 91.5 73 ASN B C 1
ATOM 3995 O O . ASN B 1 73 ? 16.984 -51.875 -7.09 1 91.5 73 ASN B O 1
ATOM 3999 N N . THR B 1 74 ? 17.188 -53.062 -9.008 1 90.38 74 THR B N 1
ATOM 4000 C CA . THR B 1 74 ? 15.914 -53.75 -8.789 1 90.38 74 THR B CA 1
ATOM 4001 C C . THR B 1 74 ? 16.125 -55.25 -8.641 1 90.38 74 THR B C 1
ATOM 4003 O O . THR B 1 74 ? 16.828 -55.875 -9.445 1 90.38 74 THR B O 1
ATOM 4006 N N . ASN B 1 75 ? 15.539 -55.875 -7.648 1 89.19 75 ASN B N 1
ATOM 4007 C CA . ASN B 1 75 ? 15.586 -57.281 -7.379 1 89.19 75 ASN B CA 1
ATOM 4008 C C . ASN B 1 75 ? 14.188 -57.875 -7.152 1 89.19 75 ASN B C 1
ATOM 4010 O O . ASN B 1 75 ? 13.32 -57.188 -6.598 1 89.19 75 ASN B O 1
ATOM 4014 N N . SER B 1 76 ? 14.039 -59.031 -7.758 1 87.94 76 SER B N 1
ATOM 4015 C CA . SER B 1 76 ? 12.742 -59.656 -7.543 1 87.94 76 SER B CA 1
ATOM 4016 C C . SER B 1 76 ? 12.891 -61.156 -7.336 1 87.94 76 SER B C 1
ATOM 4018 O O . SER B 1 76 ? 13.875 -61.75 -7.777 1 87.94 76 SER B O 1
ATOM 4020 N N . VAL B 1 77 ? 12.125 -61.75 -6.586 1 88.56 77 VAL B N 1
ATOM 4021 C CA . VAL B 1 77 ? 11.898 -63.188 -6.43 1 88.56 77 VAL B CA 1
ATOM 4022 C C . VAL B 1 77 ? 10.469 -63.531 -6.848 1 88.56 77 VAL B C 1
ATOM 4024 O O . VAL B 1 77 ? 9.508 -63.094 -6.219 1 88.56 77 VAL B O 1
ATOM 4027 N N . LEU B 1 78 ? 10.422 -64.188 -7.938 1 86.25 78 LEU B N 1
ATOM 4028 C CA . LEU B 1 78 ? 9.102 -64.438 -8.5 1 86.25 78 LEU B CA 1
ATOM 4029 C C . LEU B 1 78 ? 8.859 -65.938 -8.742 1 86.25 78 LEU B C 1
ATOM 4031 O O . LEU B 1 78 ? 9.797 -66.625 -9.039 1 86.25 78 LEU B O 1
ATOM 4035 N N . ASP B 1 79 ? 7.664 -66.25 -8.578 1 85.19 79 ASP B N 1
ATOM 4036 C CA . ASP B 1 79 ? 7.16 -67.562 -9.086 1 85.19 79 ASP B CA 1
ATOM 4037 C C . ASP B 1 79 ? 6.512 -67.375 -10.453 1 85.19 79 ASP B C 1
ATOM 4039 O O . ASP B 1 79 ? 5.754 -66.438 -10.672 1 85.19 79 ASP B O 1
ATOM 4043 N N . SER B 1 80 ? 7.066 -68.125 -11.375 1 77.31 80 SER B N 1
ATOM 4044 C CA . SER B 1 80 ? 6.52 -67.938 -12.719 1 77.31 80 SER B CA 1
ATOM 4045 C C . SER B 1 80 ? 6.102 -69.25 -13.344 1 77.31 80 SER B C 1
ATOM 4047 O O . SER B 1 80 ? 6.648 -70.312 -13 1 77.31 80 SER B O 1
ATOM 4049 N N . ARG B 1 81 ? 5.02 -69.188 -14.055 1 81 81 ARG B N 1
ATOM 4050 C CA . ARG B 1 81 ? 4.551 -70.25 -14.922 1 81 81 ARG B CA 1
ATOM 4051 C C . ARG B 1 81 ? 4.359 -69.812 -16.344 1 81 81 ARG B C 1
ATOM 4053 O O . ARG B 1 81 ? 3.742 -68.75 -16.578 1 81 81 ARG B O 1
ATOM 4060 N N . GLN B 1 82 ? 5.09 -70.5 -17.297 1 78.56 82 GLN B N 1
ATOM 4061 C CA . GLN B 1 82 ? 4.961 -70.062 -18.703 1 78.56 82 GLN B CA 1
ATOM 4062 C C . GLN B 1 82 ? 4.551 -71.25 -19.562 1 78.56 82 GLN B C 1
ATOM 4064 O O . GLN B 1 82 ? 5.055 -72.375 -19.391 1 78.56 82 GLN B O 1
ATOM 4069 N N . VAL B 1 83 ? 3.574 -71 -20.359 1 82.5 83 VAL B N 1
ATOM 4070 C CA . VAL B 1 83 ? 3.193 -71.938 -21.375 1 82.5 83 VAL B CA 1
ATOM 4071 C C . VAL B 1 83 ? 3.633 -71.5 -22.75 1 82.5 83 VAL B C 1
ATOM 4073 O O . VAL B 1 83 ? 3.197 -70.438 -23.219 1 82.5 83 VAL B O 1
ATOM 4076 N N . GLN B 1 84 ? 4.5 -72.062 -23.297 1 74.56 84 GLN B N 1
ATOM 4077 C CA . GLN B 1 84 ? 5.039 -71.688 -24.594 1 74.56 84 GLN B CA 1
ATOM 4078 C C . GLN B 1 84 ? 4.074 -72.062 -25.719 1 74.56 84 GLN B C 1
ATOM 4080 O O . GLN B 1 84 ? 3.119 -72.812 -25.516 1 74.56 84 GLN B O 1
ATOM 4085 N N . ALA B 1 85 ? 4.434 -71.375 -26.844 1 80.88 85 ALA B N 1
ATOM 4086 C CA . ALA B 1 85 ? 3.576 -71.562 -28.016 1 80.88 85 ALA B CA 1
ATOM 4087 C C . ALA B 1 85 ? 3.529 -73 -28.391 1 80.88 85 ALA B C 1
ATOM 4089 O O . ALA B 1 85 ? 2.516 -73.5 -28.906 1 80.88 85 ALA B O 1
ATOM 4090 N N . ASN B 1 86 ? 4.566 -73.75 -28.078 1 80.06 86 ASN B N 1
ATOM 4091 C CA . ASN B 1 86 ? 4.625 -75.188 -28.438 1 80.06 86 ASN B CA 1
ATOM 4092 C C . ASN B 1 86 ? 3.998 -76.062 -27.359 1 80.06 86 ASN B C 1
ATOM 4094 O O . ASN B 1 86 ? 4.023 -77.25 -27.469 1 80.06 86 ASN B O 1
ATOM 4098 N N . GLY B 1 87 ? 3.4 -75.5 -26.312 1 80.62 87 GLY B N 1
ATOM 4099 C CA . GLY B 1 87 ? 2.699 -76.188 -25.281 1 80.62 87 GLY B CA 1
ATOM 4100 C C . GLY B 1 87 ? 3.568 -76.5 -24.062 1 80.62 87 GLY B C 1
ATOM 4101 O O . GLY B 1 87 ? 3.074 -77 -23.047 1 80.62 87 GLY B O 1
ATOM 4102 N N . THR B 1 88 ? 4.91 -76.25 -24.234 1 78.31 88 THR B N 1
ATOM 4103 C CA . THR B 1 88 ? 5.82 -76.562 -23.125 1 78.31 88 THR B CA 1
ATOM 4104 C C . THR B 1 88 ? 5.551 -75.625 -21.953 1 78.31 88 THR B C 1
ATOM 4106 O O . THR B 1 88 ? 5.422 -74.438 -22.141 1 78.31 88 THR B O 1
ATOM 4109 N N . VAL B 1 89 ? 5.262 -76.312 -20.781 1 82.5 89 VAL B N 1
ATOM 4110 C CA . VAL B 1 89 ? 5.02 -75.562 -19.562 1 82.5 89 VAL B CA 1
ATOM 4111 C C . VAL B 1 89 ? 6.309 -75.438 -18.75 1 82.5 89 VAL B C 1
ATOM 4113 O O . VAL B 1 89 ? 6.938 -76.5 -18.438 1 82.5 89 VAL B O 1
ATOM 4116 N N . THR B 1 90 ? 6.879 -74.375 -18.609 1 77.88 90 THR B N 1
ATOM 4117 C CA . THR B 1 90 ? 8.031 -74.125 -17.75 1 77.88 90 THR B CA 1
ATOM 4118 C C . THR B 1 90 ? 7.625 -73.375 -16.469 1 77.88 90 THR B C 1
ATOM 4120 O O . THR B 1 90 ? 6.977 -72.312 -16.531 1 77.88 90 THR B O 1
ATOM 4123 N N . GLU B 1 91 ? 7.793 -74.062 -15.312 1 81.19 91 GLU B N 1
ATOM 4124 C CA . GLU B 1 91 ? 7.492 -73.438 -14.016 1 81.19 91 GLU B CA 1
ATOM 4125 C C . GLU B 1 91 ? 8.758 -73.25 -13.188 1 81.19 91 GLU B C 1
ATOM 4127 O O . GLU B 1 91 ? 9.648 -74.125 -13.195 1 81.19 91 GLU B O 1
ATOM 4132 N N . ARG B 1 92 ? 9 -72.188 -12.789 1 78.06 92 ARG B N 1
ATOM 4133 C CA . ARG B 1 92 ? 10.125 -71.875 -11.891 1 78.06 92 ARG B CA 1
ATOM 4134 C C . ARG B 1 92 ? 9.648 -71.25 -10.609 1 78.06 92 ARG B C 1
ATOM 4136 O O . ARG B 1 92 ? 8.82 -70.312 -10.648 1 78.06 92 ARG B O 1
ATOM 4143 N N . ALA B 1 93 ? 10.039 -71.812 -9.445 1 82.19 93 ALA B N 1
ATOM 4144 C CA . ALA B 1 93 ? 9.727 -71.25 -8.141 1 82.19 93 ALA B CA 1
ATOM 4145 C C . ALA B 1 93 ? 10.922 -70.5 -7.578 1 82.19 93 ALA B C 1
ATOM 4147 O O . ALA B 1 93 ? 12.055 -71 -7.633 1 82.19 93 ALA B O 1
ATOM 4148 N N . GLY B 1 94 ? 10.68 -69.312 -7.031 1 84.31 94 GLY B N 1
ATOM 4149 C CA . GLY B 1 94 ? 11.703 -68.562 -6.348 1 84.31 94 GLY B CA 1
ATOM 4150 C C . GLY B 1 94 ? 12.758 -68 -7.285 1 84.31 94 GLY B C 1
ATOM 4151 O O . GLY B 1 94 ? 13.938 -67.938 -6.926 1 84.31 94 GLY B O 1
ATOM 4152 N N . ALA B 1 95 ? 12.383 -67.75 -8.562 1 83.56 95 ALA B N 1
ATOM 4153 C CA . ALA B 1 95 ? 13.344 -67.25 -9.531 1 83.56 95 ALA B CA 1
ATOM 4154 C C . ALA B 1 95 ? 13.844 -65.875 -9.125 1 83.56 95 ALA B C 1
ATOM 4156 O O . ALA B 1 95 ? 13.039 -64.938 -8.852 1 83.56 95 ALA B O 1
ATOM 4157 N N . ARG B 1 96 ? 15.078 -65.812 -8.922 1 87.44 96 ARG B N 1
ATOM 4158 C CA . ARG B 1 96 ? 15.695 -64.5 -8.57 1 87.44 96 ARG B CA 1
ATOM 4159 C C . ARG B 1 96 ? 16.109 -63.75 -9.812 1 87.44 96 ARG B C 1
ATOM 4161 O O . ARG B 1 96 ? 16.781 -64.312 -10.695 1 87.44 96 ARG B O 1
ATOM 4168 N N . ASN B 1 97 ? 15.594 -62.594 -9.953 1 87.81 97 ASN B N 1
ATOM 4169 C CA . ASN B 1 97 ? 15.969 -61.656 -11.023 1 87.81 97 ASN B CA 1
ATOM 4170 C C . ASN B 1 97 ? 16.625 -60.406 -10.461 1 87.81 97 ASN B C 1
ATOM 4172 O O . ASN B 1 97 ? 16.219 -59.906 -9.414 1 87.81 97 ASN B O 1
ATOM 4176 N N . THR B 1 98 ? 17.766 -60.031 -11.039 1 89.06 98 THR B N 1
ATOM 4177 C CA . THR B 1 98 ? 18.422 -58.781 -10.664 1 89.06 98 THR B CA 1
ATOM 4178 C C . THR B 1 98 ? 18.484 -57.844 -11.859 1 89.06 98 THR B C 1
ATOM 4180 O O . THR B 1 98 ? 18.5 -58.281 -13.016 1 89.06 98 THR B O 1
ATOM 4183 N N . GLY B 1 99 ? 18.328 -56.594 -11.625 1 90.44 99 GLY B N 1
ATOM 4184 C CA . GLY B 1 99 ? 18.516 -55.562 -12.609 1 90.44 99 GLY B CA 1
ATOM 4185 C C . GLY B 1 99 ? 19.219 -54.312 -12.055 1 90.44 99 GLY B C 1
ATOM 4186 O O . GLY B 1 99 ? 18.766 -53.719 -11.078 1 90.44 99 GLY B O 1
ATOM 4187 N N . LEU B 1 100 ? 20.453 -54.094 -12.625 1 90.25 100 LEU B N 1
ATOM 4188 C CA . LEU B 1 100 ? 21.219 -52.906 -12.258 1 90.25 100 LEU B CA 1
ATOM 4189 C C . LEU B 1 100 ? 21.359 -51.969 -13.445 1 90.25 100 LEU B C 1
ATOM 4191 O O . LEU B 1 100 ? 21.844 -52.344 -14.508 1 90.25 100 LEU B O 1
ATOM 4195 N N . ASN B 1 101 ? 20.875 -50.812 -13.18 1 92.94 101 ASN B N 1
ATOM 4196 C CA . ASN B 1 101 ? 21 -49.75 -14.18 1 92.94 101 ASN B CA 1
ATOM 4197 C C . ASN B 1 101 ? 21.609 -48.5 -13.594 1 92.94 101 ASN B C 1
ATOM 4199 O O . ASN B 1 101 ? 21.172 -48.031 -12.539 1 92.94 101 ASN B O 1
ATOM 4203 N N . TYR B 1 102 ? 22.719 -47.938 -14.102 1 93.12 102 TYR B N 1
ATOM 4204 C CA . TYR B 1 102 ? 23.266 -46.656 -13.688 1 93.12 102 TYR B CA 1
ATOM 4205 C C . TYR B 1 102 ? 23.797 -45.875 -14.883 1 93.12 102 TYR B C 1
ATOM 4207 O O . TYR B 1 102 ? 24.125 -46.469 -15.922 1 93.12 102 TYR B O 1
ATOM 4215 N N . GLY B 1 103 ? 23.859 -44.594 -14.773 1 94.38 103 GLY B N 1
ATOM 4216 C CA . GLY B 1 103 ? 24.312 -43.781 -15.883 1 94.38 103 GLY B CA 1
ATOM 4217 C C . GLY B 1 103 ? 24.172 -42.281 -15.602 1 94.38 103 GLY B C 1
ATOM 4218 O O . GLY B 1 103 ? 23.906 -41.875 -14.469 1 94.38 103 GLY B O 1
ATOM 4219 N N . ILE B 1 104 ? 24.688 -41.5 -16.609 1 94.81 104 ILE B N 1
ATOM 4220 C CA . ILE B 1 104 ? 24.594 -40.031 -16.594 1 94.81 104 ILE B CA 1
ATOM 4221 C C . ILE B 1 104 ? 23.656 -39.594 -17.719 1 94.81 104 ILE B C 1
ATOM 4223 O O . ILE B 1 104 ? 23.672 -40.156 -18.812 1 94.81 104 ILE B O 1
ATOM 4227 N N . GLY B 1 105 ? 22.812 -38.656 -17.312 1 94.69 105 GLY B N 1
ATOM 4228 C CA . GLY B 1 105 ? 21.875 -38.156 -18.297 1 94.69 105 GLY B CA 1
ATOM 4229 C C . GLY B 1 105 ? 21.828 -36.625 -18.328 1 94.69 105 GLY B C 1
ATOM 4230 O O . GLY B 1 105 ? 22.078 -35.969 -17.328 1 94.69 105 GLY B O 1
ATOM 4231 N N . LEU B 1 106 ? 21.609 -36 -19.516 1 95.62 106 LEU B N 1
ATOM 4232 C CA . LEU B 1 106 ? 21.422 -34.594 -19.75 1 95.62 106 LEU B CA 1
ATOM 4233 C C . LEU B 1 106 ? 20.047 -34.312 -20.328 1 95.62 106 LEU B C 1
ATOM 4235 O O . LEU B 1 106 ? 19.609 -34.969 -21.266 1 95.62 106 LEU B O 1
ATOM 4239 N N . ASN B 1 107 ? 19.375 -33.469 -19.656 1 95.88 107 ASN B N 1
ATOM 4240 C CA . ASN B 1 107 ? 18.094 -33 -20.141 1 95.88 107 ASN B CA 1
ATOM 4241 C C . ASN B 1 107 ? 18.141 -31.484 -20.406 1 95.88 107 ASN B C 1
ATOM 4243 O O . ASN B 1 107 ? 18.531 -30.703 -19.547 1 95.88 107 ASN B O 1
ATOM 4247 N N . TRP B 1 108 ? 17.734 -31.094 -21.641 1 96.31 108 TRP B N 1
ATOM 4248 C CA . TRP B 1 108 ? 17.844 -29.688 -22.031 1 96.31 108 TRP B CA 1
ATOM 4249 C C . TRP B 1 108 ? 16.594 -29.25 -22.797 1 96.31 108 TRP B C 1
ATOM 4251 O O . TRP B 1 108 ? 16.297 -29.797 -23.859 1 96.31 108 TRP B O 1
ATOM 4261 N N . THR B 1 109 ? 15.891 -28.266 -22.219 1 97.25 109 THR B N 1
ATOM 4262 C CA . THR B 1 109 ? 14.836 -27.625 -23 1 97.25 109 THR B CA 1
ATOM 4263 C C . THR B 1 109 ? 15.43 -26.562 -23.938 1 97.25 109 THR B C 1
ATOM 4265 O O . THR B 1 109 ? 15.82 -25.484 -23.484 1 97.25 109 THR B O 1
ATOM 4268 N N . ILE B 1 110 ? 15.391 -26.828 -25.172 1 95.62 110 ILE B N 1
ATOM 4269 C CA . ILE B 1 110 ? 16.078 -25.938 -26.094 1 95.62 110 ILE B CA 1
ATOM 4270 C C . ILE B 1 110 ? 15.102 -24.875 -26.609 1 95.62 110 ILE B C 1
ATOM 4272 O O . ILE B 1 110 ? 15.523 -23.844 -27.141 1 95.62 110 ILE B O 1
ATOM 4276 N N . PHE B 1 111 ? 13.812 -25.188 -26.516 1 96.56 111 PHE B N 1
ATOM 4277 C CA . PHE B 1 111 ? 12.781 -24.266 -26.953 1 96.56 111 PHE B CA 1
ATOM 4278 C C . PHE B 1 111 ? 11.516 -24.438 -26.109 1 96.56 111 PHE B C 1
ATOM 4280 O O . PHE B 1 111 ? 11.031 -25.562 -25.922 1 96.56 111 PHE B O 1
ATOM 4287 N N . ASP B 1 112 ? 11.008 -23.328 -25.562 1 96.75 112 ASP B N 1
ATOM 4288 C CA . ASP B 1 112 ? 9.805 -23.391 -24.75 1 96.75 112 ASP B CA 1
ATOM 4289 C C . ASP B 1 112 ? 8.82 -22.281 -25.125 1 96.75 112 ASP B C 1
ATOM 4291 O O . ASP B 1 112 ? 8.266 -21.609 -24.266 1 96.75 112 ASP B O 1
ATOM 4295 N N . GLY B 1 113 ? 8.648 -22.078 -26.453 1 96.81 113 GLY B N 1
ATOM 4296 C CA . GLY B 1 113 ? 7.723 -21.078 -26.953 1 96.81 113 GLY B CA 1
ATOM 4297 C C . GLY B 1 113 ? 8.188 -19.656 -26.703 1 96.81 113 GLY B C 1
ATOM 4298 O O . GLY B 1 113 ? 7.375 -18.766 -26.438 1 96.81 113 GLY B O 1
ATOM 4299 N N . PHE B 1 114 ? 9.461 -19.438 -26.594 1 97.06 114 PHE B N 1
ATOM 4300 C CA . PHE B 1 114 ? 10.109 -18.141 -26.375 1 97.06 114 PHE B CA 1
ATOM 4301 C C . PHE B 1 114 ? 9.953 -17.703 -24.922 1 97.06 114 PHE B C 1
ATOM 4303 O O . PHE B 1 114 ? 10.203 -16.531 -24.594 1 97.06 114 PHE B O 1
ATOM 4310 N N . GLY B 1 115 ? 9.43 -18.609 -24.016 1 97.75 115 GLY B N 1
ATOM 4311 C CA . GLY B 1 115 ? 9.25 -18.297 -22.609 1 97.75 115 GLY B CA 1
ATOM 4312 C C . GLY B 1 115 ? 10.555 -18 -21.906 1 97.75 115 GLY B C 1
ATOM 4313 O O . GLY B 1 115 ? 10.625 -17.094 -21.062 1 97.75 115 GLY B O 1
ATOM 4314 N N . MET B 1 116 ? 11.516 -18.734 -22.234 1 97.5 116 MET B N 1
ATOM 4315 C CA . MET B 1 116 ? 12.805 -18.562 -21.562 1 97.5 116 MET B CA 1
ATOM 4316 C C . MET B 1 116 ? 13.367 -17.172 -21.828 1 97.5 116 MET B C 1
ATOM 4318 O O . MET B 1 116 ? 13.977 -16.562 -20.953 1 97.5 116 MET B O 1
ATOM 4322 N N . PHE B 1 117 ? 13.164 -16.609 -23.047 1 97.88 117 PHE B N 1
ATOM 4323 C CA . PHE B 1 117 ? 13.641 -15.266 -23.359 1 97.88 117 PHE B CA 1
ATOM 4324 C C . PHE B 1 117 ? 12.828 -14.211 -22.625 1 97.88 117 PHE B C 1
ATOM 4326 O O . PHE B 1 117 ? 13.383 -13.242 -22.109 1 97.88 117 PHE B O 1
ATOM 4333 N N . ALA B 1 118 ? 11.508 -14.445 -22.578 1 98.25 118 ALA B N 1
ATOM 4334 C CA . ALA B 1 118 ? 10.641 -13.523 -21.844 1 98.25 118 ALA B CA 1
ATOM 4335 C C . ALA B 1 118 ? 10.977 -13.523 -20.359 1 98.25 118 ALA B C 1
ATOM 4337 O O . ALA B 1 118 ? 11.031 -12.461 -19.734 1 98.25 118 ALA B O 1
ATOM 4338 N N . ARG B 1 119 ? 11.219 -14.625 -19.781 1 98.5 119 ARG B N 1
ATOM 4339 C CA . ARG B 1 119 ? 11.57 -14.727 -18.375 1 98.5 119 ARG B CA 1
ATOM 4340 C C . ARG B 1 119 ? 12.906 -14.039 -18.094 1 98.5 119 ARG B C 1
ATOM 4342 O O . ARG B 1 119 ? 13.062 -13.359 -17.078 1 98.5 119 ARG B O 1
ATOM 4349 N N . TYR B 1 120 ? 13.859 -14.336 -19.031 1 98.44 120 TYR B N 1
ATOM 4350 C CA . TYR B 1 120 ? 15.148 -13.672 -18.859 1 98.44 120 TYR B CA 1
ATOM 4351 C C . TYR B 1 120 ? 14.992 -12.156 -18.891 1 98.44 120 TYR B C 1
ATOM 4353 O O . TYR B 1 120 ? 15.57 -11.461 -18.062 1 98.44 120 TYR B O 1
ATOM 4361 N N . ASP B 1 121 ? 14.234 -11.672 -19.812 1 98.56 121 ASP B N 1
ATOM 4362 C CA . ASP B 1 121 ? 13.953 -10.242 -19.891 1 98.56 121 ASP B CA 1
ATOM 4363 C C . ASP B 1 121 ? 13.258 -9.75 -18.625 1 98.56 121 ASP B C 1
ATOM 4365 O O . ASP B 1 121 ? 13.523 -8.641 -18.156 1 98.56 121 ASP B O 1
ATOM 4369 N N . GLN B 1 122 ? 12.305 -10.547 -18.109 1 98.5 122 GLN B N 1
ATOM 4370 C CA . GLN B 1 122 ? 11.617 -10.211 -16.859 1 98.5 122 GLN B CA 1
ATOM 4371 C C . GLN B 1 122 ? 12.609 -10.07 -15.703 1 98.5 122 GLN B C 1
ATOM 4373 O O . GLN B 1 122 ? 12.5 -9.148 -14.898 1 98.5 122 GLN B O 1
ATOM 4378 N N . LEU B 1 123 ? 13.539 -10.984 -15.617 1 98.62 123 LEU B N 1
ATOM 4379 C CA . LEU B 1 123 ? 14.547 -10.938 -14.562 1 98.62 123 LEU B CA 1
ATOM 4380 C C . LEU B 1 123 ? 15.375 -9.656 -14.656 1 98.62 123 LEU B C 1
ATOM 4382 O O . LEU B 1 123 ? 15.68 -9.039 -13.633 1 98.62 123 LEU B O 1
ATOM 4386 N N . LYS B 1 124 ? 15.727 -9.234 -15.859 1 98.62 124 LYS B N 1
ATOM 4387 C CA . LYS B 1 124 ? 16.469 -7.992 -16.062 1 98.62 124 LYS B CA 1
ATOM 4388 C C . LYS B 1 124 ? 15.648 -6.793 -15.578 1 98.62 124 LYS B C 1
ATOM 4390 O O . LYS B 1 124 ? 16.188 -5.891 -14.93 1 98.62 124 LYS B O 1
ATOM 4395 N N . GLU B 1 125 ? 14.359 -6.832 -15.953 1 98.56 125 GLU B N 1
ATOM 4396 C CA . GLU B 1 125 ? 13.492 -5.742 -15.516 1 98.56 125 GLU B CA 1
ATOM 4397 C C . GLU B 1 125 ? 13.367 -5.715 -13.992 1 98.56 125 GLU B C 1
ATOM 4399 O O . GLU B 1 125 ? 13.289 -4.645 -13.391 1 98.56 125 GLU B O 1
ATOM 4404 N N . LEU B 1 126 ? 13.32 -6.844 -13.352 1 98.44 126 LEU B N 1
ATOM 4405 C CA . LEU B 1 126 ? 13.219 -6.922 -11.898 1 98.44 126 LEU B CA 1
ATOM 4406 C C . LEU B 1 126 ? 14.484 -6.383 -11.242 1 98.44 126 LEU B C 1
ATOM 4408 O O . LEU B 1 126 ? 14.422 -5.793 -10.156 1 98.44 126 LEU B O 1
ATOM 4412 N N . GLU B 1 127 ? 15.625 -6.598 -11.914 1 98.56 127 GLU B N 1
ATOM 4413 C CA . GLU B 1 127 ? 16.859 -5.98 -11.43 1 98.56 127 GLU B CA 1
ATOM 4414 C C . GLU B 1 127 ? 16.766 -4.457 -11.492 1 98.56 127 GLU B C 1
ATOM 4416 O O . GLU B 1 127 ? 17.125 -3.77 -10.531 1 98.56 127 GLU B O 1
ATOM 4421 N N . ARG B 1 128 ? 16.297 -3.938 -12.57 1 98.44 128 ARG B N 1
ATOM 4422 C CA . ARG B 1 128 ? 16.109 -2.496 -12.719 1 98.44 128 ARG B CA 1
ATOM 4423 C C . ARG B 1 128 ? 15.133 -1.953 -11.688 1 98.44 128 ARG B C 1
ATOM 4425 O O . ARG B 1 128 ? 15.312 -0.848 -11.172 1 98.44 128 ARG B O 1
ATOM 4432 N N . LEU B 1 129 ? 14.031 -2.707 -11.453 1 98.31 129 LEU B N 1
ATOM 4433 C CA . LEU B 1 129 ? 13.07 -2.342 -10.414 1 98.31 129 LEU B CA 1
ATOM 4434 C C . LEU B 1 129 ? 13.758 -2.225 -9.062 1 98.31 129 LEU B C 1
ATOM 4436 O O . LEU B 1 129 ? 13.477 -1.303 -8.297 1 98.31 129 LEU B O 1
ATOM 4440 N N . GLY B 1 130 ? 14.648 -3.164 -8.805 1 98.31 130 GLY B N 1
ATOM 4441 C CA . GLY B 1 130 ? 15.422 -3.109 -7.574 1 98.31 130 GLY B CA 1
ATOM 4442 C C . GLY B 1 130 ? 16.266 -1.854 -7.453 1 98.31 130 GLY B C 1
ATOM 4443 O O . GLY B 1 130 ? 16.375 -1.28 -6.367 1 98.31 130 GLY B O 1
ATOM 4444 N N . GLU B 1 131 ? 16.859 -1.421 -8.555 1 98.25 131 GLU B N 1
ATOM 4445 C CA . GLU B 1 131 ? 17.656 -0.199 -8.57 1 98.25 131 GLU B CA 1
ATOM 4446 C C . GLU B 1 131 ? 16.812 1.019 -8.211 1 98.25 131 GLU B C 1
ATOM 4448 O O . GLU B 1 131 ? 17.234 1.862 -7.414 1 98.25 131 GLU B O 1
ATOM 4453 N N . GLU B 1 132 ? 15.609 1.066 -8.836 1 97.81 132 GLU B N 1
ATOM 4454 C CA . GLU B 1 132 ? 14.711 2.184 -8.539 1 97.81 132 GLU B CA 1
ATOM 4455 C C . GLU B 1 132 ? 14.25 2.148 -7.086 1 97.81 132 GLU B C 1
ATOM 4457 O O . GLU B 1 132 ? 14.148 3.191 -6.438 1 97.81 132 GLU B O 1
ATOM 4462 N N . ASN B 1 133 ? 13.969 1.015 -6.539 1 97.88 133 ASN B N 1
ATOM 4463 C CA . ASN B 1 133 ? 13.555 0.876 -5.148 1 97.88 133 ASN B CA 1
ATOM 4464 C C . ASN B 1 133 ? 14.648 1.317 -4.188 1 97.88 133 ASN B C 1
ATOM 4466 O O . ASN B 1 133 ? 14.367 1.897 -3.139 1 97.88 133 ASN B O 1
ATOM 4470 N N . LEU B 1 134 ? 15.883 0.987 -4.562 1 97.69 134 LEU B N 1
ATOM 4471 C CA . LEU B 1 134 ? 17 1.459 -3.754 1 97.69 134 LEU B CA 1
ATOM 4472 C C . LEU B 1 134 ? 17.062 2.982 -3.758 1 97.69 134 LEU B C 1
ATOM 4474 O O . LEU B 1 134 ? 17.297 3.6 -2.717 1 97.69 134 LEU B O 1
ATOM 4478 N N . GLN B 1 135 ? 16.875 3.602 -4.902 1 96.94 135 GLN B N 1
ATOM 4479 C CA . GLN B 1 135 ? 16.875 5.059 -4.996 1 96.94 135 GLN B CA 1
ATOM 4480 C C . GLN B 1 135 ? 15.766 5.672 -4.152 1 96.94 135 GLN B C 1
ATOM 4482 O O . GLN B 1 135 ? 15.953 6.723 -3.537 1 96.94 135 GLN B O 1
ATOM 4487 N N . VAL B 1 136 ? 14.555 5.047 -4.148 1 96.88 136 VAL B N 1
ATOM 4488 C CA . VAL B 1 136 ? 13.453 5.508 -3.305 1 96.88 136 VAL B CA 1
ATOM 4489 C C . VAL B 1 136 ? 13.883 5.492 -1.839 1 96.88 136 VAL B C 1
ATOM 4491 O O . VAL B 1 136 ? 13.664 6.461 -1.11 1 96.88 136 VAL B O 1
ATOM 4494 N N . ALA B 1 137 ? 14.523 4.422 -1.475 1 97.12 137 ALA B N 1
ATOM 4495 C CA . ALA B 1 137 ? 14.961 4.273 -0.09 1 97.12 137 ALA B CA 1
ATOM 4496 C C . ALA B 1 137 ? 15.992 5.328 0.276 1 97.12 137 ALA B C 1
ATOM 4498 O O . ALA B 1 137 ? 15.914 5.941 1.343 1 97.12 137 ALA B O 1
ATOM 4499 N N . VAL B 1 138 ? 16.938 5.527 -0.606 1 97.19 138 VAL B N 1
ATOM 4500 C CA . VAL B 1 138 ? 17.984 6.516 -0.372 1 97.19 138 VAL B CA 1
ATOM 4501 C C . VAL B 1 138 ? 17.375 7.902 -0.209 1 97.19 138 VAL B C 1
ATOM 4503 O O . VAL B 1 138 ? 17.641 8.602 0.768 1 97.19 138 VAL B O 1
ATOM 4506 N N . MET B 1 139 ? 16.516 8.273 -1.083 1 96.38 139 MET B N 1
ATOM 4507 C CA . MET B 1 139 ? 15.906 9.602 -1.065 1 96.38 139 MET B CA 1
ATOM 4508 C C . MET B 1 139 ? 15.062 9.797 0.19 1 96.38 139 MET B C 1
ATOM 4510 O O . MET B 1 139 ? 15.094 10.867 0.803 1 96.38 139 MET B O 1
ATOM 4514 N N . GLU B 1 140 ? 14.289 8.789 0.553 1 96.31 140 GLU B N 1
ATOM 4515 C CA . GLU B 1 140 ? 13.438 8.867 1.74 1 96.31 140 GLU B CA 1
ATOM 4516 C C . GLU B 1 140 ? 14.273 9.055 3.002 1 96.31 140 GLU B C 1
ATOM 4518 O O . GLU B 1 140 ? 13.938 9.875 3.859 1 96.31 140 GLU B O 1
ATOM 4523 N N . ASN B 1 141 ? 15.352 8.312 3.088 1 97.31 141 ASN B N 1
ATOM 4524 C CA . ASN B 1 141 ? 16.188 8.398 4.285 1 97.31 141 ASN B CA 1
ATOM 4525 C C . ASN B 1 141 ? 16.984 9.703 4.316 1 97.31 141 ASN B C 1
ATOM 4527 O O . ASN B 1 141 ? 17.156 10.297 5.379 1 97.31 141 ASN B O 1
ATOM 4531 N N . VAL B 1 142 ? 17.484 10.156 3.17 1 97.25 142 VAL B N 1
ATOM 4532 C CA . VAL B 1 142 ? 18.188 11.438 3.1 1 97.25 142 VAL B CA 1
ATOM 4533 C C . VAL B 1 142 ? 17.25 12.57 3.492 1 97.25 142 VAL B C 1
ATOM 4535 O O . VAL B 1 142 ? 17.641 13.484 4.227 1 97.25 142 VAL B O 1
ATOM 4538 N N . ALA B 1 143 ? 16.031 12.523 2.967 1 97.31 143 ALA B N 1
ATOM 4539 C CA . ALA B 1 143 ? 15.039 13.539 3.328 1 97.31 143 ALA B CA 1
ATOM 4540 C C . ALA B 1 143 ? 14.789 13.547 4.832 1 97.31 143 ALA B C 1
ATOM 4542 O O . ALA B 1 143 ? 14.742 14.609 5.457 1 97.31 143 ALA B O 1
ATOM 4543 N N . GLU B 1 144 ? 14.68 12.391 5.426 1 97.69 144 GLU B N 1
ATOM 4544 C CA . GLU B 1 144 ? 14.398 12.281 6.855 1 97.69 144 GLU B CA 1
ATOM 4545 C C . GLU B 1 144 ? 15.555 12.805 7.691 1 97.69 144 GLU B C 1
ATOM 4547 O O . GLU B 1 144 ? 15.352 13.523 8.664 1 97.69 144 GLU B O 1
ATOM 4552 N N . VAL B 1 145 ? 16.703 12.484 7.258 1 98 145 VAL B N 1
ATOM 4553 C CA . VAL B 1 145 ? 17.891 12.953 7.961 1 98 145 VAL B CA 1
ATOM 4554 C C . VAL B 1 145 ? 18 14.469 7.836 1 98 145 VAL B C 1
ATOM 4556 O O . VAL B 1 145 ? 18.297 15.164 8.812 1 98 145 VAL B O 1
ATOM 4559 N N . THR B 1 146 ? 17.781 14.984 6.68 1 97.69 146 THR B N 1
ATOM 4560 C CA . THR B 1 146 ? 17.859 16.422 6.449 1 97.69 146 THR B CA 1
ATOM 4561 C C . THR B 1 146 ? 16.844 17.156 7.312 1 97.69 146 THR B C 1
ATOM 4563 O O . THR B 1 146 ? 17.172 18.141 7.973 1 97.69 146 THR B O 1
ATOM 4566 N N . LYS B 1 147 ? 15.586 16.656 7.32 1 98 147 LYS B N 1
ATOM 4567 C CA . LYS B 1 147 ? 14.539 17.266 8.133 1 98 147 LYS B CA 1
ATOM 4568 C C . LYS B 1 147 ? 14.891 17.219 9.617 1 98 147 LYS B C 1
ATOM 4570 O O . LYS B 1 147 ? 14.75 18.203 10.336 1 98 147 LYS B O 1
ATOM 4575 N N . THR B 1 148 ? 15.383 16.094 10.031 1 98.38 148 THR B N 1
ATOM 4576 C CA . THR B 1 148 ? 15.734 15.93 11.438 1 98.38 148 THR B CA 1
ATOM 4577 C C . THR B 1 148 ? 16.922 16.812 11.805 1 98.38 148 THR B C 1
ATOM 4579 O O . THR B 1 148 ? 16.969 17.391 12.891 1 98.38 148 THR B O 1
ATOM 4582 N N . TYR B 1 149 ? 17.906 16.938 10.938 1 98 149 TYR B N 1
ATOM 4583 C CA . TYR B 1 149 ? 19.062 17.797 11.156 1 98 149 TYR B CA 1
ATOM 4584 C C . TYR B 1 149 ? 18.641 19.25 11.367 1 98 149 TYR B C 1
ATOM 4586 O O . TYR B 1 149 ? 19.047 19.875 12.336 1 98 149 TYR B O 1
ATOM 4594 N N . TYR B 1 150 ? 17.797 19.703 10.555 1 98.25 150 TYR B N 1
ATOM 4595 C CA . TYR B 1 150 ? 17.406 21.094 10.672 1 98.25 150 TYR B CA 1
ATOM 4596 C C . TYR B 1 150 ? 16.422 21.297 11.82 1 98.25 150 TYR B C 1
ATOM 4598 O O . TYR B 1 150 ? 16.312 22.391 12.367 1 98.25 150 TYR B O 1
ATOM 4606 N N . TYR B 1 151 ? 15.641 20.234 12.141 1 97.88 151 TYR B N 1
ATOM 4607 C CA . TYR B 1 151 ? 14.852 20.297 13.375 1 97.88 151 TYR B CA 1
ATOM 4608 C C . TYR B 1 151 ? 15.75 20.516 14.586 1 97.88 151 TYR B C 1
ATOM 4610 O O . TYR B 1 151 ? 15.406 21.266 15.492 1 97.88 151 TYR B O 1
ATOM 4618 N N . LEU B 1 152 ? 16.875 19.875 14.508 1 97.81 152 LEU B N 1
ATOM 4619 C CA . LEU B 1 152 ? 17.875 20.047 15.57 1 97.81 152 LEU B CA 1
ATOM 4620 C C . LEU B 1 152 ? 18.422 21.469 15.578 1 97.81 152 LEU B C 1
ATOM 4622 O O . LEU B 1 152 ? 18.625 22.047 16.656 1 97.81 152 LEU B O 1
ATOM 4626 N N . VAL B 1 153 ? 18.688 21.984 14.414 1 97.31 153 VAL B N 1
ATOM 4627 C CA . VAL B 1 153 ? 19.172 23.359 14.32 1 97.31 153 VAL B CA 1
ATOM 4628 C C . VAL B 1 153 ? 18.156 24.312 14.93 1 97.31 153 VAL B C 1
ATOM 4630 O O . VAL B 1 153 ? 18.516 25.203 15.711 1 97.31 153 VAL B O 1
ATOM 4633 N N . GLN B 1 154 ? 16.906 24.078 14.555 1 97.5 154 GLN B N 1
ATOM 4634 C CA . GLN B 1 154 ? 15.828 24.906 15.109 1 97.5 154 GLN B CA 1
ATOM 4635 C C . GLN B 1 154 ? 15.789 24.797 16.641 1 97.5 154 GLN B C 1
ATOM 4637 O O . GLN B 1 154 ? 15.633 25.797 17.328 1 97.5 154 GLN B O 1
ATOM 4642 N N . GLN B 1 155 ? 15.93 23.641 17.156 1 97.06 155 GLN B N 1
ATOM 4643 C CA . GLN B 1 155 ? 15.898 23.438 18.594 1 97.06 155 GLN B CA 1
ATOM 4644 C C . GLN B 1 155 ? 17.109 24.078 19.281 1 97.06 155 GLN B C 1
ATOM 4646 O O . GLN B 1 155 ? 17 24.578 20.406 1 97.06 155 GLN B O 1
ATOM 4651 N N . GLN B 1 156 ? 18.234 24.047 18.625 1 95.75 156 GLN B N 1
ATOM 4652 C CA . GLN B 1 156 ? 19.438 24.703 19.125 1 95.75 156 GLN B CA 1
ATOM 4653 C C . GLN B 1 156 ? 19.219 26.203 19.25 1 95.75 156 GLN B C 1
ATOM 4655 O O . GLN B 1 156 ? 19.641 26.812 20.234 1 95.75 156 GLN B O 1
ATOM 4660 N N . GLN B 1 157 ? 18.562 26.766 18.281 1 94.12 157 GLN B N 1
ATOM 4661 C CA . GLN B 1 157 ? 18.234 28.188 18.328 1 94.12 157 GLN B CA 1
ATOM 4662 C C . GLN B 1 157 ? 17.266 28.5 19.469 1 94.12 157 GLN B C 1
ATOM 4664 O O . GLN B 1 157 ? 17.438 29.5 20.172 1 94.12 157 GLN B O 1
ATOM 4669 N N . GLN B 1 158 ? 16.281 27.625 19.625 1 95.19 158 GLN B N 1
ATOM 4670 C CA . GLN B 1 158 ? 15.328 27.797 20.719 1 95.19 158 GLN B CA 1
ATOM 4671 C C . GLN B 1 158 ? 16 27.656 22.078 1 95.19 158 GLN B C 1
ATOM 4673 O O . GLN B 1 158 ? 15.695 28.391 23.016 1 95.19 158 GLN B O 1
ATOM 4678 N N . LEU B 1 159 ? 16.891 26.734 22.125 1 95.19 159 LEU B N 1
ATOM 4679 C CA . LEU B 1 159 ? 17.641 26.516 23.359 1 95.19 159 LEU B CA 1
ATOM 4680 C C . LEU B 1 159 ? 18.422 27.766 23.75 1 95.19 159 LEU B C 1
ATOM 4682 O O . LEU B 1 159 ? 18.453 28.156 24.922 1 95.19 159 LEU B O 1
ATOM 4686 N N . ASN B 1 160 ? 19.031 28.406 22.828 1 92.81 160 ASN B N 1
ATOM 4687 C CA . ASN B 1 160 ? 19.766 29.641 23.078 1 92.81 160 ASN B CA 1
ATOM 4688 C C . ASN B 1 160 ? 18.844 30.75 23.547 1 92.81 160 ASN B C 1
ATOM 4690 O O . ASN B 1 160 ? 19.203 31.531 24.438 1 92.81 160 ASN B O 1
ATOM 4694 N N . ALA B 1 161 ? 17.672 30.766 22.938 1 91.12 161 ALA B N 1
ATOM 4695 C CA . ALA B 1 161 ? 16.703 31.766 23.344 1 91.12 161 ALA B CA 1
ATOM 4696 C C . ALA B 1 161 ? 16.25 31.547 24.781 1 91.12 161 ALA B C 1
ATOM 4698 O O . ALA B 1 161 ? 16.156 32.5 25.562 1 91.12 161 ALA B O 1
ATOM 4699 N N . TYR B 1 162 ? 15.977 30.344 25.141 1 94.81 162 TYR B N 1
ATOM 4700 C CA . TYR B 1 162 ? 15.547 30.031 26.484 1 94.81 162 TYR B CA 1
ATOM 4701 C C . TYR B 1 162 ? 16.672 30.266 27.5 1 94.81 162 TYR B C 1
ATOM 4703 O O . TYR B 1 162 ? 16.422 30.672 28.625 1 94.81 162 TYR B O 1
ATOM 4711 N N . ASP B 1 163 ? 17.875 29.984 27.109 1 93.56 163 ASP B N 1
ATOM 4712 C CA . ASP B 1 163 ? 19.031 30.25 27.969 1 93.56 163 ASP B CA 1
ATOM 4713 C C . ASP B 1 163 ? 19.156 31.734 28.266 1 93.56 163 ASP B C 1
ATOM 4715 O O . ASP B 1 163 ? 19.391 32.125 29.422 1 93.56 163 ASP B O 1
ATOM 4719 N N . THR B 1 164 ? 18.953 32.5 27.25 1 90 164 THR B N 1
ATOM 4720 C CA . THR B 1 164 ? 18.984 33.969 27.422 1 90 164 THR B CA 1
ATOM 4721 C C . THR B 1 164 ? 17.844 34.406 28.328 1 90 164 THR B C 1
ATOM 4723 O O . THR B 1 164 ? 18.016 35.312 29.141 1 90 164 THR B O 1
ATOM 4726 N N . ALA B 1 165 ? 16.688 33.781 28.156 1 91.44 165 ALA B N 1
ATOM 4727 C CA . ALA B 1 165 ? 15.531 34.125 28.984 1 91.44 165 ALA B CA 1
ATOM 4728 C C . ALA B 1 165 ? 15.812 33.812 30.453 1 91.44 165 ALA B C 1
ATOM 4730 O O . ALA B 1 165 ? 15.477 34.625 31.328 1 91.44 165 ALA B O 1
ATOM 4731 N N . VAL B 1 166 ? 16.438 32.781 30.75 1 93.56 166 VAL B N 1
ATOM 4732 C CA . VAL B 1 166 ? 16.766 32.406 32.125 1 93.56 166 VAL B CA 1
ATOM 4733 C C . VAL B 1 166 ? 17.797 33.406 32.688 1 93.56 166 VAL B C 1
ATOM 4735 O O . VAL B 1 166 ? 17.688 33.812 33.844 1 93.56 166 VAL B O 1
ATOM 4738 N N . PHE B 1 167 ? 18.688 33.781 31.906 1 91.75 167 PHE B N 1
ATOM 4739 C CA . PHE B 1 167 ? 19.688 34.75 32.312 1 91.75 167 PHE B CA 1
ATOM 4740 C C . PHE B 1 167 ? 19.047 36.062 32.688 1 91.75 167 PHE B C 1
ATOM 4742 O O . PHE B 1 167 ? 19.344 36.656 33.75 1 91.75 167 PHE B O 1
ATOM 4749 N N . ILE B 1 168 ? 18.156 36.5 31.875 1 87.75 168 ILE B N 1
ATOM 4750 C CA . ILE B 1 168 ? 17.453 37.75 32.094 1 87.75 168 ILE B CA 1
ATOM 4751 C C . ILE B 1 168 ? 16.609 37.656 33.375 1 87.75 168 ILE B C 1
ATOM 4753 O O . ILE B 1 168 ? 16.578 38.562 34.188 1 87.75 168 ILE B O 1
ATOM 4757 N N . SER B 1 169 ? 15.945 36.562 33.469 1 91.69 169 SER B N 1
ATOM 4758 C CA . SER B 1 169 ? 15.102 36.344 34.656 1 91.69 169 SER B CA 1
ATOM 4759 C C . SER B 1 169 ? 15.93 36.281 35.938 1 91.69 169 SER B C 1
ATOM 4761 O O . SER B 1 169 ? 15.484 36.75 36.969 1 91.69 169 SER B O 1
ATOM 4763 N N . GLN B 1 170 ? 17.078 35.781 35.875 1 92.75 170 GLN B N 1
ATOM 4764 C CA . GLN B 1 170 ? 17.984 35.75 37.031 1 92.75 170 GLN B CA 1
ATOM 4765 C C . GLN B 1 170 ? 18.422 37.156 37.438 1 92.75 170 GLN B C 1
ATOM 4767 O O . GLN B 1 170 ? 18.469 37.469 38.625 1 92.75 170 GLN B O 1
ATOM 4772 N N . GLN B 1 171 ? 18.688 37.938 36.469 1 88.88 171 GLN B N 1
ATOM 4773 C CA . GLN B 1 171 ? 19.047 39.344 36.75 1 88.88 171 GLN B CA 1
ATOM 4774 C C . GLN B 1 171 ? 17.891 40.094 37.375 1 88.88 171 GLN B C 1
ATOM 4776 O O . GLN B 1 171 ? 18.094 40.938 38.25 1 88.88 171 GLN B O 1
ATOM 4781 N N . ARG B 1 172 ? 16.734 39.781 36.938 1 88.69 172 ARG B N 1
ATOM 4782 C CA . ARG B 1 172 ? 15.531 40.406 37.469 1 88.69 172 ARG B CA 1
ATOM 4783 C C . ARG B 1 172 ? 15.328 40.062 38.938 1 88.69 172 ARG B C 1
ATOM 4785 O O . ARG B 1 172 ? 14.93 40.906 39.75 1 88.69 172 ARG B O 1
ATOM 4792 N N . VAL B 1 173 ? 15.562 38.812 39.188 1 91.81 173 VAL B N 1
ATOM 4793 C CA . VAL B 1 173 ? 15.43 38.375 40.594 1 91.81 173 VAL B CA 1
ATOM 4794 C C . VAL B 1 173 ? 16.438 39.094 41.469 1 91.81 173 VAL B C 1
ATOM 4796 O O . VAL B 1 173 ? 16.094 39.594 42.531 1 91.81 173 VAL B O 1
ATOM 4799 N N . GLN B 1 174 ? 17.641 39.25 41 1 91.31 174 GLN B N 1
ATOM 4800 C CA . GLN B 1 174 ? 18.672 39.938 41.75 1 91.31 174 GLN B CA 1
ATOM 4801 C C . GLN B 1 174 ? 18.344 41.406 41.938 1 91.31 174 GLN B C 1
ATOM 4803 O O . GLN B 1 174 ? 18.547 41.969 43.031 1 91.31 174 GLN B O 1
ATOM 4808 N N . PHE B 1 175 ? 17.797 41.938 40.906 1 86.62 175 PHE B N 1
ATOM 4809 C CA . PHE B 1 175 ? 17.422 43.344 40.969 1 86.62 175 PHE B CA 1
ATOM 4810 C C . PHE B 1 175 ? 16.281 43.562 41.938 1 86.62 175 PHE B C 1
ATOM 4812 O O . PHE B 1 175 ? 16.312 44.5 42.75 1 86.62 175 PHE B O 1
ATOM 4819 N N . ALA B 1 176 ? 15.297 42.719 41.875 1 88.5 176 ALA B N 1
ATOM 4820 C CA . ALA B 1 176 ? 14.156 42.812 42.781 1 88.5 176 ALA B CA 1
ATOM 4821 C C . ALA B 1 176 ? 14.578 42.594 44.219 1 88.5 176 ALA B C 1
ATOM 4823 O O . ALA B 1 176 ? 14.086 43.281 45.125 1 88.5 176 ALA B O 1
ATOM 4824 N N . GLN B 1 177 ? 15.523 41.719 44.406 1 91.56 177 GLN B N 1
ATOM 4825 C CA . GLN B 1 177 ? 16.031 41.438 45.75 1 91.56 177 GLN B CA 1
ATOM 4826 C C . GLN B 1 177 ? 16.781 42.656 46.312 1 91.56 177 GLN B C 1
ATOM 4828 O O . GLN B 1 177 ? 16.609 43 47.5 1 91.56 177 GLN B O 1
ATOM 4833 N N . ASN B 1 178 ? 17.547 43.281 45.5 1 89.44 178 ASN B N 1
ATOM 4834 C CA . ASN B 1 178 ? 18.281 44.469 45.906 1 89.44 178 ASN B CA 1
ATOM 4835 C C . ASN B 1 178 ? 17.344 45.625 46.25 1 89.44 178 ASN B C 1
ATOM 4837 O O . ASN B 1 178 ? 17.562 46.312 47.25 1 89.44 178 ASN B O 1
ATOM 4841 N N . ARG B 1 179 ? 16.344 45.781 45.469 1 87.62 179 ARG B N 1
ATOM 4842 C CA . ARG B 1 179 ? 15.367 46.844 45.719 1 87.62 179 ARG B CA 1
ATOM 4843 C C . ARG B 1 179 ? 14.555 46.562 47 1 87.62 179 ARG B C 1
ATOM 4845 O O . ARG B 1 179 ? 14.195 47.5 47.719 1 87.62 179 ARG B O 1
ATOM 4852 N N . TYR B 1 180 ? 14.273 45.281 47.188 1 89.75 180 TYR B N 1
ATOM 4853 C CA . TYR B 1 180 ? 13.547 44.875 48.375 1 89.75 180 TYR B CA 1
ATOM 4854 C C . TYR B 1 180 ? 14.375 45.156 49.625 1 89.75 180 TYR B C 1
ATOM 4856 O O . TYR B 1 180 ? 13.844 45.656 50.625 1 89.75 180 TYR B O 1
ATOM 4864 N N . GLN B 1 181 ? 15.594 44.938 49.562 1 90.81 181 GLN B N 1
ATOM 4865 C CA . GLN B 1 181 ? 16.5 45.125 50.688 1 90.81 181 GLN B CA 1
ATOM 4866 C C . GLN B 1 181 ? 16.625 46.625 51.031 1 90.81 181 GLN B C 1
ATOM 4868 O O . GLN B 1 181 ? 16.812 46.969 52.219 1 90.81 181 GLN B O 1
ATOM 4873 N N . VAL B 1 182 ? 16.438 47.469 50.031 1 90.31 182 VAL B N 1
ATOM 4874 C CA . VAL B 1 182 ? 16.562 48.906 50.281 1 90.31 182 VAL B CA 1
ATOM 4875 C C . VAL B 1 182 ? 15.188 49.531 50.5 1 90.31 182 VAL B C 1
ATOM 4877 O O . VAL B 1 182 ? 15.055 50.75 50.656 1 90.31 182 VAL B O 1
ATOM 4880 N N . GLY B 1 183 ? 14 48.688 50.562 1 86.56 183 GLY B N 1
ATOM 4881 C CA . GLY B 1 183 ? 12.641 49.094 50.875 1 86.56 183 GLY B CA 1
ATOM 4882 C C . GLY B 1 183 ? 11.922 49.719 49.688 1 86.56 183 GLY B C 1
ATOM 4883 O O . GLY B 1 183 ? 10.906 50.406 49.875 1 86.56 183 GLY B O 1
ATOM 4884 N N . LYS B 1 184 ? 12.461 49.531 48.5 1 82.81 184 LYS B N 1
ATOM 4885 C CA . LYS B 1 184 ? 11.898 50.188 47.344 1 82.81 184 LYS B CA 1
ATOM 4886 C C . LYS B 1 184 ? 11.031 49.25 46.531 1 82.81 184 LYS B C 1
ATOM 4888 O O . LYS B 1 184 ? 10.391 49.625 45.562 1 82.81 184 LYS B O 1
ATOM 4893 N N . ALA B 1 185 ? 11.062 47.938 46.938 1 81.44 185 ALA B N 1
ATOM 4894 C CA . ALA B 1 185 ? 10.219 46.969 46.25 1 81.44 185 ALA B CA 1
ATOM 4895 C C . ALA B 1 185 ? 9.516 46.062 47.25 1 81.44 185 ALA B C 1
ATOM 4897 O O . ALA B 1 185 ? 9.977 45.906 48.406 1 81.44 185 ALA B O 1
ATOM 4898 N N . SER B 1 186 ? 8.359 45.625 46.875 1 87.38 186 SER B N 1
ATOM 4899 C CA . SER B 1 186 ? 7.598 44.719 47.719 1 87.38 186 SER B CA 1
ATOM 4900 C C . SER B 1 186 ? 8.117 43.281 47.656 1 87.38 186 SER B C 1
ATOM 4902 O O . SER B 1 186 ? 8.781 42.938 46.656 1 87.38 186 SER B O 1
ATOM 4904 N N . LYS B 1 187 ? 7.809 42.562 48.656 1 90 187 LYS B N 1
ATOM 4905 C CA . LYS B 1 187 ? 8.133 41.125 48.656 1 90 187 LYS B CA 1
ATOM 4906 C C . LYS B 1 187 ? 7.434 40.406 47.5 1 90 187 LYS B C 1
ATOM 4908 O O . LYS B 1 187 ? 7.977 39.469 46.969 1 90 187 LYS B O 1
ATOM 4913 N N . LEU B 1 188 ? 6.285 40.938 47.156 1 88.12 188 LEU B N 1
ATOM 4914 C CA . LEU B 1 188 ? 5.5 40.375 46.094 1 88.12 188 LEU B CA 1
ATOM 4915 C C . LEU B 1 188 ? 6.25 40.469 44.75 1 88.12 188 LEU B C 1
ATOM 4917 O O . LEU B 1 188 ? 6.191 39.531 43.938 1 88.12 188 LEU B O 1
ATOM 4921 N N . GLU B 1 189 ? 6.977 41.469 44.625 1 87.88 189 GLU B N 1
ATOM 4922 C CA . GLU B 1 189 ? 7.75 41.656 43.406 1 87.88 189 GLU B CA 1
ATOM 4923 C C . GLU B 1 189 ? 8.875 40.625 43.281 1 87.88 189 GLU B C 1
ATOM 4925 O O . GLU B 1 189 ? 9.156 40.125 42.219 1 87.88 189 GLU B O 1
ATOM 4930 N N . VAL B 1 190 ? 9.461 40.406 44.406 1 90.75 190 VAL B N 1
ATOM 4931 C CA . VAL B 1 190 ? 10.555 39.438 44.438 1 90.75 190 VAL B CA 1
ATOM 4932 C C . VAL B 1 190 ? 10 38.031 44.156 1 90.75 190 VAL B C 1
ATOM 4934 O O . VAL B 1 190 ? 10.57 37.281 43.375 1 90.75 190 VAL B O 1
ATOM 4937 N N . LEU B 1 191 ? 8.859 37.719 44.75 1 92.5 191 LEU B N 1
ATOM 4938 C CA . LEU B 1 191 ? 8.25 36.406 44.562 1 92.5 191 LEU B CA 1
ATOM 4939 C C . LEU B 1 191 ? 7.809 36.188 43.125 1 92.5 191 LEU B C 1
ATOM 4941 O O . LEU B 1 191 ? 7.969 35.094 42.562 1 92.5 191 LEU B O 1
ATOM 4945 N N . ASN B 1 192 ? 7.301 37.219 42.5 1 90.56 192 ASN B N 1
ATOM 4946 C CA . ASN B 1 192 ? 6.895 37.156 41.094 1 90.56 192 ASN B CA 1
ATOM 4947 C C . ASN B 1 192 ? 8.086 36.938 40.188 1 90.56 192 ASN B C 1
ATOM 4949 O O . ASN B 1 192 ? 8.008 36.125 39.219 1 90.56 192 ASN B O 1
ATOM 4953 N N . ALA B 1 193 ? 9.125 37.562 40.469 1 90.81 193 ALA B N 1
ATOM 4954 C CA . ALA B 1 193 ? 10.344 37.406 39.656 1 90.81 193 ALA B CA 1
ATOM 4955 C C . ALA B 1 193 ? 10.891 35.969 39.781 1 90.81 193 ALA B C 1
ATOM 4957 O O . ALA B 1 193 ? 11.398 35.406 38.812 1 90.81 193 ALA B O 1
ATOM 4958 N N . GLU B 1 194 ? 10.734 35.469 41 1 93.62 194 GLU B N 1
ATOM 4959 C CA . GLU B 1 194 ? 11.203 34.094 41.25 1 93.62 194 GLU B CA 1
ATOM 4960 C C . GLU B 1 194 ? 10.352 33.094 40.5 1 93.62 194 GLU B C 1
ATOM 4962 O O . GLU B 1 194 ? 10.875 32.094 39.969 1 93.62 194 GLU B O 1
ATOM 4967 N N . VAL B 1 195 ? 9.102 33.25 40.531 1 92.94 195 VAL B N 1
ATOM 4968 C CA . VAL B 1 195 ? 8.188 32.375 39.812 1 92.94 195 VAL B CA 1
ATOM 4969 C C . VAL B 1 195 ? 8.5 32.438 38.312 1 92.94 195 VAL B C 1
ATOM 4971 O O . VAL B 1 195 ? 8.531 31.391 37.656 1 92.94 195 VAL B O 1
ATOM 4974 N N . ASP B 1 196 ? 8.719 33.594 37.719 1 92.94 196 ASP B N 1
ATOM 4975 C CA . ASP B 1 196 ? 9.07 33.75 36.312 1 92.94 196 ASP B CA 1
ATOM 4976 C C . ASP B 1 196 ? 10.375 33.031 36 1 92.94 196 ASP B C 1
ATOM 4978 O O . ASP B 1 196 ? 10.484 32.344 34.969 1 92.94 196 ASP B O 1
ATOM 4982 N N . MET B 1 197 ? 11.297 33.219 36.906 1 93.38 197 MET B N 1
ATOM 4983 C CA . MET B 1 197 ? 12.586 32.562 36.719 1 93.38 197 MET B CA 1
ATOM 4984 C C . MET B 1 197 ? 12.414 31.031 36.688 1 93.38 197 MET B C 1
ATOM 4986 O O . MET B 1 197 ? 13.016 30.344 35.875 1 93.38 197 MET B O 1
ATOM 4990 N N . ASN B 1 198 ? 11.586 30.5 37.625 1 94.75 198 ASN B N 1
ATOM 4991 C CA . ASN B 1 198 ? 11.312 29.078 37.688 1 94.75 198 ASN B CA 1
ATOM 4992 C C . ASN B 1 198 ? 10.633 28.594 36.406 1 94.75 198 ASN B C 1
ATOM 4994 O O . ASN B 1 198 ? 10.945 27.516 35.906 1 94.75 198 ASN B O 1
ATOM 4998 N N . THR B 1 199 ? 9.672 29.328 35.875 1 94.19 199 THR B N 1
ATOM 4999 C CA . THR B 1 199 ? 8.984 29 34.656 1 94.19 199 THR B CA 1
ATOM 5000 C C . THR B 1 199 ? 9.961 28.953 33.469 1 94.19 199 THR B C 1
ATOM 5002 O O . THR B 1 199 ? 9.922 28.031 32.656 1 94.19 199 THR B O 1
ATOM 5005 N N . ASP B 1 200 ? 10.852 29.938 33.406 1 94.75 200 ASP B N 1
ATOM 5006 C CA . ASP B 1 200 ? 11.836 29.969 32.312 1 94.75 200 ASP B CA 1
ATOM 5007 C C . ASP B 1 200 ? 12.812 28.797 32.438 1 94.75 200 ASP B C 1
ATOM 5009 O O . ASP B 1 200 ? 13.219 28.234 31.422 1 94.75 200 ASP B O 1
ATOM 5013 N N . THR B 1 201 ? 13.125 28.5 33.688 1 95.38 201 THR B N 1
ATOM 5014 C CA . THR B 1 201 ? 14.016 27.375 33.906 1 95.38 201 THR B CA 1
ATOM 5015 C C . THR B 1 201 ? 13.352 26.062 33.469 1 95.38 201 THR B C 1
ATOM 5017 O O . THR B 1 201 ? 13.992 25.203 32.875 1 95.38 201 THR B O 1
ATOM 5020 N N . THR B 1 202 ? 12.117 25.922 33.844 1 96.25 202 THR B N 1
ATOM 5021 C CA . THR B 1 202 ? 11.352 24.75 33.438 1 96.25 202 THR B CA 1
ATOM 5022 C C . THR B 1 202 ? 11.336 24.625 31.906 1 96.25 202 THR B C 1
ATOM 5024 O O . THR B 1 202 ? 11.539 23.531 31.359 1 96.25 202 THR B O 1
ATOM 5027 N N . ASN B 1 203 ? 11.062 25.703 31.172 1 95.62 203 ASN B N 1
ATOM 5028 C CA . ASN B 1 203 ? 11.047 25.688 29.719 1 95.62 203 ASN B CA 1
ATOM 5029 C C . ASN B 1 203 ? 12.406 25.312 29.141 1 95.62 203 ASN B C 1
ATOM 5031 O O . ASN B 1 203 ? 12.484 24.594 28.156 1 95.62 203 ASN B O 1
ATOM 5035 N N . LEU B 1 204 ? 13.508 25.812 29.75 1 96.25 204 LEU B N 1
ATOM 5036 C CA . LEU B 1 204 ? 14.859 25.484 29.312 1 96.25 204 LEU B CA 1
ATOM 5037 C C . LEU B 1 204 ? 15.133 24 29.469 1 96.25 204 LEU B C 1
ATOM 5039 O O . LEU B 1 204 ? 15.688 23.359 28.578 1 96.25 204 LEU B O 1
ATOM 5043 N N . VAL B 1 205 ? 14.711 23.422 30.594 1 96.94 205 VAL B N 1
ATOM 5044 C CA . VAL B 1 205 ? 14.922 22 30.875 1 96.94 205 VAL B CA 1
ATOM 5045 C C . VAL B 1 205 ? 14.164 21.156 29.875 1 96.94 205 VAL B C 1
ATOM 5047 O O . VAL B 1 205 ? 14.695 20.172 29.359 1 96.94 205 VAL B O 1
ATOM 5050 N N . ARG B 1 206 ? 12.898 21.531 29.578 1 97.19 206 ARG B N 1
ATOM 5051 C CA . ARG B 1 206 ? 12.086 20.812 28.594 1 97.19 206 ARG B CA 1
ATOM 5052 C C . ARG B 1 206 ? 12.711 20.875 27.219 1 97.19 206 ARG B C 1
ATOM 5054 O O . ARG B 1 206 ? 12.734 19.875 26.484 1 97.19 206 ARG B O 1
ATOM 5061 N N . GLN B 1 207 ? 13.164 22.047 26.844 1 96.88 207 GLN B N 1
ATOM 5062 C CA . GLN B 1 207 ? 13.789 22.203 25.547 1 96.88 207 GLN B CA 1
ATOM 5063 C C . GLN B 1 207 ? 15.07 21.391 25.438 1 96.88 207 GLN B C 1
ATOM 5065 O O . GLN B 1 207 ? 15.383 20.844 24.375 1 96.88 207 GLN B O 1
ATOM 5070 N N . ASN B 1 208 ? 15.805 21.328 26.547 1 96.5 208 ASN B N 1
ATOM 5071 C CA . ASN B 1 208 ? 17.016 20.516 26.578 1 96.5 208 ASN B CA 1
ATOM 5072 C C . ASN B 1 208 ? 16.703 19.047 26.375 1 96.5 208 ASN B C 1
ATOM 5074 O O . ASN B 1 208 ? 17.422 18.328 25.672 1 96.5 208 ASN B O 1
ATOM 5078 N N . GLU B 1 209 ? 15.703 18.578 27 1 97.31 209 GLU B N 1
ATOM 5079 C CA . GLU B 1 209 ? 15.258 17.203 26.812 1 97.31 209 GLU B CA 1
ATOM 5080 C C . GLU B 1 209 ? 14.898 16.938 25.344 1 97.31 209 GLU B C 1
ATOM 5082 O O . GLU B 1 209 ? 15.305 15.914 24.781 1 97.31 209 GLU B O 1
ATOM 5087 N N . LEU B 1 210 ? 14.117 17.828 24.797 1 97.62 210 LEU B N 1
ATOM 5088 C CA . LEU B 1 210 ? 13.711 17.688 23.406 1 97.62 210 LEU B CA 1
ATOM 5089 C C . LEU B 1 210 ? 14.93 17.656 22.484 1 97.62 210 LEU B C 1
ATOM 5091 O O . LEU B 1 210 ? 14.992 16.844 21.547 1 97.62 210 LEU B O 1
ATOM 5095 N N . TYR B 1 211 ? 15.875 18.547 22.734 1 97.56 211 TYR B N 1
ATOM 5096 C CA . TYR B 1 211 ? 17.109 18.625 21.969 1 97.56 211 TYR B CA 1
ATOM 5097 C C . TYR B 1 211 ? 17.891 17.312 22.047 1 97.56 211 TYR B C 1
ATOM 5099 O O . TYR B 1 211 ? 18.297 16.766 21.031 1 97.56 211 TYR B O 1
ATOM 5107 N N . ASN B 1 212 ? 18.016 16.797 23.203 1 96.94 212 ASN B N 1
ATOM 5108 C CA . ASN B 1 212 ? 18.734 15.547 23.422 1 96.94 212 ASN B CA 1
ATOM 5109 C C . ASN B 1 212 ? 18.047 14.375 22.75 1 96.94 212 ASN B C 1
ATOM 5111 O O . ASN B 1 212 ? 18.703 13.516 22.141 1 96.94 212 ASN B O 1
ATOM 5115 N N . ASN B 1 213 ? 16.797 14.32 22.844 1 97.88 213 ASN B N 1
ATOM 5116 C CA . ASN B 1 213 ? 16.016 13.258 22.219 1 97.88 213 ASN B CA 1
ATOM 5117 C C . ASN B 1 213 ? 16.141 13.312 20.688 1 97.88 213 ASN B C 1
ATOM 5119 O O . ASN B 1 213 ? 16.219 12.273 20.031 1 97.88 213 ASN B O 1
ATOM 5123 N N . THR B 1 214 ? 16.094 14.492 20.156 1 98.25 214 THR B N 1
ATOM 5124 C CA . THR B 1 214 ? 16.234 14.656 18.703 1 98.25 214 THR B CA 1
ATOM 5125 C C . THR B 1 214 ? 17.641 14.227 18.25 1 98.25 214 THR B C 1
ATOM 5127 O O . THR B 1 214 ? 17.797 13.648 17.172 1 98.25 214 THR B O 1
ATOM 5130 N N . GLN B 1 215 ? 18.641 14.562 19.094 1 97.31 215 GLN B N 1
ATOM 5131 C CA . GLN B 1 215 ? 19.984 14.07 18.797 1 97.31 215 GLN B CA 1
ATOM 5132 C C . GLN B 1 215 ? 20.016 12.547 18.734 1 97.31 215 GLN B C 1
ATOM 5134 O O . GLN B 1 215 ? 20.609 11.969 17.828 1 97.31 215 GLN B O 1
ATOM 5139 N N . THR B 1 216 ? 19.406 11.906 19.672 1 98 216 THR B N 1
ATOM 5140 C CA . THR B 1 216 ? 19.344 10.453 19.719 1 98 216 THR B CA 1
ATOM 5141 C C . THR B 1 216 ? 18.656 9.914 18.453 1 98 216 THR B C 1
ATOM 5143 O O . THR B 1 216 ? 19.109 8.938 17.859 1 98 216 THR B O 1
ATOM 5146 N N . SER B 1 217 ? 17.594 10.57 18.094 1 98.06 217 SER B N 1
ATOM 5147 C CA . SER B 1 217 ? 16.844 10.172 16.891 1 98.06 217 SER B CA 1
ATOM 5148 C C . SER B 1 217 ? 17.703 10.281 15.648 1 98.06 217 SER B C 1
ATOM 5150 O O . SER B 1 217 ? 17.672 9.414 14.773 1 98.06 217 SER B O 1
ATOM 5152 N N . LEU B 1 218 ? 18.406 11.406 15.555 1 98.25 218 LEU B N 1
ATOM 5153 C CA . LEU B 1 218 ? 19.281 11.594 14.398 1 98.25 218 LEU B CA 1
ATOM 5154 C C . LEU B 1 218 ? 20.375 10.531 14.367 1 98.25 218 LEU B C 1
ATOM 5156 O O . LEU B 1 218 ? 20.688 9.992 13.312 1 98.25 218 LEU B O 1
ATOM 5160 N N . ASN B 1 219 ? 20.906 10.203 15.539 1 97.62 219 ASN B N 1
ATOM 5161 C CA . ASN B 1 219 ? 21.891 9.133 15.633 1 97.62 219 ASN B CA 1
ATOM 5162 C C . ASN B 1 219 ? 21.312 7.805 15.148 1 97.62 219 ASN B C 1
ATOM 5164 O O . ASN B 1 219 ? 22 7.047 14.453 1 97.62 219 ASN B O 1
ATOM 5168 N N . GLN B 1 220 ? 20.141 7.551 15.508 1 97.69 220 GLN B N 1
ATOM 5169 C CA . GLN B 1 220 ? 19.469 6.328 15.07 1 97.69 220 GLN B CA 1
ATOM 5170 C C . GLN B 1 220 ? 19.359 6.281 13.547 1 97.69 220 GLN B C 1
ATOM 5172 O O . GLN B 1 220 ? 19.609 5.246 12.93 1 97.69 220 GLN B O 1
ATOM 5177 N N . LEU B 1 221 ? 18.969 7.383 12.945 1 97.44 221 LEU B N 1
ATOM 5178 C CA . LEU B 1 221 ? 18.844 7.465 11.492 1 97.44 221 LEU B CA 1
ATOM 5179 C C . LEU B 1 221 ? 20.188 7.215 10.82 1 97.44 221 LEU B C 1
ATOM 5181 O O . LEU B 1 221 ? 20.25 6.613 9.742 1 97.44 221 LEU B O 1
ATOM 5185 N N . MET B 1 222 ? 21.234 7.676 11.5 1 97.69 222 MET B N 1
ATOM 5186 C CA . MET B 1 222 ? 22.594 7.535 10.953 1 97.69 222 MET B CA 1
ATOM 5187 C C . MET B 1 222 ? 23.203 6.195 11.352 1 97.69 222 MET B C 1
ATOM 5189 O O . MET B 1 222 ? 24.344 5.898 10.992 1 97.69 222 MET B O 1
ATOM 5193 N N . ALA B 1 223 ? 22.484 5.395 12.109 1 97 223 ALA B N 1
ATOM 5194 C CA . ALA B 1 223 ? 22.906 4.074 12.562 1 97 223 ALA B CA 1
ATOM 5195 C C . ALA B 1 223 ? 24.234 4.148 13.297 1 97 223 ALA B C 1
ATOM 5197 O O . ALA B 1 223 ? 25.172 3.4 12.992 1 97 223 ALA B O 1
ATOM 5198 N N . ARG B 1 224 ? 24.344 5.039 14.234 1 95.69 224 ARG B N 1
ATOM 5199 C CA . ARG B 1 224 ? 25.516 5.152 15.102 1 95.69 224 ARG B CA 1
ATOM 5200 C C . ARG B 1 224 ? 25.094 5.156 16.578 1 95.69 224 ARG B C 1
ATOM 5202 O O . ARG B 1 224 ? 23.906 5.047 16.891 1 95.69 224 ARG B O 1
ATOM 5209 N N . ASP B 1 225 ? 26.031 5.281 17.453 1 96.19 225 ASP B N 1
ATOM 5210 C CA . ASP B 1 225 ? 25.75 5.211 18.891 1 96.19 225 ASP B CA 1
ATOM 5211 C C . ASP B 1 225 ? 24.766 6.293 19.312 1 96.19 225 ASP B C 1
ATOM 5213 O O . ASP B 1 225 ? 25.047 7.484 19.156 1 96.19 225 ASP B O 1
ATOM 5217 N N . PRO B 1 226 ? 23.625 5.805 19.797 1 95.94 226 PRO B N 1
ATOM 5218 C CA . PRO B 1 226 ? 22.594 6.77 20.188 1 95.94 226 PRO B CA 1
ATOM 5219 C C . PRO B 1 226 ? 23.062 7.738 21.266 1 95.94 226 PRO B C 1
ATOM 5221 O O . PRO B 1 226 ? 22.469 8.805 21.453 1 95.94 226 PRO B O 1
ATOM 5224 N N . GLY B 1 227 ? 24.156 7.535 22.031 1 94.62 227 GLY B N 1
ATOM 5225 C CA . GLY B 1 227 ? 24.625 8.344 23.141 1 94.62 227 GLY B CA 1
ATOM 5226 C C . GLY B 1 227 ? 25.578 9.438 22.719 1 94.62 227 GLY B C 1
ATOM 5227 O O . GLY B 1 227 ? 25.969 10.281 23.531 1 94.62 227 GLY B O 1
ATOM 5228 N N . ILE B 1 228 ? 25.953 9.523 21.438 1 95 228 ILE B N 1
ATOM 5229 C CA . ILE B 1 228 ? 26.891 10.531 20.953 1 95 228 ILE B CA 1
ATOM 5230 C C . ILE B 1 228 ? 26.25 11.914 21.031 1 95 228 ILE B C 1
ATOM 5232 O O . ILE B 1 228 ? 25.109 12.094 20.609 1 95 228 ILE B O 1
ATOM 5236 N N . ARG B 1 229 ? 26.891 12.859 21.578 1 95.44 229 ARG B N 1
ATOM 5237 C CA . ARG B 1 229 ? 26.438 14.242 21.641 1 95.44 229 ARG B CA 1
ATOM 5238 C C . ARG B 1 229 ? 27.281 15.133 20.734 1 95.44 229 ARG B C 1
ATOM 5240 O O . ARG B 1 229 ? 28.5 14.961 20.641 1 95.44 229 ARG B O 1
ATOM 5247 N N . PHE B 1 230 ? 26.594 16.031 20.031 1 95.44 230 PHE B N 1
ATOM 5248 C CA . PHE B 1 230 ? 27.25 16.906 19.062 1 95.44 230 PHE B CA 1
ATOM 5249 C C . PHE B 1 230 ? 26.5 18.234 18.938 1 95.44 230 PHE B C 1
ATOM 5251 O O . PHE B 1 230 ? 25.422 18.406 19.516 1 95.44 230 PHE B O 1
ATOM 5258 N N . THR B 1 231 ? 27.094 19.203 18.266 1 94 231 THR B N 1
ATOM 5259 C CA . THR B 1 231 ? 26.453 20.469 17.891 1 94 231 THR B CA 1
ATOM 5260 C C . THR B 1 231 ? 26.312 20.578 16.375 1 94 231 THR B C 1
ATOM 5262 O O . THR B 1 231 ? 26.953 19.844 15.633 1 94 231 THR B O 1
ATOM 5265 N N . VAL B 1 232 ? 25.344 21.359 15.984 1 96.19 232 VAL B N 1
ATOM 5266 C CA . VAL B 1 232 ? 25.078 21.516 14.562 1 96.19 232 VAL B CA 1
ATOM 5267 C C . VAL B 1 232 ? 25.312 22.969 14.141 1 96.19 232 VAL B C 1
ATOM 5269 O O . VAL B 1 232 ? 25.406 23.859 14.984 1 96.19 232 VAL B O 1
ATOM 5272 N N . VAL B 1 233 ? 25.516 23.125 12.82 1 94.25 233 VAL B N 1
ATOM 5273 C CA . VAL B 1 233 ? 25.688 24.484 12.281 1 94.25 233 VAL B CA 1
ATOM 5274 C C . VAL B 1 233 ? 24.406 25.281 12.508 1 94.25 233 VAL B C 1
ATOM 5276 O O . VAL B 1 233 ? 23.297 24.797 12.227 1 94.25 233 VAL B O 1
ATOM 5279 N N . ASN B 1 234 ? 24.516 26.5 12.969 1 92.75 234 ASN B N 1
ATOM 5280 C CA . ASN B 1 234 ? 23.375 27.281 13.406 1 92.75 234 ASN B CA 1
ATOM 5281 C C . ASN B 1 234 ? 22.781 28.109 12.266 1 92.75 234 ASN B C 1
ATOM 5283 O O . ASN B 1 234 ? 22.672 29.328 12.375 1 92.75 234 ASN B O 1
ATOM 5287 N N . GLU B 1 235 ? 22.484 27.562 11.195 1 92.12 235 GLU B N 1
ATOM 5288 C CA . GLU B 1 235 ? 21.875 28.234 10.055 1 92.12 235 GLU B CA 1
ATOM 5289 C C . GLU B 1 235 ? 20.922 27.312 9.305 1 92.12 235 GLU B C 1
ATOM 5291 O O . GLU B 1 235 ? 21.188 26.109 9.164 1 92.12 235 GLU B O 1
ATOM 5296 N N . ILE B 1 236 ? 19.797 27.875 8.93 1 95.69 236 ILE B N 1
ATOM 5297 C CA . ILE B 1 236 ? 18.844 27.141 8.109 1 95.69 236 ILE B CA 1
ATOM 5298 C C . ILE B 1 236 ? 18.672 27.828 6.758 1 95.69 236 ILE B C 1
ATOM 5300 O O . ILE B 1 236 ? 17.766 28.656 6.59 1 95.69 236 ILE B O 1
ATOM 5304 N N . PRO B 1 237 ? 19.547 27.484 5.797 1 94.06 237 PRO B N 1
ATOM 5305 C CA . PRO B 1 237 ? 19.406 28.094 4.473 1 94.06 237 PRO B CA 1
ATOM 5306 C C . PRO B 1 237 ? 18.172 27.594 3.725 1 94.06 237 PRO B C 1
ATOM 5308 O O . PRO B 1 237 ? 17.969 26.375 3.621 1 94.06 237 PRO B O 1
ATOM 5311 N N . VAL B 1 238 ? 17.344 28.516 3.225 1 94.38 238 VAL B N 1
ATOM 5312 C CA . VAL B 1 238 ? 16.141 28.141 2.48 1 94.38 238 VAL B CA 1
ATOM 5313 C C . VAL B 1 238 ? 16.266 28.609 1.036 1 94.38 238 VAL B C 1
ATOM 5315 O O . VAL B 1 238 ? 16.609 29.781 0.785 1 94.38 238 VAL B O 1
ATOM 5318 N N . ASP B 1 239 ? 16.062 27.734 0.088 1 93.12 239 ASP B N 1
ATOM 5319 C CA . ASP B 1 239 ? 16.062 28.062 -1.333 1 93.12 239 ASP B CA 1
ATOM 5320 C C . ASP B 1 239 ? 14.742 28.734 -1.735 1 93.12 239 ASP B C 1
ATOM 5322 O O . ASP B 1 239 ? 13.688 28.094 -1.72 1 93.12 239 ASP B O 1
ATOM 5326 N N . LYS B 1 240 ? 14.781 29.938 -2.215 1 93.19 240 LYS B N 1
ATOM 5327 C CA . LYS B 1 240 ? 13.57 30.703 -2.529 1 93.19 240 LYS B CA 1
ATOM 5328 C C . LYS B 1 240 ? 13.305 30.703 -4.031 1 93.19 240 LYS B C 1
ATOM 5330 O O . LYS B 1 240 ? 12.398 31.391 -4.504 1 93.19 240 LYS B O 1
ATOM 5335 N N . SER B 1 241 ? 14.031 29.875 -4.805 1 93.88 241 SER B N 1
ATOM 5336 C CA . SER B 1 241 ? 13.969 29.984 -6.258 1 93.88 241 SER B CA 1
ATOM 5337 C C . SER B 1 241 ? 13.227 28.812 -6.875 1 93.88 241 SER B C 1
ATOM 5339 O O . SER B 1 241 ? 13.234 28.641 -8.094 1 93.88 241 SER B O 1
ATOM 5341 N N . LEU B 1 242 ? 12.57 27.984 -6.113 1 95.5 242 LEU B N 1
ATOM 5342 C CA . LEU B 1 242 ? 11.922 26.781 -6.652 1 95.5 242 LEU B CA 1
ATOM 5343 C C . LEU B 1 242 ? 10.672 27.156 -7.441 1 95.5 242 LEU B C 1
ATOM 5345 O O . LEU B 1 242 ? 9.906 28.031 -7.027 1 95.5 242 LEU B O 1
ATOM 5349 N N . LEU B 1 243 ? 10.555 26.547 -8.648 1 95.56 243 LEU B N 1
ATOM 5350 C CA . LEU B 1 243 ? 9.406 26.797 -9.516 1 95.56 243 LEU B CA 1
ATOM 5351 C C . LEU B 1 243 ? 8.625 25.516 -9.773 1 95.56 243 LEU B C 1
ATOM 5353 O O . LEU B 1 243 ? 9.211 24.469 -10.062 1 95.56 243 LEU B O 1
ATOM 5357 N N . ILE B 1 244 ? 7.316 25.625 -9.789 1 94.88 244 ILE B N 1
ATOM 5358 C CA . ILE B 1 244 ? 6.434 24.469 -9.883 1 94.88 244 ILE B CA 1
ATOM 5359 C C . ILE B 1 244 ? 6.613 23.797 -11.242 1 94.88 244 ILE B C 1
ATOM 5361 O O . ILE B 1 244 ? 6.605 22.578 -11.344 1 94.88 244 ILE B O 1
ATOM 5365 N N . GLY B 1 245 ? 6.656 24.562 -12.305 1 94.56 245 GLY B N 1
ATOM 5366 C CA . GLY B 1 245 ? 6.832 24 -13.633 1 94.56 245 GLY B CA 1
ATOM 5367 C C . GLY B 1 245 ? 8.062 23.125 -13.766 1 94.56 245 GLY B C 1
ATOM 5368 O O . GLY B 1 245 ? 7.992 22.016 -14.289 1 94.56 245 GLY B O 1
ATOM 5369 N N . THR B 1 246 ? 9.203 23.625 -13.266 1 95.44 246 THR B N 1
ATOM 5370 C CA . THR B 1 246 ? 10.461 22.875 -13.297 1 95.44 246 THR B CA 1
ATOM 5371 C C . THR B 1 246 ? 10.359 21.609 -12.453 1 95.44 246 THR B C 1
ATOM 5373 O O . THR B 1 246 ? 10.789 20.547 -12.883 1 95.44 246 THR B O 1
ATOM 5376 N N . LEU B 1 247 ? 9.797 21.734 -11.297 1 96.38 247 LEU B N 1
ATOM 5377 C CA . LEU B 1 247 ? 9.68 20.609 -10.375 1 96.38 247 LEU B CA 1
ATOM 5378 C C . LEU B 1 247 ? 8.805 19.516 -10.969 1 96.38 247 LEU B C 1
ATOM 5380 O O . LEU B 1 247 ? 9.102 18.328 -10.812 1 96.38 247 LEU B O 1
ATOM 5384 N N . THR B 1 248 ? 7.758 19.953 -11.633 1 95.81 248 THR B N 1
ATOM 5385 C CA . THR B 1 248 ? 6.852 18.984 -12.258 1 95.81 248 THR B CA 1
ATOM 5386 C C . THR B 1 248 ? 7.566 18.219 -13.359 1 95.81 248 THR B C 1
ATOM 5388 O O . THR B 1 248 ? 7.422 17 -13.453 1 95.81 248 THR B O 1
ATOM 5391 N N . GLU B 1 249 ? 8.281 18.891 -14.172 1 95.19 249 GLU B N 1
ATOM 5392 C CA . GLU B 1 249 ? 9.047 18.25 -15.234 1 95.19 249 GLU B CA 1
ATOM 5393 C C . GLU B 1 249 ? 10.094 17.281 -14.656 1 95.19 249 GLU B C 1
ATOM 5395 O O . GLU B 1 249 ? 10.266 16.172 -15.164 1 95.19 249 GLU B O 1
ATOM 5400 N N . GLN B 1 250 ? 10.711 17.703 -13.617 1 95.25 250 GLN B N 1
ATOM 5401 C CA . GLN B 1 250 ? 11.727 16.875 -12.969 1 95.25 250 GLN B CA 1
ATOM 5402 C C . GLN B 1 250 ? 11.109 15.625 -12.352 1 95.25 250 GLN B C 1
ATOM 5404 O O . GLN B 1 250 ? 11.68 14.531 -12.43 1 95.25 250 GLN B O 1
ATOM 5409 N N . ALA B 1 251 ? 9.984 15.773 -11.703 1 95.88 251 ALA B N 1
ATOM 5410 C CA . ALA B 1 251 ? 9.297 14.633 -11.086 1 95.88 251 ALA B CA 1
ATOM 5411 C C . ALA B 1 251 ? 8.969 13.57 -12.125 1 95.88 251 ALA B C 1
ATOM 5413 O O . ALA B 1 251 ? 9.148 12.375 -11.883 1 95.88 251 ALA B O 1
ATOM 5414 N N . SER B 1 252 ? 8.531 14.055 -13.289 1 94.31 252 SER B N 1
ATOM 5415 C CA . SER B 1 252 ? 8.148 13.133 -14.352 1 94.31 252 SER B CA 1
ATOM 5416 C C . SER B 1 252 ? 9.344 12.344 -14.867 1 94.31 252 SER B C 1
ATOM 5418 O O . SER B 1 252 ? 9.219 11.164 -15.219 1 94.31 252 SER B O 1
ATOM 5420 N N . LYS B 1 253 ? 10.477 12.922 -14.75 1 93.31 253 LYS B N 1
ATOM 5421 C CA . LYS B 1 253 ? 11.656 12.312 -15.352 1 93.31 253 LYS B CA 1
ATOM 5422 C C . LYS B 1 253 ? 12.484 11.57 -14.312 1 93.31 253 LYS B C 1
ATOM 5424 O O . LYS B 1 253 ? 13.102 10.547 -14.609 1 93.31 253 LYS B O 1
ATOM 5429 N N . HIS B 1 254 ? 12.438 12.078 -13.078 1 91.94 254 HIS B N 1
ATOM 5430 C CA . HIS B 1 254 ? 13.477 11.625 -12.156 1 91.94 254 HIS B CA 1
ATOM 5431 C C . HIS B 1 254 ? 12.875 10.945 -10.938 1 91.94 254 HIS B C 1
ATOM 5433 O O . HIS B 1 254 ? 13.594 10.328 -10.141 1 91.94 254 HIS B O 1
ATOM 5439 N N . ASN B 1 255 ? 11.586 11.031 -10.711 1 95.88 255 ASN B N 1
ATOM 5440 C CA . ASN B 1 255 ? 11.008 10.406 -9.523 1 95.88 255 ASN B CA 1
ATOM 5441 C C . ASN B 1 255 ? 11.125 8.891 -9.57 1 95.88 255 ASN B C 1
ATOM 5443 O O . ASN B 1 255 ? 10.547 8.242 -10.453 1 95.88 255 ASN B O 1
ATOM 5447 N N . PRO B 1 256 ? 11.836 8.289 -8.641 1 96.5 256 PRO B N 1
ATOM 5448 C CA . PRO B 1 256 ? 12.109 6.852 -8.727 1 96.5 256 PRO B CA 1
ATOM 5449 C C . PRO B 1 256 ? 10.852 6.004 -8.547 1 96.5 256 PRO B C 1
ATOM 5451 O O . PRO B 1 256 ? 10.766 4.902 -9.094 1 96.5 256 PRO B O 1
ATOM 5454 N N . ALA B 1 257 ? 9.922 6.457 -7.77 1 97.12 257 ALA B N 1
ATOM 5455 C CA . ALA B 1 257 ? 8.68 5.707 -7.613 1 97.12 257 ALA B CA 1
ATOM 5456 C C . ALA B 1 257 ? 7.93 5.609 -8.938 1 97.12 257 ALA B C 1
ATOM 5458 O O . ALA B 1 257 ? 7.359 4.566 -9.258 1 97.12 257 ALA B O 1
ATOM 5459 N N . LEU B 1 258 ? 7.906 6.711 -9.695 1 96.62 258 LEU B N 1
ATOM 5460 C CA . LEU B 1 258 ? 7.266 6.715 -11.008 1 96.62 258 LEU B CA 1
ATOM 5461 C C . LEU B 1 258 ? 8.023 5.82 -11.984 1 96.62 258 LEU B C 1
ATOM 5463 O O . LEU B 1 258 ? 7.406 5.094 -12.773 1 96.62 258 LEU B O 1
ATOM 5467 N N . GLN B 1 259 ? 9.328 5.887 -11.883 1 96.81 259 GLN B N 1
ATOM 5468 C CA . GLN B 1 259 ? 10.133 5.008 -12.727 1 96.81 259 GLN B CA 1
ATOM 5469 C C . GLN B 1 259 ? 9.867 3.541 -12.398 1 96.81 259 GLN B C 1
ATOM 5471 O O . GLN B 1 259 ? 9.766 2.711 -13.305 1 96.81 259 GLN B O 1
ATOM 5476 N N . ALA B 1 260 ? 9.773 3.236 -11.125 1 97.88 260 ALA B N 1
ATOM 5477 C CA . ALA B 1 260 ? 9.453 1.877 -10.703 1 97.88 260 ALA B CA 1
ATOM 5478 C C . ALA B 1 260 ? 8.109 1.432 -11.266 1 97.88 260 ALA B C 1
ATOM 5480 O O . ALA B 1 260 ? 7.953 0.283 -11.688 1 97.88 260 ALA B O 1
ATOM 5481 N N . ALA B 1 261 ? 7.133 2.348 -11.281 1 97.62 261 ALA B N 1
ATOM 5482 C CA . ALA B 1 261 ? 5.809 2.023 -11.805 1 97.62 261 ALA B CA 1
ATOM 5483 C C . ALA B 1 261 ? 5.867 1.723 -13.297 1 97.62 261 ALA B C 1
ATOM 5485 O O . ALA B 1 261 ? 5.148 0.851 -13.789 1 97.62 261 ALA B O 1
ATOM 5486 N N . ILE B 1 262 ? 6.703 2.441 -14.039 1 97.56 262 ILE B N 1
ATOM 5487 C CA . ILE B 1 262 ? 6.891 2.189 -15.469 1 97.56 262 ILE B CA 1
ATOM 5488 C C . ILE B 1 262 ? 7.469 0.792 -15.672 1 97.56 262 ILE B C 1
ATOM 5490 O O . ILE B 1 262 ? 7.023 0.053 -16.547 1 97.56 262 ILE B O 1
ATOM 5494 N N . ILE B 1 263 ? 8.398 0.455 -14.828 1 98.25 263 ILE B N 1
ATOM 5495 C CA . ILE B 1 263 ? 9.023 -0.863 -14.922 1 98.25 263 ILE B CA 1
ATOM 5496 C C . ILE B 1 263 ? 7.992 -1.941 -14.594 1 98.25 263 ILE B C 1
ATOM 5498 O O . ILE B 1 263 ? 7.953 -2.992 -15.242 1 98.25 263 ILE B O 1
ATOM 5502 N N . ASN B 1 264 ? 7.152 -1.744 -13.609 1 97.94 264 ASN B N 1
ATOM 5503 C CA . ASN B 1 264 ? 6.105 -2.695 -13.258 1 97.94 264 ASN B CA 1
ATOM 5504 C C . ASN B 1 264 ? 5.16 -2.945 -14.43 1 97.94 264 ASN B C 1
ATOM 5506 O O . ASN B 1 264 ? 4.668 -4.062 -14.609 1 97.94 264 ASN B O 1
ATOM 5510 N N . LYS B 1 265 ? 4.895 -1.902 -15.203 1 97.81 265 LYS B N 1
ATOM 5511 C CA . LYS B 1 265 ? 4.098 -2.064 -16.406 1 97.81 265 LYS B CA 1
ATOM 5512 C C . LYS B 1 265 ? 4.793 -2.982 -17.406 1 97.81 265 LYS B C 1
ATOM 5514 O O . LYS B 1 265 ? 4.16 -3.857 -18 1 97.81 265 LYS B O 1
ATOM 5519 N N . ARG B 1 266 ? 6.07 -2.777 -17.531 1 98.25 266 ARG B N 1
ATOM 5520 C CA . ARG B 1 266 ? 6.848 -3.627 -18.422 1 98.25 266 ARG B CA 1
ATOM 5521 C C . ARG B 1 266 ? 6.855 -5.074 -17.938 1 98.25 266 ARG B C 1
ATOM 5523 O O . ARG B 1 266 ? 6.758 -6.004 -18.75 1 98.25 266 ARG B O 1
ATOM 5530 N N . VAL B 1 267 ? 6.98 -5.23 -16.625 1 98.44 267 VAL B N 1
ATOM 5531 C CA . VAL B 1 267 ? 6.945 -6.566 -16.047 1 98.44 267 VAL B CA 1
ATOM 5532 C C . VAL B 1 267 ? 5.605 -7.227 -16.344 1 98.44 267 VAL B C 1
ATOM 5534 O O . VAL B 1 267 ? 5.555 -8.406 -16.703 1 98.44 267 VAL B O 1
ATOM 5537 N N . ALA B 1 268 ? 4.52 -6.484 -16.266 1 98.31 268 ALA B N 1
ATOM 5538 C CA . ALA B 1 268 ? 3.195 -7.012 -16.578 1 98.31 268 ALA B CA 1
ATOM 5539 C C . ALA B 1 268 ? 3.107 -7.43 -18.047 1 98.31 268 ALA B C 1
ATOM 5541 O O . ALA B 1 268 ? 2.494 -8.445 -18.375 1 98.31 268 ALA B O 1
ATOM 5542 N N . GLN B 1 269 ? 3.729 -6.656 -18.938 1 98.62 269 GLN B N 1
ATOM 5543 C CA . GLN B 1 269 ? 3.762 -6.996 -20.359 1 98.62 269 GLN B CA 1
ATOM 5544 C C . GLN B 1 269 ? 4.547 -8.281 -20.594 1 98.62 269 GLN B C 1
ATOM 5546 O O . GLN B 1 269 ? 4.152 -9.109 -21.422 1 98.62 269 GLN B O 1
ATOM 5551 N N . LEU B 1 270 ? 5.648 -8.406 -19.844 1 98.56 270 LEU B N 1
ATOM 5552 C CA . LEU B 1 270 ? 6.453 -9.617 -19.969 1 98.56 270 LEU B CA 1
ATOM 5553 C C . LEU B 1 270 ? 5.711 -10.82 -19.406 1 98.56 270 LEU B C 1
ATOM 5555 O O . LEU B 1 270 ? 5.848 -11.938 -19.906 1 98.56 270 LEU B O 1
ATOM 5559 N N . ASP B 1 271 ? 4.875 -10.641 -18.406 1 98.31 271 ASP B N 1
ATOM 5560 C CA . ASP B 1 271 ? 4.031 -11.719 -17.891 1 98.31 271 ASP B CA 1
ATOM 5561 C C . ASP B 1 271 ? 3.09 -12.242 -18.969 1 98.31 271 ASP B C 1
ATOM 5563 O O . ASP B 1 271 ? 2.902 -13.461 -19.094 1 98.31 271 ASP B O 1
ATOM 5567 N N . LEU B 1 272 ? 2.463 -11.305 -19.703 1 98.38 272 LEU B N 1
ATOM 5568 C CA . LEU B 1 272 ? 1.599 -11.719 -20.812 1 98.38 272 LEU B CA 1
ATOM 5569 C C . LEU B 1 272 ? 2.387 -12.508 -21.859 1 98.38 272 LEU B C 1
ATOM 5571 O O . LEU B 1 272 ? 1.902 -13.508 -22.375 1 98.38 272 LEU B O 1
ATOM 5575 N N . ARG B 1 273 ? 3.633 -12.07 -22.094 1 98.19 273 ARG B N 1
ATOM 5576 C CA . ARG B 1 273 ? 4.469 -12.789 -23.062 1 98.19 273 ARG B CA 1
ATOM 5577 C C . ARG B 1 273 ? 4.766 -14.203 -22.578 1 98.19 273 ARG B C 1
ATOM 5579 O O . ARG B 1 273 ? 4.781 -15.148 -23.359 1 98.19 273 ARG B O 1
ATOM 5586 N N . ILE B 1 274 ? 5 -14.344 -21.281 1 98.19 274 ILE B N 1
ATOM 5587 C CA . ILE B 1 274 ? 5.254 -15.656 -20.688 1 98.19 274 ILE B CA 1
ATOM 5588 C C . ILE B 1 274 ? 4.008 -16.531 -20.828 1 98.19 274 ILE B C 1
ATOM 5590 O O . ILE B 1 274 ? 4.098 -17.688 -21.234 1 98.19 274 ILE B O 1
ATOM 5594 N N . ILE B 1 275 ? 2.877 -15.953 -20.578 1 97.75 275 ILE B N 1
ATOM 5595 C CA . ILE B 1 275 ? 1.629 -16.703 -20.688 1 97.75 275 ILE B CA 1
ATOM 5596 C C . ILE B 1 275 ? 1.382 -17.094 -22.141 1 97.75 275 ILE B C 1
ATOM 5598 O O . ILE B 1 275 ? 0.953 -18.219 -22.422 1 97.75 275 ILE B O 1
ATOM 5602 N N . LYS B 1 276 ? 1.681 -16.297 -23.109 1 97.62 276 LYS B N 1
ATOM 5603 C CA . LYS B 1 276 ? 1.493 -16.578 -24.531 1 97.62 276 LYS B CA 1
ATOM 5604 C C . LYS B 1 276 ? 2.432 -17.672 -25 1 97.62 276 LYS B C 1
ATOM 5606 O O . LYS B 1 276 ? 2.113 -18.406 -25.938 1 97.62 276 LYS B O 1
ATOM 5611 N N . SER B 1 277 ? 3.551 -17.766 -24.25 1 97.5 277 SER B N 1
ATOM 5612 C CA . SER B 1 277 ? 4.527 -18.781 -24.641 1 97.5 277 SER B CA 1
ATOM 5613 C C . SER B 1 277 ? 3.969 -20.188 -24.484 1 97.5 277 SER B C 1
ATOM 5615 O O . SER B 1 277 ? 4.41 -21.125 -25.156 1 97.5 277 SER B O 1
ATOM 5617 N N . TYR B 1 278 ? 2.949 -20.391 -23.688 1 95.94 278 TYR B N 1
ATOM 5618 C CA . TYR B 1 278 ? 2.395 -21.719 -23.406 1 95.94 278 TYR B CA 1
ATOM 5619 C C . TYR B 1 278 ? 1.567 -22.219 -24.578 1 95.94 278 TYR B C 1
ATOM 5621 O O . TYR B 1 278 ? 1.176 -23.391 -24.609 1 95.94 278 TYR B O 1
ATOM 5629 N N . ARG B 1 279 ? 1.404 -21.391 -25.688 1 94.88 279 ARG B N 1
ATOM 5630 C CA . ARG B 1 279 ? 0.707 -21.797 -26.906 1 94.88 279 ARG B CA 1
ATOM 5631 C C . ARG B 1 279 ? 1.634 -22.578 -27.828 1 94.88 279 ARG B C 1
ATOM 5633 O O . ARG B 1 279 ? 1.171 -23.328 -28.688 1 94.88 279 ARG B O 1
ATOM 5640 N N . TYR B 1 280 ? 2.896 -22.391 -27.594 1 95.62 280 TYR B N 1
ATOM 5641 C CA . TYR B 1 280 ? 3.873 -22.938 -28.531 1 95.62 280 TYR B CA 1
ATOM 5642 C C . TYR B 1 280 ? 4.418 -24.266 -28.031 1 95.62 280 TYR B C 1
ATOM 5644 O O . TYR B 1 280 ? 4.277 -24.609 -26.859 1 95.62 280 TYR B O 1
ATOM 5652 N N . PRO B 1 281 ? 4.996 -25.047 -28.906 1 95.31 281 PRO B N 1
ATOM 5653 C CA . PRO B 1 281 ? 5.555 -26.344 -28.5 1 95.31 281 PRO B CA 1
ATOM 5654 C C . PRO B 1 281 ? 6.773 -26.188 -27.594 1 95.31 281 PRO B C 1
ATOM 5656 O O . PRO B 1 281 ? 7.453 -25.172 -27.625 1 95.31 281 PRO B O 1
ATOM 5659 N N . ILE B 1 282 ? 6.984 -27.172 -26.812 1 96.25 282 ILE B N 1
ATOM 5660 C CA . ILE B 1 282 ? 8.195 -27.297 -26.016 1 96.25 282 ILE B CA 1
ATOM 5661 C C . ILE B 1 282 ? 9.094 -28.391 -26.594 1 96.25 282 ILE B C 1
ATOM 5663 O O . ILE B 1 282 ? 8.633 -29.484 -26.891 1 96.25 282 ILE B O 1
ATOM 5667 N N . LEU B 1 283 ? 10.344 -28.031 -26.859 1 96.62 283 LEU B N 1
ATOM 5668 C CA . LEU B 1 283 ? 11.328 -28.969 -27.391 1 96.62 283 LEU B CA 1
ATOM 5669 C C . LEU B 1 283 ? 12.367 -29.328 -26.328 1 96.62 283 LEU B C 1
ATOM 5671 O O . LEU B 1 283 ? 13.039 -28.438 -25.797 1 96.62 283 LEU B O 1
ATOM 5675 N N . ASN B 1 284 ? 12.453 -30.562 -26.047 1 96.31 284 ASN B N 1
ATOM 5676 C CA . ASN B 1 284 ? 13.438 -31.062 -25.094 1 96.31 284 ASN B CA 1
ATOM 5677 C C . ASN B 1 284 ? 14.422 -32.031 -25.75 1 96.31 284 ASN B C 1
ATOM 5679 O O . ASN B 1 284 ? 14.031 -32.844 -26.562 1 96.31 284 ASN B O 1
ATOM 5683 N N . VAL B 1 285 ? 15.656 -31.844 -25.406 1 95.38 285 VAL B N 1
ATOM 5684 C CA . VAL B 1 285 ? 16.703 -32.75 -25.844 1 95.38 285 VAL B CA 1
ATOM 5685 C C . VAL B 1 285 ? 17.219 -33.562 -24.656 1 95.38 285 VAL B C 1
ATOM 5687 O O . VAL B 1 285 ? 17.438 -33.031 -23.562 1 95.38 285 VAL B O 1
ATOM 5690 N N . ASN B 1 286 ? 17.266 -34.812 -24.844 1 94.44 286 ASN B N 1
ATOM 5691 C CA . ASN B 1 286 ? 17.797 -35.688 -23.828 1 94.44 286 ASN B CA 1
ATOM 5692 C C . ASN B 1 286 ? 18.953 -36.531 -24.344 1 94.44 286 ASN B C 1
ATOM 5694 O O . ASN B 1 286 ? 18.906 -37.031 -25.484 1 94.44 286 ASN B O 1
ATOM 5698 N N . THR B 1 287 ? 19.969 -36.594 -23.625 1 93.75 287 THR B N 1
ATOM 5699 C CA . THR B 1 287 ? 21.094 -37.469 -23.922 1 93.75 287 THR B CA 1
ATOM 5700 C C . THR B 1 287 ? 21.609 -38.156 -22.641 1 93.75 287 THR B C 1
ATOM 5702 O O . THR B 1 287 ? 21.375 -37.656 -21.547 1 93.75 287 THR B O 1
ATOM 5705 N N . GLY B 1 288 ? 22.125 -39.344 -22.844 1 93.62 288 GLY B N 1
ATOM 5706 C CA . GLY B 1 288 ? 22.641 -40.062 -21.688 1 93.62 288 GLY B CA 1
ATOM 5707 C C . GLY B 1 288 ? 23.531 -41.219 -22.047 1 93.62 288 GLY B C 1
ATOM 5708 O O . GLY B 1 288 ? 23.547 -41.688 -23.188 1 93.62 288 GLY B O 1
ATOM 5709 N N . TYR B 1 289 ? 24.375 -41.5 -21.141 1 93.31 289 TYR B N 1
ATOM 5710 C CA . TYR B 1 289 ? 25.156 -42.719 -21.188 1 93.31 289 TYR B CA 1
ATOM 5711 C C . TYR B 1 289 ? 24.812 -43.656 -20.031 1 93.31 289 TYR B C 1
ATOM 5713 O O . TYR B 1 289 ? 24.969 -43.281 -18.875 1 93.31 289 TYR B O 1
ATOM 5721 N N . ASN B 1 290 ? 24.375 -44.844 -20.406 1 91.88 290 ASN B N 1
ATOM 5722 C CA . ASN B 1 290 ? 23.859 -45.719 -19.375 1 91.88 290 ASN B CA 1
ATOM 5723 C C . ASN B 1 290 ? 24.547 -47.094 -19.406 1 91.88 290 ASN B C 1
ATOM 5725 O O . ASN B 1 290 ? 25.047 -47.531 -20.438 1 91.88 290 ASN B O 1
ATOM 5729 N N . PHE B 1 291 ? 24.562 -47.719 -18.203 1 91.38 291 PHE B N 1
ATOM 5730 C CA . PHE B 1 291 ? 25.016 -49.094 -17.984 1 91.38 291 PHE B CA 1
ATOM 5731 C C . PHE B 1 291 ? 23.891 -49.938 -17.438 1 91.38 291 PHE B C 1
ATOM 5733 O O . PHE B 1 291 ? 23.172 -49.531 -16.531 1 91.38 291 PHE B O 1
ATOM 5740 N N . THR B 1 292 ? 23.719 -51.062 -18.109 1 90.38 292 THR B N 1
ATOM 5741 C CA . THR B 1 292 ? 22.672 -51.969 -17.656 1 90.38 292 THR B CA 1
ATOM 5742 C C . THR B 1 292 ? 23.234 -53.375 -17.422 1 90.38 292 THR B C 1
ATOM 5744 O O . THR B 1 292 ? 24.078 -53.844 -18.188 1 90.38 292 THR B O 1
ATOM 5747 N N . ASN B 1 293 ? 22.859 -54 -16.312 1 88.44 293 ASN B N 1
ATOM 5748 C CA . ASN B 1 293 ? 23.125 -55.406 -15.977 1 88.44 293 ASN B CA 1
ATOM 5749 C C . ASN B 1 293 ? 21.891 -56.062 -15.398 1 88.44 293 ASN B C 1
ATOM 5751 O O . ASN B 1 293 ? 21.25 -55.531 -14.492 1 88.44 293 ASN B O 1
ATOM 5755 N N . SER B 1 294 ? 21.562 -57.156 -16.078 1 88.94 294 SER B N 1
ATOM 5756 C CA . SER B 1 294 ? 20.422 -57.875 -15.539 1 88.94 294 SER B CA 1
ATOM 5757 C C . SER B 1 294 ? 20.625 -59.375 -15.602 1 88.94 294 SER B C 1
ATOM 5759 O O . SER B 1 294 ? 21.359 -59.875 -16.453 1 88.94 294 SER B O 1
ATOM 5761 N N . THR B 1 295 ? 20.094 -60.125 -14.672 1 84.56 295 THR B N 1
ATOM 5762 C CA . THR B 1 295 ? 20.047 -61.562 -14.648 1 84.56 295 THR B CA 1
ATOM 5763 C C . THR B 1 295 ? 18.609 -62.062 -14.523 1 84.56 295 THR B C 1
ATOM 5765 O O . THR B 1 295 ? 17.781 -61.438 -13.867 1 84.56 295 THR B O 1
ATOM 5768 N N . SER B 1 296 ? 18.281 -62.969 -15.359 1 82.5 296 SER B N 1
ATOM 5769 C CA . SER B 1 296 ? 16.969 -63.594 -15.289 1 82.5 296 SER B CA 1
ATOM 5770 C C . SER B 1 296 ? 17.078 -65.125 -15.188 1 82.5 296 SER B C 1
ATOM 5772 O O . SER B 1 296 ? 17.781 -65.75 -15.977 1 82.5 296 SER B O 1
ATOM 5774 N N . ALA B 1 297 ? 16.359 -65.688 -14.266 1 72.38 297 ALA B N 1
ATOM 5775 C CA . ALA B 1 297 ? 16.422 -67.125 -14.062 1 72.38 297 ALA B CA 1
ATOM 5776 C C . ALA B 1 297 ? 15.609 -67.875 -15.117 1 72.38 297 ALA B C 1
ATOM 5778 O O . ALA B 1 297 ? 15.898 -69 -15.43 1 72.38 297 ALA B O 1
ATOM 5779 N N . LEU B 1 298 ? 14.57 -67.188 -15.477 1 63.53 298 LEU B N 1
ATOM 5780 C CA . LEU B 1 298 ? 13.664 -67.875 -16.375 1 63.53 298 LEU B CA 1
ATOM 5781 C C . LEU B 1 298 ? 13.742 -67.375 -17.781 1 63.53 298 LEU B C 1
ATOM 5783 O O . LEU B 1 298 ? 13.172 -67.938 -18.719 1 63.53 298 LEU B O 1
ATOM 5787 N N . GLY B 1 299 ? 14.562 -66.375 -18.031 1 64.94 299 GLY B N 1
ATOM 5788 C CA . GLY B 1 299 ? 14.539 -65.812 -19.359 1 64.94 299 GLY B CA 1
ATOM 5789 C C . GLY B 1 299 ? 15.453 -66.5 -20.344 1 64.94 299 GLY B C 1
ATOM 5790 O O . GLY B 1 299 ? 16.25 -67.375 -19.953 1 64.94 299 GLY B O 1
ATOM 5791 N N . PHE B 1 300 ? 15.031 -66.375 -21.641 1 67.94 300 PHE B N 1
ATOM 5792 C CA . PHE B 1 300 ? 15.906 -66.875 -22.672 1 67.94 300 PHE B CA 1
ATOM 5793 C C . PHE B 1 300 ? 17.344 -66.5 -22.438 1 67.94 300 PHE B C 1
ATOM 5795 O O . PHE B 1 300 ? 18.281 -67.25 -22.625 1 67.94 300 PHE B O 1
ATOM 5802 N N . ALA B 1 301 ? 17.453 -65.312 -21.859 1 73.06 301 ALA B N 1
ATOM 5803 C CA . ALA B 1 301 ? 18.766 -64.812 -21.484 1 73.06 301 ALA B CA 1
ATOM 5804 C C . ALA B 1 301 ? 18.922 -64.75 -19.969 1 73.06 301 ALA B C 1
ATOM 5806 O O . ALA B 1 301 ? 18.156 -64.062 -19.266 1 73.06 301 ALA B O 1
ATOM 5807 N N . THR B 1 302 ? 19.859 -65.5 -19.469 1 78.81 302 THR B N 1
ATOM 5808 C CA . THR B 1 302 ? 20.062 -65.562 -18.016 1 78.81 302 THR B CA 1
ATOM 5809 C C . THR B 1 302 ? 20.844 -64.375 -17.516 1 78.81 302 THR B C 1
ATOM 5811 O O . THR B 1 302 ? 20.719 -63.969 -16.344 1 78.81 302 THR B O 1
ATOM 5814 N N . GLN B 1 303 ? 21.719 -63.875 -18.359 1 83.81 303 GLN B N 1
ATOM 5815 C CA . GLN B 1 303 ? 22.469 -62.656 -18.031 1 83.81 303 GLN B CA 1
ATOM 5816 C C . GLN B 1 303 ? 22.531 -61.719 -19.234 1 83.81 303 GLN B C 1
ATOM 5818 O O . GLN B 1 303 ? 22.766 -62.156 -20.359 1 83.81 303 GLN B O 1
ATOM 5823 N N . THR B 1 304 ? 22.219 -60.562 -18.984 1 83.94 304 THR B N 1
ATOM 5824 C CA . THR B 1 304 ? 22.312 -59.562 -20.031 1 83.94 304 THR B CA 1
ATOM 5825 C C . THR B 1 304 ? 23.031 -58.312 -19.5 1 83.94 304 THR B C 1
ATOM 5827 O O . THR B 1 304 ? 22.766 -57.875 -18.391 1 83.94 304 THR B O 1
ATOM 5830 N N . SER B 1 305 ? 24.062 -57.844 -20.188 1 86.5 305 SER B N 1
ATOM 5831 C CA . SER B 1 305 ? 24.75 -56.594 -19.875 1 86.5 305 SER B CA 1
ATOM 5832 C C . SER B 1 305 ? 24.812 -55.688 -21.094 1 86.5 305 SER B C 1
ATOM 5834 O O . SER B 1 305 ? 24.859 -56.156 -22.234 1 86.5 305 SER B O 1
ATOM 5836 N N . GLY B 1 306 ? 24.703 -54.438 -20.797 1 85.25 306 GLY B N 1
ATOM 5837 C CA . GLY B 1 306 ? 24.75 -53.469 -21.875 1 85.25 306 GLY B CA 1
ATOM 5838 C C . GLY B 1 306 ? 25.234 -52.094 -21.438 1 85.25 306 GLY B C 1
ATOM 5839 O O . GLY B 1 306 ? 25.156 -51.781 -20.25 1 85.25 306 GLY B O 1
ATOM 5840 N N . LYS B 1 307 ? 25.922 -51.375 -22.281 1 89.31 307 LYS B N 1
ATOM 5841 C CA . LYS B 1 307 ? 26.297 -49.969 -22.094 1 89.31 307 LYS B CA 1
ATOM 5842 C C . LYS B 1 307 ? 26.219 -49.219 -23.406 1 89.31 307 LYS B C 1
ATOM 5844 O O . LYS B 1 307 ? 26.453 -49.75 -24.469 1 89.31 307 LYS B O 1
ATOM 5849 N N . GLY B 1 308 ? 25.828 -47.906 -23.266 1 90.19 308 GLY B N 1
ATOM 5850 C CA . GLY B 1 308 ? 25.797 -47.156 -24.516 1 90.19 308 GLY B CA 1
ATOM 5851 C C . GLY B 1 308 ? 25.25 -45.75 -24.344 1 90.19 308 GLY B C 1
ATOM 5852 O O . GLY B 1 308 ? 24.891 -45.344 -23.234 1 90.19 308 GLY B O 1
ATOM 5853 N N . LEU B 1 309 ? 25.375 -45 -25.531 1 92.69 309 LEU B N 1
ATOM 5854 C CA . LEU B 1 309 ? 24.891 -43.625 -25.656 1 92.69 309 LEU B CA 1
ATOM 5855 C C . LEU B 1 309 ? 23.453 -43.594 -26.156 1 92.69 309 LEU B C 1
ATOM 5857 O O . LEU B 1 309 ? 23.094 -44.312 -27.078 1 92.69 309 LEU B O 1
ATOM 5861 N N . THR B 1 310 ? 22.688 -42.938 -25.406 1 91.5 310 THR B N 1
ATOM 5862 C CA . THR B 1 310 ? 21.328 -42.656 -25.859 1 91.5 310 THR B CA 1
ATOM 5863 C C . THR B 1 310 ? 21.125 -41.156 -26.094 1 91.5 310 THR B C 1
ATOM 5865 O O . THR B 1 310 ? 21.641 -40.344 -25.328 1 91.5 310 THR B O 1
ATOM 5868 N N . TYR B 1 311 ? 20.5 -40.719 -27.219 1 92.25 311 TYR B N 1
ATOM 5869 C CA . TYR B 1 311 ? 20.125 -39.312 -27.5 1 92.25 311 TYR B CA 1
ATOM 5870 C C . TYR B 1 311 ? 18.75 -39.25 -28.156 1 92.25 311 TYR B C 1
ATOM 5872 O O . TYR B 1 311 ? 18.328 -40.188 -28.844 1 92.25 311 TYR B O 1
ATOM 5880 N N . GLY B 1 312 ? 18.062 -38.25 -27.812 1 93.88 312 GLY B N 1
ATOM 5881 C CA . GLY B 1 312 ? 16.719 -38.125 -28.328 1 93.88 312 GLY B CA 1
ATOM 5882 C C . GLY B 1 312 ? 16.156 -36.719 -28.234 1 93.88 312 GLY B C 1
ATOM 5883 O O . GLY B 1 312 ? 16.766 -35.844 -27.609 1 93.88 312 GLY B O 1
ATOM 5884 N N . LEU B 1 313 ? 15.031 -36.469 -29.016 1 93.81 313 LEU B N 1
ATOM 5885 C CA . LEU B 1 313 ? 14.289 -35.219 -29.062 1 93.81 313 LEU B CA 1
ATOM 5886 C C . LEU B 1 313 ? 12.812 -35.438 -28.781 1 93.81 313 LEU B C 1
ATOM 5888 O O . LEU B 1 313 ? 12.227 -36.406 -29.312 1 93.81 313 LEU B O 1
ATOM 5892 N N . THR B 1 314 ? 12.305 -34.656 -27.844 1 95 314 THR B N 1
ATOM 5893 C CA . THR B 1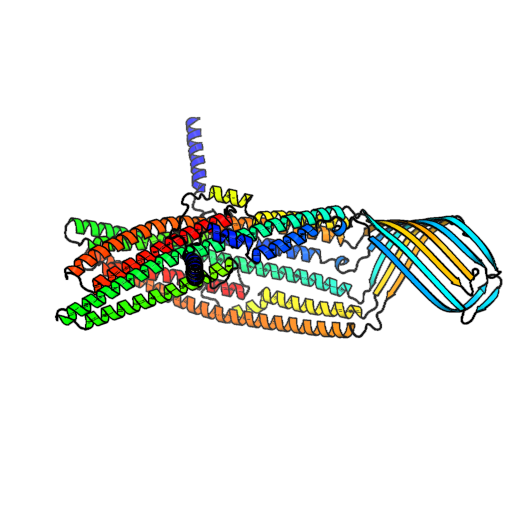 314 ? 10.883 -34.719 -27.547 1 95 314 THR B CA 1
ATOM 5894 C C . THR B 1 314 ? 10.227 -33.344 -27.766 1 95 314 THR B C 1
ATOM 5896 O O . THR B 1 314 ? 10.711 -32.344 -27.25 1 95 314 THR B O 1
ATOM 5899 N N . ALA B 1 315 ? 9.109 -33.312 -28.547 1 94.62 315 ALA B N 1
ATOM 5900 C CA . ALA B 1 315 ? 8.32 -32.094 -28.781 1 94.62 315 ALA B CA 1
ATOM 5901 C C . ALA B 1 315 ? 6.879 -32.312 -28.312 1 94.62 315 ALA B C 1
ATOM 5903 O O . ALA B 1 315 ? 6.262 -33.344 -28.594 1 94.62 315 ALA B O 1
ATOM 5904 N N . THR B 1 316 ? 6.43 -31.359 -27.5 1 95.38 316 THR B N 1
ATOM 5905 C CA . THR B 1 316 ? 5.043 -31.375 -27.047 1 95.38 316 THR B CA 1
ATOM 5906 C C . THR B 1 316 ? 4.352 -30.047 -27.359 1 95.38 316 THR B C 1
ATOM 5908 O O . THR B 1 316 ? 4.938 -28.984 -27.188 1 95.38 316 THR B O 1
ATOM 5911 N N . VAL B 1 317 ? 3.109 -30.125 -27.859 1 94.12 317 VAL B N 1
ATOM 5912 C CA . VAL B 1 317 ? 2.371 -28.922 -28.203 1 94.12 317 VAL B CA 1
ATOM 5913 C C . VAL B 1 317 ? 0.939 -29.016 -27.688 1 94.12 317 VAL B C 1
ATOM 5915 O O . VAL B 1 317 ? 0.235 -29.984 -27.969 1 94.12 317 VAL B O 1
ATOM 5918 N N . PRO B 1 318 ? 0.514 -28.047 -26.859 1 93.31 318 PRO B N 1
ATOM 5919 C CA . PRO B 1 318 ? -0.892 -28.031 -26.453 1 93.31 318 PRO B CA 1
ATOM 5920 C C . PRO B 1 318 ? -1.826 -27.562 -27.562 1 93.31 318 PRO B C 1
ATOM 5922 O O . PRO B 1 318 ? -1.611 -26.5 -28.156 1 93.31 318 PRO B O 1
ATOM 5925 N N . ILE B 1 319 ? -2.828 -28.344 -27.844 1 93.75 319 ILE B N 1
ATOM 5926 C CA . ILE B 1 319 ? -3.768 -28.016 -28.922 1 93.75 319 ILE B CA 1
ATOM 5927 C C . ILE B 1 319 ? -5.043 -27.422 -28.312 1 93.75 319 ILE B C 1
ATOM 5929 O O . ILE B 1 319 ? -5.547 -26.406 -28.797 1 93.75 319 ILE B O 1
ATOM 5933 N N . PHE B 1 320 ? -5.594 -28.141 -27.359 1 94.94 320 PHE B N 1
ATOM 5934 C CA . PHE B 1 320 ? -6.793 -27.688 -26.656 1 94.94 320 PHE B CA 1
ATOM 5935 C C . PHE B 1 320 ? -6.664 -27.922 -25.156 1 94.94 320 PHE B C 1
ATOM 5937 O O . PHE B 1 320 ? -6.273 -29 -24.734 1 94.94 320 PHE B O 1
ATOM 5944 N N . ASN B 1 321 ? -6.977 -26.844 -24.344 1 93.88 321 ASN B N 1
ATOM 5945 C CA . ASN B 1 321 ? -6.852 -26.969 -22.891 1 93.88 321 ASN B CA 1
ATOM 5946 C C . ASN B 1 321 ? -8.078 -26.422 -22.172 1 93.88 321 ASN B C 1
ATOM 5948 O O . ASN B 1 321 ? -7.957 -25.734 -21.156 1 93.88 321 ASN B O 1
ATOM 5952 N N . GLY B 1 322 ? -9.25 -26.547 -22.75 1 93.38 322 GLY B N 1
ATOM 5953 C CA . GLY B 1 322 ? -10.477 -26.125 -22.094 1 93.38 322 GLY B CA 1
ATOM 5954 C C . GLY B 1 322 ? -10.641 -24.625 -22.047 1 93.38 322 GLY B C 1
ATOM 5955 O O . GLY B 1 322 ? -11.172 -24.078 -21.078 1 93.38 322 GLY B O 1
ATOM 5956 N N . PHE B 1 323 ? -10.031 -23.906 -22.891 1 94.62 323 PHE B N 1
ATOM 5957 C CA . PHE B 1 323 ? -10.125 -22.453 -23.078 1 94.62 323 PHE B CA 1
ATOM 5958 C C . PHE B 1 323 ? -9.344 -21.734 -21.984 1 94.62 323 PHE B C 1
ATOM 5960 O O . PHE B 1 323 ? -9.391 -20.5 -21.891 1 94.62 323 PHE B O 1
ATOM 5967 N N . THR B 1 324 ? -8.656 -22.422 -21.109 1 95.31 324 THR B N 1
ATOM 5968 C CA . THR B 1 324 ? -7.941 -21.828 -19.984 1 95.31 324 THR B CA 1
ATOM 5969 C C . THR B 1 324 ? -6.816 -20.922 -20.484 1 95.31 324 THR B C 1
ATOM 5971 O O . THR B 1 324 ? -6.527 -19.891 -19.875 1 95.31 324 THR B O 1
ATOM 5974 N N . GLN B 1 325 ? -6.176 -21.312 -21.609 1 95.94 325 GLN B N 1
ATOM 5975 C CA . GLN B 1 325 ? -5.117 -20.5 -22.188 1 95.94 325 GLN B CA 1
ATOM 5976 C C . GLN B 1 325 ? -5.652 -19.141 -22.641 1 95.94 325 GLN B C 1
ATOM 5978 O O . GLN B 1 325 ? -5.066 -18.094 -22.328 1 95.94 325 GLN B O 1
ATOM 5983 N N . ASN B 1 326 ? -6.805 -19.156 -23.312 1 96.62 326 ASN B N 1
ATOM 5984 C CA . ASN B 1 326 ? -7.418 -17.922 -23.766 1 96.62 326 ASN B CA 1
ATOM 5985 C C . ASN B 1 326 ? -7.824 -17.031 -22.594 1 96.62 326 ASN B C 1
ATOM 5987 O O . ASN B 1 326 ? -7.609 -15.82 -22.625 1 96.62 326 ASN B O 1
ATOM 5991 N N . ILE B 1 327 ? -8.398 -17.625 -21.609 1 97.38 327 ILE B N 1
ATOM 5992 C CA . ILE B 1 327 ? -8.844 -16.891 -20.422 1 97.38 327 ILE B CA 1
ATOM 5993 C C . ILE B 1 327 ? -7.641 -16.281 -19.703 1 97.38 327 ILE B C 1
ATOM 5995 O O . ILE B 1 327 ? -7.668 -15.117 -19.312 1 97.38 327 ILE B O 1
ATOM 5999 N N . ALA B 1 328 ? -6.566 -17.031 -19.562 1 97.06 328 ALA B N 1
ATOM 6000 C CA . ALA B 1 328 ? -5.355 -16.531 -18.922 1 97.06 328 ALA B CA 1
ATOM 6001 C C . ALA B 1 328 ? -4.781 -15.344 -19.672 1 97.06 328 ALA B C 1
ATOM 6003 O O . ALA B 1 328 ? -4.41 -14.336 -19.062 1 97.06 328 ALA B O 1
ATOM 6004 N N . GLU B 1 329 ? -4.719 -15.43 -21 1 97.69 329 GLU B N 1
ATOM 6005 C CA . GLU B 1 329 ? -4.203 -14.328 -21.812 1 97.69 329 GLU B CA 1
ATOM 6006 C C . GLU B 1 329 ? -5.059 -13.07 -21.641 1 97.69 329 GLU B C 1
ATOM 6008 O O . GLU B 1 329 ? -4.531 -11.969 -21.516 1 97.69 329 GLU B O 1
ATOM 6013 N N . HIS B 1 330 ? -6.379 -13.289 -21.641 1 97.69 330 HIS B N 1
ATOM 6014 C CA . HIS B 1 330 ? -7.27 -12.148 -21.453 1 97.69 330 HIS B CA 1
ATOM 6015 C C . HIS B 1 330 ? -7.078 -11.531 -20.062 1 97.69 330 HIS B C 1
ATOM 6017 O O . HIS B 1 330 ? -7.02 -10.305 -19.938 1 97.69 330 HIS B O 1
ATOM 6023 N N . ASN B 1 331 ? -6.98 -12.375 -19.047 1 97.88 331 ASN B N 1
ATOM 6024 C CA . ASN B 1 331 ? -6.773 -11.891 -17.688 1 97.88 331 ASN B CA 1
ATOM 6025 C C . ASN B 1 331 ? -5.473 -11.102 -17.562 1 97.88 331 ASN B C 1
ATOM 6027 O O . ASN B 1 331 ? -5.438 -10.055 -16.906 1 97.88 331 ASN B O 1
ATOM 6031 N N . TYR B 1 332 ? -4.438 -11.578 -18.156 1 98.19 332 TYR B N 1
ATOM 6032 C CA . TYR B 1 332 ? -3.154 -10.891 -18.047 1 98.19 332 TYR B CA 1
ATOM 6033 C C . TYR B 1 332 ? -3.17 -9.578 -18.828 1 98.19 332 TYR B C 1
ATOM 6035 O O . TYR B 1 332 ? -2.443 -8.641 -18.484 1 98.19 332 TYR B O 1
ATOM 6043 N N . LYS B 1 333 ? -3.979 -9.484 -19.906 1 98.5 333 LYS B N 1
ATOM 6044 C CA . LYS B 1 333 ? -4.184 -8.203 -20.562 1 98.5 333 LYS B CA 1
ATOM 6045 C C . LYS B 1 333 ? -4.848 -7.199 -19.625 1 98.5 333 LYS B C 1
ATOM 6047 O O . LYS B 1 333 ? -4.477 -6.023 -19.594 1 98.5 333 LYS B O 1
ATOM 6052 N N . ILE B 1 334 ? -5.836 -7.664 -18.859 1 98.31 334 ILE B N 1
ATOM 6053 C CA . ILE B 1 334 ? -6.492 -6.824 -17.875 1 98.31 334 ILE B CA 1
ATOM 6054 C C . ILE B 1 334 ? -5.48 -6.383 -16.812 1 98.31 334 ILE B C 1
ATOM 6056 O O . ILE B 1 334 ? -5.504 -5.234 -16.359 1 98.31 334 ILE B O 1
ATOM 6060 N N . LEU B 1 335 ? -4.574 -7.25 -16.469 1 97.81 335 LEU B N 1
ATOM 6061 C CA . LEU B 1 335 ? -3.562 -6.922 -15.477 1 97.81 335 LEU B CA 1
ATOM 6062 C C . LEU B 1 335 ? -2.604 -5.863 -16 1 97.81 335 LEU B C 1
ATOM 6064 O O . LEU B 1 335 ? -2.111 -5.027 -15.242 1 97.81 335 LEU B O 1
ATOM 6068 N N . ILE B 1 336 ? -2.291 -5.883 -17.328 1 98.25 336 ILE B N 1
ATOM 6069 C CA . ILE B 1 336 ? -1.5 -4.816 -17.938 1 98.25 336 ILE B CA 1
ATOM 6070 C C . ILE B 1 336 ? -2.248 -3.49 -17.812 1 98.25 336 ILE B C 1
ATOM 6072 O O . ILE B 1 336 ? -1.658 -2.467 -17.469 1 98.25 336 ILE B O 1
ATOM 6076 N N . ASN B 1 337 ? -3.545 -3.533 -18.109 1 98.19 337 ASN B N 1
ATOM 6077 C CA . ASN B 1 337 ? -4.363 -2.34 -17.938 1 98.19 337 ASN B CA 1
ATOM 6078 C C . ASN B 1 337 ? -4.336 -1.849 -16.5 1 98.19 337 ASN B C 1
ATOM 6080 O O . ASN B 1 337 ? -4.25 -0.646 -16.25 1 98.19 337 ASN B O 1
ATOM 6084 N N . SER B 1 338 ? -4.441 -2.756 -15.555 1 98.12 338 SER B N 1
ATOM 6085 C CA . SER B 1 338 ? -4.367 -2.4 -14.141 1 98.12 338 SER B CA 1
ATOM 6086 C C . SER B 1 338 ? -3.029 -1.745 -13.805 1 98.12 338 SER B C 1
ATOM 6088 O O . SER B 1 338 ? -2.979 -0.792 -13.023 1 98.12 338 SER B O 1
ATOM 6090 N N . ALA B 1 339 ? -1.957 -2.266 -14.383 1 97.88 339 ALA B N 1
ATOM 6091 C CA . ALA B 1 339 ? -0.644 -1.664 -14.164 1 97.88 339 ALA B CA 1
ATOM 6092 C C . ALA B 1 339 ? -0.588 -0.248 -14.734 1 97.88 339 ALA B C 1
ATOM 6094 O O . ALA B 1 339 ? 0.009 0.646 -14.133 1 97.88 339 ALA B O 1
ATOM 6095 N N . ASP B 1 340 ? -1.216 -0.066 -15.852 1 97.75 340 ASP B N 1
ATOM 6096 C CA . ASP B 1 340 ? -1.309 1.26 -16.453 1 97.75 340 ASP B CA 1
ATOM 6097 C C . ASP B 1 340 ? -2.088 2.219 -15.555 1 97.75 340 ASP B C 1
ATOM 6099 O O . ASP B 1 340 ? -1.665 3.355 -15.336 1 97.75 340 ASP B O 1
ATOM 6103 N N . LEU B 1 341 ? -3.191 1.76 -15.062 1 97.81 341 LEU B N 1
ATOM 6104 C CA . LEU B 1 341 ? -4.012 2.566 -14.164 1 97.81 341 LEU B CA 1
ATOM 6105 C C . LEU B 1 341 ? -3.256 2.906 -12.891 1 97.81 341 LEU B C 1
ATOM 6107 O O . LEU B 1 341 ? -3.371 4.02 -12.367 1 97.81 341 LEU B O 1
ATOM 6111 N N . ARG B 1 342 ? -2.506 2.018 -12.359 1 97.69 342 ARG B N 1
ATOM 6112 C CA . ARG B 1 342 ? -1.711 2.268 -11.156 1 97.69 342 ARG B CA 1
ATOM 6113 C C . ARG B 1 342 ? -0.643 3.324 -11.422 1 97.69 342 ARG B C 1
ATOM 6115 O O . ARG B 1 342 ? -0.355 4.152 -10.555 1 97.69 342 ARG B O 1
ATOM 6122 N N . TYR B 1 343 ? -0.028 3.258 -12.586 1 97.44 343 TYR B N 1
ATOM 6123 C CA . TYR B 1 343 ? 0.914 4.297 -12.984 1 97.44 343 TYR B CA 1
ATOM 6124 C C . TYR B 1 343 ? 0.235 5.66 -13.023 1 97.44 343 TYR B C 1
ATOM 6126 O O . TYR B 1 343 ? 0.751 6.637 -12.477 1 97.44 343 TYR B O 1
ATOM 6134 N N . GLU B 1 344 ? -0.89 5.734 -13.648 1 97 344 GLU B N 1
ATOM 6135 C CA . GLU B 1 344 ? -1.62 6.992 -13.75 1 97 344 GLU B CA 1
ATOM 6136 C C . GLU B 1 344 ? -2.033 7.512 -12.375 1 97 344 GLU B C 1
ATOM 6138 O O . GLU B 1 344 ? -1.957 8.711 -12.109 1 97 344 GLU B O 1
ATOM 6143 N N . GLN B 1 345 ? -2.498 6.609 -11.562 1 97.12 345 GLN B N 1
ATOM 6144 C CA . GLN B 1 345 ? -2.867 6.965 -10.195 1 97.12 345 GLN B CA 1
ATOM 6145 C C . GLN B 1 345 ? -1.677 7.539 -9.438 1 97.12 345 GLN B C 1
ATOM 6147 O O . GLN B 1 345 ? -1.798 8.57 -8.773 1 97.12 345 GLN B O 1
ATOM 6152 N N . LEU B 1 346 ? -0.546 6.883 -9.57 1 97 346 LEU B N 1
ATOM 6153 C CA . LEU B 1 346 ? 0.661 7.348 -8.898 1 97 346 LEU B CA 1
ATOM 6154 C C . LEU B 1 346 ? 1.101 8.703 -9.445 1 97 346 LEU B C 1
ATOM 6156 O O . LEU B 1 346 ? 1.471 9.594 -8.68 1 97 346 LEU B O 1
ATOM 6160 N N . ASN B 1 347 ? 1.094 8.789 -10.695 1 96.19 347 ASN B N 1
ATOM 6161 C CA . ASN B 1 347 ? 1.437 10.062 -11.32 1 96.19 347 ASN B CA 1
ATOM 6162 C C . ASN B 1 347 ? 0.545 11.195 -10.812 1 96.19 347 ASN B C 1
ATOM 6164 O O . ASN B 1 347 ? 1.035 12.273 -10.469 1 96.19 347 ASN B O 1
ATOM 6168 N N . GLN B 1 348 ? -0.761 10.945 -10.789 1 95.88 348 GLN B N 1
ATOM 6169 C CA . GLN B 1 348 ? -1.711 11.922 -10.266 1 95.88 348 GLN B CA 1
ATOM 6170 C C . GLN B 1 348 ? -1.405 12.266 -8.812 1 95.88 348 GLN B C 1
ATOM 6172 O O . GLN B 1 348 ? -1.488 13.422 -8.406 1 95.88 348 GLN B O 1
ATOM 6177 N N . THR B 1 349 ? -1.121 11.266 -8.039 1 97 349 THR B N 1
ATOM 6178 C CA . THR B 1 349 ? -0.784 11.461 -6.633 1 97 349 THR B CA 1
ATOM 6179 C C . THR B 1 349 ? 0.469 12.32 -6.492 1 97 349 THR B C 1
ATOM 6181 O O . THR B 1 349 ? 0.5 13.258 -5.688 1 97 349 THR B O 1
ATOM 6184 N N . ILE B 1 350 ? 1.462 12.078 -7.273 1 96.88 350 ILE B N 1
ATOM 6185 C CA . ILE B 1 350 ? 2.725 12.805 -7.227 1 96.88 350 ILE B CA 1
ATOM 6186 C C . ILE B 1 350 ? 2.49 14.266 -7.613 1 96.88 350 ILE B C 1
ATOM 6188 O O . ILE B 1 350 ? 2.959 15.18 -6.926 1 96.88 350 ILE B O 1
ATOM 6192 N N . ILE B 1 351 ? 1.756 14.508 -8.594 1 96.06 351 ILE B N 1
ATOM 6193 C CA . ILE B 1 351 ? 1.494 15.867 -9.047 1 96.06 351 ILE B CA 1
ATOM 6194 C C . ILE B 1 351 ? 0.655 16.609 -8 1 96.06 351 ILE B C 1
ATOM 6196 O O . ILE B 1 351 ? 0.882 17.781 -7.734 1 96.06 351 ILE B O 1
ATOM 6200 N N . SER B 1 352 ? -0.332 15.914 -7.465 1 96.62 352 SER B N 1
ATOM 6201 C CA . SER B 1 352 ? -1.143 16.5 -6.406 1 96.62 352 SER B CA 1
ATOM 6202 C C . SER B 1 352 ? -0.288 16.875 -5.195 1 96.62 352 SER B C 1
ATOM 6204 O O . SER B 1 352 ? -0.401 17.969 -4.66 1 96.62 352 SER B O 1
ATOM 6206 N N . ASN B 1 353 ? 0.537 15.938 -4.809 1 96.81 353 ASN B N 1
ATOM 6207 C CA . ASN B 1 353 ? 1.432 16.188 -3.684 1 96.81 353 ASN B CA 1
ATOM 6208 C C . ASN B 1 353 ? 2.377 17.359 -3.975 1 96.81 353 ASN B C 1
ATOM 6210 O O . ASN B 1 353 ? 2.625 18.188 -3.104 1 96.81 353 ASN B O 1
ATOM 6214 N N . LEU B 1 354 ? 2.9 17.391 -5.141 1 96.31 354 LEU B N 1
ATOM 6215 C CA . LEU B 1 354 ? 3.787 18.469 -5.551 1 96.31 354 LEU B CA 1
ATOM 6216 C C . LEU B 1 354 ? 3.062 19.812 -5.512 1 96.31 354 LEU B C 1
ATOM 6218 O O . LEU B 1 354 ? 3.604 20.797 -5.016 1 96.31 354 LEU B O 1
ATOM 6222 N N . THR B 1 355 ? 1.864 19.844 -5.996 1 95.69 355 THR B N 1
ATOM 6223 C CA . THR B 1 355 ? 1.062 21.062 -6.02 1 95.69 355 THR B CA 1
ATOM 6224 C C . THR B 1 355 ? 0.793 21.562 -4.605 1 95.69 355 THR B C 1
ATOM 6226 O O . THR B 1 355 ? 0.984 22.734 -4.312 1 95.69 355 THR B O 1
ATOM 6229 N N . SER B 1 356 ? 0.432 20.625 -3.75 1 96.44 356 SER B N 1
ATOM 6230 C CA . SER B 1 356 ? 0.165 21 -2.361 1 96.44 356 SER B CA 1
ATOM 6231 C C . SER B 1 356 ? 1.442 21.422 -1.645 1 96.44 356 SER B C 1
ATOM 6233 O O . SER B 1 356 ? 1.449 22.406 -0.911 1 96.44 356 SER B O 1
ATOM 6235 N N . ALA B 1 357 ? 2.463 20.672 -1.871 1 96.69 357 ALA B N 1
ATOM 6236 C CA . ALA B 1 357 ? 3.744 21 -1.248 1 96.69 357 ALA B CA 1
ATOM 6237 C C . ALA B 1 357 ? 4.25 22.359 -1.709 1 96.69 357 ALA B C 1
ATOM 6239 O O . ALA B 1 357 ? 4.844 23.109 -0.927 1 96.69 357 ALA B O 1
ATOM 6240 N N . TYR B 1 358 ? 4.062 22.703 -2.916 1 96.69 358 TYR B N 1
ATOM 6241 C CA . TYR B 1 358 ? 4.5 23.984 -3.451 1 96.69 358 TYR B CA 1
ATOM 6242 C C . TYR B 1 358 ? 3.719 25.141 -2.824 1 96.69 358 TYR B C 1
ATOM 6244 O O . TYR B 1 358 ? 4.285 26.188 -2.521 1 96.69 358 TYR B O 1
ATOM 6252 N N . GLN B 1 359 ? 2.424 24.891 -2.711 1 94.94 359 GLN B N 1
ATOM 6253 C CA . GLN B 1 359 ? 1.627 25.906 -2.02 1 94.94 359 GLN B CA 1
ATOM 6254 C C . GLN B 1 359 ? 2.135 26.125 -0.598 1 94.94 359 GLN B C 1
ATOM 6256 O O . GLN B 1 359 ? 2.229 27.266 -0.137 1 94.94 359 GLN B O 1
ATOM 6261 N N . THR B 1 360 ? 2.434 25.062 0.06 1 95.75 360 THR B N 1
ATOM 6262 C CA . THR B 1 360 ? 2.977 25.141 1.411 1 95.75 360 THR B CA 1
ATOM 6263 C C . THR B 1 360 ? 4.32 25.875 1.41 1 95.75 360 THR B C 1
ATOM 6265 O O . THR B 1 360 ? 4.582 26.703 2.283 1 95.75 360 THR B O 1
ATOM 6268 N N . TYR B 1 361 ? 5.137 25.609 0.484 1 97.12 361 TYR B N 1
ATOM 6269 C CA . TYR B 1 361 ? 6.434 26.266 0.317 1 97.12 361 TYR B CA 1
ATOM 6270 C C . TYR B 1 361 ? 6.273 27.766 0.15 1 97.12 361 TYR B C 1
ATOM 6272 O O . TYR B 1 361 ? 6.914 28.547 0.86 1 97.12 361 TYR B O 1
ATOM 6280 N N . LYS B 1 362 ? 5.391 28.172 -0.73 1 95.75 362 LYS B N 1
ATOM 6281 C CA . LYS B 1 362 ? 5.145 29.594 -0.958 1 95.75 362 LYS B CA 1
ATOM 6282 C C . LYS B 1 362 ? 4.641 30.266 0.312 1 95.75 362 LYS B C 1
ATOM 6284 O O . LYS B 1 362 ? 5.117 31.344 0.676 1 95.75 362 LYS B O 1
ATOM 6289 N N . THR B 1 363 ? 3.734 29.594 0.928 1 95.5 363 THR B N 1
ATOM 6290 C CA . THR B 1 363 ? 3.18 30.125 2.162 1 95.5 363 THR B CA 1
ATOM 6291 C C . THR B 1 363 ? 4.254 30.234 3.242 1 95.5 363 THR B C 1
ATOM 6293 O O . THR B 1 363 ? 4.328 31.219 3.967 1 95.5 363 THR B O 1
ATOM 6296 N N . SER B 1 364 ? 5.059 29.203 3.352 1 96.19 364 SER B N 1
ATOM 6297 C CA . SER B 1 364 ? 6.113 29.188 4.359 1 96.19 364 SER B CA 1
ATOM 6298 C C . SER B 1 364 ? 7.109 30.328 4.137 1 96.19 364 SER B C 1
ATOM 6300 O O . SER B 1 364 ? 7.605 30.922 5.094 1 96.19 364 SER B O 1
ATOM 6302 N N . LEU B 1 365 ? 7.41 30.672 2.902 1 95.75 365 LEU B N 1
ATOM 6303 C CA . LEU B 1 365 ? 8.32 31.781 2.602 1 95.75 365 LEU B CA 1
ATOM 6304 C C . LEU B 1 365 ? 7.734 33.125 3.059 1 95.75 365 LEU B C 1
ATOM 6306 O O . LEU B 1 365 ? 8.438 33.938 3.635 1 95.75 365 LEU B O 1
ATOM 6310 N N . VAL B 1 366 ? 6.445 33.219 2.777 1 94.44 366 VAL B N 1
ATOM 6311 C CA . VAL B 1 366 ? 5.762 34.438 3.205 1 94.44 366 VAL B CA 1
ATOM 6312 C C . VAL B 1 366 ? 5.777 34.531 4.73 1 94.44 366 VAL B C 1
ATOM 6314 O O . VAL B 1 366 ? 6.039 35.594 5.289 1 94.44 366 VAL B O 1
ATOM 6317 N N . LEU B 1 367 ? 5.605 33.406 5.426 1 93.62 367 LEU B N 1
ATOM 6318 C CA . LEU B 1 367 ? 5.551 33.375 6.883 1 93.62 367 LEU B CA 1
ATOM 6319 C C . LEU B 1 367 ? 6.922 33.656 7.484 1 93.62 367 LEU B C 1
ATOM 6321 O O . LEU B 1 367 ? 7.027 34.281 8.547 1 93.62 367 LEU B O 1
ATOM 6325 N N . VAL B 1 368 ? 7.977 33.219 6.848 1 94.81 368 VAL B N 1
ATOM 6326 C CA . VAL B 1 368 ? 9.328 33.5 7.32 1 94.81 368 VAL B CA 1
ATOM 6327 C C . VAL B 1 368 ? 9.555 35.031 7.332 1 94.81 368 VAL B C 1
ATOM 6329 O O . VAL B 1 368 ? 10.07 35.562 8.312 1 94.81 368 VAL B O 1
ATOM 6332 N N . THR B 1 369 ? 9.133 35.719 6.297 1 93.19 369 THR B N 1
ATOM 6333 C CA . THR B 1 369 ? 9.32 37.156 6.191 1 93.19 369 THR B CA 1
ATOM 6334 C C . THR B 1 369 ? 8.477 37.906 7.234 1 93.19 369 THR B C 1
ATOM 6336 O O . THR B 1 369 ? 8.961 38.812 7.887 1 93.19 369 THR B O 1
ATOM 6339 N N . LEU B 1 370 ? 7.277 37.375 7.387 1 89.56 370 LEU B N 1
ATOM 6340 C CA . LEU B 1 370 ? 6.379 38 8.352 1 89.56 370 LEU B CA 1
ATOM 6341 C C . LEU B 1 370 ? 6.895 37.812 9.773 1 89.56 370 LEU B C 1
ATOM 6343 O O . LEU B 1 370 ? 6.906 38.75 10.562 1 89.56 370 LEU B O 1
ATOM 6347 N N . GLU B 1 371 ? 7.379 36.656 10.125 1 92.75 371 GLU B N 1
ATOM 6348 C CA . GLU B 1 371 ? 7.836 36.344 11.477 1 92.75 371 GLU B CA 1
ATOM 6349 C C . GLU B 1 371 ? 9.18 37 11.766 1 92.75 371 GLU B C 1
ATOM 6351 O O . GLU B 1 371 ? 9.461 37.406 12.906 1 92.75 371 GLU B O 1
ATOM 6356 N N . GLU B 1 372 ? 10.023 37.125 10.75 1 92.62 372 GLU B N 1
ATOM 6357 C CA . GLU B 1 372 ? 11.266 37.875 10.922 1 92.62 372 GLU B CA 1
ATOM 6358 C C . GLU B 1 372 ? 10.992 39.312 11.344 1 92.62 372 GLU B C 1
ATOM 6360 O O . GLU B 1 372 ? 11.625 39.844 12.266 1 92.62 372 GLU B O 1
ATOM 6365 N N . ARG B 1 373 ? 10.062 39.906 10.648 1 89.06 373 ARG B N 1
ATOM 6366 C CA . ARG B 1 373 ? 9.672 41.25 10.984 1 89.06 373 ARG B CA 1
ATOM 6367 C C . ARG B 1 373 ? 9.094 41.344 12.391 1 89.06 373 ARG B C 1
ATOM 6369 O O . ARG B 1 373 ? 9.406 42.25 13.148 1 89.06 373 ARG B O 1
ATOM 6376 N N . ASN B 1 374 ? 8.344 40.344 12.758 1 88.75 374 ASN B N 1
ATOM 6377 C CA . ASN B 1 374 ? 7.758 40.281 14.094 1 88.75 374 ASN B CA 1
ATOM 6378 C C . ASN B 1 374 ? 8.828 40.156 15.172 1 88.75 374 ASN B C 1
ATOM 6380 O O . ASN B 1 374 ? 8.734 40.75 16.234 1 88.75 374 ASN B O 1
ATOM 6384 N N . GLN B 1 375 ? 9.781 39.344 14.891 1 91.19 375 GLN B N 1
ATOM 6385 C CA . GLN B 1 375 ? 10.859 39.156 15.852 1 91.19 375 GLN B CA 1
ATOM 6386 C C . GLN B 1 375 ? 11.664 40.438 16.031 1 91.19 375 GLN B C 1
ATOM 6388 O O . GLN B 1 375 ? 12.039 40.781 17.156 1 91.19 375 GLN B O 1
ATOM 6393 N N . ARG B 1 376 ? 11.875 41.188 14.977 1 91.25 376 ARG B N 1
ATOM 6394 C CA . ARG B 1 376 ? 12.609 42.438 15.039 1 91.25 376 ARG B CA 1
ATOM 6395 C C . ARG B 1 376 ? 11.844 43.469 15.859 1 91.25 376 ARG B C 1
ATOM 6397 O 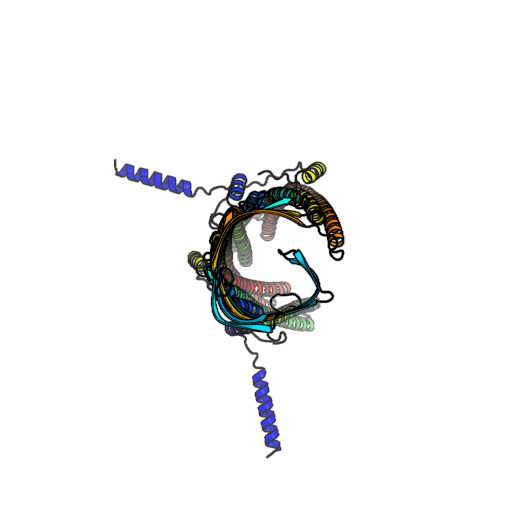O . ARG B 1 376 ? 12.438 44.188 16.688 1 91.25 376 ARG B O 1
ATOM 6404 N N . ILE B 1 377 ? 10.602 43.469 15.609 1 86.5 377 ILE B N 1
ATOM 6405 C CA . ILE B 1 377 ? 9.758 44.406 16.344 1 86.5 377 ILE B CA 1
ATOM 6406 C C . ILE B 1 377 ? 9.75 44.062 17.828 1 86.5 377 ILE B C 1
ATOM 6408 O O . ILE B 1 377 ? 9.867 44.938 18.688 1 86.5 377 ILE B O 1
ATOM 6412 N N . ALA B 1 378 ? 9.641 42.75 18.141 1 89.25 378 ALA B N 1
ATOM 6413 C CA . ALA B 1 378 ? 9.617 42.281 19.531 1 89.25 378 ALA B CA 1
ATOM 6414 C C . ALA B 1 378 ? 10.953 42.562 20.219 1 89.25 378 ALA B C 1
ATOM 6416 O O . ALA B 1 378 ? 10.984 42.906 21.391 1 89.25 378 ALA B O 1
ATOM 6417 N N . LYS B 1 379 ? 12.016 42.438 19.484 1 90.06 379 LYS B N 1
ATOM 6418 C CA . LYS B 1 379 ? 13.336 42.75 20.047 1 90.06 379 LYS B CA 1
ATOM 6419 C C . LYS B 1 379 ? 13.492 44.219 20.375 1 90.06 379 LYS B C 1
ATOM 6421 O O . LYS B 1 379 ? 13.984 44.562 21.438 1 90.06 379 LYS B O 1
ATOM 6426 N N . GLU B 1 380 ? 13.078 45.031 19.453 1 87.69 380 GLU B N 1
ATOM 6427 C CA . GLU B 1 380 ? 13.125 46.469 19.703 1 87.69 380 GLU B CA 1
ATOM 6428 C C . GLU B 1 380 ? 12.281 46.844 20.906 1 87.69 380 GLU B C 1
ATOM 6430 O O . GLU B 1 380 ? 12.703 47.656 21.719 1 87.69 380 GLU B O 1
ATOM 6435 N N . ASN B 1 381 ? 11.203 46.219 20.984 1 85.38 381 ASN B N 1
ATOM 6436 C CA . ASN B 1 381 ? 10.336 46.5 22.125 1 85.38 381 ASN B CA 1
ATOM 6437 C C . ASN B 1 381 ? 10.992 46.062 23.438 1 85.38 381 ASN B C 1
ATOM 6439 O O . ASN B 1 381 ? 10.891 46.75 24.453 1 85.38 381 ASN B O 1
ATOM 6443 N N . LEU B 1 382 ? 11.641 44.969 23.391 1 88 382 LEU B N 1
ATOM 6444 C CA . LEU B 1 382 ? 12.312 44.469 24.594 1 88 382 LEU B CA 1
ATOM 6445 C C . LEU B 1 382 ? 13.461 45.375 24.984 1 88 382 LEU B C 1
ATOM 6447 O O . LEU B 1 382 ? 13.625 45.688 26.156 1 88 382 LEU B O 1
ATOM 6451 N N . ASP B 1 383 ? 14.219 45.875 24.062 1 88.31 383 ASP B N 1
ATOM 6452 C CA . ASP B 1 383 ? 15.352 46.75 24.328 1 88.31 383 ASP B CA 1
ATOM 6453 C C . ASP B 1 383 ? 14.891 48.062 24.953 1 88.31 383 ASP B C 1
ATOM 6455 O O . ASP B 1 383 ? 15.484 48.531 25.922 1 88.31 383 ASP B O 1
ATOM 6459 N N . ILE B 1 384 ? 13.812 48.531 24.406 1 85.81 384 ILE B N 1
ATOM 6460 C CA . ILE B 1 384 ? 13.25 49.781 24.938 1 85.81 384 ILE B CA 1
ATOM 6461 C C . ILE B 1 384 ? 12.75 49.562 26.359 1 85.81 384 ILE B C 1
ATOM 6463 O O . ILE B 1 384 ? 12.984 50.375 27.25 1 85.81 384 ILE B O 1
ATOM 6467 N N . THR B 1 385 ? 12.141 48.406 26.547 1 85.75 385 THR B N 1
ATOM 6468 C CA . THR B 1 385 ? 11.578 48.062 27.844 1 85.75 385 THR B CA 1
ATOM 6469 C C . THR B 1 385 ? 12.68 47.875 28.891 1 85.75 385 THR B C 1
ATOM 6471 O O . THR B 1 385 ? 12.523 48.281 30.031 1 85.75 385 THR B O 1
ATOM 6474 N N . ILE B 1 386 ? 13.758 47.281 28.469 1 84.56 386 ILE B N 1
ATOM 6475 C CA . ILE B 1 386 ? 14.883 47.062 29.375 1 84.56 386 ILE B CA 1
ATOM 6476 C C . ILE B 1 386 ? 15.445 48.438 29.812 1 84.56 386 ILE B C 1
ATOM 6478 O O . ILE B 1 386 ? 15.711 48.625 31 1 84.56 386 ILE B O 1
ATOM 6482 N N . GLU B 1 387 ? 15.531 49.375 28.938 1 85.56 387 GLU B N 1
ATOM 6483 C CA . GLU B 1 387 ? 16.047 50.688 29.25 1 85.56 387 GLU B CA 1
ATOM 6484 C C . GLU B 1 387 ? 15.102 51.469 30.172 1 85.56 387 GLU B C 1
ATOM 6486 O O . GLU B 1 387 ? 15.539 52.094 31.141 1 85.56 387 GLU B O 1
ATOM 6491 N N . LYS B 1 388 ? 13.852 51.344 29.938 1 85.69 388 LYS B N 1
ATOM 6492 C CA . LYS B 1 388 ? 12.867 52.031 30.766 1 85.69 388 LYS B CA 1
ATOM 6493 C C . LYS B 1 388 ? 12.789 51.438 32.156 1 85.69 388 LYS B C 1
ATOM 6495 O O . LYS B 1 388 ? 12.539 52.125 33.125 1 85.69 388 LYS B O 1
ATOM 6500 N N . PHE B 1 389 ? 12.883 50.125 32.188 1 83.38 389 PHE B N 1
ATOM 6501 C CA . PHE B 1 389 ? 12.852 49.438 33.469 1 83.38 389 PHE B CA 1
ATOM 6502 C C . PHE B 1 389 ? 14.023 49.844 34.344 1 83.38 389 PHE B C 1
ATOM 6504 O O . PHE B 1 389 ? 13.875 50.031 35.562 1 83.38 389 PHE B O 1
ATOM 6511 N N . ARG B 1 390 ? 15.133 50.031 33.719 1 81.12 390 ARG B N 1
ATOM 6512 C CA . ARG B 1 390 ? 16.344 50.469 34.438 1 81.12 390 ARG B CA 1
ATOM 6513 C C . ARG B 1 390 ? 16.156 51.875 35 1 81.12 390 ARG B C 1
ATOM 6515 O O . ARG B 1 390 ? 16.672 52.188 36.062 1 81.12 390 ARG B O 1
ATOM 6522 N N . LEU B 1 391 ? 15.258 52.688 34.312 1 81.25 391 LEU B N 1
ATOM 6523 C CA . LEU B 1 391 ? 14.984 54.031 34.719 1 81.25 391 LEU B CA 1
ATOM 6524 C C . LEU B 1 391 ? 13.844 54.094 35.719 1 81.25 391 LEU B C 1
ATOM 6526 O O . LEU B 1 391 ? 13.586 55.125 36.344 1 81.25 391 LEU B O 1
ATOM 6530 N N . GLY B 1 392 ? 13.164 52.875 36 1 77.62 392 GLY B N 1
ATOM 6531 C CA . GLY B 1 392 ? 12.086 52.781 36.969 1 77.62 392 GLY B CA 1
ATOM 6532 C C . GLY B 1 392 ? 10.758 53.312 36.438 1 77.62 392 GLY B C 1
ATOM 6533 O O . GLY B 1 392 ? 9.852 53.594 37.219 1 77.62 392 GLY B O 1
ATOM 6534 N N . SER B 1 393 ? 10.633 53.438 35.125 1 81.38 393 SER B N 1
ATOM 6535 C CA . SER B 1 393 ? 9.453 54.062 34.562 1 81.38 393 SER B CA 1
ATOM 6536 C C . SER B 1 393 ? 8.445 53.031 34.062 1 81.38 393 SER B C 1
ATOM 6538 O O . SER B 1 393 ? 7.398 53.406 33.5 1 81.38 393 SER B O 1
ATOM 6540 N N . ILE B 1 394 ? 8.852 51.688 34.188 1 81.81 394 ILE B N 1
ATOM 6541 C CA . ILE B 1 394 ? 7.918 50.656 33.75 1 81.81 394 ILE B CA 1
ATOM 6542 C C . ILE B 1 394 ? 7.723 49.594 34.844 1 81.81 394 ILE B C 1
ATOM 6544 O O . ILE B 1 394 ? 8.586 49.438 35.719 1 81.81 394 ILE B O 1
ATOM 6548 N N . THR B 1 395 ? 6.57 49 34.781 1 81.88 395 THR B N 1
ATOM 6549 C CA . THR B 1 395 ? 6.246 48 35.812 1 81.88 395 THR B CA 1
ATOM 6550 C C . THR B 1 395 ? 6.855 46.656 35.438 1 81.88 395 THR B C 1
ATOM 6552 O O . THR B 1 395 ? 7.258 46.438 34.312 1 81.88 395 THR B O 1
ATOM 6555 N N . THR B 1 396 ? 6.984 45.812 36.406 1 81.06 396 THR B N 1
ATOM 6556 C CA . THR B 1 396 ? 7.52 44.469 36.219 1 81.06 396 THR B CA 1
ATOM 6557 C C . THR B 1 396 ? 6.621 43.656 35.281 1 81.06 396 THR B C 1
ATOM 6559 O O . THR B 1 396 ? 7.102 42.812 34.531 1 81.06 396 THR B O 1
ATOM 6562 N N . VAL B 1 397 ? 5.414 43.906 35.344 1 81.81 397 VAL B N 1
ATOM 6563 C CA . VAL B 1 397 ? 4.449 43.188 34.5 1 81.81 397 VAL B CA 1
ATOM 6564 C C . VAL B 1 397 ? 4.684 43.5 33.031 1 81.81 397 VAL B C 1
ATOM 6566 O O . VAL B 1 397 ? 4.645 42.625 32.188 1 81.81 397 VAL B O 1
ATOM 6569 N N . GLU B 1 398 ? 5.008 44.781 32.844 1 83.81 398 GLU B N 1
ATOM 6570 C CA . GLU B 1 398 ? 5.273 45.219 31.469 1 83.81 398 GLU B CA 1
ATOM 6571 C C . GLU B 1 398 ? 6.582 44.625 30.938 1 83.81 398 GLU B C 1
ATOM 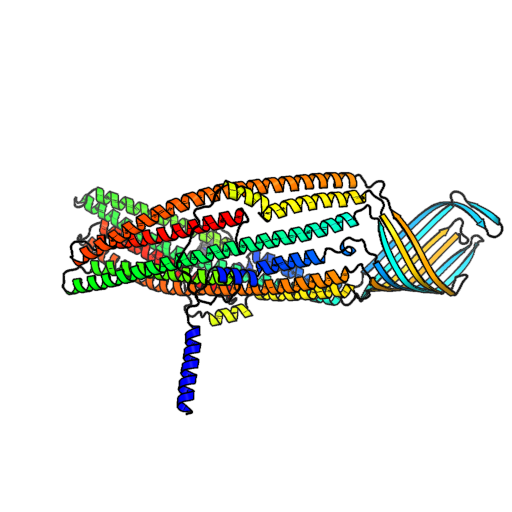6573 O O . GLU B 1 398 ? 6.684 44.25 29.766 1 83.81 398 GLU B O 1
ATOM 6578 N N . PHE B 1 399 ? 7.48 44.594 31.797 1 84.62 399 PHE B N 1
ATOM 6579 C CA . PHE B 1 399 ? 8.758 44 31.422 1 84.62 399 PHE B CA 1
ATOM 6580 C C . PHE B 1 399 ? 8.594 42.531 31.062 1 84.62 399 PHE B C 1
ATOM 6582 O O . PHE B 1 399 ? 9.094 42.062 30.031 1 84.62 399 PHE B O 1
ATOM 6589 N N . ARG B 1 400 ? 7.934 41.844 31.922 1 86.81 400 ARG B N 1
ATOM 6590 C CA . ARG B 1 400 ? 7.715 40.406 31.688 1 86.81 400 ARG B CA 1
ATOM 6591 C C . ARG B 1 400 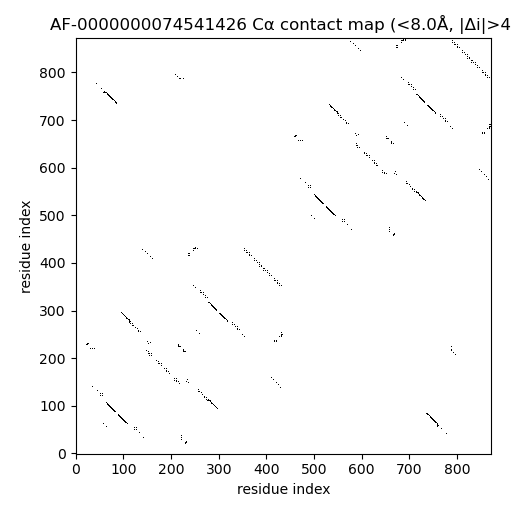? 6.965 40.188 30.375 1 86.81 400 ARG B C 1
ATOM 6593 O O . ARG B 1 400 ? 7.289 39.25 29.625 1 86.81 400 ARG B O 1
ATOM 6600 N N . ALA B 1 401 ? 6.039 40.969 30.094 1 86.62 401 ALA B N 1
ATOM 6601 C CA . ALA B 1 401 ? 5.266 40.844 28.859 1 86.62 401 ALA B CA 1
ATOM 6602 C C . ALA B 1 401 ? 6.156 41.031 27.625 1 86.62 401 ALA B C 1
ATOM 6604 O O . ALA B 1 401 ? 6.047 40.281 26.656 1 86.62 401 ALA B O 1
ATOM 6605 N N . ALA B 1 402 ? 7.016 42 27.688 1 85.69 402 ALA B N 1
ATOM 6606 C CA . ALA B 1 402 ? 7.941 42.25 26.578 1 85.69 402 ALA B CA 1
ATOM 6607 C C . ALA B 1 402 ? 8.914 41.094 26.406 1 85.69 402 ALA B C 1
ATOM 6609 O O . ALA B 1 402 ? 9.25 40.719 25.281 1 85.69 402 ALA B O 1
ATOM 6610 N N . GLN B 1 403 ? 9.336 40.594 27.516 1 88.56 403 GLN B N 1
ATOM 6611 C CA . GLN B 1 403 ? 10.234 39.438 27.484 1 88.56 403 GLN B CA 1
ATOM 6612 C C . GLN B 1 403 ? 9.578 38.25 26.828 1 88.56 403 GLN B C 1
ATOM 6614 O O . GLN B 1 403 ? 10.156 37.625 25.922 1 88.56 403 GLN B O 1
ATOM 6619 N N . LEU B 1 404 ? 8.367 37.938 27.266 1 89.62 404 LEU B N 1
ATOM 6620 C CA . LEU B 1 404 ? 7.645 36.781 26.719 1 89.62 404 LEU B CA 1
ATOM 6621 C C . LEU B 1 404 ? 7.359 36.969 25.234 1 89.62 404 LEU B C 1
ATOM 6623 O O . LEU B 1 404 ? 7.434 36.031 24.469 1 89.62 404 LEU B O 1
ATOM 6627 N N . ASN B 1 405 ? 7.062 38.156 24.906 1 87.56 405 ASN B N 1
ATOM 6628 C CA . ASN B 1 405 ? 6.785 38.469 23.5 1 87.56 405 ASN B CA 1
ATOM 6629 C C . ASN B 1 405 ? 8.008 38.219 22.625 1 87.56 405 ASN B C 1
ATOM 6631 O O . ASN B 1 405 ? 7.883 37.688 21.516 1 87.56 405 ASN B O 1
ATOM 6635 N N . TYR B 1 406 ? 9.094 38.594 23.109 1 89.19 406 TYR B N 1
ATOM 6636 C CA . TYR B 1 406 ? 10.32 38.406 22.344 1 89.19 406 TYR B CA 1
ATOM 6637 C C . TYR B 1 406 ? 10.648 36.906 22.219 1 89.19 406 TYR B C 1
ATOM 6639 O O . TYR B 1 406 ? 10.992 36.438 21.125 1 89.19 406 TYR B O 1
ATOM 6647 N N . ILE B 1 407 ? 10.523 36.188 23.25 1 90.69 407 ILE B N 1
ATOM 6648 C CA . ILE B 1 407 ? 10.797 34.781 23.234 1 90.69 407 ILE B CA 1
ATOM 6649 C C . ILE B 1 407 ? 9.844 34.062 22.266 1 90.69 407 ILE B C 1
ATOM 6651 O O . ILE B 1 407 ? 10.281 33.281 21.422 1 90.69 407 ILE B O 1
ATOM 6655 N N . ASN B 1 408 ? 8.555 34.375 22.359 1 91.06 408 ASN B N 1
ATOM 6656 C CA . ASN B 1 408 ? 7.547 33.781 21.5 1 91.06 408 ASN B CA 1
ATOM 6657 C C . ASN B 1 408 ? 7.797 34.094 20.031 1 91.06 408 ASN B C 1
ATOM 6659 O O . ASN B 1 408 ? 7.652 33.25 19.156 1 91.06 408 ASN B O 1
ATOM 6663 N N . ALA B 1 409 ? 8.148 35.344 19.797 1 90.06 409 ALA B N 1
ATOM 6664 C CA . ALA B 1 409 ? 8.445 35.781 18.422 1 90.06 409 ALA B CA 1
ATOM 6665 C C . ALA B 1 409 ? 9.656 35.031 17.875 1 90.06 409 ALA B C 1
ATOM 6667 O O . ALA B 1 409 ? 9.703 34.688 16.703 1 90.06 409 ALA B O 1
ATOM 6668 N N . THR B 1 410 ? 10.641 34.812 18.75 1 91.75 410 THR B N 1
ATOM 6669 C CA . THR B 1 410 ? 11.836 34.094 18.344 1 91.75 410 THR B CA 1
ATOM 6670 C C . THR B 1 410 ? 11.508 32.656 18.016 1 91.75 410 THR B C 1
ATOM 6672 O O . THR B 1 410 ? 12 32.094 17.031 1 91.75 410 THR B O 1
ATOM 6675 N N . VAL B 1 411 ? 10.703 32.031 18.797 1 92.12 411 VAL B N 1
ATOM 6676 C CA . VAL B 1 411 ? 10.281 30.656 18.578 1 92.12 411 VAL B CA 1
ATOM 6677 C C . VAL B 1 411 ? 9.492 30.547 17.266 1 92.12 411 VAL B C 1
ATOM 6679 O O . VAL B 1 411 ? 9.727 29.656 16.469 1 92.12 411 VAL B O 1
ATOM 6682 N N . ARG B 1 412 ? 8.648 31.484 17.078 1 91.88 412 ARG B N 1
ATOM 6683 C CA . ARG B 1 412 ? 7.84 31.484 15.859 1 91.88 412 ARG B CA 1
ATOM 6684 C C . ARG B 1 412 ? 8.711 31.656 14.625 1 91.88 412 ARG B C 1
ATOM 6686 O O . ARG B 1 412 ? 8.477 31.016 13.594 1 91.88 412 ARG B O 1
ATOM 6693 N N . TYR B 1 413 ? 9.617 32.594 14.773 1 93.62 413 TYR B N 1
ATOM 6694 C CA . TYR B 1 413 ? 10.516 32.844 13.648 1 93.62 413 TYR B CA 1
ATOM 6695 C C . TYR B 1 413 ? 11.328 31.578 13.32 1 93.62 413 TYR B C 1
ATOM 6697 O O . TYR B 1 413 ? 11.422 31.172 12.164 1 93.62 413 TYR B O 1
ATOM 6705 N N . SER B 1 414 ? 11.906 30.922 14.297 1 94.44 414 SER B N 1
ATOM 6706 C CA . SER B 1 414 ? 12.688 29.703 14.086 1 94.44 414 SER B CA 1
ATOM 6707 C C . SER B 1 414 ? 11.812 28.578 13.516 1 94.44 414 SER B C 1
ATOM 6709 O O . SER B 1 414 ? 12.258 27.828 12.648 1 94.44 414 SER B O 1
ATOM 6711 N N . THR B 1 415 ? 10.617 28.469 13.961 1 95.38 415 THR B N 1
ATOM 6712 C CA . THR B 1 415 ? 9.672 27.469 13.461 1 95.38 415 THR B CA 1
ATOM 6713 C C . THR B 1 415 ? 9.336 27.734 12 1 95.38 415 THR B C 1
ATOM 6715 O O . THR B 1 415 ? 9.25 26.797 11.195 1 95.38 415 THR B O 1
ATOM 6718 N N . ALA B 1 416 ? 9.109 28.984 11.695 1 95.12 416 ALA B N 1
ATOM 6719 C CA . ALA B 1 416 ? 8.805 29.359 10.312 1 95.12 416 ALA B CA 1
ATOM 6720 C C . ALA B 1 416 ? 9.953 28.984 9.383 1 95.12 416 ALA B C 1
ATOM 6722 O O . ALA B 1 416 ? 9.727 28.484 8.281 1 95.12 416 ALA B O 1
ATOM 6723 N N . GLN B 1 417 ? 11.18 29.234 9.859 1 96.06 417 GLN B N 1
ATOM 6724 C CA . GLN B 1 417 ? 12.352 28.875 9.07 1 96.06 417 GLN B CA 1
ATOM 6725 C C . GLN B 1 417 ? 12.43 27.375 8.852 1 96.06 417 GLN B C 1
ATOM 6727 O O . GLN B 1 417 ? 12.688 26.906 7.734 1 96.06 417 GLN B O 1
ATOM 6732 N N . TYR B 1 418 ? 12.25 26.672 9.844 1 97.38 418 TYR B N 1
ATOM 6733 C CA . TYR B 1 418 ? 12.281 25.219 9.766 1 97.38 418 TYR B CA 1
ATOM 6734 C C . TYR B 1 418 ? 11.211 24.703 8.805 1 97.38 418 TYR B C 1
ATOM 6736 O O . TYR B 1 418 ? 11.484 23.844 7.965 1 97.38 418 TYR B O 1
ATOM 6744 N N . ASN B 1 419 ? 10.016 25.203 8.984 1 96.88 419 ASN B N 1
ATOM 6745 C CA . ASN B 1 419 ? 8.914 24.766 8.133 1 96.88 419 ASN B CA 1
ATOM 6746 C C . ASN B 1 419 ? 9.203 25.047 6.66 1 96.88 419 ASN B C 1
ATOM 6748 O O . ASN B 1 419 ? 8.852 24.25 5.789 1 96.88 419 ASN B O 1
ATOM 6752 N N . ALA B 1 420 ? 9.75 26.203 6.426 1 97 420 ALA B N 1
ATOM 6753 C CA . ALA B 1 420 ? 10.125 26.531 5.051 1 97 420 ALA B CA 1
ATOM 6754 C C . ALA B 1 420 ? 11.148 25.547 4.508 1 97 420 ALA B C 1
ATOM 6756 O O . ALA B 1 420 ? 11.055 25.125 3.354 1 97 420 ALA B O 1
ATOM 6757 N N . LYS B 1 421 ? 12.078 25.172 5.324 1 97.62 421 LYS B N 1
ATOM 6758 C CA . LYS B 1 421 ? 13.094 24.203 4.914 1 97.62 421 LYS B CA 1
ATOM 6759 C C . LYS B 1 421 ? 12.477 22.828 4.668 1 97.62 421 LYS B C 1
ATOM 6761 O O . LYS B 1 421 ? 12.82 22.156 3.697 1 97.62 421 LYS B O 1
ATOM 6766 N N . VAL B 1 422 ? 11.625 22.406 5.531 1 97.44 422 VAL B N 1
ATOM 6767 C CA . VAL B 1 422 ? 10.938 21.125 5.383 1 97.44 422 VAL B CA 1
ATOM 6768 C C . VAL B 1 422 ? 10.164 21.109 4.062 1 97.44 422 VAL B C 1
ATOM 6770 O O . VAL B 1 422 ? 10.156 20.094 3.355 1 97.44 422 VAL B O 1
ATOM 6773 N N . ALA B 1 423 ? 9.492 22.234 3.791 1 96.88 423 ALA B N 1
ATOM 6774 C CA . ALA B 1 423 ? 8.758 22.344 2.533 1 96.88 423 ALA B CA 1
ATOM 6775 C C . ALA B 1 423 ? 9.695 22.203 1.336 1 96.88 423 ALA B C 1
ATOM 6777 O O . ALA B 1 423 ? 9.367 21.516 0.366 1 96.88 423 ALA B O 1
ATOM 6778 N N . GLU B 1 424 ? 10.828 22.875 1.423 1 97.06 424 GLU B N 1
ATOM 6779 C CA . GLU B 1 424 ? 11.844 22.766 0.377 1 97.06 424 GLU B CA 1
ATOM 6780 C C . GLU B 1 424 ? 12.289 21.312 0.195 1 97.06 424 GLU B C 1
ATOM 6782 O O . GLU B 1 424 ? 12.32 20.797 -0.928 1 97.06 424 GLU B O 1
ATOM 6787 N N . VAL B 1 425 ? 12.594 20.609 1.256 1 97.12 425 VAL B N 1
ATOM 6788 C CA . VAL B 1 425 ? 13.07 19.234 1.237 1 97.12 425 VAL B CA 1
ATOM 6789 C C . VAL B 1 425 ? 11.992 18.328 0.647 1 97.12 425 VAL B C 1
ATOM 6791 O O . VAL B 1 425 ? 12.297 17.422 -0.149 1 97.12 425 VAL B O 1
ATOM 6794 N N . SER B 1 426 ? 10.781 18.578 1.048 1 96.88 426 SER B N 1
ATOM 6795 C CA . SER B 1 426 ? 9.664 17.781 0.534 1 96.88 426 SER B CA 1
ATOM 6796 C C . SER B 1 426 ? 9.539 17.922 -0.979 1 96.88 426 SER B C 1
ATOM 6798 O O . SER B 1 426 ? 9.344 16.938 -1.685 1 96.88 426 SER B O 1
ATOM 6800 N N . LEU B 1 427 ? 9.633 19.172 -1.458 1 97.06 427 LEU B N 1
ATOM 6801 C CA . LEU B 1 427 ? 9.562 19.422 -2.895 1 97.06 427 LEU B CA 1
ATOM 6802 C C . LEU B 1 427 ? 10.688 18.703 -3.627 1 97.06 427 LEU B C 1
ATOM 6804 O O . LEU B 1 427 ? 10.453 18.078 -4.664 1 97.06 427 LEU B O 1
ATOM 6808 N N . ASN B 1 428 ? 11.875 18.766 -3.092 1 96.06 428 ASN B N 1
ATOM 6809 C CA . ASN B 1 428 ? 13.016 18.109 -3.707 1 96.06 428 ASN B CA 1
ATOM 6810 C C . ASN B 1 428 ? 12.852 16.594 -3.715 1 96.06 428 ASN B C 1
ATOM 6812 O O . ASN B 1 428 ? 13.227 15.922 -4.684 1 96.06 428 ASN B O 1
ATOM 6816 N N . GLN B 1 429 ? 12.297 16.078 -2.672 1 96 429 GLN B N 1
ATOM 6817 C CA . GLN B 1 429 ? 12.07 14.641 -2.582 1 96 429 GLN B CA 1
ATOM 6818 C C . GLN B 1 429 ? 11.047 14.18 -3.621 1 96 429 GLN B C 1
ATOM 6820 O O . GLN B 1 429 ? 11.289 13.211 -4.348 1 96 429 GLN B O 1
ATOM 6825 N N . ILE B 1 430 ? 9.922 14.906 -3.713 1 96.5 430 ILE B N 1
ATOM 6826 C CA . ILE B 1 430 ? 8.844 14.523 -4.617 1 96.5 430 ILE B CA 1
ATOM 6827 C C . ILE B 1 430 ? 9.305 14.672 -6.062 1 96.5 430 ILE B C 1
ATOM 6829 O O . ILE B 1 430 ? 8.945 13.859 -6.922 1 96.5 430 ILE B O 1
ATOM 6833 N N . SER B 1 431 ? 10.125 15.711 -6.367 1 95.25 431 SER B N 1
ATOM 6834 C CA . SER B 1 431 ? 10.586 15.969 -7.727 1 95.25 431 SER B CA 1
ATOM 6835 C C . SER B 1 431 ? 11.727 15.039 -8.109 1 95.25 431 SER B C 1
ATOM 6837 O O . SER B 1 431 ? 12.086 14.93 -9.289 1 95.25 431 SER B O 1
ATOM 6839 N N . GLY B 1 432 ? 12.305 14.391 -7.148 1 93.19 432 GLY B N 1
ATOM 6840 C CA . GLY B 1 432 ? 13.406 13.477 -7.414 1 93.19 432 GLY B CA 1
ATOM 6841 C C . GLY B 1 432 ? 14.734 14.188 -7.594 1 93.19 432 GLY B C 1
ATOM 6842 O O . GLY B 1 432 ? 15.633 13.672 -8.258 1 93.19 432 GLY B O 1
ATOM 6843 N N . THR B 1 433 ? 14.875 15.359 -7.082 1 88.56 433 THR B N 1
ATOM 6844 C CA . THR B 1 433 ? 16.078 16.156 -7.309 1 88.56 433 THR B CA 1
ATOM 6845 C C . THR B 1 433 ? 16.859 16.328 -6.016 1 88.56 433 THR B C 1
ATOM 6847 O O . THR B 1 433 ? 17.688 17.234 -5.898 1 88.56 433 THR B O 1
ATOM 6850 N N . MET B 1 434 ? 16.625 15.508 -5.094 1 89.06 434 MET B N 1
ATOM 6851 C CA . MET B 1 434 ? 17.422 15.586 -3.867 1 89.06 434 MET B CA 1
ATOM 6852 C C . MET B 1 434 ? 18.891 15.359 -4.156 1 89.06 434 MET B C 1
ATOM 6854 O O . MET B 1 434 ? 19.25 14.492 -4.949 1 89.06 434 MET B O 1
ATOM 6858 N N . GLU B 1 435 ? 19.656 16.234 -3.65 1 79.81 435 GLU B N 1
ATOM 6859 C CA . GLU B 1 435 ? 21.094 16.125 -3.852 1 79.81 435 GLU B CA 1
ATOM 6860 C C . GLU B 1 435 ? 21.75 15.398 -2.686 1 79.81 435 GLU B C 1
ATOM 6862 O O . GLU B 1 435 ? 21.391 15.602 -1.527 1 79.81 435 GLU B O 1
ATOM 6867 N N . TYR B 1 436 ? 22.469 14.391 -2.994 1 79.62 436 TYR B N 1
ATOM 6868 C CA . TYR B 1 436 ? 23.25 13.688 -1.98 1 79.62 436 TYR B CA 1
ATOM 6869 C C . TYR B 1 436 ? 24.5 13.047 -2.594 1 79.62 436 TYR B C 1
ATOM 6871 O O . TYR B 1 436 ? 24.547 12.805 -3.803 1 79.62 436 TYR B O 1
#

Solvent-accessible surface area (backbone atoms only — not comparable to full-atom values): 43052 Å² total; per-residue (Å²): 115,63,69,58,46,49,52,51,47,50,47,47,50,48,51,56,50,52,62,57,64,51,70,53,66,49,47,69,70,56,50,48,51,43,23,76,72,45,20,51,68,51,52,47,40,47,49,52,26,52,43,32,51,60,52,54,37,54,31,69,26,53,62,43,45,34,30,35,37,40,36,39,38,42,37,37,39,32,33,38,39,35,30,30,70,86,64,53,70,51,73,47,78,66,39,55,32,42,36,40,38,38,37,42,38,36,46,30,51,81,39,48,36,63,22,37,59,32,42,37,52,37,31,48,49,48,27,51,39,28,52,26,52,38,49,43,44,47,49,52,52,49,47,50,49,52,47,50,52,45,49,47,34,35,43,53,55,43,45,52,48,33,51,52,49,31,52,51,31,50,52,46,30,53,50,35,48,54,34,34,76,73,69,76,39,54,72,64,55,33,53,49,32,46,50,51,27,51,52,34,45,50,51,35,54,51,45,50,47,51,45,54,38,48,44,18,50,48,24,48,59,29,53,48,66,39,83,61,77,68,44,60,62,89,69,78,84,64,84,85,78,81,49,72,70,61,40,53,54,36,23,75,73,46,17,34,67,59,52,33,35,55,46,50,30,51,44,33,51,31,50,36,49,35,56,58,8,64,64,35,46,34,34,34,41,39,37,32,45,41,38,39,39,35,35,30,66,82,44,96,55,50,66,47,73,50,70,51,80,46,72,51,77,47,77,50,63,68,87,79,67,87,59,50,65,62,50,50,50,52,52,34,51,52,48,31,51,50,33,50,50,51,38,53,50,50,50,50,49,51,52,51,51,47,54,52,37,48,51,49,29,55,50,25,52,53,44,29,59,50,29,49,53,46,28,53,51,28,46,53,48,30,56,52,42,54,56,35,43,76,72,64,76,50,53,71,65,58,45,52,50,34,50,51,45,26,50,51,27,46,48,47,24,41,50,26,43,42,51,25,34,44,27,49,48,50,45,28,52,62,17,39,62,65,82,130,117,62,70,58,46,50,51,50,50,50,47,50,51,49,52,59,52,54,64,58,62,55,76,51,67,49,46,70,68,57,50,48,52,42,22,74,74,45,20,61,68,52,52,54,43,47,50,52,26,50,50,33,50,66,50,53,37,55,59,75,26,52,61,50,65,47,76,48,74,50,77,47,78,48,75,47,72,40,73,46,78,42,71,42,96,87,64,53,71,51,72,43,77,67,33,56,31,43,35,39,37,37,36,43,37,38,43,28,48,81,38,48,37,62,24,35,58,32,42,36,52,38,32,49,49,49,26,52,36,27,53,26,52,36,50,42,44,47,49,54,50,47,46,50,50,53,47,49,51,44,51,45,31,39,42,52,54,46,44,53,51,32,51,50,48,32,51,53,29,50,51,47,30,53,50,32,47,54,34,32,74,72,70,75,38,54,70,64,54,30,54,51,32,46,52,51,28,50,52,34,44,51,52,37,53,52,46,48,52,52,46,52,50,50,45,28,51,50,24,51,59,30,54,48,66,52,83,65,79,69,46,60,63,88,70,82,86,66,84,86,78,81,48,70,70,61,40,52,56,35,23,77,73,46,17,34,67,60,51,32,34,53,44,50,30,51,45,34,50,33,48,38,48,38,57,56,10,65,62,37,46,34,34,35,38,38,36,32,41,41,38,40,39,34,34,28,67,81,40,71,42,31,34,40,39,36,39,33,45,34,41,33,43,37,39,39,32,60,74,40,58,34,58,39,65,60,46,50,51,52,42,35,51,49,48,32,50,43,33,50,45,49,38,52,46,47,51,49,49,51,51,30,51,46,52,39,38,48,49,50,28,55,50,25,52,53,44,29,56,53,27,46,53,45,29,51,52,27,45,53,48,30,54,52,41,53,55,35,42,75,69,64,77,49,54,70,68,58,44,51,49,33,50,52,46,27,52,52,26,46,48,48,25,42,49,28,45,42,50,26,36,44,28,50,48,49,47,28,53,61,17,38,62,62,83,129

Organism: Cytophaga hutchinsonii (strain ATCC 33406 / DSM 1761 / CIP 103989 / NBRC 15051 / NCIMB 9469 / D465) (NCBI:txid269798)

Sequence (872 aa):
MKKYLVFTCSLLFLALLNQAAAQNILTLDEAIRITLENNYNIKLIANNLEISRNNVNPGVAGALPYVGGTLTNTNSVLDSRQVQANGTVTERAGARNTGLNYGIGLNWTIFDGFGMFARYDQLKELERLGEENLQVAVMENVAEVTKTYYYLVQQQQQLNAYDTAVFISQQRVQFAQNRYQVGKASKLEVLNAEVDMNTDTTNLVRQNELYNNTQTSLNQLMARDPGIRFTVVNEIPVDKSLLIGTLTEQASKHNPALQAAIINKRVAQLDLRIIKSYRYPILNVNTGYNFTNSTSALGFATQTSGKGLTYGLTATVPIFNGFTQNIAEHNYKILINSADLRYEQLNQTIISNLTSAYQTYKTSLVLVTLEERNQRIAKENLDITIEKFRLGSITTVEFRAAQLNYINATVRYSTAQYNAKVAEVSLNQISGTMEYMKKYLVFTCSLLFLALLNQAAAQNILTLDEAIRITLENNYNIKLIANNLEISRNNVNPGVAGALPYVGGTLTNTNSVLDSRQVQANGTVTERAGARNTGLNYGIGLNWTIFDGFGMFARYDQLKELERLGEENLQVAVMENVAEVTKTYYYLVQQQQQLNAYDTAVFISQQRVQFAQNRYQVGKASKLEVLNAEVDMNTDTTNLVRQNELYNNTQTSLNQLMARDPGIRFTVVNEIPVDKSLLIGTLTEQASKHNPALQAAIINKRVAQLDLRIIKSYRYPILNVNTGYNFTNSTSALGFATQTSGKGLTYGLTATVPIFNGFTQNIAEHNYKILINSADLRYEQLNQTIISNLTSAYQTYKTSLVLVTLEERNQRIAKENLDITIEKFRLGSITTVEFRAAQLNYINATVRYSTAQYNAKVAEVSLNQISGTMEY

InterPro domains:
  IPR003423 Outer membrane efflux protein [PF02321] (33-222)
  IPR003423 Outer membrane efflux protein [PF02321] (248-433)
  IPR051906 Outer membrane protein TolC-like [PTHR30026] (1-434)

Secondary structure (DSSP, 8-state):
-HHHHHHHHHHHHHHHHHTTSS--EE-HHHHHHHHHHH-HHHHHHHHHHHHHHHH-STTTTT-S-EEEEEEEEEEEEEEEEEEETTS-EEEEEEEEEEEEEEEEEEEEEEEETTHHHHHHHHHHHHHHHHHHHHHHHHHHHHHHHHHHHHHHHHHHHHHHHHHHHHHHHHHHHHHHHHHHHTTSS-HHHHHHHHHHHHHHHHHHHHHHHHHHHHHHHHHHHTTS-TT---EE-S---------HHHHHHHHHHH-HHHHHHHHHHHHHHHHHHHHHHTTSPEEEEEEEEEEEEEE-SSSS-SEEEEEEEEEEEEEE-----TTHHHHHHHHHHHHHHHHHHHHHHHHHHHHHHHHHHHHHHHHHHHHHHHHHHHHHHHHHHHHHHHHHHHHT-S-HHHHHHHHHHHHHHHHHHHHHHHHHHHHHHHHHHHHT----/-HHHHHHHHHHHHHHHHHTT-S--EE-HHHHHHHHHHH-HHHHHHHHHHHHHHHH--TTTTT-S-EEEEEEEEEEEEEEEEEE-TTS-EEEEEEEEEEEEEEEEEEEEEEEETTHHHHHHHHHHHHHHHHHHHHHHHHHHHHHHHHHHHHHHHHHHHHHHHHHHHHHHHHHHHHHHHHHHHTTSS-HHHHHHHHHHHHHHHHHHHHHHHHHHHHHHHHHHHTTS-TT---EE-S---------HHHHHHHHHHH-HHHHHHHHHHHHHHHHHHHHHHTTS-EEEEEEEEEEEEEE-SSSSEEEEEEEEEEEEEEEEEEEE-TTHHHHHHHHHHHHHHHHHHHHHHHHHHHHHHHHHHHHHHHHHHHHHHHHHHHHHHHHHHHHHHHHHHHHT-S-HHHHHHHHHHHHHHHHHHHHHHHHHHHHHHHHHHHHT----

pLDDT: mean 91.06, std 10.85, range [37.44, 98.69]

Radius of gyration: 42.6 Å; Cα contacts (8 Å, |Δi|>4): 1305; chains: 2; bounding box: 100×141×95 Å

Nearest PDB structures (foldseek):
  7ng9-assembly1_A  TM=8.960E-01  e=3.118E-20  Klebsiella quasipneumoniae
  5azs-assembly1_A  TM=8.496E-01  e=7.176E-18  Pseudomonas aeruginosa PAO1
  5azs-assembly1_C  TM=8.411E-01  e=9.053E-18  Pseudomonas aeruginosa PAO1
  5iuy-assembly1_A  TM=8.357E-01  e=2.090E-17  Pseudomonas aeruginosa PAO1
  5azs-assembly1_B  TM=7.899E-01  e=2.823E-16  Pseudomonas aeruginosa PAO1

Foldseek 3Di:
DVVVVVVVVVVVVVVVVVVVPPQPADELVNLLVLLCVAFPLLVVLVVVLVVLVVCLDLVNLQQDKDKDKDKDKDKDFDWDWDQDPVRDIDTDHRWIKIKIKIWMKMKGFNAQLCSSVLSSVLSVLVSVLSVLVSLLSSLVLSLVLLLLQLVLLLLVLLLVLLVVQLVVLVVQLVVQVVCVVVVNHDPVSNVVSVVSNVVSVVVNVVSVVVSLVSQLVSCVSSPHDSNDGHHYDNDQDFDPPDDLVVLLVLLCPAQSVLVSLVSVLVSLVSVLSNLSSLQAKTKMKMKMWMWMWMATPPDPHRIDIDIDIDIDMDIDGDDDDPCVSVVVSVVSVVVSVVSVVVSVVVSVVLSVQLVVLVVQLVVLVVQLVVLVVQLVVLVVVLVVLVVCVVVVNDDPVSNVVSSVSNSVSSSSNSVSSSSNSSSRSSSCSSSNNDDD/DVVVVVVVVVVVVVVVVVVVPPQDADELVNLLVLLCVAFPVLVVLVVVLVVLVVCLDLVNLQQDKDKDKDKDKDKDFDWDWDQDPVRDIDTDHRWIKIKIKIWMKIKGFNAQLCSSVLSSVLSVLVSVLSVLVSLLVSLVLSLVLLLLQLVLLLLVLLLVLLVVQLVVLVVQLVVQVVCVVVVNHDPVSNVVSVVSNVVSVVVNVVSVVVSLVSQLVSCVSSVHDSNDGHHYDNDQDFDPPDDLVVLLVLLCPAQSVLVSLVSVLVSLVSVLSSLVSLQAKIKMKMKMWMWMWMATPPDPGRIDIDIDIDIDMDIDGDDDDPCVSVVVSVVSVVVSVVSVVVSVVVSVVLSVQLVVLVVQLVVLVVQLVVLVVQLVVLVVLLVVLVVCVVVVNDDPVSNVVSSVSNSVSSSSNSVSSSSNSSSVSSSCSSSNNDDD